Protein AF-A0AAN7PTJ0-F1 (afdb_monomer_lite)

Secondary structure (DSSP, 8-state):
-PPPHHHHHHTT-EEEEETTTSHHHHHHHHHHHHH-TT--EEEEEE--BTTB-HHHHHHHHHTSGGGHHHHTSHHHHTTEEEEE--TTSGGGG--HHHHHHHHHHEEEEEE------TTS-HHHHIIIIIIHHHHHHHHHHH-TT--EEEEE--GGGGTTSSEE-SS----SS-HHHHHHHHHHHGGGGGGTTHHHHTTSSSHHHHHHHHHHHHHHHH-TTS-EEEEEE-EEES-SSSSSTT--SS--HHHHHHHHHHTTS--EESS-TTSB--EEEHHHHHHHHHHHHHHHHHH--SSS---EEEEE-STTTS--BHHHHHHHHHHHHHHS--TT--S----EE--STHHHHHHHHHHHHHHHHHHHHHHHTT----HHHHHHHHHHHHHHHHHHHSS--EE--HHHHHHHHHS-HHHHHHS---GGG--HHHHHHHHHHHIIIIIS---GGGGGGG-------SHHHHHHHHHHH-TT---EEEEE--BTTB-HHHHHHHHHTSGGGHHHHT-HHHHTTEEEEE--TTSGGGG--HHHHHHHHHH--EEEE------TTS-HHHHIIIIIIHHHHHHHHHHH-TT--EEEEE--GGGGTTSSEE-SS----SS-HHHHHHHHHHHGGGGGGTGGGTSTT-SSHHHHHHHHHHHHHHHHSTTS-EEEEEE-EEES-SSSSSTT------HHHHHHHHHHTTS--EESS-TTSB--EEEHHHHHHHHHHHHHHHHHH--TT--S--EEEE-STTTS--BHHHHHHHHHHHHHHS--TT--S----EE--STHHHHHHHHHHHHHHHHHHHHHHHTT----HHHHHHHHHHHHHHHHHHHSS--EE--HHHHHHHHHS-HHHHHHS---GGG--HHHHHHHHHHHIIIIIS---GGGHHHHHHHHHHHHHHHHHHHHHHHHHHHHHHHHHHHH-GGGGGG-------TTSGGGG--HHHHHHHHHH--EEEE------TTS-HHHHIIIIIIHHHHHHHHHTT-TT--EEEEE--GGGGTTSSS--SSPPPPSS-HHHHHHHHHHS-HHHHHHTHHHHSTTSSSHHHHHHHHHHHHHHHH-TTS-EEEEEE-EEES-SSSSSTT--S---THHHHHHHHHTTS-------TT-EE-EEEHHHHHHHHHHHHHHHHHHTTTS----EEEEE-STTTS-EESS---

pLDDT: mean 81.66, std 13.18, range [31.5, 98.44]

InterPro domains:
  IPR013120 Fatty acyl-CoA reductase-like, NAD-binding domain [PF07993] (17-285)
  IPR013120 Fatty acyl-CoA reductase-like, NAD-binding domain [PF07993] (467-727)
  IPR013120 Fatty acyl-CoA reductase-like, NAD-binding domain [PF07993] (925-1146)
  IPR026055 Fatty acyl-CoA reductase [PTHR11011] (6-451)
  IPR033640 Fatty acyl-CoA reductase, C-terminal [PF03015] (358-450)
  IPR033640 Fatty acyl-CoA reductase, C-terminal [PF03015] (800-892)
  IPR033640 Fatty acyl-CoA reductase, C-terminal [cd09071] (358-448)
  IPR033640 Fatty acyl-CoA reductase, C-terminal [cd09071] (800-890)
  IPR036291 NAD(P)-binding domain superfamily [SSF51735] (5-291)
  IPR036291 NAD(P)-binding domain superfamily [SSF51735] (467-733)
  IPR036291 NAD(P)-binding domain superfamily [SSF51735] (937-1152)

Foldseek 3Di:
DPQFLLLVVQAQAEEEEEPLLAWLNLVLLLLCLVNNVRRQAYEYEAEDDDPADQVNSLVVSCVDPQCVVVVVVVVSSVRYHYFYADLLDALRRGDPVVLVCCQEGHAEYEAPWADPPQADQLLVRLSRQVSSLVSVLVSQVSRPRYLEYEHEFALQLVVLDLEDEFAQDADPDASVVLNVVCVVCPVNSSLCRCVQCVSHLGSRSPSSNNSSNCCVPRVLQHLYEYEHEYAEAEALPPPDFQDTPDPDLVLVQVLCLLLVLAAEAQADQFAWDKYAYSLLSSLLSSLRSSCSSVVADNVGRDYGGFYQIQLAQPTDGNNNLVVLLVVLSLVVPDPSRLDDRHHHHHNDPVRVVVCCVRNVLSLVVVQVVCVVVVHDSPSVVVSVVNVVSRSSVSSVRNHYGHYDGPSVVVSLVPGDPVSCVSSPNPSNPDDSSSNSNSNSVSCCCHVVVHDPPPSPVPDDDDDFDLCLQLLLLCLVLVVPQQAAEDEAEDDPPDDRVNVLVVSCVDPQCVVVVVPVVSSVRYHYFYADLLDALRHGDPVVLVCCQEPPAEAEAPWADPALPDFLQVRLSGQPSSLVSVLVSLVSRPHHLEYEYEFAQLLVVLDQEGEFFQDADPDASVVLNVVCVVCPVNSSVCRVVVCPSRLGSRSPSSNNSSNVCLPRVLQDLYAYEHEYAEAEAQPPPAFQADPDPDQPLVLVLCLLLQQAAEAQADQFAWQKYDYSLLSSLLSVLSSVCSSVVDDSPGSGHGGAYQIQCQPPTDGPNNLQVLLVVLSLQQHAPSRQAARHHHHHNDPVRVVVCCVRNVVSLSVVVVVCVVVVHDDPSVVVVVVSVVSSSSCSSNRHHYHHYDGVVVVVSLVPDDPVSCVSRPNPSNPDDSSSNSNSNSNSCRCHVVVHDPVCSVVSSVVNVVNVVVVVVVVCVVVVVVCVVPVVVCPPDVCVVVVDDDFDADLLDALRRGDPVVLVCCQEPPAEAEPPWADPDQPDFLLRRCSGLQSSLVSVLVSLVSRPRHLEYEYEFAQLLVVVDPDRDFDQDDAPDALVVSVVVSVVDDSVVSRSCFCVQQDPRPGSRSPSSSSSSNVCQPRVLQPLYEYEHEYAEAEACPPPHHRDDPDCDDPVVVVVCVVVVVDDDDPDDFFDWDKYDYPVQSVVVRVVSSVCSSPCCVPDDSGYTGHYHICCPPHTDTPDDDD

Organism: NCBI:txid1421715

Structure (mmCIF, N/CA/C/O backbone):
data_AF-A0AAN7PTJ0-F1
#
_entry.id   AF-A0AAN7PTJ0-F1
#
loop_
_atom_site.group_PDB
_atom_site.id
_atom_site.type_symbol
_atom_site.label_atom_id
_atom_site.label_alt_id
_atom_site.label_comp_id
_atom_site.label_asym_id
_atom_site.label_entity_id
_atom_site.label_seq_id
_atom_site.pdbx_PDB_ins_code
_atom_site.Cartn_x
_atom_site.Cartn_y
_atom_site.Cartn_z
_atom_site.occupancy
_atom_site.B_iso_or_equiv
_atom_site.auth_seq_id
_atom_site.auth_comp_id
_atom_site.auth_asym_id
_atom_site.auth_atom_id
_atom_site.pdbx_PDB_model_num
ATOM 1 N N . MET A 1 1 ? -51.467 14.931 -5.070 1.00 49.09 1 MET A N 1
ATOM 2 C CA . MET A 1 1 ? -51.216 13.536 -4.643 1.00 49.09 1 MET A CA 1
ATOM 3 C C . MET A 1 1 ? -51.706 13.402 -3.213 1.00 49.09 1 MET A C 1
ATOM 5 O O . MET A 1 1 ? -51.450 14.309 -2.433 1.00 49.09 1 MET A O 1
ATOM 9 N N . SER A 1 2 ? -52.460 12.353 -2.882 1.00 64.25 2 SER A N 1
ATOM 10 C CA . SER A 1 2 ? -52.873 12.089 -1.498 1.00 64.25 2 SER A CA 1
ATOM 11 C C . SER A 1 2 ? -51.638 11.846 -0.629 1.00 64.25 2 SER A C 1
ATOM 13 O O . SER A 1 2 ? -50.786 11.056 -1.034 1.00 64.25 2 SER A O 1
ATOM 15 N N . SER A 1 3 ? -51.540 12.490 0.538 1.00 76.31 3 SER A N 1
ATOM 16 C CA . SER A 1 3 ? -50.442 12.244 1.484 1.00 76.31 3 SER A CA 1
ATOM 17 C C . SER A 1 3 ? -50.326 10.753 1.818 1.00 76.31 3 SER A C 1
ATOM 19 O O . SER A 1 3 ? -51.345 10.092 2.061 1.00 76.31 3 SER A O 1
ATOM 21 N N . THR A 1 4 ? -49.097 10.242 1.825 1.00 90.25 4 THR A N 1
ATOM 22 C CA . THR A 1 4 ? -48.782 8.847 2.166 1.00 90.25 4 THR A CA 1
ATOM 23 C C . THR A 1 4 ? -49.048 8.546 3.648 1.00 90.25 4 THR A C 1
ATOM 25 O O . THR A 1 4 ? -49.356 9.460 4.422 1.00 90.25 4 THR A O 1
ATOM 28 N N . LYS A 1 5 ? -48.979 7.279 4.083 1.00 91.56 5 LYS A N 1
ATOM 29 C CA . LYS A 1 5 ? -49.276 6.923 5.485 1.00 91.56 5 LYS A CA 1
ATOM 30 C C . LYS A 1 5 ? -48.233 7.501 6.435 1.00 91.56 5 LYS A C 1
ATOM 32 O O . LYS A 1 5 ? -48.606 8.040 7.478 1.00 91.56 5 LYS A O 1
ATOM 37 N N . ILE A 1 6 ? -46.958 7.449 6.048 1.00 94.62 6 ILE A N 1
ATOM 38 C CA . ILE A 1 6 ? -45.869 8.032 6.838 1.00 94.62 6 ILE A CA 1
ATOM 39 C C . ILE A 1 6 ? -46.021 9.557 6.904 1.00 94.62 6 ILE A C 1
ATOM 41 O O . ILE A 1 6 ? -45.943 10.130 7.989 1.00 94.62 6 ILE A O 1
ATOM 45 N N . GLN A 1 7 ? -46.330 10.226 5.785 1.00 95.12 7 GLN A N 1
ATOM 46 C CA . GLN A 1 7 ? -46.582 11.673 5.790 1.00 95.12 7 GLN A CA 1
ATOM 47 C C . GLN A 1 7 ? -47.730 12.045 6.735 1.00 95.12 7 GLN A C 1
ATOM 49 O O . GLN A 1 7 ? -47.570 12.919 7.582 1.00 95.12 7 GLN A O 1
ATOM 54 N N . LYS A 1 8 ? -48.867 11.340 6.644 1.00 93.94 8 LYS A N 1
ATOM 55 C CA . LYS A 1 8 ? -50.031 11.562 7.520 1.00 93.94 8 LYS A CA 1
ATOM 56 C C . LYS A 1 8 ? -49.699 11.395 9.000 1.00 93.94 8 LYS A C 1
ATOM 58 O O . LYS A 1 8 ? -50.251 12.123 9.817 1.00 93.94 8 LYS A O 1
ATOM 63 N N . PHE A 1 9 ? -48.819 10.459 9.346 1.00 95.62 9 PHE A N 1
ATOM 64 C CA . PHE A 1 9 ? -48.388 10.258 10.727 1.00 95.62 9 PHE A CA 1
ATOM 65 C C . PHE A 1 9 ? -47.624 11.462 11.288 1.00 95.62 9 PHE A C 1
ATOM 67 O O . PHE A 1 9 ? -47.875 11.856 12.427 1.00 95.62 9 PHE A O 1
ATOM 74 N N . PHE A 1 10 ? -46.746 12.070 10.486 1.00 96.75 10 PHE A N 1
ATOM 75 C CA . PHE A 1 10 ? -45.965 13.244 10.885 1.00 96.75 10 PHE A CA 1
ATOM 76 C C . PHE A 1 10 ? -46.721 14.577 10.780 1.00 96.75 10 PHE A C 1
ATOM 78 O O . PHE A 1 10 ? -46.230 15.584 11.296 1.00 96.75 10 PHE A O 1
ATOM 85 N N . ASN A 1 11 ? -47.909 14.605 10.167 1.00 95.38 11 ASN A N 1
ATOM 86 C CA . ASN A 1 11 ? -48.740 15.808 10.113 1.00 95.38 11 ASN A CA 1
ATOM 87 C C . ASN A 1 11 ? -49.040 16.335 11.524 1.00 95.38 11 ASN A C 1
ATOM 89 O O . ASN A 1 11 ? -49.473 15.590 12.407 1.00 95.38 11 ASN A O 1
ATOM 93 N N . GLU A 1 12 ? -48.821 17.634 11.717 1.00 95.00 12 GLU A N 1
ATOM 94 C CA . GLU A 1 12 ? -49.031 18.357 12.975 1.00 95.00 12 GLU A CA 1
ATOM 95 C C . GLU A 1 12 ? -48.245 17.802 14.179 1.00 95.00 12 GLU A C 1
ATOM 97 O O . GLU A 1 12 ? -48.527 18.151 15.327 1.00 95.00 12 GLU A O 1
ATOM 102 N N . LYS A 1 13 ? -47.232 16.953 13.947 1.00 96.94 13 LYS A N 1
ATOM 103 C CA . LYS A 1 13 ? -46.341 16.462 15.005 1.00 96.94 13 LYS A CA 1
ATOM 104 C C . LYS A 1 13 ? -45.199 17.430 15.248 1.00 96.94 13 LYS A C 1
ATOM 106 O O . LYS A 1 13 ? -44.606 17.947 14.298 1.00 96.94 13 LYS A O 1
ATOM 111 N N . SER A 1 14 ? -44.852 17.614 16.516 1.00 98.12 14 SER A N 1
ATOM 112 C CA . SER A 1 14 ? -43.584 18.228 16.901 1.00 98.12 14 SER A CA 1
ATOM 113 C C . SER A 1 14 ? -42.540 17.145 17.168 1.00 98.12 14 SER A C 1
ATOM 115 O O . SER A 1 14 ? -42.820 16.122 17.802 1.00 98.12 14 SER A O 1
ATOM 117 N N . ILE A 1 15 ? -41.329 17.360 16.668 1.00 98.44 15 ILE A N 1
ATOM 118 C CA . ILE A 1 15 ? -40.246 16.379 16.665 1.00 98.44 15 ILE A CA 1
ATOM 119 C C . ILE A 1 15 ? -39.076 16.929 17.477 1.00 98.44 15 ILE A C 1
ATOM 121 O O . ILE A 1 15 ? -38.676 18.066 17.259 1.00 98.44 15 ILE A O 1
ATOM 125 N N . PHE A 1 16 ? -38.497 16.131 18.370 1.00 98.25 16 PHE A N 1
ATOM 126 C CA . PHE A 1 16 ? -37.237 16.452 19.039 1.00 98.25 16 PHE A CA 1
ATOM 127 C C . PHE A 1 16 ? -36.105 15.603 18.464 1.00 98.25 16 PHE A C 1
ATOM 129 O O . PHE A 1 16 ? -36.174 14.375 18.472 1.00 98.25 16 PHE A O 1
ATOM 136 N N . VAL A 1 17 ? -35.057 16.253 17.958 1.00 97.81 17 VAL A N 1
ATOM 137 C CA . VAL A 1 17 ? -33.890 15.605 17.355 1.00 97.81 17 VAL A CA 1
ATOM 138 C C . VAL A 1 17 ? -32.651 15.926 18.179 1.00 97.81 17 VAL A C 1
ATOM 140 O O . VAL A 1 17 ? -32.193 17.069 18.250 1.00 97.81 17 VAL A O 1
ATOM 143 N N . THR A 1 18 ? -32.042 14.889 18.744 1.00 95.75 18 THR A N 1
ATOM 144 C CA . THR A 1 18 ? -30.683 14.996 19.288 1.00 95.75 18 THR A CA 1
ATOM 145 C C . THR A 1 18 ? -29.671 14.594 18.220 1.00 95.75 18 THR A C 1
ATOM 147 O O . THR A 1 18 ? -29.932 13.715 17.399 1.00 95.75 18 THR A O 1
ATOM 150 N N . GLY A 1 19 ? -28.502 15.239 18.206 1.00 90.00 19 GLY A N 1
ATOM 151 C CA . GLY A 1 19 ? -27.490 14.971 17.178 1.00 90.00 19 GLY A CA 1
ATOM 152 C C . GLY A 1 19 ? -27.833 15.514 15.786 1.00 90.00 19 GLY A C 1
ATOM 153 O O . GLY A 1 19 ? -27.198 15.108 14.817 1.00 90.00 19 GLY A O 1
ATOM 154 N N . GLY A 1 20 ? -28.775 16.458 15.669 1.00 90.12 20 GLY A N 1
ATOM 155 C CA . GLY A 1 20 ? -29.231 17.010 14.381 1.00 90.12 20 GLY A CA 1
ATOM 156 C C . GLY A 1 20 ? -28.162 17.739 13.553 1.00 90.12 20 GLY A C 1
ATOM 157 O O . GLY A 1 20 ? -28.323 17.912 12.354 1.00 90.12 20 GLY A O 1
ATOM 158 N N . THR A 1 21 ? -27.037 18.123 14.165 1.00 87.69 21 THR A N 1
ATOM 159 C CA . THR A 1 21 ? -25.879 18.715 13.459 1.00 87.69 21 THR A CA 1
ATOM 160 C C . THR A 1 21 ? -24.855 17.685 12.967 1.00 87.69 21 THR A C 1
ATOM 162 O O . THR A 1 21 ? -23.808 18.067 12.449 1.00 87.69 21 THR A O 1
ATOM 165 N N . GLY A 1 22 ? -25.092 16.390 13.197 1.00 86.12 22 GLY A N 1
ATOM 166 C CA . GLY A 1 22 ? -24.266 15.298 12.677 1.00 86.12 22 GLY A CA 1
ATOM 167 C C . GLY A 1 22 ? -24.782 14.771 11.336 1.00 86.12 22 GLY A C 1
ATOM 168 O O . GLY A 1 22 ? -25.922 15.033 10.981 1.00 86.12 22 GLY A O 1
ATOM 169 N N . PHE A 1 23 ? -23.971 13.970 10.641 1.00 87.88 23 PHE A N 1
ATOM 170 C CA . PHE A 1 23 ? -24.231 13.493 9.272 1.00 87.88 23 PHE A CA 1
ATOM 171 C C . PHE A 1 23 ? -25.632 12.890 9.040 1.00 87.88 23 PHE A C 1
ATOM 173 O O . PHE A 1 23 ? -26.362 13.331 8.160 1.00 87.88 23 PHE A O 1
ATOM 180 N N . LEU A 1 24 ? -26.050 11.905 9.846 1.00 90.75 24 LEU A N 1
ATOM 181 C CA . LEU A 1 24 ? -27.400 11.328 9.727 1.00 90.75 24 LEU A CA 1
ATOM 182 C C . LEU A 1 24 ? -28.492 12.278 10.232 1.00 90.75 24 LEU A C 1
ATOM 184 O O . LEU A 1 24 ? -29.602 12.265 9.715 1.00 90.75 24 LEU A O 1
ATOM 188 N N . GLY A 1 25 ? -28.192 13.097 11.244 1.00 92.81 25 GLY A N 1
ATOM 189 C CA . GLY A 1 25 ? -29.146 14.046 11.815 1.00 92.81 25 GLY A CA 1
ATOM 190 C C . GLY A 1 25 ? -29.497 15.178 10.847 1.00 92.81 25 GLY A C 1
ATOM 191 O O . GLY A 1 25 ? -30.666 15.540 10.742 1.00 92.81 25 GLY A O 1
ATOM 192 N N . SER A 1 26 ? -28.511 15.688 10.104 1.00 92.75 26 SER A N 1
ATOM 193 C CA . SER A 1 26 ? -28.701 16.734 9.099 1.00 92.75 26 SER A CA 1
ATOM 194 C C . SER A 1 26 ? -29.525 16.211 7.921 1.00 92.75 26 SER A C 1
ATOM 196 O O . SER A 1 26 ? -30.479 16.869 7.514 1.00 92.75 26 SER A O 1
ATOM 198 N N . LEU A 1 27 ? -29.238 14.993 7.450 1.00 93.75 27 LEU A N 1
ATOM 199 C CA . LEU A 1 27 ? -30.043 14.308 6.435 1.00 93.75 27 LEU A CA 1
ATOM 200 C C . LEU A 1 27 ? -31.462 13.980 6.927 1.00 93.75 27 LEU A C 1
ATOM 202 O O . LEU A 1 27 ? -32.409 14.114 6.162 1.00 93.75 27 LEU A O 1
ATOM 206 N N . LEU A 1 28 ? -31.637 13.592 8.196 1.00 96.44 28 LEU A N 1
ATOM 207 C CA . LEU A 1 28 ? -32.956 13.339 8.784 1.00 96.44 28 LEU A CA 1
ATOM 208 C C . LEU A 1 28 ? -33.815 14.608 8.819 1.00 96.44 28 LEU A C 1
ATOM 210 O O . LEU A 1 28 ? -34.985 14.558 8.446 1.00 96.44 28 LEU A O 1
ATOM 214 N N . ILE A 1 29 ? -33.245 15.741 9.238 1.00 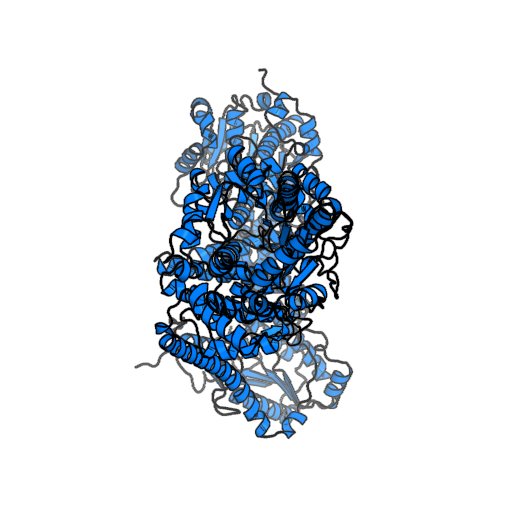95.88 29 ILE A N 1
ATOM 215 C CA . ILE A 1 29 ? -33.953 17.029 9.264 1.00 95.88 29 ILE A CA 1
ATOM 216 C C . ILE A 1 29 ? -34.308 17.470 7.839 1.00 95.88 29 ILE A C 1
ATOM 218 O O . ILE A 1 29 ? -35.462 17.813 7.590 1.00 95.88 29 ILE A O 1
ATOM 222 N N . GLU A 1 30 ? -33.360 17.404 6.896 1.00 94.88 30 GLU A N 1
ATOM 223 C CA . GLU A 1 30 ? -33.609 17.679 5.472 1.00 94.88 30 GLU A CA 1
ATOM 224 C C . GLU A 1 30 ? -34.759 16.819 4.943 1.00 94.88 30 GLU A C 1
ATOM 226 O O . GLU A 1 30 ? -35.732 17.341 4.394 1.00 94.88 30 GLU A O 1
ATOM 231 N N . LYS A 1 31 ? -34.697 15.507 5.189 1.00 95.50 31 LYS A N 1
ATOM 232 C CA . LYS A 1 31 ? -35.691 14.555 4.708 1.00 95.50 31 LYS A CA 1
ATOM 233 C C . LYS A 1 31 ? -37.067 14.809 5.314 1.00 95.50 31 LYS A C 1
ATOM 235 O O . LYS A 1 31 ? -38.052 14.761 4.582 1.00 95.50 31 LYS A O 1
ATOM 240 N N . LEU A 1 32 ? -37.159 15.108 6.611 1.00 95.56 32 LEU A N 1
ATOM 241 C CA . LEU A 1 32 ? -38.425 15.448 7.269 1.00 95.56 32 LEU A CA 1
ATOM 242 C C . LEU A 1 32 ? -39.026 16.741 6.704 1.00 95.56 32 LEU A C 1
ATOM 244 O O . LEU A 1 32 ? -40.219 16.773 6.422 1.00 95.56 32 LEU A O 1
ATOM 248 N N . LEU A 1 33 ? -38.219 17.778 6.473 1.00 93.88 33 LEU A N 1
ATOM 249 C CA . LEU A 1 33 ? -38.694 19.040 5.894 1.00 93.88 33 LEU A CA 1
ATOM 250 C C . LEU A 1 33 ? -39.152 18.883 4.437 1.00 93.88 33 LEU A C 1
ATOM 252 O O . LEU A 1 33 ? -40.184 19.433 4.050 1.00 93.88 33 LEU A O 1
ATOM 256 N N . ARG A 1 34 ? -38.409 18.117 3.630 1.00 92.56 34 ARG A N 1
ATOM 257 C CA . ARG A 1 34 ? -38.719 17.895 2.212 1.00 92.56 34 ARG A CA 1
ATOM 258 C C . ARG A 1 34 ? -39.872 16.914 2.004 1.00 92.56 34 ARG A C 1
ATOM 260 O O . ARG A 1 34 ? -40.731 17.155 1.160 1.00 92.56 34 ARG A O 1
ATOM 267 N N . ALA A 1 35 ? -39.882 15.797 2.730 1.00 92.50 35 ALA A N 1
ATOM 268 C CA . ALA A 1 35 ? -40.834 14.708 2.523 1.00 92.50 35 ALA A CA 1
ATOM 269 C C . ALA A 1 35 ? -42.070 14.796 3.427 1.00 92.50 35 ALA A C 1
ATOM 271 O O . ALA A 1 35 ? -43.114 14.286 3.034 1.00 92.50 35 ALA A O 1
ATOM 272 N N . CYS A 1 36 ? -42.008 15.464 4.584 1.00 93.56 36 CYS A N 1
ATOM 273 C CA . CYS A 1 36 ? -43.133 15.628 5.515 1.00 93.56 36 CYS A CA 1
ATOM 274 C C . CYS A 1 36 ? -43.465 17.122 5.719 1.00 93.56 36 CYS A C 1
ATOM 276 O O . CYS A 1 36 ? -43.298 17.663 6.814 1.00 93.56 36 CYS A O 1
ATOM 278 N N . PRO A 1 37 ? -43.984 17.818 4.689 1.00 88.69 37 PRO A N 1
ATOM 279 C CA . PRO A 1 37 ? -44.112 19.276 4.694 1.00 88.69 37 PRO A CA 1
ATOM 280 C C . PRO A 1 37 ? -45.111 19.828 5.722 1.00 88.69 37 PRO A C 1
ATOM 282 O O . PRO A 1 37 ? -45.128 21.037 5.931 1.00 88.69 37 PRO A O 1
ATOM 285 N N . HIS A 1 38 ? -45.938 18.994 6.358 1.00 92.62 38 HIS A N 1
ATOM 286 C CA . HIS A 1 38 ? -46.898 19.397 7.396 1.00 92.62 38 HIS A CA 1
ATOM 287 C C . HIS A 1 38 ? -46.455 19.004 8.817 1.00 92.62 38 HIS A C 1
ATOM 289 O O . HIS A 1 38 ? -47.273 18.986 9.733 1.00 92.62 38 HIS A O 1
ATOM 295 N N . VAL A 1 39 ? -45.172 18.686 9.025 1.00 95.12 39 VAL A N 1
ATOM 296 C CA . VAL A 1 39 ? -44.590 18.656 10.378 1.00 95.12 39 VAL A CA 1
ATOM 297 C C . VAL A 1 39 ? -44.775 20.029 11.025 1.00 95.12 39 VAL A C 1
ATOM 299 O O . VAL A 1 39 ? -44.559 21.055 10.375 1.00 95.12 39 VAL A O 1
ATOM 302 N N . ARG A 1 40 ? -45.172 20.053 12.303 1.00 95.56 40 ARG A N 1
ATOM 303 C CA . ARG A 1 40 ? -45.466 21.298 13.024 1.00 95.56 40 ARG A CA 1
ATOM 304 C C . ARG A 1 40 ? -44.183 22.040 13.389 1.00 95.56 40 ARG A C 1
ATOM 306 O O . ARG A 1 40 ? -44.013 23.199 13.018 1.00 95.56 40 ARG A O 1
ATOM 313 N N . ARG A 1 41 ? -43.292 21.377 14.137 1.00 96.50 41 ARG A N 1
ATOM 314 C CA . ARG A 1 41 ? -42.013 21.923 14.628 1.00 96.50 41 ARG A CA 1
ATOM 315 C C . ARG A 1 41 ? -40.956 20.822 14.735 1.00 96.50 41 ARG A C 1
ATOM 317 O O . ARG A 1 41 ? -41.282 19.685 15.062 1.00 96.50 41 ARG A O 1
ATOM 324 N N . ILE A 1 42 ? -39.692 21.162 14.503 1.00 97.75 42 ILE A N 1
ATOM 325 C CA . ILE A 1 42 ? -38.528 20.294 14.707 1.00 97.75 42 ILE A CA 1
ATOM 326 C C . ILE A 1 42 ? -37.578 20.996 15.678 1.00 97.75 42 ILE A C 1
ATOM 328 O O . ILE A 1 42 ? -36.881 21.935 15.311 1.00 97.75 42 ILE A O 1
ATOM 332 N N . TYR A 1 43 ? -37.536 20.540 16.920 1.00 97.94 43 TYR A N 1
ATOM 333 C CA . TYR A 1 43 ? -36.619 21.017 17.946 1.00 97.94 43 TYR A CA 1
ATOM 334 C C . TYR A 1 43 ? -35.286 20.280 17.839 1.00 97.94 43 TYR A C 1
ATOM 336 O O . TYR A 1 43 ? -35.249 19.051 17.893 1.00 97.94 43 TYR A O 1
ATOM 344 N N . VAL A 1 44 ? -34.184 21.013 17.698 1.00 96.69 44 VAL A N 1
ATOM 345 C CA . VAL A 1 44 ? -32.848 20.439 17.505 1.00 96.69 44 VAL A CA 1
ATOM 346 C C . VAL A 1 44 ? -31.951 20.819 18.672 1.00 96.69 44 VAL A C 1
ATOM 348 O O . VAL A 1 44 ? -31.659 21.995 18.884 1.00 96.69 44 VAL A O 1
ATOM 351 N N . LEU A 1 45 ? -31.470 19.809 19.400 1.00 95.31 45 LEU A N 1
ATOM 352 C CA . LEU A 1 45 ? -30.508 20.005 20.482 1.00 95.31 45 LEU A CA 1
ATOM 353 C C . LEU A 1 45 ? -29.116 20.301 19.905 1.00 95.31 45 LEU A C 1
ATOM 355 O O . LEU A 1 45 ? -28.509 19.446 19.245 1.00 95.31 45 LEU A O 1
ATOM 359 N N . ILE A 1 46 ? -28.584 21.492 20.181 1.00 92.50 46 ILE A N 1
ATOM 360 C CA . ILE A 1 46 ? -27.243 21.908 19.756 1.00 92.50 46 ILE A CA 1
ATOM 361 C C . ILE A 1 46 ? -26.435 22.373 20.967 1.00 92.50 46 ILE A C 1
ATOM 363 O O . ILE A 1 46 ? -26.843 23.258 21.716 1.00 92.50 46 ILE A O 1
ATOM 367 N N . ARG A 1 47 ? -25.243 21.784 21.106 1.00 88.81 47 ARG A N 1
ATOM 368 C CA . ARG A 1 47 ? -24.239 22.189 22.094 1.00 88.81 47 ARG A CA 1
ATOM 369 C C . ARG A 1 47 ? -23.322 23.291 21.584 1.00 88.81 47 ARG A C 1
ATOM 371 O O . ARG A 1 47 ? -23.012 23.344 20.389 1.00 88.81 47 ARG A O 1
ATOM 378 N N . GLU A 1 48 ? -22.769 24.060 22.502 1.00 85.44 48 GLU A N 1
ATOM 379 C CA . GLU A 1 48 ? -21.668 24.969 22.206 1.00 85.44 48 GLU A CA 1
ATOM 380 C C . GLU A 1 48 ? -20.373 24.180 21.920 1.00 85.44 48 GLU A C 1
ATOM 382 O O . GLU A 1 48 ? -20.180 23.057 22.403 1.00 85.44 48 GLU A O 1
ATOM 387 N N . LYS A 1 49 ? -19.493 24.719 21.070 1.00 79.19 49 LYS A N 1
ATOM 388 C CA . LYS A 1 49 ? -18.146 24.176 20.815 1.00 79.19 49 LYS A CA 1
ATOM 389 C C . LYS A 1 49 ? -17.122 25.296 20.962 1.00 79.19 49 LYS A C 1
ATOM 391 O O . LYS A 1 49 ? -17.468 26.454 20.779 1.00 79.19 49 LYS A O 1
ATOM 396 N N . TRP A 1 50 ? -15.863 24.951 21.246 1.00 62.72 50 TRP A N 1
ATOM 397 C CA . TRP A 1 50 ? -14.778 25.926 21.423 1.00 62.72 50 TRP A CA 1
ATOM 398 C C . TRP A 1 50 ? -14.788 26.982 20.299 1.00 62.72 50 TRP A C 1
ATOM 400 O O . TRP A 1 50 ? -14.535 26.652 19.140 1.00 62.72 50 TRP A O 1
ATOM 410 N N . ASN A 1 51 ? -15.106 28.229 20.666 1.00 72.75 51 ASN A N 1
ATOM 411 C CA . ASN A 1 51 ? -15.210 29.417 19.807 1.00 72.75 51 ASN A CA 1
ATOM 412 C C . ASN A 1 51 ? -16.352 29.436 18.767 1.00 72.75 51 ASN A C 1
ATOM 414 O O . ASN A 1 51 ? -16.291 30.229 17.830 1.00 72.75 51 ASN A O 1
ATOM 418 N N . VAL A 1 52 ? -17.396 28.608 18.903 1.00 84.62 52 VAL A N 1
ATOM 419 C CA . VAL A 1 52 ? -18.587 28.659 18.032 1.00 84.62 52 VAL A CA 1
ATOM 420 C C . VAL A 1 52 ? -19.867 28.483 18.856 1.00 84.62 52 VAL A C 1
ATOM 422 O O . VAL A 1 52 ? -20.092 27.411 19.427 1.00 84.62 52 VAL A O 1
ATOM 425 N N . SER A 1 53 ? -20.717 29.516 18.874 1.00 90.50 53 SER A N 1
ATOM 426 C CA . SER A 1 53 ? -21.978 29.525 19.629 1.00 90.50 53 SER A CA 1
ATOM 427 C C . SER A 1 53 ? -23.024 28.563 19.047 1.00 90.50 53 SER A C 1
ATOM 429 O O . SER A 1 53 ? -22.944 28.152 17.883 1.00 90.50 53 SER A O 1
ATOM 431 N N . CYS A 1 54 ? -24.033 28.199 19.844 1.00 89.50 54 CYS A N 1
ATOM 432 C CA . CYS A 1 54 ? -25.129 27.337 19.393 1.00 89.50 54 CYS A CA 1
ATOM 433 C C . CYS A 1 54 ? -25.893 27.930 18.198 1.00 89.50 54 CYS A C 1
ATOM 435 O O . CYS A 1 54 ? -26.246 27.193 17.282 1.00 89.50 54 CYS A O 1
ATOM 437 N N . GLU A 1 55 ? -26.098 29.248 18.182 1.00 92.50 55 GLU A N 1
ATOM 438 C CA . GLU A 1 55 ? -26.768 29.990 17.107 1.00 92.50 55 GLU A CA 1
ATOM 439 C C . GLU A 1 55 ? -25.973 29.905 15.812 1.00 92.50 55 GLU A C 1
ATOM 441 O O . GLU A 1 55 ? -26.519 29.539 14.776 1.00 92.50 55 GLU A O 1
ATOM 446 N N . LYS A 1 56 ? -24.659 30.145 15.875 1.00 89.25 56 LYS A N 1
ATOM 447 C CA . LYS A 1 56 ? -23.809 30.067 14.688 1.00 89.25 56 LYS A CA 1
ATOM 448 C C . LYS A 1 56 ? -23.800 28.657 14.098 1.00 89.25 56 LYS A C 1
ATOM 450 O O . LYS A 1 56 ? -23.914 28.485 12.889 1.00 89.25 56 LYS A O 1
ATOM 455 N N . ARG A 1 57 ? -23.737 27.630 14.954 1.00 89.94 57 ARG A N 1
ATOM 456 C CA . ARG A 1 57 ? -23.839 26.224 14.524 1.00 89.94 57 ARG A CA 1
ATOM 457 C C . ARG A 1 57 ? -25.211 25.878 13.939 1.00 89.94 57 ARG A C 1
ATOM 459 O O . ARG A 1 57 ? -25.282 25.009 13.074 1.00 89.94 57 ARG A O 1
ATOM 466 N N . PHE A 1 58 ? -26.274 26.507 14.436 1.00 92.50 58 PHE A N 1
ATOM 467 C CA . PHE A 1 58 ? -27.630 26.362 13.913 1.00 92.50 58 PHE A CA 1
ATOM 468 C C . PHE A 1 58 ? -27.765 27.003 12.528 1.00 92.50 58 PHE A C 1
ATOM 470 O O . PHE A 1 58 ? -28.299 26.372 11.625 1.00 92.50 58 PHE A O 1
ATOM 477 N N . GLU A 1 59 ? -27.206 28.197 12.318 1.00 88.94 59 GLU A N 1
ATOM 478 C CA . GLU A 1 59 ? -27.127 28.826 10.992 1.00 88.94 59 GLU A CA 1
ATOM 479 C C . GLU A 1 59 ? -26.310 27.980 10.005 1.00 88.94 59 GLU A C 1
ATOM 481 O O . GLU A 1 59 ? -26.750 27.715 8.887 1.00 88.94 59 GLU A O 1
ATOM 486 N N . ASP A 1 60 ? -25.128 27.518 10.425 1.00 86.88 60 ASP A N 1
ATOM 487 C CA . ASP A 1 60 ? -24.213 26.761 9.569 1.00 86.88 60 ASP A CA 1
ATOM 488 C C . ASP A 1 60 ? -24.795 25.412 9.119 1.00 86.88 60 ASP A C 1
ATOM 490 O O . ASP A 1 60 ? -24.438 24.926 8.045 1.00 86.88 60 ASP A O 1
ATOM 494 N N . LEU A 1 61 ? -25.729 24.832 9.885 1.00 87.69 61 LEU A N 1
ATOM 495 C CA . LEU A 1 61 ? -26.479 23.639 9.481 1.00 87.69 61 LEU A CA 1
ATOM 496 C C . LEU A 1 61 ? -27.186 23.856 8.135 1.00 87.69 61 LEU A C 1
ATOM 498 O O . LEU A 1 61 ? -27.115 22.996 7.256 1.00 87.69 61 LEU A O 1
ATOM 502 N N . PHE A 1 62 ? -27.816 25.019 7.954 1.00 89.19 62 PHE A N 1
ATOM 503 C CA . PHE A 1 62 ? -28.590 25.349 6.756 1.00 89.19 62 PHE A CA 1
ATOM 504 C C . PHE A 1 62 ? -27.744 25.894 5.603 1.00 89.19 62 PHE A C 1
ATOM 506 O O . PHE A 1 62 ? -28.248 25.984 4.484 1.00 89.19 62 PHE A O 1
ATOM 513 N N . ASN A 1 63 ? -26.463 26.202 5.834 1.00 86.62 63 ASN A N 1
ATOM 514 C CA . ASN A 1 63 ? -25.498 26.560 4.783 1.00 86.62 63 ASN A CA 1
ATOM 515 C C . ASN A 1 63 ? -25.015 25.341 3.977 1.00 86.62 63 ASN A C 1
ATOM 517 O O . ASN A 1 63 ? -24.327 25.492 2.969 1.00 86.62 63 ASN A O 1
ATOM 521 N N . SER A 1 64 ? -25.358 24.128 4.414 1.00 87.00 64 SER A N 1
ATOM 522 C CA . SER A 1 64 ? -25.011 22.898 3.707 1.00 87.00 64 SER A CA 1
ATOM 523 C C . SER A 1 64 ? -25.762 22.770 2.366 1.00 87.00 64 SER A C 1
ATOM 525 O O . SER A 1 64 ? -26.957 23.080 2.322 1.00 87.00 64 SER A O 1
ATOM 527 N N . PRO A 1 65 ? -25.122 22.237 1.300 1.00 86.75 65 PRO A N 1
ATOM 528 C CA . PRO A 1 65 ? -25.747 22.066 -0.017 1.00 86.75 65 PRO A CA 1
ATOM 529 C C . PRO A 1 65 ? -27.027 21.221 -0.018 1.00 86.75 65 PRO A C 1
ATOM 531 O O . PRO A 1 65 ? -27.895 21.398 -0.865 1.00 86.75 65 PRO A O 1
ATOM 534 N N . ILE A 1 66 ? -27.189 20.308 0.948 1.00 89.88 66 ILE A N 1
ATOM 535 C CA . ILE A 1 66 ? -28.389 19.454 1.028 1.00 89.88 66 ILE A CA 1
ATOM 536 C C . ILE A 1 66 ? -29.670 20.247 1.288 1.00 89.88 66 ILE A C 1
ATOM 538 O O . ILE A 1 66 ? -30.752 19.776 0.958 1.00 89.88 66 ILE A O 1
ATOM 542 N N . TYR A 1 67 ? -29.547 21.449 1.857 1.00 90.81 67 TYR A N 1
ATOM 543 C CA . TYR A 1 67 ? -30.676 22.334 2.111 1.00 90.81 67 TYR A CA 1
ATOM 544 C C . TYR A 1 67 ? -30.942 23.298 0.959 1.00 90.81 67 TYR A C 1
ATOM 546 O O . TYR A 1 67 ? -31.913 24.036 1.057 1.00 90.81 67 TYR A O 1
ATOM 554 N N . ASP A 1 68 ? -30.147 23.316 -0.119 1.00 86.75 68 ASP A N 1
ATOM 555 C CA . ASP A 1 68 ? -30.297 24.303 -1.201 1.00 86.75 68 ASP A CA 1
ATOM 556 C C . ASP A 1 68 ? -31.728 24.294 -1.775 1.00 86.75 68 ASP A C 1
ATOM 558 O O . ASP A 1 68 ? -32.372 25.337 -1.828 1.00 86.75 68 ASP A O 1
ATOM 562 N N . ASN A 1 69 ? -32.291 23.108 -2.035 1.00 82.06 69 ASN A N 1
ATOM 563 C CA . ASN A 1 69 ? -33.668 22.948 -2.531 1.00 82.06 69 ASN A CA 1
ATOM 564 C C . ASN A 1 69 ? -34.760 23.359 -1.519 1.00 82.06 69 ASN A C 1
ATOM 566 O O . ASN A 1 69 ? -35.903 23.596 -1.904 1.00 82.06 69 ASN A O 1
ATOM 570 N N . ILE A 1 70 ? -34.444 23.387 -0.219 1.00 85.12 70 ILE A N 1
ATOM 571 C CA . ILE A 1 70 ? -35.373 23.771 0.859 1.00 85.12 70 ILE A CA 1
ATOM 572 C C . ILE A 1 70 ? -35.215 25.258 1.197 1.00 85.12 70 ILE A C 1
ATOM 574 O O . ILE A 1 70 ? -36.183 25.901 1.592 1.00 85.12 70 ILE A O 1
ATOM 578 N N . ARG A 1 71 ? -34.013 25.821 1.023 1.00 82.12 71 ARG A N 1
ATOM 579 C CA . ARG A 1 71 ? -33.680 27.220 1.321 1.00 82.12 71 ARG A CA 1
ATOM 580 C C . ARG A 1 71 ? -34.501 28.186 0.470 1.00 82.12 71 ARG A C 1
ATOM 582 O O . ARG A 1 71 ? -34.900 29.234 0.972 1.00 82.12 71 ARG A O 1
ATOM 589 N N . ASP A 1 72 ? -34.838 27.779 -0.751 1.00 70.94 72 ASP A N 1
ATOM 590 C CA . ASP A 1 72 ? -35.751 28.504 -1.640 1.00 70.94 72 ASP A CA 1
ATOM 591 C C . ASP A 1 72 ? -37.194 28.583 -1.087 1.00 70.94 72 ASP A C 1
ATOM 593 O O . ASP A 1 72 ? -37.959 29.469 -1.462 1.00 70.94 72 ASP A O 1
ATOM 597 N N . ASN A 1 73 ? -37.570 27.710 -0.141 1.00 71.69 73 ASN A N 1
ATOM 598 C CA . ASN A 1 73 ? -38.855 27.707 0.560 1.00 71.69 73 ASN A CA 1
ATOM 599 C C . ASN A 1 73 ? -38.675 28.046 2.054 1.00 71.69 73 ASN A C 1
ATOM 601 O O . ASN A 1 73 ? -38.700 27.177 2.932 1.00 71.69 73 ASN A O 1
ATOM 605 N N . SER A 1 74 ? -38.513 29.344 2.344 1.00 70.50 74 SER A N 1
ATOM 606 C CA . SER A 1 74 ? -38.198 29.855 3.691 1.00 70.50 74 SER A CA 1
ATOM 607 C C . SER A 1 74 ? -39.170 29.415 4.800 1.00 70.50 74 SER A C 1
ATOM 609 O O . SER A 1 74 ? -38.777 29.351 5.965 1.00 70.50 74 SER A O 1
ATOM 611 N N . ASP A 1 75 ? -40.416 29.065 4.464 1.00 81.75 75 ASP A N 1
ATOM 612 C CA . ASP A 1 75 ? -41.427 28.646 5.440 1.00 81.75 75 ASP A CA 1
ATOM 613 C C . ASP A 1 75 ? -41.177 27.245 6.010 1.00 81.75 75 ASP A C 1
ATOM 615 O O . ASP A 1 75 ? -41.591 26.963 7.135 1.00 81.75 75 ASP A O 1
ATOM 619 N N . GLN A 1 76 ? -40.464 26.372 5.290 1.00 86.31 76 GLN A N 1
ATOM 620 C CA . GLN A 1 76 ? -40.062 25.071 5.833 1.00 86.31 76 GLN A CA 1
ATOM 621 C C . GLN A 1 76 ? -38.959 25.226 6.888 1.00 86.31 76 GLN A C 1
ATOM 623 O O . GLN A 1 76 ? -39.034 24.607 7.947 1.00 86.31 76 GLN A O 1
ATOM 628 N N . LEU A 1 77 ? -37.975 26.103 6.660 1.00 88.50 77 LEU A N 1
ATOM 629 C CA . LEU A 1 77 ? -36.872 26.322 7.607 1.00 88.50 77 LEU A CA 1
ATOM 630 C C . LEU A 1 77 ? -37.333 26.958 8.927 1.00 88.50 77 LEU A C 1
ATOM 632 O O . LEU A 1 77 ? -36.798 26.619 9.981 1.00 88.50 77 LEU A O 1
ATOM 636 N N . LYS A 1 78 ? -38.381 27.797 8.901 1.00 89.88 78 LYS A N 1
ATOM 637 C CA . LYS A 1 78 ? -39.000 28.391 10.107 1.00 89.88 78 LYS A CA 1
ATOM 638 C C . LYS A 1 78 ? -39.584 27.359 11.080 1.00 89.88 78 LYS A C 1
ATOM 640 O O . LYS A 1 78 ? -39.926 27.711 12.205 1.00 89.88 78 LYS A O 1
ATOM 645 N N . LYS A 1 79 ? -39.722 26.097 10.661 1.00 94.12 79 LYS A N 1
ATOM 646 C CA . LYS A 1 79 ? -40.215 25.002 11.508 1.00 94.12 79 LYS A CA 1
ATOM 647 C C . LYS A 1 79 ? -39.128 24.398 12.382 1.00 94.12 79 LYS A C 1
ATOM 649 O O . LYS A 1 79 ? -39.462 23.624 13.274 1.00 94.12 79 LYS A O 1
ATOM 654 N N . VAL A 1 80 ? -37.855 24.704 12.136 1.00 95.44 80 VAL A N 1
ATOM 655 C CA . VAL A 1 80 ? -36.745 24.176 12.931 1.00 95.44 80 VAL A CA 1
ATOM 656 C C . VAL A 1 80 ? -36.401 25.163 14.045 1.00 95.44 80 VAL A C 1
ATOM 658 O O . VAL A 1 80 ? -36.204 26.347 13.788 1.00 95.44 80 VAL A O 1
ATOM 661 N N . PHE A 1 81 ? -36.314 24.680 15.282 1.00 96.06 81 PHE A N 1
ATOM 662 C CA . PHE A 1 81 ? -36.048 25.483 16.474 1.00 96.06 81 PHE A CA 1
ATOM 663 C C . PHE A 1 81 ? -34.785 24.994 17.178 1.00 96.06 81 PHE A C 1
ATOM 665 O O . PHE A 1 81 ? -34.595 23.795 17.391 1.00 96.06 81 PHE A O 1
ATOM 672 N N . LEU A 1 82 ? -33.924 25.936 17.555 1.00 95.75 82 LEU A N 1
ATOM 673 C CA . LEU A 1 82 ? -32.716 25.674 18.326 1.00 95.75 82 LEU A CA 1
ATOM 674 C C . LEU A 1 82 ? -33.066 25.458 19.803 1.00 95.75 82 LEU A C 1
ATOM 676 O O . LEU A 1 82 ? -33.597 26.365 20.436 1.00 95.75 82 LEU A O 1
ATOM 680 N N . LEU A 1 83 ? -32.682 24.308 20.362 1.00 95.62 83 LEU A N 1
ATOM 681 C CA . LEU A 1 83 ? -32.612 24.096 21.808 1.00 95.62 83 LEU A CA 1
ATOM 682 C C . LEU A 1 83 ? -31.146 24.017 22.241 1.00 95.62 83 LEU A C 1
ATOM 684 O O . LEU A 1 83 ? -30.371 23.208 21.719 1.00 95.62 83 LEU A O 1
ATOM 688 N N . LYS A 1 84 ? -30.752 24.872 23.187 1.00 94.31 84 LYS A N 1
ATOM 689 C CA . LYS A 1 84 ? -29.381 24.918 23.707 1.00 94.31 84 LYS A CA 1
ATOM 690 C C . LYS A 1 84 ? -29.225 23.860 24.790 1.00 94.31 84 LYS A C 1
ATOM 692 O O . LYS A 1 84 ? -29.918 23.917 25.796 1.00 94.31 84 LYS A O 1
ATOM 697 N N . GLY A 1 85 ? -28.306 22.921 24.597 1.00 90.94 85 GLY A N 1
ATOM 698 C CA . GLY A 1 85 ? -28.037 21.906 25.611 1.00 90.94 85 GLY A CA 1
ATOM 699 C C . GLY A 1 85 ? -26.923 20.941 25.229 1.00 90.94 85 GLY A C 1
ATOM 700 O O . GLY A 1 85 ? -26.363 20.997 24.129 1.00 90.94 85 GLY A O 1
ATOM 701 N N . ASN A 1 86 ? -26.575 20.059 26.159 1.00 89.06 86 ASN A N 1
ATOM 702 C CA . ASN A 1 86 ? -25.486 19.102 26.041 1.00 89.06 86 ASN A CA 1
ATOM 703 C C . ASN A 1 86 ? -25.933 17.708 26.501 1.00 89.06 86 ASN A C 1
ATOM 705 O O . ASN A 1 86 ? -26.428 17.535 27.608 1.00 89.06 86 ASN A O 1
ATOM 709 N N . LEU A 1 87 ? -25.683 16.700 25.663 1.00 88.81 87 LEU A N 1
ATOM 710 C CA . LEU A 1 87 ? -25.991 15.295 25.953 1.00 88.81 87 LEU A CA 1
ATOM 711 C C . LEU A 1 87 ? -25.258 14.751 27.188 1.00 88.81 87 LEU A C 1
ATOM 713 O O . LEU A 1 87 ? -25.706 13.786 27.788 1.00 88.81 87 LEU A O 1
ATOM 717 N N . GLU A 1 88 ? -24.125 15.353 27.549 1.00 88.44 88 GLU A N 1
ATOM 718 C CA . GLU A 1 88 ? -23.301 14.941 28.692 1.00 88.44 88 GLU A CA 1
ATOM 719 C C . GLU A 1 88 ? -23.739 15.608 30.014 1.00 88.44 88 GLU A C 1
ATOM 721 O O . GLU A 1 88 ? -23.070 15.450 31.034 1.00 88.44 88 GLU A O 1
ATOM 726 N N . SER A 1 89 ? -24.840 16.366 30.006 1.00 89.88 89 SER A N 1
ATOM 727 C CA . SER A 1 89 ? -25.381 17.083 31.166 1.00 89.88 89 SER A CA 1
ATOM 728 C C . SER A 1 89 ? -26.722 16.496 31.606 1.00 89.88 89 SER A C 1
ATOM 730 O O . SER A 1 89 ? -27.500 16.033 30.773 1.00 89.88 89 SER A O 1
ATOM 732 N N . GLU A 1 90 ? -27.000 16.545 32.910 1.00 90.12 90 GLU A N 1
ATOM 733 C CA . GLU A 1 90 ? -28.323 16.212 33.458 1.00 90.12 90 GLU A CA 1
ATOM 734 C C . GLU A 1 90 ? -29.408 17.060 32.789 1.00 90.12 90 GLU A C 1
ATOM 736 O O . GLU A 1 90 ? -29.158 18.207 32.396 1.00 90.12 90 GLU A O 1
ATOM 741 N N . LYS A 1 91 ? -30.593 16.472 32.597 1.00 91.56 91 LYS A N 1
ATOM 742 C CA . LYS A 1 91 ? -31.686 17.077 31.823 1.00 91.56 91 LYS A CA 1
ATOM 743 C C . LYS A 1 91 ? -31.242 17.572 30.433 1.00 91.56 91 LYS A C 1
ATOM 745 O O . LYS A 1 91 ? -31.754 18.561 29.908 1.00 91.56 91 LYS A O 1
ATOM 750 N N . LEU A 1 92 ? -30.254 16.905 29.825 1.00 92.06 92 LEU A N 1
ATOM 751 C CA . LEU A 1 92 ? -29.654 17.274 28.534 1.00 92.06 92 LEU A CA 1
ATOM 752 C C . LEU A 1 92 ? -29.099 18.714 28.494 1.00 92.06 92 LEU A C 1
ATOM 754 O O . LEU A 1 92 ? -28.921 19.279 27.412 1.00 92.06 92 LEU A O 1
ATOM 758 N N . GLY A 1 93 ? -28.852 19.333 29.656 1.00 91.69 93 GLY A N 1
ATOM 759 C CA . GLY A 1 93 ? -28.440 20.733 29.780 1.00 91.69 93 GLY A CA 1
ATOM 760 C C . GLY A 1 93 ? -29.469 21.751 29.273 1.00 91.69 93 GLY A C 1
ATOM 761 O O . GLY A 1 93 ? -29.082 22.875 28.957 1.00 91.69 93 GLY A O 1
ATOM 762 N N . LEU A 1 94 ? -30.741 21.359 29.141 1.00 93.50 94 LEU A N 1
ATOM 763 C CA . LEU A 1 94 ? -31.830 22.250 28.743 1.00 93.50 94 LEU A CA 1
ATOM 764 C C . LEU A 1 94 ? -32.217 23.190 29.892 1.00 93.50 94 LEU A C 1
ATOM 766 O O . LEU A 1 94 ? -32.139 22.828 31.066 1.00 93.50 94 LEU A O 1
ATOM 770 N N . SER A 1 95 ? -32.679 24.394 29.551 1.00 94.06 95 SER A N 1
ATOM 771 C CA . SER A 1 95 ? -33.326 25.278 30.525 1.00 94.06 95 SER A CA 1
ATOM 772 C C . SER A 1 95 ? -34.666 24.684 30.981 1.00 94.06 95 SER A C 1
ATOM 774 O O . SER A 1 95 ? -35.301 23.953 30.224 1.00 94.06 95 SER A O 1
ATOM 776 N N . GLU A 1 96 ? -35.148 25.022 32.181 1.00 92.12 96 GLU A N 1
ATOM 777 C CA . GLU A 1 96 ? -36.469 24.558 32.657 1.00 92.12 96 GLU A CA 1
ATOM 778 C C . GLU A 1 96 ? -37.607 24.958 31.695 1.00 92.12 96 GLU A C 1
ATOM 780 O O . GLU A 1 96 ? -38.558 24.201 31.493 1.00 92.12 96 GLU A O 1
ATOM 785 N N . SER A 1 97 ? -37.483 26.113 31.027 1.00 93.75 97 SER A N 1
ATOM 786 C CA . SER A 1 97 ? -38.412 26.529 29.971 1.00 93.75 97 SER A CA 1
ATOM 787 C C . SER A 1 97 ? -38.342 25.627 28.738 1.00 93.75 97 SER A C 1
ATOM 789 O O . SER A 1 97 ? -39.385 25.205 28.245 1.00 93.75 97 SER A O 1
ATOM 791 N N . ASP A 1 98 ? -37.143 25.289 28.257 1.00 94.88 98 ASP A N 1
ATOM 792 C CA . ASP A 1 98 ? -36.980 24.417 27.086 1.00 94.88 98 ASP A CA 1
ATOM 793 C C . ASP A 1 98 ? -37.395 22.971 27.395 1.00 94.88 98 ASP A C 1
ATOM 795 O O . ASP A 1 98 ? -38.030 22.320 26.567 1.00 94.88 98 ASP A O 1
ATOM 799 N N . TRP A 1 99 ? -37.086 22.479 28.600 1.00 94.31 99 TRP A N 1
ATOM 800 C CA . TRP A 1 99 ? -37.524 21.171 29.097 1.00 94.31 99 TRP A CA 1
ATOM 801 C C . TRP A 1 99 ? -39.054 21.075 29.099 1.00 94.31 99 TRP A C 1
ATOM 803 O O . TRP A 1 99 ? -39.622 20.123 28.564 1.00 94.31 99 TRP A O 1
ATOM 813 N N . SER A 1 100 ? -39.722 22.119 29.602 1.00 94.06 100 SER A N 1
ATOM 814 C CA . SER A 1 100 ? -41.185 22.219 29.601 1.00 94.06 100 SER A CA 1
ATOM 815 C C . SER A 1 100 ? -41.760 22.243 28.182 1.00 94.06 100 SER A C 1
ATOM 817 O O . SER A 1 100 ? -42.724 21.535 27.901 1.00 94.06 100 SER A O 1
ATOM 819 N N . VAL A 1 101 ? -41.150 22.992 27.253 1.00 95.25 101 VAL A N 1
ATOM 820 C CA . VAL A 1 101 ? -41.567 23.003 25.838 1.00 95.25 101 VAL A CA 1
ATOM 821 C C . VAL A 1 101 ? -41.501 21.600 25.235 1.00 95.25 101 VAL A C 1
ATOM 823 O O . VAL A 1 101 ? -42.433 21.187 24.544 1.00 95.25 101 VAL A O 1
ATOM 826 N N . VAL A 1 102 ? -40.436 20.842 25.513 1.00 95.62 102 VAL A N 1
ATOM 827 C CA . VAL A 1 102 ? -40.313 19.468 25.011 1.00 95.62 102 VAL A CA 1
ATOM 828 C C . VAL A 1 102 ? -41.396 18.563 25.605 1.00 95.62 102 VAL A C 1
ATOM 830 O O . VAL A 1 102 ? -42.046 17.840 24.853 1.00 95.62 102 VAL A O 1
ATOM 833 N N . ILE A 1 103 ? -41.647 18.634 26.913 1.00 97.00 103 ILE A N 1
ATOM 834 C CA . ILE A 1 103 ? -42.673 17.823 27.592 1.00 97.00 103 ILE A CA 1
ATOM 835 C C . ILE A 1 103 ? -44.084 18.070 27.048 1.00 97.00 103 ILE A C 1
ATOM 837 O O . ILE A 1 103 ? -44.855 17.122 26.861 1.00 97.00 103 ILE A O 1
ATOM 841 N N . GLU A 1 104 ? -44.428 19.337 26.818 1.00 96.50 104 GLU A N 1
ATOM 842 C CA . GLU A 1 104 ? -45.773 19.750 26.413 1.00 96.50 104 GLU A CA 1
ATOM 843 C C . GLU A 1 104 ? -46.028 19.524 24.919 1.00 96.50 104 GLU A C 1
ATOM 845 O O . GLU A 1 104 ? -47.117 19.095 24.527 1.00 96.50 104 GLU A O 1
ATOM 850 N N . GLU A 1 105 ? -45.041 19.826 24.070 1.00 96.50 105 GLU A N 1
ATOM 851 C CA . GLU A 1 105 ? -45.265 19.911 22.628 1.00 96.50 105 GLU A CA 1
ATOM 852 C C . GLU A 1 105 ? -44.801 18.687 21.838 1.00 96.50 105 GLU A C 1
ATOM 854 O O . GLU A 1 105 ? -45.397 18.392 20.801 1.00 96.50 105 GLU A O 1
ATOM 859 N N . VAL A 1 106 ? -43.739 17.992 22.260 1.00 97.94 106 VAL A N 1
ATOM 860 C CA . VAL A 1 106 ? -43.090 16.966 21.426 1.00 97.94 106 VAL A CA 1
ATOM 861 C C . VAL A 1 106 ? -43.912 15.682 21.364 1.00 97.94 106 VAL A C 1
ATOM 863 O O . VAL A 1 106 ? -44.490 15.214 22.339 1.00 97.94 106 VAL A O 1
ATOM 866 N N . ASN A 1 107 ? -43.948 15.080 20.175 1.00 98.12 107 ASN A N 1
ATOM 867 C CA . ASN A 1 107 ? -44.611 13.805 19.924 1.00 98.12 107 ASN A CA 1
ATOM 868 C C . ASN A 1 107 ? -43.630 12.708 19.518 1.00 98.12 107 ASN A C 1
ATOM 870 O O . ASN A 1 107 ? -43.850 11.550 19.849 1.00 98.12 107 ASN A O 1
ATOM 874 N N . CYS A 1 108 ? -42.576 13.038 18.774 1.00 98.25 108 CYS A N 1
ATOM 875 C CA . CYS A 1 108 ? -41.607 12.054 18.294 1.00 98.25 108 CYS A CA 1
ATOM 876 C C . CYS A 1 108 ? -40.205 12.469 18.724 1.00 98.25 108 CYS A C 1
ATOM 878 O O . CYS A 1 108 ? -39.797 13.601 18.466 1.00 98.25 108 CYS A O 1
ATOM 880 N N . ILE A 1 109 ? -39.458 11.556 19.338 1.00 98.31 109 ILE A N 1
ATOM 881 C CA . ILE A 1 109 ? -38.061 11.785 19.705 1.00 98.31 109 ILE A CA 1
ATOM 882 C C . ILE A 1 109 ? -37.176 10.932 18.799 1.00 98.31 109 ILE A C 1
ATOM 884 O O . ILE A 1 109 ? -37.290 9.709 18.787 1.00 98.31 109 ILE A O 1
ATOM 888 N N . PHE A 1 110 ? -36.262 11.569 18.070 1.00 98.25 110 PHE A N 1
ATOM 889 C CA . PHE A 1 110 ? -35.191 10.892 17.342 1.00 98.25 110 PHE A CA 1
ATOM 890 C C . PHE A 1 110 ? -33.874 11.087 18.086 1.00 98.25 110 PHE A C 1
ATOM 892 O O . PHE A 1 110 ? -33.267 12.167 18.078 1.00 98.25 110 PHE A O 1
ATOM 899 N N . HIS A 1 111 ? -33.413 10.019 18.732 1.00 97.06 111 HIS A N 1
ATOM 900 C CA . HIS A 1 111 ? -32.120 9.992 19.389 1.00 97.06 111 HIS A CA 1
ATOM 901 C C . HIS A 1 111 ? -31.029 9.508 18.427 1.00 97.06 111 HIS A C 1
ATOM 903 O O . HIS A 1 111 ? -30.695 8.325 18.376 1.00 97.06 111 HIS A O 1
ATOM 909 N N . VAL A 1 112 ? -30.492 10.450 17.639 1.00 91.56 112 VAL A N 1
ATOM 910 C CA . VAL A 1 112 ? -29.391 10.219 16.677 1.00 91.56 112 VAL A CA 1
ATOM 911 C C . VAL A 1 112 ? -28.036 10.657 17.257 1.00 91.56 112 VAL A C 1
ATOM 913 O O . VAL A 1 112 ? -26.975 10.299 16.746 1.00 91.56 112 VAL A O 1
ATOM 916 N N . GLY A 1 113 ? -28.048 11.437 18.342 1.00 79.69 113 GLY A N 1
ATOM 917 C CA . GLY A 1 113 ? -26.846 11.938 19.002 1.00 79.69 113 GLY A CA 1
ATOM 918 C C . GLY A 1 113 ? -26.021 10.832 19.658 1.00 79.69 113 GLY A C 1
ATOM 919 O O . GLY A 1 113 ? -26.482 10.189 20.590 1.00 79.69 113 GLY A O 1
ATOM 920 N N . ALA A 1 114 ? -24.786 10.644 19.193 1.00 75.81 114 ALA A N 1
ATOM 921 C CA . ALA A 1 114 ? -23.805 9.747 19.797 1.00 75.81 114 ALA A CA 1
ATOM 922 C C . ALA A 1 114 ? -22.376 10.228 19.494 1.00 75.81 114 ALA A C 1
ATOM 924 O O . ALA A 1 114 ? -22.116 10.833 18.445 1.00 75.81 114 ALA A O 1
ATOM 925 N N . SER A 1 115 ? -21.422 9.919 20.373 1.00 72.00 115 SER A N 1
ATOM 926 C CA . SER A 1 115 ? -20.004 9.992 20.023 1.00 72.00 115 SER A CA 1
ATOM 927 C C . SER A 1 115 ? -19.634 8.780 19.173 1.00 72.00 115 SER A C 1
ATOM 929 O O . SER A 1 115 ? -19.459 7.677 19.678 1.00 72.00 115 SER A O 1
ATOM 931 N N . VAL A 1 116 ? -19.471 8.993 17.867 1.00 60.16 116 VAL A N 1
ATOM 932 C CA . VAL A 1 116 ? -19.028 7.965 16.900 1.00 60.16 116 VAL A CA 1
ATOM 933 C C . VAL A 1 116 ? -17.502 7.807 16.841 1.00 60.16 116 VAL A C 1
ATOM 935 O O . VAL A 1 116 ? -16.951 7.194 15.924 1.00 60.16 116 VAL A O 1
ATOM 938 N N . LYS A 1 117 ? -16.772 8.411 17.786 1.00 64.25 117 LYS A N 1
ATOM 939 C CA . LYS A 1 117 ? -15.319 8.262 17.877 1.00 64.25 117 LYS A CA 1
ATOM 940 C C . LYS A 1 117 ? -15.004 6.868 18.413 1.00 64.25 117 LYS A C 1
ATOM 942 O O . LYS A 1 117 ? -15.044 6.638 19.612 1.00 64.25 117 LYS A O 1
ATOM 947 N N . GLN A 1 118 ? -14.619 5.969 17.515 1.00 56.31 118 GLN A N 1
ATOM 948 C CA . GLN A 1 118 ? -14.311 4.571 17.839 1.00 56.31 118 GLN A CA 1
ATOM 949 C C . GLN A 1 118 ? -13.077 4.376 18.755 1.00 56.31 118 GLN A C 1
ATOM 951 O O . GLN A 1 118 ? -12.763 3.250 19.099 1.00 56.31 118 GLN A O 1
ATOM 956 N N . ALA A 1 119 ? -12.360 5.438 19.135 1.00 58.81 119 ALA A N 1
ATOM 957 C CA . ALA A 1 119 ? -11.196 5.385 20.034 1.00 58.81 119 ALA A CA 1
ATOM 958 C C . ALA A 1 119 ? -11.264 6.476 21.123 1.00 58.81 119 ALA A C 1
ATOM 960 O O . ALA A 1 119 ? -10.243 7.026 21.529 1.00 58.81 119 ALA A O 1
ATOM 961 N N . SER A 1 120 ? -12.477 6.887 21.504 1.00 69.00 120 SER A N 1
ATOM 962 C CA . SER A 1 120 ? -12.677 7.757 22.666 1.00 69.00 120 SER A CA 1
ATOM 963 C C . SER A 1 120 ? -12.589 6.937 23.955 1.00 69.00 120 SER A C 1
ATOM 965 O O . SER A 1 120 ? -13.090 5.810 23.935 1.00 69.00 120 SER A O 1
ATOM 967 N N . PRO A 1 121 ? -12.050 7.510 25.051 1.00 79.88 121 PRO A N 1
ATOM 968 C CA . PRO A 1 121 ? -12.076 6.865 26.358 1.00 79.88 121 PRO A CA 1
ATOM 969 C C . PRO A 1 121 ? -13.490 6.413 26.723 1.00 79.88 121 PRO A C 1
ATOM 971 O O . PRO A 1 121 ? -14.473 7.110 26.440 1.00 79.88 121 PRO A O 1
ATOM 974 N N . LEU A 1 122 ? -13.604 5.255 27.361 1.00 80.81 122 LEU A N 1
ATOM 975 C CA . LEU A 1 122 ? -14.868 4.624 27.713 1.00 80.81 122 LEU A CA 1
ATOM 976 C C . LEU A 1 122 ? -15.694 5.510 28.636 1.00 80.81 122 LEU A C 1
ATOM 978 O O . LEU A 1 122 ? -16.908 5.534 28.482 1.00 80.81 122 LEU A O 1
ATOM 982 N N . ARG A 1 123 ? -15.075 6.295 29.528 1.00 82.00 123 ARG A N 1
ATOM 983 C CA . ARG A 1 123 ? -15.802 7.281 30.347 1.00 82.00 123 ARG A CA 1
ATOM 984 C C . ARG A 1 123 ? -16.559 8.280 29.475 1.00 82.00 123 ARG A C 1
ATOM 986 O O . ARG A 1 123 ? -17.750 8.500 29.681 1.00 82.00 123 ARG A O 1
ATOM 993 N N . ASP A 1 124 ? -15.888 8.859 28.484 1.00 82.06 124 ASP A N 1
ATOM 994 C CA . ASP A 1 124 ? -16.487 9.852 27.590 1.00 82.06 124 ASP A CA 1
ATOM 995 C C . ASP A 1 124 ? -17.554 9.199 26.691 1.00 82.06 124 ASP A C 1
ATOM 997 O O . ASP A 1 124 ? -18.613 9.777 26.429 1.00 82.06 124 ASP A O 1
ATOM 1001 N N . ALA A 1 125 ? -17.307 7.966 26.234 1.00 84.19 125 ALA A N 1
ATOM 1002 C CA . ALA A 1 125 ? -18.275 7.186 25.467 1.00 84.19 125 ALA A CA 1
ATOM 1003 C C . ALA A 1 125 ? -19.513 6.815 26.310 1.00 84.19 125 ALA A C 1
ATOM 1005 O O . ALA A 1 125 ? -20.634 6.912 25.820 1.00 84.19 125 ALA A O 1
ATOM 1006 N N . LEU A 1 126 ? -19.340 6.458 27.587 1.00 87.12 126 LEU A N 1
ATOM 1007 C CA . LEU A 1 126 ? -20.432 6.205 28.530 1.00 87.12 126 LEU A CA 1
ATOM 1008 C C . LEU A 1 126 ? -21.241 7.478 28.777 1.00 87.12 126 LEU A C 1
ATOM 1010 O O . LEU A 1 126 ? -22.463 7.428 28.713 1.00 87.12 126 LEU A O 1
ATOM 1014 N N . MET A 1 127 ? -20.590 8.624 28.989 1.00 86.81 127 MET A N 1
ATOM 1015 C CA . MET A 1 127 ? -21.291 9.901 29.163 1.00 86.81 127 MET A CA 1
ATOM 1016 C C . MET A 1 127 ? -22.110 10.278 27.920 1.00 86.81 127 MET A C 1
ATOM 1018 O O . MET A 1 127 ? -23.280 10.638 28.015 1.00 86.81 127 MET A O 1
ATOM 1022 N N . SER A 1 128 ? -21.515 10.160 26.734 1.00 84.50 128 SER A N 1
ATOM 1023 C CA . SER A 1 128 ? -22.142 10.616 25.487 1.00 84.50 128 SER A CA 1
ATOM 1024 C C . SER A 1 128 ? -23.149 9.642 24.874 1.00 84.50 128 SER A C 1
ATOM 1026 O O . SER A 1 128 ? -24.050 10.093 24.171 1.00 84.50 128 SER A O 1
ATOM 1028 N N . ASN A 1 129 ? -23.007 8.332 25.105 1.00 90.31 129 ASN A N 1
ATOM 1029 C CA . ASN A 1 129 ? -23.862 7.311 24.492 1.00 90.31 129 ASN A CA 1
ATOM 1030 C C . ASN A 1 129 ? -24.787 6.630 25.508 1.00 90.31 129 ASN A C 1
ATOM 1032 O O . ASN A 1 129 ? -25.952 6.415 25.192 1.00 90.31 129 ASN A O 1
ATOM 1036 N N . PHE A 1 130 ? -24.306 6.289 26.709 1.00 91.94 130 PHE A N 1
ATOM 1037 C CA . PHE A 1 130 ? -25.104 5.581 27.720 1.00 91.94 130 PHE A CA 1
ATOM 1038 C C . PHE A 1 130 ? -25.898 6.552 28.605 1.00 91.94 130 PHE A C 1
ATOM 1040 O O . PHE A 1 130 ? -27.124 6.500 28.626 1.00 91.94 130 PHE A O 1
ATOM 1047 N N . PHE A 1 131 ? -25.218 7.484 29.278 1.00 92.38 131 PHE A N 1
ATOM 1048 C CA . PHE A 1 131 ? -25.848 8.492 30.136 1.00 92.38 131 PHE A CA 1
ATOM 1049 C C . PHE A 1 131 ? -26.791 9.397 29.338 1.00 92.38 131 PHE A C 1
ATOM 1051 O O . PHE A 1 131 ? -27.934 9.579 29.734 1.00 92.38 131 PHE A O 1
ATOM 1058 N N . ALA A 1 132 ? -26.373 9.873 28.163 1.00 92.19 132 ALA A N 1
ATOM 1059 C CA . ALA A 1 132 ? -27.254 10.633 27.278 1.00 92.19 132 ALA A CA 1
ATOM 1060 C C . ALA A 1 132 ? -28.542 9.869 26.915 1.00 92.19 132 ALA A C 1
ATOM 1062 O O . ALA A 1 132 ? -29.625 10.452 26.906 1.00 92.19 132 ALA A O 1
ATOM 1063 N N . THR A 1 133 ? -28.438 8.560 26.650 1.00 94.69 133 THR A N 1
ATOM 1064 C CA . THR A 1 133 ? -29.615 7.718 26.388 1.00 94.69 133 THR A CA 1
ATOM 1065 C C . THR A 1 133 ? -30.507 7.643 27.627 1.00 94.69 133 THR A C 1
ATOM 1067 O O . THR A 1 133 ? -31.721 7.764 27.490 1.00 94.69 133 THR A O 1
ATOM 1070 N N . ASN A 1 134 ? -29.929 7.517 28.827 1.00 94.38 134 ASN A N 1
ATOM 1071 C CA . ASN A 1 134 ? -30.678 7.564 30.085 1.00 94.38 134 ASN A CA 1
ATOM 1072 C C . ASN A 1 134 ? -31.483 8.864 30.225 1.00 94.38 134 ASN A C 1
ATOM 1074 O O . ASN A 1 134 ? -32.688 8.814 30.450 1.00 94.38 134 ASN A O 1
ATOM 1078 N N . GLU A 1 135 ? -30.850 10.018 30.016 1.00 95.06 135 GLU A N 1
ATOM 1079 C CA . GLU A 1 135 ? -31.517 11.323 30.115 1.00 95.06 135 GLU A CA 1
ATOM 1080 C C . GLU A 1 135 ? -32.633 11.487 29.071 1.00 95.06 135 GLU A C 1
ATOM 1082 O O . GLU A 1 135 ? -33.692 12.038 29.370 1.00 95.06 135 GLU A O 1
ATOM 1087 N N . VAL A 1 136 ? -32.447 10.955 27.857 1.00 95.69 136 VAL A N 1
ATOM 1088 C CA . VAL A 1 136 ? -33.502 10.934 26.830 1.00 95.69 136 VAL A CA 1
ATOM 1089 C C . VAL A 1 136 ? -34.664 10.019 27.230 1.00 95.69 136 VAL A C 1
ATOM 1091 O O . VAL A 1 136 ? -35.812 10.372 26.970 1.00 95.69 136 VAL A O 1
ATOM 1094 N N . ILE A 1 137 ? -34.406 8.871 27.866 1.00 95.12 137 ILE A N 1
ATOM 1095 C CA . ILE A 1 137 ? -35.463 7.983 28.381 1.00 95.12 137 ILE A CA 1
ATOM 1096 C C . ILE A 1 137 ? -36.255 8.687 29.485 1.00 95.12 137 ILE A C 1
ATOM 1098 O O . ILE A 1 137 ? -37.483 8.623 29.482 1.00 95.12 137 ILE A O 1
ATOM 1102 N N . LEU A 1 138 ? -35.570 9.363 30.413 1.00 94.56 138 LEU A N 1
ATOM 1103 C CA . LEU A 1 138 ? -36.214 10.125 31.485 1.00 94.56 138 LEU A CA 1
ATOM 1104 C C . LEU A 1 138 ? -37.111 11.226 30.911 1.00 94.56 138 LEU A C 1
ATOM 1106 O O . LEU A 1 138 ? -38.292 11.278 31.243 1.00 94.56 138 LEU A O 1
ATOM 1110 N N . LEU A 1 139 ? -36.599 12.012 29.961 1.00 95.25 139 LEU A N 1
ATOM 1111 C CA . LEU A 1 139 ? -37.389 13.013 29.244 1.00 95.25 139 LEU A CA 1
ATOM 1112 C C . LEU A 1 139 ? -38.598 12.389 28.536 1.00 95.25 139 LEU A C 1
ATOM 1114 O O . LEU A 1 139 ? -39.716 12.877 28.664 1.00 95.25 139 LEU A O 1
ATOM 1118 N N . ALA A 1 140 ? -38.396 11.285 27.812 1.00 95.62 140 ALA A N 1
ATOM 1119 C CA . ALA A 1 140 ? -39.453 10.608 27.067 1.00 95.62 140 ALA A CA 1
ATOM 1120 C C . ALA A 1 140 ? -40.600 10.122 27.970 1.00 95.62 140 ALA A C 1
ATOM 1122 O O . ALA A 1 140 ? -41.752 10.139 27.543 1.00 95.62 140 ALA A O 1
ATOM 1123 N N . LYS A 1 141 ? -40.308 9.726 29.215 1.00 94.44 141 LYS A N 1
ATOM 1124 C CA . LYS A 1 141 ? -41.328 9.337 30.203 1.00 94.44 141 LYS A CA 1
ATOM 1125 C C . LYS A 1 141 ? -42.176 10.508 30.694 1.00 94.44 141 LYS A C 1
ATOM 1127 O O . LYS A 1 141 ? -43.306 10.282 31.116 1.00 94.44 141 LYS A O 1
ATOM 1132 N N . GLU A 1 142 ? -41.646 11.726 30.654 1.00 95.31 142 GLU A N 1
ATOM 1133 C CA . GLU A 1 142 ? -42.363 12.936 31.070 1.00 95.31 142 GLU A CA 1
ATOM 1134 C C . GLU A 1 142 ? -43.175 13.563 29.926 1.00 95.31 142 GLU A C 1
ATOM 1136 O O . GLU A 1 142 ? -44.156 14.260 30.181 1.00 95.31 142 GLU A O 1
ATOM 1141 N N . VAL A 1 143 ? -42.815 13.300 28.664 1.00 96.81 143 VAL A N 1
ATOM 1142 C CA . VAL A 1 143 ? -43.522 13.835 27.489 1.00 96.81 143 VAL A CA 1
ATOM 1143 C C . VAL A 1 143 ? -44.977 13.360 27.453 1.00 96.81 143 VAL A C 1
ATOM 1145 O O . VAL A 1 143 ? -45.267 12.171 27.310 1.00 96.81 143 VAL A O 1
ATOM 1148 N N . LYS A 1 144 ? -45.917 14.313 27.485 1.00 94.38 144 LYS A N 1
ATOM 1149 C CA . LYS A 1 144 ? -47.353 14.029 27.656 1.00 94.38 144 LYS A CA 1
ATOM 1150 C C . LYS A 1 144 ? -47.978 13.245 26.505 1.00 94.38 144 LYS A C 1
ATOM 1152 O O . LYS A 1 144 ? -48.915 12.483 26.713 1.00 94.38 144 LYS A O 1
ATOM 1157 N N . ASN A 1 145 ? -47.496 13.462 25.281 1.00 94.00 145 ASN A N 1
ATOM 1158 C CA . ASN A 1 145 ? -48.098 12.936 24.053 1.00 94.00 145 ASN A CA 1
ATOM 1159 C C . ASN A 1 145 ? -47.084 12.192 23.173 1.00 94.00 145 ASN A C 1
ATOM 1161 O O . ASN A 1 145 ? -47.106 12.331 21.941 1.00 94.00 145 ASN A O 1
ATOM 1165 N N . LEU A 1 146 ? -46.195 11.413 23.796 1.00 96.56 146 LEU A N 1
ATOM 1166 C CA . LEU A 1 146 ? -45.175 10.647 23.087 1.00 96.56 146 LEU A CA 1
ATOM 1167 C C . LEU A 1 146 ? -45.817 9.587 22.172 1.00 96.56 146 LEU A C 1
ATOM 1169 O O . LEU A 1 146 ? -46.655 8.790 22.591 1.00 96.56 146 LEU A O 1
ATOM 1173 N N . LYS A 1 147 ? -45.421 9.590 20.899 1.00 96.50 147 LYS A N 1
ATOM 1174 C CA . LYS A 1 147 ? -45.819 8.624 19.864 1.00 96.50 147 LYS A CA 1
ATOM 1175 C C . LYS A 1 147 ? -44.721 7.622 19.563 1.00 96.50 147 LYS A C 1
ATOM 1177 O O . LYS A 1 147 ? -45.026 6.456 19.356 1.00 96.50 147 LYS A O 1
ATOM 1182 N N . CYS A 1 148 ? -43.468 8.061 19.558 1.00 96.25 148 CYS A N 1
ATOM 1183 C CA . CYS A 1 148 ? -42.327 7.165 19.431 1.00 96.25 148 CYS A CA 1
ATOM 1184 C C . CYS A 1 148 ? -41.037 7.821 19.939 1.00 96.25 148 CYS A C 1
ATOM 1186 O O . CYS A 1 148 ? -40.814 9.021 19.752 1.00 96.25 148 CYS A O 1
ATOM 1188 N N . LEU A 1 149 ? -40.156 6.997 20.494 1.00 97.50 149 LEU A N 1
ATOM 1189 C CA . LEU A 1 149 ? -38.737 7.260 20.683 1.00 97.50 149 LEU A CA 1
ATOM 1190 C C . LEU A 1 149 ? -37.956 6.321 19.757 1.00 97.50 149 LEU A C 1
ATOM 1192 O O . LEU A 1 149 ? -37.972 5.107 19.946 1.00 97.50 149 LEU A O 1
ATOM 1196 N N . ILE A 1 150 ? -37.263 6.874 18.763 1.00 97.81 150 ILE A N 1
ATOM 1197 C CA . ILE A 1 150 ? -36.366 6.111 17.892 1.00 97.81 150 ILE A CA 1
ATOM 1198 C C . ILE A 1 150 ? -34.924 6.334 18.325 1.00 97.81 150 ILE A C 1
ATOM 1200 O O . ILE A 1 150 ? -34.397 7.443 18.216 1.00 97.81 150 ILE A O 1
ATOM 1204 N N . HIS A 1 151 ? -34.282 5.269 18.799 1.00 97.31 151 HIS A N 1
ATOM 1205 C CA . HIS A 1 151 ? -32.862 5.252 19.123 1.00 97.31 151 HIS A CA 1
ATOM 1206 C C . HIS A 1 151 ? -32.052 4.715 17.940 1.00 97.31 151 HIS A C 1
ATOM 1208 O O . HIS A 1 151 ? -32.278 3.598 17.473 1.00 97.31 151 HIS A O 1
ATOM 1214 N N . VAL A 1 152 ? -31.074 5.487 17.466 1.00 96.00 152 VAL A N 1
ATOM 1215 C CA . VAL A 1 152 ? -30.142 5.021 16.432 1.00 96.00 152 VAL A CA 1
ATOM 1216 C C . VAL A 1 152 ? -28.934 4.375 17.102 1.00 96.00 152 VAL A C 1
ATOM 1218 O O . VAL A 1 152 ? -28.132 5.058 17.744 1.00 96.00 152 VAL A O 1
ATOM 1221 N N . SER A 1 153 ? -28.797 3.062 16.940 1.00 94.25 153 SER A N 1
ATOM 1222 C CA . SER A 1 153 ? -27.684 2.256 17.450 1.00 94.25 153 SER A CA 1
ATOM 1223 C C . SER A 1 153 ? -26.729 1.869 16.308 1.00 94.25 153 SER A C 1
ATOM 1225 O O . SER A 1 153 ? -26.440 2.699 15.449 1.00 94.25 153 SER A O 1
ATOM 1227 N N . SER A 1 154 ? -26.183 0.654 16.294 1.00 91.62 154 SER A N 1
ATOM 1228 C CA . SER A 1 154 ? -25.336 0.113 15.228 1.00 91.62 154 SER A CA 1
ATOM 1229 C C . SER A 1 154 ? -25.462 -1.405 15.187 1.00 91.62 154 SER A C 1
ATOM 1231 O O . SER A 1 154 ? -25.592 -2.028 16.237 1.00 91.62 154 SER A O 1
ATOM 1233 N N . THR A 1 155 ? -25.368 -2.023 14.006 1.00 89.12 155 THR A N 1
ATOM 1234 C CA . THR A 1 155 ? -25.356 -3.495 13.913 1.00 89.12 155 THR A CA 1
ATOM 1235 C C . THR A 1 155 ? -24.165 -4.123 14.640 1.00 89.12 155 THR A C 1
ATOM 1237 O O . THR A 1 155 ? -24.242 -5.257 15.106 1.00 89.12 155 THR A O 1
ATOM 1240 N N . TYR A 1 156 ? -23.083 -3.362 14.816 1.00 86.94 156 TYR A N 1
ATOM 1241 C CA . TYR A 1 156 ? -21.896 -3.778 15.556 1.00 86.94 156 TYR A CA 1
ATOM 1242 C C . TYR A 1 156 ? -22.055 -3.700 17.085 1.00 86.94 156 TYR A C 1
ATOM 1244 O O . TYR A 1 156 ? -21.111 -4.032 17.794 1.00 86.94 156 TYR A O 1
ATOM 1252 N N . ALA A 1 157 ? -23.216 -3.295 17.618 1.00 85.94 157 ALA A N 1
ATOM 1253 C CA . ALA A 1 157 ? -23.495 -3.360 19.057 1.00 85.94 157 ALA A CA 1
ATOM 1254 C C . ALA A 1 157 ? -23.590 -4.811 19.584 1.00 85.94 157 ALA A C 1
ATOM 1256 O O . ALA A 1 157 ? -23.621 -5.026 20.787 1.00 85.94 157 ALA A O 1
ATOM 1257 N N . GLN A 1 158 ? -23.600 -5.818 18.707 1.00 81.94 158 GLN A N 1
ATOM 1258 C CA . GLN A 1 158 ? -23.611 -7.250 19.045 1.00 81.94 158 GLN A CA 1
ATOM 1259 C C . GLN A 1 158 ? -22.443 -7.985 18.381 1.00 81.94 158 GLN A C 1
ATOM 1261 O O . GLN A 1 158 ? -22.565 -9.089 17.855 1.00 81.94 158 GLN A O 1
ATOM 1266 N N . CYS A 1 159 ? -21.294 -7.323 18.347 1.00 73.56 159 CYS A N 1
ATOM 1267 C CA . CYS A 1 159 ? -20.064 -7.808 17.732 1.00 73.56 159 CYS A CA 1
ATOM 1268 C C . CYS A 1 159 ? -19.421 -9.013 18.453 1.00 73.56 159 CYS A C 1
ATOM 1270 O O . CYS A 1 159 ? -18.484 -9.625 17.936 1.00 73.56 159 CYS A O 1
ATOM 1272 N N . ASP A 1 160 ? -19.890 -9.362 19.648 1.00 70.62 160 ASP A N 1
ATOM 1273 C CA . ASP A 1 160 ? -19.519 -10.597 20.339 1.00 70.62 160 ASP A CA 1
ATOM 1274 C C . ASP A 1 160 ? -20.109 -11.840 19.643 1.00 70.62 160 ASP A C 1
ATOM 1276 O O . ASP A 1 160 ? -19.634 -12.956 19.860 1.00 70.62 160 ASP A O 1
ATOM 1280 N N . LYS A 1 161 ? -21.096 -11.653 18.754 1.00 73.06 161 LYS A N 1
ATOM 1281 C CA . LYS A 1 161 ? -21.772 -12.714 18.002 1.00 73.06 161 LYS A CA 1
ATOM 1282 C C . LYS A 1 161 ? -21.475 -12.610 16.512 1.00 73.06 161 LYS A C 1
ATOM 1284 O O . LYS A 1 161 ? -21.526 -11.542 15.915 1.00 73.06 161 LYS A O 1
ATOM 1289 N N . GLU A 1 162 ? -21.202 -13.750 15.885 1.00 68.19 162 GLU A N 1
ATOM 1290 C CA . GLU A 1 162 ? -20.967 -13.830 14.434 1.00 68.19 162 GLU A CA 1
ATOM 1291 C C . GLU A 1 162 ? -22.256 -13.607 13.620 1.00 68.19 162 GLU A C 1
ATOM 1293 O O . GLU A 1 162 ? -22.227 -13.074 12.509 1.00 68.19 162 GLU A O 1
ATOM 1298 N N . LYS A 1 163 ? -23.401 -13.975 14.209 1.00 79.62 163 LYS A N 1
ATOM 1299 C CA . LYS A 1 163 ? -24.750 -13.717 13.697 1.00 79.62 163 LYS A CA 1
ATOM 1300 C C . LYS A 1 163 ? -25.525 -12.901 14.725 1.00 79.62 163 LYS A C 1
ATOM 1302 O O . LYS A 1 163 ? -25.600 -13.307 15.884 1.00 79.62 163 LYS A O 1
ATOM 1307 N N . SER A 1 164 ? -26.107 -11.784 14.296 1.00 84.50 164 SER A N 1
ATOM 1308 C CA . SER A 1 164 ? -26.937 -10.925 15.148 1.00 84.50 164 SER A CA 1
ATOM 1309 C C . SER A 1 164 ? -28.349 -10.821 14.575 1.00 84.50 164 SER A C 1
ATOM 1311 O O . SER A 1 164 ? -28.543 -10.540 13.387 1.00 84.50 164 SER A O 1
ATOM 1313 N N . ASP A 1 165 ? -29.324 -11.100 15.438 1.00 88.38 165 ASP A N 1
ATOM 1314 C CA . ASP A 1 165 ? -30.749 -11.029 15.141 1.00 88.38 165 ASP A CA 1
ATOM 1315 C C . ASP A 1 165 ? -31.312 -9.651 15.539 1.00 88.38 165 ASP A C 1
ATOM 1317 O O . ASP A 1 165 ? -30.718 -8.893 16.315 1.00 88.38 165 ASP A O 1
ATOM 1321 N N . GLU A 1 166 ? -32.501 -9.319 15.044 1.00 91.50 166 GLU A N 1
ATOM 1322 C CA . GLU A 1 166 ? -33.232 -8.100 15.414 1.00 91.50 166 GLU A CA 1
ATOM 1323 C C . GLU A 1 166 ? -33.967 -8.260 16.753 1.00 91.50 166 GLU A C 1
ATOM 1325 O O . GLU A 1 166 ? -35.187 -8.124 16.853 1.00 91.50 166 GLU A O 1
ATOM 1330 N N . ILE A 1 167 ? -33.194 -8.570 17.793 1.00 90.75 167 ILE A N 1
ATOM 1331 C CA . ILE A 1 167 ? -33.636 -8.659 19.185 1.00 90.75 167 ILE A CA 1
ATOM 1332 C C . ILE A 1 167 ? -32.697 -7.864 20.096 1.00 90.75 167 ILE A C 1
ATOM 1334 O O . ILE A 1 167 ? -31.571 -7.518 19.721 1.00 90.75 167 ILE A O 1
ATOM 1338 N N . LEU A 1 168 ? -33.165 -7.572 21.307 1.00 89.19 168 LEU A N 1
ATOM 1339 C CA . LEU A 1 168 ? -32.352 -7.006 22.380 1.00 89.19 168 LEU A CA 1
ATOM 1340 C C . LEU A 1 168 ? -31.632 -8.117 23.143 1.00 89.19 168 LEU A C 1
ATOM 1342 O O . LEU A 1 168 ? -32.199 -9.179 23.396 1.00 89.19 168 LEU A O 1
ATOM 1346 N N . TYR A 1 169 ? -30.388 -7.855 23.529 1.00 85.94 169 TYR A N 1
ATOM 1347 C CA . TYR A 1 169 ? -29.552 -8.801 24.259 1.00 85.94 169 TYR A CA 1
ATOM 1348 C C . TYR A 1 169 ? -29.202 -8.242 25.637 1.00 85.94 169 TYR A C 1
ATOM 1350 O O . TYR A 1 169 ? -29.091 -7.031 25.811 1.00 85.94 169 TYR A O 1
ATOM 1358 N N . GLU A 1 170 ? -29.048 -9.134 26.610 1.00 86.69 170 GLU A N 1
ATOM 1359 C CA . GLU A 1 170 ? -28.723 -8.774 27.988 1.00 86.69 170 GLU A CA 1
ATOM 1360 C C . GLU A 1 170 ? -27.213 -8.621 28.189 1.00 86.69 170 GLU A C 1
ATOM 1362 O O . GLU A 1 170 ? -26.424 -9.452 27.731 1.00 86.69 170 GLU A O 1
ATOM 1367 N N . SER A 1 171 ? -26.822 -7.557 28.892 1.00 83.94 171 SER A N 1
ATOM 1368 C CA . SER A 1 171 ? -25.439 -7.335 29.311 1.00 83.94 171 SER A CA 1
ATOM 1369 C C . SER A 1 171 ? -25.139 -8.060 30.621 1.00 83.94 171 SER A C 1
ATOM 1371 O O . SER A 1 171 ? -25.898 -7.962 31.582 1.00 83.94 171 SER A O 1
ATOM 1373 N N . SER A 1 172 ? -23.978 -8.717 30.707 1.00 74.25 172 SER A N 1
ATOM 1374 C CA . SER A 1 172 ? -23.469 -9.278 31.968 1.00 74.25 172 SER A CA 1
ATOM 1375 C C . SER A 1 172 ? -22.961 -8.209 32.943 1.00 74.25 172 SER A C 1
ATOM 1377 O O . SER A 1 172 ? -22.660 -8.522 34.093 1.00 74.25 172 SER A O 1
ATOM 1379 N N . VAL A 1 173 ? -22.818 -6.960 32.487 1.00 74.81 173 VAL A N 1
ATOM 1380 C CA . VAL A 1 173 ? -22.315 -5.836 33.284 1.00 74.81 173 VAL A CA 1
ATOM 1381 C C . VAL A 1 173 ? -23.304 -4.670 33.217 1.00 74.81 173 VAL A C 1
ATOM 1383 O O . VAL A 1 173 ? -23.692 -4.242 32.130 1.00 74.81 173 VAL A O 1
ATOM 1386 N N . SER A 1 174 ? -23.704 -4.130 34.373 1.00 80.19 174 SER A N 1
ATOM 1387 C CA . SER A 1 174 ? -24.591 -2.957 34.436 1.00 80.19 174 SER A CA 1
ATOM 1388 C C . SER A 1 174 ? -23.848 -1.694 33.997 1.00 80.19 174 SER A C 1
ATOM 1390 O O . SER A 1 174 ? -22.820 -1.325 34.574 1.00 80.19 174 SER A O 1
ATOM 1392 N N . GLY A 1 175 ? -24.397 -1.008 32.991 1.00 82.12 175 GLY A N 1
ATOM 1393 C CA . GLY A 1 175 ? -23.862 0.264 32.505 1.00 82.12 175 GLY A CA 1
ATOM 1394 C C . GLY A 1 175 ? -23.925 1.376 33.555 1.00 82.12 175 GLY A C 1
ATOM 1395 O O . GLY A 1 175 ? -23.045 2.229 33.590 1.00 82.12 175 GLY A O 1
ATOM 1396 N N . GLU A 1 176 ? -24.903 1.335 34.462 1.00 83.38 176 GLU A N 1
ATOM 1397 C CA . GLU A 1 176 ? -25.055 2.282 35.568 1.00 83.38 176 GLU A CA 1
ATOM 1398 C C . GLU A 1 176 ? -23.926 2.139 36.593 1.00 83.38 176 GLU A C 1
ATOM 1400 O O . GLU A 1 176 ? -23.328 3.138 36.994 1.00 83.38 176 GLU A O 1
ATOM 1405 N N . HIS A 1 177 ? -23.574 0.903 36.968 1.00 81.00 177 HIS A N 1
ATOM 1406 C CA . HIS A 1 177 ? -22.414 0.641 37.822 1.00 81.00 177 HIS A CA 1
ATOM 1407 C C . HIS A 1 177 ? -21.105 1.047 37.135 1.00 81.00 177 HIS A C 1
ATOM 1409 O O . HIS A 1 177 ? -20.242 1.637 37.785 1.00 81.00 177 HIS A O 1
ATOM 1415 N N . LEU A 1 178 ? -20.969 0.799 35.824 1.00 80.44 178 LEU A N 1
ATOM 1416 C CA . LEU A 1 178 ? -19.807 1.257 35.054 1.00 80.44 178 LEU A CA 1
ATOM 1417 C C . LEU A 1 178 ? -19.698 2.781 35.036 1.00 80.44 178 LEU A C 1
ATOM 1419 O O . LEU A 1 178 ? -18.612 3.322 35.214 1.00 80.44 178 LEU A O 1
ATOM 1423 N N . LEU A 1 179 ? -20.817 3.475 34.831 1.00 80.50 179 LEU A N 1
ATOM 1424 C CA . LEU A 1 179 ? -20.871 4.931 34.810 1.00 80.50 179 LEU A CA 1
ATOM 1425 C C . LEU A 1 179 ? -20.533 5.519 36.186 1.00 80.50 179 LEU A C 1
ATOM 1427 O O . LEU A 1 179 ? -19.780 6.489 36.266 1.00 80.50 179 LEU A O 1
ATOM 1431 N N . LEU A 1 180 ? -21.051 4.929 37.267 1.00 73.50 180 LEU A N 1
ATOM 1432 C CA . LEU A 1 180 ? -20.718 5.326 38.635 1.00 73.50 180 LEU A CA 1
ATOM 1433 C C . LEU A 1 180 ? -19.227 5.118 38.917 1.00 73.50 180 LEU A C 1
ATOM 1435 O O . LEU A 1 180 ? -18.563 6.026 39.410 1.00 73.50 180 LEU A O 1
ATOM 1439 N N . LEU A 1 181 ? -18.683 3.963 38.532 1.00 73.38 181 LEU A N 1
ATOM 1440 C CA . LEU A 1 181 ? -17.255 3.668 38.630 1.00 73.38 181 LEU A CA 1
ATOM 1441 C C . LEU A 1 181 ? -16.422 4.690 37.839 1.00 73.38 181 LEU A C 1
ATOM 1443 O O . LEU A 1 181 ? -15.414 5.189 38.343 1.00 73.38 181 LEU A O 1
ATOM 1447 N N . ALA A 1 182 ? -16.879 5.066 36.642 1.00 74.38 182 ALA A N 1
ATOM 1448 C CA . ALA A 1 182 ? -16.234 6.065 35.798 1.00 74.38 182 ALA A CA 1
ATOM 1449 C C . ALA A 1 182 ? -16.234 7.466 36.416 1.00 74.38 182 ALA A C 1
ATOM 1451 O O . ALA A 1 182 ? -15.227 8.174 36.338 1.00 74.38 182 ALA A O 1
ATOM 1452 N N . LYS A 1 183 ? -17.329 7.850 37.082 1.00 74.38 183 LYS A N 1
ATOM 1453 C CA . LYS A 1 183 ? -17.421 9.101 37.847 1.00 74.38 183 LYS A CA 1
ATOM 1454 C C . LYS A 1 183 ? -16.509 9.079 39.080 1.00 74.38 183 LYS A C 1
ATOM 1456 O O . LYS A 1 183 ? -15.779 10.041 39.298 1.00 74.38 183 LYS A O 1
ATOM 1461 N N . CYS A 1 184 ? -16.496 7.986 39.847 1.00 67.56 184 CYS A N 1
ATOM 1462 C CA . CYS A 1 184 ? -15.698 7.856 41.072 1.00 67.56 184 CYS A CA 1
ATOM 1463 C C . CYS A 1 184 ? -14.185 7.839 40.814 1.00 67.56 184 CYS A C 1
ATOM 1465 O O . CYS A 1 184 ? -13.416 8.417 41.579 1.00 67.56 184 CYS A O 1
ATOM 1467 N N . LEU A 1 185 ? -13.743 7.165 39.749 1.00 64.25 185 LEU A N 1
ATOM 1468 C CA . LEU A 1 185 ? -12.322 7.028 39.424 1.00 64.25 185 LEU A CA 1
ATOM 1469 C C . LEU A 1 185 ? -11.791 8.177 38.551 1.00 64.25 185 LEU A C 1
ATOM 1471 O O . LEU A 1 185 ? -10.575 8.377 38.472 1.00 64.25 185 LEU A O 1
ATOM 1475 N N . GLY A 1 186 ? -12.670 8.948 37.905 1.00 71.81 186 GLY A N 1
ATOM 1476 C CA . GLY A 1 186 ? -12.288 10.068 37.045 1.00 71.81 186 GLY A CA 1
ATOM 1477 C C . GLY A 1 186 ? -11.310 9.632 35.949 1.00 71.81 186 GLY A C 1
ATOM 1478 O O . GLY A 1 186 ? -11.551 8.649 35.251 1.00 71.81 186 GLY A O 1
ATOM 1479 N N . ALA A 1 187 ? -10.180 10.335 35.805 1.00 66.94 187 ALA A N 1
ATOM 1480 C CA . ALA A 1 187 ? -9.120 9.996 34.841 1.00 66.94 187 ALA A CA 1
ATOM 1481 C C . ALA A 1 187 ? -8.501 8.602 35.058 1.00 66.94 187 ALA A C 1
ATOM 1483 O O . ALA A 1 187 ? -7.934 8.025 34.137 1.00 66.94 187 ALA A O 1
ATOM 1484 N N . LYS A 1 188 ? -8.625 8.033 36.265 1.00 63.50 188 LYS A N 1
ATOM 1485 C CA . LYS A 1 188 ? -8.135 6.679 36.558 1.00 63.50 188 LYS A CA 1
ATOM 1486 C C . LYS A 1 188 ? -9.044 5.589 35.982 1.00 63.50 188 LYS A C 1
ATOM 1488 O O . LYS A 1 188 ? -8.600 4.456 35.865 1.00 63.50 188 LYS A O 1
ATOM 1493 N N . PHE A 1 189 ? -10.286 5.909 35.599 1.00 68.38 189 PHE A N 1
ATOM 1494 C CA . PHE A 1 189 ? -11.172 4.956 34.919 1.00 68.38 189 PHE A CA 1
ATOM 1495 C C . PHE A 1 189 ? -10.629 4.548 33.546 1.00 68.38 189 PHE A C 1
ATOM 1497 O O . PHE A 1 189 ? -10.744 3.390 33.155 1.00 68.38 189 PHE A O 1
ATOM 1504 N N . ASP A 1 190 ? -9.962 5.481 32.863 1.00 64.38 190 ASP A N 1
ATOM 1505 C CA . ASP A 1 190 ? -9.367 5.269 31.540 1.00 64.38 190 ASP A CA 1
ATOM 1506 C C . ASP A 1 190 ? -8.243 4.197 31.587 1.00 64.38 190 ASP A C 1
ATOM 1508 O O . ASP A 1 190 ? -7.856 3.654 30.560 1.00 64.38 190 ASP A O 1
ATOM 1512 N N . GLN A 1 191 ? -7.748 3.846 32.787 1.00 61.03 191 GLN A N 1
ATOM 1513 C CA . GLN A 1 191 ? -6.722 2.816 33.029 1.00 61.03 191 GLN A CA 1
ATOM 1514 C C . GLN A 1 191 ? -7.287 1.397 33.218 1.00 61.03 191 GLN A C 1
ATOM 1516 O O . GLN A 1 191 ? -6.525 0.441 33.170 1.00 61.03 191 GLN A O 1
ATOM 1521 N N . ILE A 1 192 ? -8.596 1.249 33.465 1.00 63.62 192 ILE A N 1
ATOM 1522 C CA . ILE A 1 192 ? -9.282 -0.056 33.609 1.00 63.62 192 ILE A CA 1
ATOM 1523 C C . ILE A 1 192 ? -10.285 -0.320 32.480 1.00 63.62 192 ILE A C 1
ATOM 1525 O O . ILE A 1 192 ? -10.988 -1.328 32.495 1.00 63.62 192 ILE A O 1
ATOM 1529 N N . GLU A 1 193 ? -10.369 0.595 31.516 1.00 63.59 193 GLU A N 1
ATOM 1530 C CA . GLU A 1 193 ? -11.326 0.601 30.411 1.00 63.59 193 GLU A CA 1
ATOM 1531 C C . GLU A 1 193 ? -11.333 -0.703 29.598 1.00 63.59 193 GLU A C 1
ATOM 1533 O O . GLU A 1 193 ? -12.410 -1.233 29.314 1.00 63.59 193 GLU A O 1
ATOM 1538 N N . SER A 1 194 ? -10.158 -1.243 29.261 1.00 60.81 194 SER A N 1
ATOM 1539 C CA . SER A 1 194 ? -10.020 -2.440 28.420 1.00 60.81 194 SER A CA 1
ATOM 1540 C C . SER A 1 194 ? -10.642 -3.691 29.056 1.00 60.81 194 SER A C 1
ATOM 1542 O O . SER A 1 194 ? -11.297 -4.462 28.357 1.00 60.81 194 SER A O 1
ATOM 1544 N N . THR A 1 195 ? -10.614 -3.793 30.393 1.00 66.69 195 THR A N 1
ATOM 1545 C CA . THR A 1 195 ? -11.252 -4.865 31.185 1.00 66.69 195 THR A CA 1
ATOM 1546 C C . THR A 1 195 ? -12.736 -5.064 30.858 1.00 66.69 195 THR A C 1
ATOM 1548 O O . THR A 1 195 ? -13.265 -6.168 30.986 1.00 66.69 195 THR A O 1
ATOM 1551 N N . PHE A 1 196 ? -13.436 -3.995 30.463 1.00 70.00 196 PHE A N 1
ATOM 1552 C CA . PHE A 1 196 ? -14.872 -4.030 30.171 1.00 70.00 196 PHE A CA 1
ATOM 1553 C C . PHE A 1 196 ? -15.184 -4.158 28.676 1.00 70.00 196 PHE A C 1
ATOM 1555 O O . PHE A 1 196 ? -16.281 -4.583 28.318 1.00 70.00 196 PHE A O 1
ATOM 1562 N N . VAL A 1 197 ? -14.243 -3.781 27.807 1.00 67.81 197 VAL A N 1
ATOM 1563 C CA . VAL A 1 197 ? -14.446 -3.668 26.352 1.00 67.81 197 VAL A CA 1
ATOM 1564 C C . VAL A 1 197 ? -13.907 -4.898 25.608 1.00 67.81 197 VAL A C 1
ATOM 1566 O O . VAL A 1 197 ? -14.164 -5.029 24.424 1.00 67.81 197 VAL A O 1
ATOM 1569 N N . ASP A 1 198 ? -13.248 -5.842 26.284 1.00 61.94 198 ASP A N 1
ATOM 1570 C CA . ASP A 1 198 ? -12.474 -6.968 25.718 1.00 61.94 198 ASP A CA 1
ATOM 1571 C C . ASP A 1 198 ? -13.220 -7.860 24.684 1.00 61.94 198 ASP A C 1
ATOM 1573 O O . ASP A 1 198 ? -12.625 -8.436 23.776 1.00 61.94 198 ASP A O 1
ATOM 1577 N N . LYS A 1 199 ? -14.560 -7.945 24.751 1.00 66.00 199 LYS A N 1
ATOM 1578 C CA . LYS A 1 199 ? -15.400 -8.668 23.759 1.00 66.00 199 LYS A CA 1
ATOM 1579 C C . LYS A 1 199 ? -15.893 -7.805 22.589 1.00 66.00 199 LYS A C 1
ATOM 1581 O O . LYS A 1 199 ? -16.552 -8.308 21.678 1.00 66.00 199 LYS A O 1
ATOM 1586 N N . PHE A 1 200 ? -15.607 -6.510 22.622 1.00 75.81 200 PHE A N 1
ATOM 1587 C CA . PHE A 1 200 ? -16.095 -5.501 21.695 1.00 75.81 200 PHE A CA 1
ATOM 1588 C C . PHE A 1 200 ? -14.915 -4.854 20.947 1.00 75.81 200 PHE A C 1
ATOM 1590 O O . PHE A 1 200 ? -13.882 -4.551 21.532 1.00 75.81 200 PHE A O 1
ATOM 1597 N N . PRO A 1 201 ? -15.042 -4.582 19.638 1.00 69.69 201 PRO A N 1
ATOM 1598 C CA . PRO A 1 201 ? -13.971 -4.037 18.813 1.00 69.69 201 PRO A CA 1
ATOM 1599 C C . PRO A 1 201 ? -13.602 -2.594 19.181 1.00 69.69 201 PRO A C 1
ATOM 1601 O O . PRO A 1 201 ? -12.560 -2.111 18.739 1.00 69.69 201 PRO A O 1
ATOM 1604 N N . ASN A 1 202 ? -14.473 -1.874 19.900 1.00 78.50 202 ASN A N 1
ATOM 1605 C CA . ASN A 1 202 ? -14.233 -0.520 20.398 1.00 78.50 202 ASN A CA 1
ATOM 1606 C C . ASN A 1 202 ? -15.272 -0.066 21.447 1.00 78.50 202 ASN A C 1
ATOM 1608 O O . ASN A 1 202 ? -16.376 -0.612 21.551 1.00 78.50 202 ASN A O 1
ATOM 1612 N N . THR A 1 203 ? -14.957 1.023 22.157 1.00 83.69 203 THR A N 1
ATOM 1613 C CA . THR A 1 203 ? -15.838 1.654 23.157 1.00 83.69 203 THR A CA 1
ATOM 1614 C C . THR A 1 203 ? -17.179 2.115 22.599 1.00 83.69 203 THR A C 1
ATOM 1616 O O . THR A 1 203 ? -18.187 2.068 23.303 1.00 83.69 203 THR A O 1
ATOM 1619 N N . TYR A 1 204 ? -17.234 2.533 21.332 1.00 83.81 204 TYR A N 1
ATOM 1620 C CA . TYR A 1 204 ? -18.487 2.936 20.694 1.00 83.81 204 TYR A CA 1
ATOM 1621 C C . TYR A 1 204 ? -19.465 1.759 20.592 1.00 83.81 204 TYR A C 1
ATOM 1623 O O . TYR A 1 204 ? -20.602 1.875 21.044 1.00 83.81 204 TYR A O 1
ATOM 1631 N N . THR A 1 205 ? -19.018 0.611 20.075 1.00 86.50 205 THR A N 1
ATOM 1632 C CA . THR A 1 205 ? -19.854 -0.596 19.975 1.00 86.50 205 THR A CA 1
ATOM 1633 C C . THR A 1 205 ? -20.324 -1.087 21.340 1.00 86.50 205 THR A C 1
ATOM 1635 O O . THR A 1 205 ? -21.504 -1.389 21.504 1.00 86.50 205 THR A O 1
ATOM 1638 N N . TYR A 1 206 ? -19.441 -1.065 22.344 1.00 88.56 206 TYR A N 1
ATOM 1639 C CA . TYR A 1 206 ? -19.784 -1.485 23.700 1.00 88.56 206 TYR A CA 1
ATOM 1640 C C . TYR A 1 206 ? -20.776 -0.536 24.383 1.00 88.56 206 TYR A C 1
ATOM 1642 O O . TYR A 1 206 ? -21.755 -0.963 24.984 1.00 88.56 206 TYR A O 1
ATOM 1650 N N . THR A 1 207 ? -20.588 0.777 24.258 1.00 90.00 207 THR A N 1
ATOM 1651 C CA . THR A 1 207 ? -21.513 1.744 24.872 1.00 90.00 207 THR A CA 1
ATOM 1652 C C . THR A 1 207 ? -22.869 1.791 24.173 1.00 90.00 207 THR A C 1
ATOM 1654 O O . THR A 1 207 ? -23.871 2.054 24.834 1.00 90.00 207 THR A O 1
ATOM 1657 N N . LYS A 1 208 ? -22.935 1.473 22.871 1.00 91.81 208 LYS A N 1
ATOM 1658 C CA . LYS A 1 208 ? -24.204 1.234 22.170 1.00 91.81 208 LYS A CA 1
ATOM 1659 C C . LYS A 1 208 ? -24.909 -0.025 22.666 1.00 91.81 208 LYS A C 1
ATOM 1661 O O . LYS A 1 208 ? -26.102 0.040 22.934 1.00 91.81 208 LYS A O 1
ATOM 1666 N N . PHE A 1 209 ? -24.176 -1.115 22.884 1.00 91.50 209 PHE A N 1
ATOM 1667 C CA . PHE A 1 209 ? -24.716 -2.320 23.514 1.00 91.50 209 PHE A CA 1
ATOM 1668 C C . PHE A 1 209 ? -25.315 -2.037 24.900 1.00 91.50 209 PHE A C 1
ATOM 1670 O O . PHE A 1 209 ? -26.462 -2.391 25.166 1.00 91.50 209 PHE A O 1
ATOM 1677 N N . LEU A 1 210 ? -24.579 -1.323 25.758 1.00 91.56 210 LEU A N 1
ATOM 1678 C CA . LEU A 1 210 ? -25.065 -0.942 27.087 1.00 91.56 210 LEU A CA 1
ATOM 1679 C C . LEU A 1 210 ? -26.293 -0.019 27.019 1.00 91.56 210 LEU A C 1
ATOM 1681 O O . LEU A 1 210 ? -27.197 -0.151 27.839 1.00 91.56 210 LEU A O 1
ATOM 1685 N N . ALA A 1 211 ? -26.346 0.906 26.054 1.00 92.75 211 ALA A N 1
ATOM 1686 C CA . ALA A 1 211 ? -27.502 1.782 25.854 1.00 92.75 211 ALA A CA 1
ATOM 1687 C C . ALA A 1 211 ? -28.752 1.001 25.403 1.00 92.75 211 ALA A C 1
ATOM 1689 O O . ALA A 1 211 ? -29.863 1.309 25.831 1.00 92.75 211 ALA A O 1
ATOM 1690 N N . GLU A 1 212 ? -28.583 -0.035 24.580 1.00 93.44 212 GLU A N 1
ATOM 1691 C CA . GLU A 1 212 ? -29.678 -0.928 24.196 1.00 93.44 212 GLU A CA 1
ATOM 1692 C C . GLU A 1 212 ? -30.191 -1.771 25.371 1.00 93.44 212 GLU A C 1
ATOM 1694 O O . GLU A 1 212 ? -31.404 -1.893 25.549 1.00 93.44 212 GLU A O 1
ATOM 1699 N N . ASP A 1 213 ? -29.296 -2.304 26.209 1.00 91.94 213 ASP A N 1
ATOM 1700 C CA . ASP A 1 213 ? -29.695 -3.006 27.436 1.00 91.94 213 ASP A CA 1
ATOM 1701 C C . ASP A 1 213 ? -30.389 -2.061 28.436 1.00 91.94 213 ASP A C 1
ATOM 1703 O O . ASP A 1 213 ? -31.356 -2.450 29.092 1.00 91.94 213 ASP A O 1
ATOM 1707 N N . LEU A 1 214 ? -29.974 -0.792 28.506 1.00 92.50 214 LEU A N 1
ATOM 1708 C CA . LEU A 1 214 ? -30.670 0.220 29.303 1.00 92.50 214 LEU A CA 1
ATOM 1709 C C . LEU A 1 214 ? -32.102 0.450 28.802 1.00 92.50 214 LEU A C 1
ATOM 1711 O O . LEU A 1 214 ? -33.030 0.452 29.613 1.00 92.50 214 LEU A O 1
ATOM 1715 N N . LEU A 1 215 ? -32.301 0.605 27.486 1.00 92.12 215 LEU A N 1
ATOM 1716 C CA . LEU A 1 215 ? -33.633 0.730 26.880 1.00 92.12 215 LEU A CA 1
ATOM 1717 C C . LEU A 1 215 ? -34.496 -0.498 27.196 1.00 92.12 215 LEU A C 1
ATOM 1719 O O . LEU A 1 215 ? -35.631 -0.339 27.645 1.00 92.12 215 LEU A O 1
ATOM 1723 N N . ARG A 1 216 ? -33.934 -1.709 27.056 1.00 90.75 216 ARG A N 1
ATOM 1724 C CA . ARG A 1 216 ? -34.595 -2.977 27.415 1.00 90.75 216 ARG A CA 1
ATOM 1725 C C . ARG A 1 216 ? -35.136 -2.956 28.846 1.00 90.75 216 ARG A C 1
ATOM 1727 O O . ARG A 1 216 ? -36.261 -3.388 29.078 1.00 90.75 216 ARG A O 1
ATOM 1734 N N . ARG A 1 217 ? -34.331 -2.479 29.802 1.00 87.75 217 ARG A N 1
ATOM 1735 C CA . ARG A 1 217 ? -34.656 -2.513 31.236 1.00 87.75 217 ARG A CA 1
ATOM 1736 C C . ARG A 1 217 ? -35.571 -1.379 31.684 1.00 87.75 217 ARG A C 1
ATOM 1738 O O . ARG A 1 217 ? -36.384 -1.579 32.581 1.00 87.75 217 ARG A O 1
ATOM 1745 N N . THR A 1 218 ? -35.423 -0.188 31.108 1.00 88.38 218 THR A N 1
ATOM 1746 C CA . THR A 1 218 ? -36.007 1.037 31.683 1.00 88.38 218 THR A CA 1
ATOM 1747 C C . THR A 1 218 ? -37.098 1.675 30.836 1.00 88.38 218 THR A C 1
ATOM 1749 O O . THR A 1 218 ? -37.880 2.450 31.385 1.00 88.38 218 THR A O 1
ATOM 1752 N N . ALA A 1 219 ? -37.189 1.360 29.543 1.00 85.25 219 ALA A N 1
ATOM 1753 C CA . ALA A 1 219 ? -38.115 2.002 28.611 1.00 85.25 219 ALA A CA 1
ATOM 1754 C C . ALA A 1 219 ? -39.343 1.137 28.264 1.00 85.25 219 ALA A C 1
ATOM 1756 O O . ALA A 1 219 ? -40.039 1.410 27.292 1.00 85.25 219 ALA A O 1
ATOM 1757 N N . CYS A 1 220 ? -39.644 0.114 29.071 1.00 72.88 220 CYS A N 1
ATOM 1758 C CA . CYS A 1 220 ? -40.753 -0.819 28.844 1.00 72.88 220 CYS A CA 1
ATOM 1759 C C . CYS A 1 220 ? -42.156 -0.183 28.908 1.00 72.88 220 CYS A C 1
ATOM 1761 O O . CYS A 1 220 ? -43.127 -0.836 28.567 1.00 72.88 220 CYS A O 1
ATOM 1763 N N . ASN A 1 221 ? -42.301 1.074 29.326 1.00 84.00 221 ASN A N 1
ATOM 1764 C CA . ASN A 1 221 ? -43.593 1.760 29.426 1.00 84.00 221 ASN A CA 1
ATOM 1765 C C . ASN A 1 221 ? -43.795 2.878 28.386 1.00 84.00 221 ASN A C 1
ATOM 1767 O O . ASN A 1 221 ? -44.773 3.615 28.479 1.00 84.00 221 ASN A O 1
ATOM 1771 N N . ILE A 1 222 ? -42.892 3.020 27.412 1.00 92.19 222 ILE A N 1
ATOM 1772 C CA . ILE A 1 222 ? -42.958 4.049 26.364 1.00 92.19 222 ILE A CA 1
ATOM 1773 C C . ILE A 1 222 ? -42.680 3.445 24.976 1.00 92.19 222 ILE A C 1
ATOM 1775 O O . ILE A 1 222 ? -41.904 2.499 24.881 1.00 92.19 222 ILE A O 1
ATOM 1779 N N . PRO A 1 223 ? -43.264 3.982 23.885 1.00 94.38 223 PRO A N 1
ATOM 1780 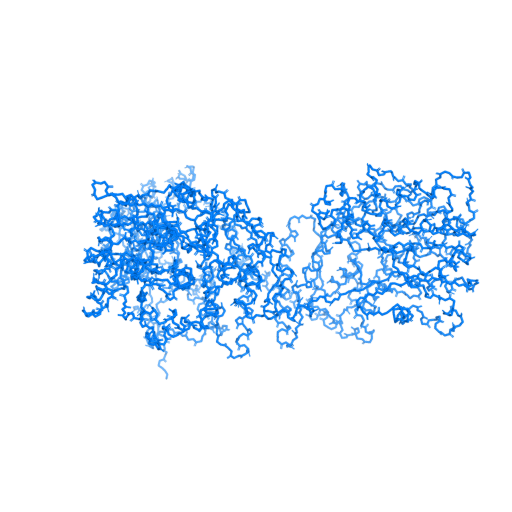C CA . PRO A 1 223 ? -43.105 3.427 22.540 1.00 94.38 223 PRO A CA 1
ATOM 1781 C C . PRO A 1 223 ? -41.687 3.621 21.993 1.00 94.38 223 PRO A C 1
ATOM 1783 O O . PRO A 1 223 ? -41.364 4.687 21.467 1.00 94.38 223 PRO A O 1
ATOM 1786 N N . VAL A 1 224 ? -40.839 2.593 22.094 1.00 95.56 224 VAL A N 1
ATOM 1787 C CA . VAL A 1 224 ? -39.437 2.633 21.642 1.00 95.56 224 VAL A CA 1
ATOM 1788 C C . VAL A 1 224 ? -39.197 1.742 20.424 1.00 95.56 224 VAL A C 1
ATOM 1790 O O . VAL A 1 224 ? -39.609 0.583 20.390 1.00 95.56 224 VAL A O 1
ATOM 1793 N N . GLY A 1 225 ? -38.442 2.266 19.456 1.00 95.44 225 GLY A N 1
ATOM 1794 C CA . GLY A 1 225 ? -37.799 1.478 18.406 1.00 95.44 225 GLY A CA 1
ATOM 1795 C C . GLY A 1 225 ? -36.301 1.739 18.317 1.00 95.44 225 GLY A C 1
ATOM 1796 O O . GLY A 1 225 ? -35.825 2.831 18.631 1.00 95.44 225 GLY A O 1
ATOM 1797 N N . ILE A 1 226 ? -35.555 0.736 17.861 1.00 96.62 226 ILE A N 1
ATOM 1798 C CA . ILE A 1 226 ? -34.105 0.802 17.675 1.00 96.62 226 ILE A CA 1
ATOM 1799 C C . ILE A 1 226 ? -33.781 0.540 16.210 1.00 96.62 226 ILE A C 1
ATOM 1801 O O . ILE A 1 226 ? -34.144 -0.500 15.670 1.00 96.62 226 ILE A O 1
ATOM 1805 N N . VAL A 1 227 ? -33.053 1.461 15.580 1.00 97.25 227 VAL A N 1
ATOM 1806 C CA . VAL A 1 227 ? -32.526 1.285 14.221 1.00 97.25 227 VAL A CA 1
ATOM 1807 C C . VAL A 1 227 ? -31.015 1.089 14.291 1.00 97.25 227 VAL A C 1
ATOM 1809 O O . VAL A 1 227 ? -30.299 1.945 14.813 1.00 97.25 227 VAL A O 1
ATOM 1812 N N . ARG A 1 228 ? -30.521 -0.039 13.775 1.00 94.69 228 ARG A N 1
ATOM 1813 C CA . ARG A 1 228 ? -29.110 -0.447 13.773 1.00 94.69 228 ARG A CA 1
ATOM 1814 C C . ARG A 1 228 ? -28.539 -0.386 12.348 1.00 94.69 228 ARG A C 1
ATOM 1816 O O . ARG A 1 228 ? -28.664 -1.362 11.615 1.00 94.69 228 ARG A O 1
ATOM 1823 N N . PRO A 1 229 ? -27.919 0.723 11.918 1.00 93.62 229 PRO A N 1
ATOM 1824 C CA . PRO A 1 229 ? -27.198 0.770 10.648 1.00 93.62 229 PRO A CA 1
ATOM 1825 C C . PRO A 1 229 ? -25.855 0.018 10.695 1.00 93.62 229 PRO A C 1
ATOM 1827 O O . PRO A 1 229 ? -25.185 0.003 11.738 1.00 93.62 229 PRO A O 1
ATOM 1830 N N . SER A 1 230 ? -25.445 -0.553 9.554 1.00 90.25 230 SER A N 1
ATOM 1831 C CA . SER A 1 230 ? -24.064 -1.004 9.309 1.00 90.25 230 SER A CA 1
ATOM 1832 C C . SER A 1 230 ? -23.148 0.170 8.918 1.00 90.25 230 SER A C 1
ATOM 1834 O O . SER A 1 230 ? -23.413 1.315 9.297 1.00 90.25 230 SER A O 1
ATOM 1836 N N . ALA A 1 231 ? -22.014 -0.066 8.244 1.00 86.94 231 ALA A N 1
ATOM 1837 C CA . ALA A 1 231 ? -21.067 1.009 7.942 1.00 86.94 231 ALA A CA 1
ATOM 1838 C C . ALA A 1 231 ? -21.667 2.012 6.935 1.00 86.94 231 ALA A C 1
ATOM 1840 O O . ALA A 1 231 ? -21.741 1.755 5.735 1.00 86.94 231 ALA A O 1
ATOM 1841 N N . VAL A 1 232 ? -22.095 3.173 7.438 1.00 87.25 232 VAL A N 1
ATOM 1842 C CA . VAL A 1 232 ? -22.807 4.180 6.640 1.00 87.25 232 VAL A CA 1
ATOM 1843 C C . VAL A 1 232 ? -21.870 4.879 5.647 1.00 87.25 232 VAL A C 1
ATOM 1845 O O . VAL A 1 232 ? -20.878 5.496 6.049 1.00 87.25 232 VAL A O 1
ATOM 1848 N N . LEU A 1 233 ? -22.208 4.810 4.359 1.00 87.44 233 LEU A N 1
ATOM 1849 C CA . LEU A 1 233 ? -21.528 5.474 3.245 1.00 87.44 233 LEU A CA 1
ATOM 1850 C C . LEU A 1 233 ? -22.145 6.838 2.902 1.00 87.44 233 LEU A C 1
ATOM 1852 O O . LEU A 1 233 ? -23.072 7.314 3.553 1.00 87.44 233 LEU A O 1
ATOM 1856 N N . GLN A 1 234 ? -21.602 7.476 1.863 1.00 88.12 234 GLN A N 1
ATOM 1857 C CA . GLN A 1 234 ? -22.184 8.659 1.226 1.00 88.12 234 GLN A CA 1
ATOM 1858 C C . GLN A 1 234 ? -23.591 8.335 0.685 1.00 88.12 234 GLN A C 1
ATOM 1860 O O . GLN A 1 234 ? -23.943 7.169 0.487 1.00 88.12 234 GLN A O 1
ATOM 1865 N N . THR A 1 235 ? -24.409 9.360 0.464 1.00 91.31 235 THR A N 1
ATOM 1866 C CA . THR A 1 235 ? -25.755 9.202 -0.112 1.00 91.31 235 THR A CA 1
ATOM 1867 C C . THR A 1 235 ? -25.688 8.566 -1.501 1.00 91.31 235 THR A C 1
ATOM 1869 O O . THR A 1 235 ? -24.854 8.943 -2.330 1.00 91.31 235 THR A O 1
ATOM 1872 N N . TRP A 1 236 ? -26.570 7.607 -1.790 1.00 91.81 236 TRP A N 1
ATOM 1873 C CA . TRP A 1 236 ? -26.633 7.025 -3.131 1.00 91.81 236 TRP A CA 1
ATOM 1874 C C . TRP A 1 236 ? -27.411 7.929 -4.087 1.00 91.81 236 TRP A C 1
ATOM 1876 O O . TRP A 1 236 ? -26.910 8.238 -5.173 1.00 91.81 236 TRP A O 1
ATOM 1886 N N . LYS A 1 237 ? -28.612 8.364 -3.681 1.00 90.38 237 LYS A N 1
ATOM 1887 C CA . LYS A 1 237 ? -29.551 9.099 -4.543 1.00 90.38 237 LYS A CA 1
ATOM 1888 C C . LYS A 1 237 ? -29.926 10.471 -4.005 1.00 90.38 237 LYS A C 1
ATOM 1890 O O . LYS A 1 237 ? -29.889 11.435 -4.762 1.00 90.38 237 LYS A O 1
ATOM 1895 N N . GLU A 1 238 ? -30.319 10.572 -2.739 1.00 90.12 238 GLU A N 1
ATOM 1896 C CA . GLU A 1 238 ? -30.939 11.792 -2.208 1.00 90.12 238 GLU A CA 1
ATOM 1897 C C . GLU A 1 238 ? -30.270 12.309 -0.925 1.00 90.12 238 GLU A C 1
ATOM 1899 O O . GLU A 1 238 ? -29.677 11.531 -0.184 1.00 90.12 238 GLU A O 1
ATOM 1904 N N . PRO A 1 239 ? -30.363 13.618 -0.630 1.00 88.44 239 PRO A N 1
ATOM 1905 C CA . PRO A 1 239 ? -30.854 14.689 -1.509 1.00 88.44 239 PRO A CA 1
ATOM 1906 C C . PRO A 1 239 ? -29.877 15.043 -2.644 1.00 88.44 239 PRO A C 1
ATOM 1908 O O . PRO A 1 239 ? -30.296 15.610 -3.648 1.00 88.44 239 PRO A O 1
ATOM 1911 N N . ILE A 1 240 ? -28.599 14.671 -2.517 1.00 90.69 240 ILE A N 1
ATOM 1912 C CA . ILE A 1 240 ? -27.552 14.848 -3.536 1.00 90.69 240 ILE A CA 1
ATOM 1913 C C . ILE A 1 240 ? -26.761 13.532 -3.631 1.00 90.69 240 ILE A C 1
ATOM 1915 O O . ILE A 1 240 ? -26.311 13.069 -2.586 1.00 90.69 240 ILE A O 1
ATOM 1919 N N . PRO A 1 241 ? -26.563 12.916 -4.810 1.00 90.31 241 PRO A N 1
ATOM 1920 C CA . PRO A 1 241 ? -25.740 11.710 -4.957 1.00 90.31 241 PRO A CA 1
ATOM 1921 C C . PRO A 1 241 ? -24.268 11.932 -4.587 1.00 90.31 241 PRO A C 1
ATOM 1923 O O . PRO A 1 241 ? -23.671 12.927 -4.992 1.00 90.31 241 PRO A O 1
ATOM 1926 N N . GLY A 1 242 ? -23.663 10.990 -3.859 1.00 86.19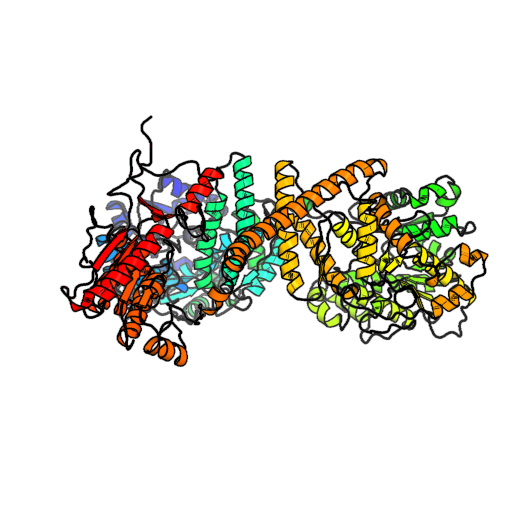 242 GLY A N 1
ATOM 1927 C CA . GLY A 1 242 ? -22.254 11.061 -3.457 1.00 86.19 242 GLY A CA 1
ATOM 1928 C C . GLY A 1 242 ? -21.961 12.167 -2.442 1.00 86.19 242 GLY A C 1
ATOM 1929 O O . GLY A 1 242 ? -20.831 12.636 -2.363 1.00 86.19 242 GLY A O 1
ATOM 1930 N N . TRP A 1 243 ? -22.962 12.627 -1.688 1.00 88.69 243 TRP A N 1
ATOM 1931 C CA . TRP A 1 243 ? -22.787 13.707 -0.726 1.00 88.69 243 TRP A CA 1
ATOM 1932 C C . TRP A 1 243 ? -22.378 13.192 0.659 1.00 88.69 243 TRP A C 1
ATOM 1934 O O . TRP A 1 243 ? -22.863 12.168 1.151 1.00 88.69 243 TRP A O 1
ATOM 1944 N N . THR A 1 244 ? -21.500 13.955 1.313 1.00 82.12 244 THR A N 1
ATOM 1945 C CA . THR A 1 244 ? -21.152 13.809 2.728 1.00 82.12 244 THR A CA 1
ATOM 1946 C C . THR A 1 244 ? -20.754 15.164 3.326 1.00 82.12 244 THR A C 1
ATOM 1948 O O . THR A 1 244 ? -19.952 15.885 2.732 1.00 82.12 244 THR A O 1
ATOM 1951 N N . ASP A 1 245 ? -21.298 15.532 4.498 1.00 70.44 245 ASP A N 1
ATOM 1952 C CA . ASP A 1 245 ? -20.848 16.718 5.263 1.00 70.44 245 ASP A CA 1
ATOM 1953 C C . ASP A 1 245 ? -19.613 16.437 6.115 1.00 70.44 245 ASP A C 1
ATOM 1955 O O . ASP A 1 245 ? -18.958 17.356 6.615 1.00 70.44 245 ASP A O 1
ATOM 1959 N N . ASN A 1 246 ? -19.309 15.157 6.319 1.00 57.16 246 ASN A N 1
ATOM 1960 C CA . ASN A 1 246 ? -18.328 14.742 7.285 1.00 57.16 246 ASN A CA 1
ATOM 1961 C C . ASN A 1 246 ? -17.309 13.793 6.693 1.00 57.16 246 ASN A C 1
ATOM 1963 O O . ASN A 1 246 ? -17.547 12.893 5.898 1.00 57.16 246 ASN A O 1
ATOM 1967 N N . PHE A 1 247 ? -16.124 13.985 7.228 1.00 53.53 247 PHE A N 1
ATOM 1968 C CA . PHE A 1 247 ? -14.975 13.126 7.135 1.00 53.53 247 PHE A CA 1
ATOM 1969 C C . PHE A 1 247 ? -15.195 11.930 8.103 1.00 53.53 247 PHE A C 1
ATOM 1971 O O . PHE A 1 247 ? -14.525 11.820 9.139 1.00 53.53 247 PHE A O 1
ATOM 1978 N N . ASN A 1 248 ? -16.187 11.075 7.837 1.00 53.62 248 ASN A N 1
ATOM 1979 C CA . ASN A 1 248 ? -16.463 9.835 8.584 1.00 53.62 248 ASN A CA 1
ATOM 1980 C C . ASN A 1 248 ? -15.288 8.836 8.453 1.00 53.62 248 ASN A C 1
ATOM 1982 O O . ASN A 1 248 ? -14.460 8.947 7.547 1.00 53.62 248 ASN A O 1
ATOM 1986 N N . SER A 1 249 ? -15.129 7.919 9.420 1.00 56.84 249 SER A N 1
ATOM 1987 C CA . SER A 1 249 ? -13.937 7.051 9.529 1.00 56.84 249 SER A CA 1
ATOM 1988 C C . SER A 1 249 ? -13.721 6.180 8.288 1.00 56.84 249 SER A C 1
ATOM 1990 O O . SER A 1 249 ? -12.593 6.121 7.804 1.00 56.84 249 SER A O 1
ATOM 1992 N N . ALA A 1 250 ? -14.785 5.587 7.740 1.00 59.88 250 ALA A N 1
ATOM 1993 C CA . ALA A 1 250 ? -14.731 4.772 6.526 1.00 59.88 250 ALA A CA 1
ATOM 1994 C C . ALA A 1 250 ? -14.371 5.608 5.283 1.00 59.88 250 ALA A C 1
ATOM 1996 O O . ALA A 1 250 ? -13.357 5.340 4.639 1.00 59.88 250 ALA A O 1
ATOM 1997 N N . SER A 1 251 ? -15.107 6.692 5.011 1.00 63.31 251 SER A N 1
ATOM 1998 C CA . SER A 1 251 ? -14.858 7.587 3.868 1.00 63.31 251 SER A CA 1
ATOM 1999 C C . SER A 1 251 ? -13.450 8.197 3.884 1.00 63.31 251 SER A C 1
ATOM 2001 O O . SER A 1 251 ? -12.830 8.346 2.839 1.00 63.31 251 SER A O 1
ATOM 2003 N N . LYS A 1 252 ? -12.892 8.499 5.068 1.00 67.06 252 LYS A N 1
ATOM 2004 C CA . LYS A 1 252 ? -11.496 8.949 5.228 1.00 67.06 252 LYS A CA 1
ATOM 2005 C C . LYS A 1 252 ? -10.483 7.912 4.775 1.00 67.06 252 LYS A C 1
ATOM 2007 O O . LYS A 1 252 ? -9.514 8.261 4.114 1.00 67.06 252 LYS A O 1
ATOM 2012 N N . ILE A 1 253 ? -10.667 6.670 5.208 1.00 70.12 253 ILE A N 1
ATOM 2013 C CA . ILE A 1 253 ? -9.742 5.576 4.913 1.00 70.12 253 ILE A CA 1
ATOM 2014 C C . ILE A 1 253 ? -9.742 5.314 3.407 1.00 70.12 253 ILE A C 1
ATOM 2016 O O . ILE A 1 253 ? -8.674 5.275 2.800 1.00 70.12 253 ILE A O 1
ATOM 2020 N N . LEU A 1 254 ? -10.930 5.265 2.802 1.00 69.38 254 LEU A N 1
ATOM 2021 C CA . LEU A 1 254 ? -11.106 5.089 1.362 1.00 69.38 254 LEU A CA 1
ATOM 2022 C C . LEU A 1 254 ? -10.560 6.281 0.552 1.00 69.38 254 LEU A C 1
ATOM 2024 O O . LEU A 1 254 ? -9.805 6.079 -0.398 1.00 69.38 254 LEU A O 1
ATOM 2028 N N . ALA A 1 255 ? -10.803 7.525 0.981 1.00 68.56 255 ALA A N 1
ATOM 2029 C CA . ALA A 1 255 ? -10.206 8.710 0.355 1.00 68.56 255 ALA A CA 1
ATOM 2030 C C . ALA A 1 255 ? -8.669 8.716 0.464 1.00 68.56 255 ALA A C 1
ATOM 2032 O O . ALA A 1 255 ? -7.978 9.070 -0.490 1.00 68.56 255 ALA A O 1
ATOM 2033 N N . CYS A 1 256 ? -8.103 8.284 1.600 1.00 68.44 256 CYS A N 1
ATOM 2034 C CA . CYS A 1 256 ? -6.656 8.126 1.768 1.00 68.44 256 CYS A CA 1
ATOM 2035 C C . CYS A 1 256 ? -6.078 7.042 0.846 1.00 68.44 256 CYS A C 1
ATOM 2037 O O . CYS A 1 256 ? -4.965 7.215 0.342 1.00 68.44 256 CYS A O 1
ATOM 2039 N N . CYS A 1 257 ? -6.817 5.958 0.597 1.00 73.06 257 CYS A N 1
ATOM 2040 C CA . CYS A 1 257 ? -6.465 4.981 -0.432 1.00 73.06 257 CYS A CA 1
ATOM 2041 C C . CYS A 1 257 ? -6.485 5.612 -1.830 1.00 73.06 257 CYS A C 1
ATOM 2043 O O . CYS A 1 257 ? -5.566 5.396 -2.620 1.00 73.06 257 CYS A O 1
ATOM 2045 N N . GLU A 1 258 ? -7.475 6.457 -2.118 1.00 64.75 258 GLU A N 1
ATOM 2046 C CA . GLU A 1 258 ? -7.633 7.115 -3.415 1.00 64.75 258 GLU A CA 1
ATOM 2047 C C . GLU A 1 258 ? -6.488 8.078 -3.765 1.00 64.75 258 GLU A C 1
ATOM 2049 O O . GLU A 1 258 ? -5.975 8.058 -4.892 1.00 64.75 258 GLU A O 1
ATOM 2054 N N . VAL A 1 259 ? -6.044 8.892 -2.802 1.00 62.19 259 VAL A N 1
ATOM 2055 C CA . VAL A 1 259 ? -4.932 9.840 -3.000 1.00 62.19 259 VAL A CA 1
ATOM 2056 C C . VAL A 1 259 ? -3.544 9.212 -2.823 1.00 62.19 259 VAL A C 1
ATOM 2058 O O . VAL A 1 259 ? -2.537 9.899 -3.006 1.00 62.19 259 VAL A O 1
ATOM 2061 N N . GLY A 1 260 ? -3.469 7.917 -2.498 1.00 61.75 260 GLY A N 1
ATOM 2062 C CA . GLY A 1 260 ? -2.206 7.200 -2.301 1.00 61.75 260 GLY A CA 1
ATOM 2063 C C . GLY A 1 260 ? -1.471 7.593 -1.016 1.00 61.75 260 GLY A C 1
ATOM 2064 O O . GLY A 1 260 ? -0.252 7.646 -0.987 1.00 61.75 260 GLY A O 1
ATOM 2065 N N . ILE A 1 261 ? -2.202 7.929 0.043 1.00 67.31 261 ILE A N 1
ATOM 2066 C CA . ILE A 1 261 ? -1.639 8.064 1.398 1.00 67.31 261 ILE A CA 1
ATOM 2067 C C . ILE A 1 261 ? -1.727 6.712 2.127 1.00 67.31 261 ILE A C 1
ATOM 2069 O O . ILE A 1 261 ? -0.952 6.438 3.040 1.00 67.31 261 ILE A O 1
ATOM 2073 N N . LEU A 1 262 ? -2.664 5.843 1.724 1.00 67.19 262 LEU A N 1
ATOM 2074 C CA . LEU A 1 262 ? -2.901 4.556 2.366 1.00 67.19 262 LEU A CA 1
ATOM 2075 C C . LEU A 1 262 ? -2.864 3.375 1.388 1.00 67.19 262 LEU A C 1
ATOM 2077 O O . LEU A 1 262 ? -3.726 3.253 0.525 1.00 67.19 262 LEU A O 1
ATOM 2081 N N . HIS A 1 263 ? -1.902 2.468 1.580 1.00 71.62 263 HIS A N 1
ATOM 2082 C CA . HIS A 1 263 ? -1.652 1.337 0.675 1.00 71.62 263 HIS A CA 1
ATOM 2083 C C . HIS A 1 263 ? -1.936 -0.053 1.242 1.00 71.62 263 HIS A C 1
ATOM 2085 O O . HIS A 1 263 ? -1.802 -1.039 0.523 1.00 71.62 263 HIS A O 1
ATOM 2091 N N . VAL A 1 264 ? -2.312 -0.170 2.516 1.00 75.56 264 VAL A N 1
ATOM 2092 C CA . VAL A 1 264 ? -2.546 -1.472 3.152 1.00 75.56 264 VAL A CA 1
ATOM 2093 C C . VAL A 1 264 ? -3.801 -1.391 4.019 1.00 75.56 264 VAL A C 1
ATOM 2095 O O . VAL A 1 264 ? -3.914 -0.475 4.836 1.00 75.56 264 VAL A O 1
ATOM 2098 N N . LEU A 1 265 ? -4.732 -2.332 3.829 1.00 77.94 265 LEU A N 1
ATOM 2099 C CA . LEU A 1 265 ? -5.950 -2.478 4.630 1.00 77.94 265 LEU A CA 1
ATOM 2100 C C . LEU A 1 265 ? -5.988 -3.850 5.325 1.00 77.94 265 LEU A C 1
ATOM 2102 O O . LEU A 1 265 ? -5.678 -4.865 4.692 1.00 77.94 265 LEU A O 1
ATOM 2106 N N . PRO A 1 266 ? -6.396 -3.901 6.605 1.00 75.88 266 PRO A N 1
ATOM 2107 C CA . PRO A 1 266 ? -6.403 -5.122 7.398 1.00 75.88 266 PRO A CA 1
ATOM 2108 C C . PRO A 1 266 ? -7.641 -5.991 7.136 1.00 75.88 266 PRO A C 1
ATOM 2110 O O . PRO A 1 266 ? -8.562 -6.043 7.948 1.00 75.88 266 PRO A O 1
ATOM 2113 N N . THR A 1 267 ? -7.710 -6.641 5.977 1.00 81.00 267 THR A N 1
ATOM 2114 C CA . THR A 1 267 ? -8.853 -7.492 5.609 1.00 81.00 267 THR A CA 1
ATOM 2115 C C . THR A 1 267 ? -8.461 -8.581 4.606 1.00 81.00 267 THR A C 1
ATOM 2117 O O . THR A 1 267 ? -7.349 -8.571 4.075 1.00 81.00 267 THR A O 1
ATOM 2120 N N . LYS A 1 268 ? -9.359 -9.541 4.346 1.00 82.38 268 LYS A N 1
ATOM 2121 C CA . LYS A 1 268 ? -9.199 -10.535 3.274 1.00 82.38 268 LYS A CA 1
ATOM 2122 C C . LYS A 1 268 ? -10.054 -10.146 2.066 1.00 82.38 268 LYS A C 1
ATOM 2124 O O . LYS A 1 268 ? -11.177 -9.692 2.263 1.00 82.38 268 LYS A O 1
ATOM 2129 N N . PRO A 1 269 ? -9.591 -10.421 0.833 1.00 84.88 269 PRO A N 1
ATOM 2130 C CA . PRO A 1 269 ? -10.354 -10.147 -0.387 1.00 84.88 269 PRO A CA 1
ATOM 2131 C C . PRO A 1 269 ? -11.789 -10.708 -0.383 1.00 84.88 269 PRO A C 1
ATOM 2133 O O . PRO A 1 269 ? -12.697 -10.061 -0.889 1.00 84.88 269 PRO A O 1
ATOM 2136 N N . ASN A 1 270 ? -12.002 -11.880 0.224 1.00 88.12 270 ASN A N 1
ATOM 2137 C CA . ASN A 1 270 ? -13.278 -12.603 0.158 1.00 88.12 270 ASN A CA 1
ATOM 2138 C C . ASN A 1 270 ? -14.247 -12.276 1.310 1.00 88.12 270 ASN A C 1
ATOM 2140 O O . ASN A 1 270 ? -15.311 -12.882 1.384 1.00 88.12 270 ASN A O 1
ATOM 2144 N N . PHE A 1 271 ? -13.883 -11.398 2.249 1.00 88.75 271 PHE A N 1
ATOM 2145 C CA . PHE A 1 271 ? -14.800 -11.026 3.329 1.00 88.75 271 PHE A CA 1
ATOM 2146 C C . PHE A 1 271 ? -15.878 -10.070 2.831 1.00 88.75 271 PHE A C 1
ATOM 2148 O O . PHE A 1 271 ? -15.602 -9.216 1.988 1.00 88.75 271 PHE A O 1
ATOM 2155 N N . ILE A 1 272 ? -17.093 -10.211 3.367 1.00 89.94 272 ILE A N 1
ATOM 2156 C CA . ILE A 1 272 ? -18.201 -9.297 3.076 1.00 89.94 272 ILE A CA 1
ATOM 2157 C C . ILE A 1 272 ? -17.907 -7.957 3.748 1.00 89.94 272 ILE A C 1
ATOM 2159 O O . ILE A 1 272 ? -17.606 -7.901 4.942 1.00 89.94 272 ILE A O 1
ATOM 2163 N N . PHE A 1 273 ? -17.983 -6.881 2.973 1.00 89.06 273 PHE A N 1
ATOM 2164 C CA . PHE A 1 273 ? -17.882 -5.523 3.474 1.00 89.06 273 PHE A CA 1
ATOM 2165 C C . PHE A 1 273 ? -19.296 -4.975 3.691 1.00 89.06 273 PHE A C 1
ATOM 2167 O O . PHE A 1 273 ? -19.963 -4.591 2.737 1.00 89.06 273 PHE A O 1
ATOM 2174 N N . ASP A 1 274 ? -19.780 -4.988 4.937 1.00 88.44 274 ASP A N 1
ATOM 2175 C CA . ASP A 1 274 ? -21.157 -4.578 5.245 1.00 88.44 274 ASP A CA 1
ATOM 2176 C C . ASP A 1 274 ? -21.285 -3.052 5.351 1.00 88.44 274 ASP A C 1
ATOM 2178 O O . ASP A 1 274 ? -21.053 -2.443 6.406 1.00 88.44 274 ASP A O 1
ATOM 2182 N N . ILE A 1 275 ? -21.629 -2.453 4.213 1.00 89.69 275 ILE A N 1
ATOM 2183 C CA . ILE A 1 275 ? -21.812 -1.017 3.996 1.00 89.69 275 ILE A CA 1
ATOM 2184 C C . ILE A 1 275 ? -23.269 -0.698 3.639 1.00 89.69 275 ILE A C 1
ATOM 2186 O O . ILE A 1 275 ? -23.959 -1.522 3.041 1.00 89.69 275 ILE A O 1
ATOM 2190 N N . ILE A 1 276 ? -23.748 0.504 3.975 1.00 92.38 276 ILE A N 1
ATOM 2191 C CA . ILE A 1 276 ? -25.119 0.944 3.659 1.00 92.38 276 ILE A CA 1
ATOM 2192 C C . ILE A 1 276 ? -25.166 2.444 3.292 1.00 92.38 276 ILE A C 1
ATOM 2194 O O . ILE A 1 276 ? -24.521 3.247 3.968 1.00 92.38 276 ILE A O 1
ATOM 2198 N N . PRO A 1 277 ? -25.893 2.875 2.242 1.00 93.38 277 PRO A N 1
ATOM 2199 C CA . PRO A 1 277 ? -26.039 4.298 1.911 1.00 93.38 277 PRO A CA 1
ATOM 2200 C C . PRO A 1 277 ? -26.764 5.110 3.000 1.00 93.38 277 PRO A C 1
ATOM 2202 O O . PRO A 1 277 ? -27.710 4.628 3.626 1.00 93.38 277 PRO A O 1
ATOM 2205 N N . ALA A 1 278 ? -26.356 6.363 3.227 1.00 92.44 278 ALA A N 1
ATOM 2206 C CA . ALA A 1 278 ? -26.936 7.203 4.286 1.00 92.44 278 ALA A CA 1
ATOM 2207 C C . ALA A 1 278 ? -28.427 7.526 4.091 1.00 92.44 278 ALA A C 1
ATOM 2209 O O . ALA A 1 278 ? -29.180 7.579 5.064 1.00 92.44 278 ALA A O 1
ATOM 2210 N N . ASP A 1 279 ? -28.862 7.710 2.846 1.00 93.62 279 ASP A N 1
ATOM 2211 C CA . ASP A 1 279 ? -30.259 7.957 2.484 1.00 93.62 279 ASP A CA 1
ATOM 2212 C C . ASP A 1 279 ? -31.173 6.786 2.865 1.00 93.62 279 ASP A C 1
ATOM 2214 O O . ASP A 1 279 ? -32.280 6.998 3.358 1.00 93.62 279 ASP A O 1
ATOM 2218 N N . PHE A 1 280 ? -30.674 5.553 2.763 1.00 95.50 280 PHE A N 1
ATOM 2219 C CA . PHE A 1 280 ? -31.406 4.353 3.173 1.00 95.50 280 PHE A CA 1
ATOM 2220 C C . PHE A 1 280 ? -31.597 4.295 4.688 1.00 95.50 280 PHE A C 1
ATOM 2222 O O . PHE A 1 280 ? -32.688 3.996 5.171 1.00 95.50 280 PHE A O 1
ATOM 2229 N N . VAL A 1 281 ? -30.553 4.631 5.450 1.00 95.38 281 VAL A N 1
ATOM 2230 C CA . VAL A 1 281 ? -30.622 4.667 6.917 1.00 95.38 281 VAL A CA 1
ATOM 2231 C C . VAL A 1 281 ? -31.643 5.703 7.383 1.00 95.38 281 VAL A C 1
ATOM 2233 O O . VAL A 1 281 ? -32.471 5.404 8.239 1.00 95.38 281 VAL A O 1
ATOM 2236 N N . VAL A 1 282 ? -31.630 6.905 6.800 1.00 96.69 282 VAL A N 1
ATOM 2237 C CA . VAL A 1 282 ? -32.584 7.970 7.148 1.00 96.69 282 VAL A CA 1
ATOM 2238 C C . VAL A 1 282 ? -34.018 7.575 6.805 1.00 96.69 282 VAL A C 1
ATOM 2240 O O . VAL A 1 282 ? -34.914 7.745 7.633 1.00 96.69 282 VAL A O 1
ATOM 2243 N N . ASN A 1 283 ? -34.241 6.994 5.626 1.00 97.12 283 ASN A N 1
ATOM 2244 C CA . ASN A 1 283 ? -35.563 6.516 5.232 1.00 97.12 283 ASN A CA 1
ATOM 2245 C C . ASN A 1 283 ? -36.069 5.405 6.171 1.00 97.12 283 ASN A C 1
ATOM 2247 O O . ASN A 1 283 ? -37.230 5.434 6.582 1.00 97.12 283 ASN A O 1
ATOM 2251 N N . ASN A 1 284 ? -35.191 4.489 6.594 1.00 97.12 284 ASN A N 1
ATOM 2252 C CA . ASN A 1 284 ? -35.526 3.451 7.567 1.00 97.12 284 ASN A CA 1
ATOM 2253 C C . ASN A 1 284 ? -35.842 4.026 8.963 1.00 97.12 284 ASN A C 1
ATOM 2255 O O . ASN A 1 284 ? -36.807 3.587 9.580 1.00 97.12 284 ASN A O 1
ATOM 2259 N N . ILE A 1 285 ? -35.117 5.052 9.432 1.00 97.88 285 ILE A N 1
ATOM 2260 C CA . ILE A 1 285 ? -35.403 5.758 10.699 1.00 97.88 285 ILE A CA 1
ATOM 2261 C C . ILE A 1 285 ? -36.815 6.358 10.703 1.00 97.88 285 ILE A C 1
ATOM 2263 O O . ILE A 1 285 ? -37.551 6.213 11.681 1.00 97.88 285 ILE A O 1
ATOM 2267 N N . ILE A 1 286 ? -37.206 7.020 9.612 1.00 97.69 286 ILE A N 1
ATOM 2268 C CA . ILE A 1 286 ? -38.523 7.659 9.489 1.00 97.69 286 ILE A CA 1
ATOM 2269 C C . ILE A 1 286 ? -39.636 6.603 9.415 1.00 97.69 286 ILE A C 1
ATOM 2271 O O . ILE A 1 286 ? -40.661 6.741 10.085 1.00 97.69 286 ILE A O 1
ATOM 2275 N N . ALA A 1 287 ? -39.438 5.531 8.644 1.00 97.25 287 ALA A N 1
ATOM 2276 C CA . ALA A 1 287 ? -40.410 4.444 8.549 1.00 97.25 287 ALA A CA 1
ATOM 2277 C C . ALA A 1 287 ? -40.555 3.667 9.871 1.00 97.25 287 ALA A C 1
ATOM 2279 O O . ALA A 1 287 ? -41.669 3.309 10.253 1.00 97.25 287 ALA A O 1
ATOM 2280 N N . ALA A 1 288 ? -39.457 3.463 10.606 1.00 97.12 288 ALA A N 1
ATOM 2281 C CA . ALA A 1 288 ? -39.471 2.812 11.914 1.00 97.12 288 ALA A CA 1
ATOM 2282 C C . ALA A 1 288 ? -40.277 3.613 12.948 1.00 97.12 288 ALA A C 1
ATOM 2284 O O . ALA A 1 288 ? -41.015 3.020 13.728 1.00 97.12 288 ALA A O 1
ATOM 2285 N N . ALA A 1 289 ? -40.202 4.950 12.930 1.00 97.19 289 ALA A N 1
ATOM 2286 C CA . ALA A 1 289 ? -41.028 5.814 13.783 1.00 97.19 289 ALA A CA 1
ATOM 2287 C C . ALA A 1 289 ? -42.532 5.586 13.576 1.00 97.19 289 ALA A C 1
ATOM 2289 O O . ALA A 1 289 ? -43.281 5.466 14.545 1.00 97.19 289 ALA A O 1
ATOM 2290 N N . TRP A 1 290 ? -42.958 5.492 12.314 1.00 96.38 290 TRP A N 1
ATOM 2291 C CA . TRP A 1 290 ? -44.346 5.203 11.960 1.00 96.38 290 TRP A CA 1
ATOM 2292 C C . TRP A 1 290 ? -44.779 3.810 12.431 1.00 96.38 290 TRP A C 1
ATOM 2294 O O . TRP A 1 290 ? -45.846 3.673 13.024 1.00 96.38 290 TRP A O 1
ATOM 2304 N N . GLU A 1 291 ? -43.956 2.784 12.206 1.00 95.50 291 GLU A N 1
ATOM 2305 C CA . GLU A 1 291 ? -44.266 1.414 12.631 1.00 95.50 291 GLU A CA 1
ATOM 2306 C C . GLU A 1 291 ? -44.380 1.313 14.150 1.00 95.50 291 GLU A C 1
ATOM 2308 O O . GLU A 1 291 ? -45.403 0.850 14.641 1.00 95.50 291 GLU A O 1
ATOM 2313 N N . VAL A 1 292 ? -43.391 1.827 14.889 1.00 95.00 292 VAL A N 1
ATOM 2314 C CA . VAL A 1 292 ? -43.367 1.797 16.361 1.00 95.00 292 VAL A CA 1
ATOM 2315 C C . VAL A 1 292 ? -44.603 2.467 16.945 1.00 95.00 292 VAL A C 1
ATOM 2317 O O . VAL A 1 292 ? -45.207 1.931 17.867 1.00 95.00 292 VAL A O 1
ATOM 2320 N N . ALA A 1 293 ? -45.021 3.608 16.395 1.00 93.75 293 ALA A N 1
ATOM 2321 C CA . ALA A 1 293 ? -46.211 4.300 16.875 1.00 93.75 293 ALA A CA 1
ATOM 2322 C C . ALA A 1 293 ? -47.520 3.528 16.618 1.00 93.75 293 ALA A C 1
ATOM 2324 O O . ALA A 1 293 ? -48.485 3.718 17.356 1.00 93.75 293 ALA A O 1
ATOM 2325 N N . ASN A 1 294 ? -47.569 2.681 15.584 1.00 90.75 294 ASN A N 1
ATOM 2326 C CA . ASN A 1 294 ? -48.762 1.911 15.219 1.00 90.75 294 ASN A CA 1
ATOM 2327 C C . ASN A 1 294 ? -48.792 0.504 15.825 1.00 90.75 294 ASN A C 1
ATOM 2329 O O . ASN A 1 294 ? -49.872 -0.054 15.999 1.00 90.75 294 ASN A O 1
ATOM 2333 N N . SER A 1 295 ? -47.630 -0.087 16.099 1.00 87.19 295 SER A N 1
ATOM 2334 C CA . SER A 1 295 ? -47.501 -1.447 16.623 1.00 87.19 295 SER A CA 1
ATOM 2335 C C . SER A 1 295 ? -47.340 -1.499 18.142 1.00 87.19 295 SER A C 1
ATOM 2337 O O . SER A 1 295 ? -47.239 -2.594 18.692 1.00 87.19 295 SER A O 1
ATOM 2339 N N . TRP A 1 296 ? -47.256 -0.349 18.819 1.00 87.44 296 TRP A N 1
ATOM 2340 C CA . TRP A 1 296 ? -47.065 -0.300 20.265 1.00 87.44 296 TRP A CA 1
ATOM 2341 C C . TRP A 1 296 ? -48.304 -0.786 21.020 1.00 87.44 296 TRP A C 1
ATOM 2343 O O . TRP A 1 296 ? -49.370 -0.172 20.950 1.00 87.44 296 TRP A O 1
ATOM 2353 N N . ASP A 1 297 ? -48.130 -1.861 21.786 1.00 80.94 297 ASP A N 1
ATOM 2354 C CA . ASP A 1 297 ? -49.124 -2.388 22.715 1.00 80.94 297 ASP A CA 1
ATOM 2355 C C . ASP A 1 297 ? -48.676 -2.107 24.154 1.00 80.94 297 ASP A C 1
ATOM 2357 O O . ASP A 1 297 ? -47.621 -2.561 24.594 1.00 80.94 297 ASP A O 1
ATOM 2361 N N . VAL A 1 298 ? -49.495 -1.362 24.899 1.00 76.75 298 VAL A N 1
ATOM 2362 C CA . VAL A 1 298 ? -49.233 -1.028 26.308 1.00 76.75 298 VAL A CA 1
ATOM 2363 C C . VAL A 1 298 ? -49.324 -2.270 27.205 1.00 76.75 298 VAL A C 1
ATOM 2365 O O . VAL A 1 298 ? -48.669 -2.315 28.243 1.00 76.75 298 VAL A O 1
ATOM 2368 N N . LEU A 1 299 ? -50.114 -3.279 26.817 1.00 71.94 299 LEU A N 1
ATOM 2369 C CA . LEU A 1 299 ? -50.281 -4.521 27.579 1.00 71.94 299 LEU A CA 1
ATOM 2370 C C . LEU A 1 299 ? -49.130 -5.508 27.344 1.00 71.94 299 LEU A C 1
ATOM 2372 O O . LEU A 1 299 ? -48.811 -6.285 28.240 1.00 71.94 299 LEU A O 1
ATOM 2376 N N . ASN A 1 300 ? -48.489 -5.453 26.171 1.00 75.06 300 ASN A N 1
ATOM 2377 C CA . ASN A 1 300 ? -47.326 -6.268 25.808 1.00 75.06 300 ASN A CA 1
ATOM 2378 C C . ASN A 1 300 ? -46.216 -5.391 25.213 1.00 75.06 300 ASN A C 1
ATOM 2380 O O . ASN A 1 300 ? -45.948 -5.453 24.007 1.00 75.06 300 ASN A O 1
ATOM 2384 N N . PRO A 1 301 ? -45.562 -4.561 26.041 1.00 77.44 301 PRO A N 1
ATOM 2385 C CA . PRO A 1 301 ? -44.564 -3.629 25.552 1.00 77.44 301 PRO A CA 1
ATOM 2386 C C . PRO A 1 301 ? -43.354 -4.380 24.996 1.00 77.44 301 PRO A C 1
ATOM 2388 O O . PRO A 1 301 ? -42.622 -5.049 25.727 1.00 77.44 301 PRO A O 1
ATOM 2391 N N . ASN A 1 302 ? -43.135 -4.256 23.687 1.00 83.25 302 ASN A N 1
ATOM 2392 C CA . ASN A 1 302 ? -42.007 -4.865 22.997 1.00 83.25 302 ASN A CA 1
ATOM 2393 C C . ASN A 1 302 ? -41.256 -3.821 22.167 1.00 83.25 302 ASN A C 1
ATOM 2395 O O . ASN A 1 302 ? -41.832 -3.157 21.302 1.00 83.25 302 ASN A O 1
ATOM 2399 N N . ILE A 1 303 ? -39.953 -3.693 22.416 1.00 91.00 303 ILE A N 1
ATOM 2400 C CA . ILE A 1 303 ? -39.092 -2.761 21.688 1.00 91.00 303 ILE A CA 1
ATOM 2401 C C . ILE A 1 303 ? -38.749 -3.377 20.334 1.00 91.00 303 ILE A C 1
ATOM 2403 O O . ILE A 1 303 ? -38.102 -4.421 20.255 1.00 91.00 303 ILE A O 1
ATOM 2407 N N . SER A 1 304 ? -39.164 -2.711 19.258 1.00 92.75 304 SER A N 1
ATOM 2408 C CA . SER A 1 304 ? -38.881 -3.174 17.897 1.00 92.75 304 SER A CA 1
ATOM 2409 C C . SER A 1 304 ? -37.457 -2.811 17.484 1.00 92.75 304 SER A C 1
ATOM 2411 O O . SER A 1 304 ? -37.042 -1.660 17.616 1.00 92.75 304 SER A O 1
ATOM 2413 N N . VAL A 1 305 ? -36.715 -3.786 16.962 1.00 95.12 305 VAL A N 1
ATOM 2414 C CA . VAL A 1 305 ? -35.347 -3.609 16.463 1.00 95.12 305 VAL A CA 1
ATOM 2415 C C . VAL A 1 305 ? -35.339 -3.790 14.946 1.00 95.12 305 VAL A C 1
ATOM 2417 O O . VAL A 1 305 ? -35.912 -4.754 14.439 1.00 95.12 305 VAL A O 1
ATOM 2420 N N . PHE A 1 306 ? -34.678 -2.874 14.241 1.00 95.94 306 PHE A N 1
ATOM 2421 C CA . PHE A 1 306 ? -34.549 -2.851 12.785 1.00 95.94 306 PHE A CA 1
ATOM 2422 C C . PHE A 1 306 ? -33.070 -2.756 12.405 1.00 95.94 306 PHE A C 1
ATOM 2424 O O . PHE A 1 306 ? -32.424 -1.732 12.639 1.00 95.94 306 PHE A O 1
ATOM 2431 N N . ASN A 1 307 ? -32.513 -3.815 11.826 1.00 94.88 307 ASN A N 1
ATOM 2432 C CA . ASN A 1 307 ? -31.159 -3.806 11.282 1.00 94.88 307 ASN A CA 1
ATOM 2433 C C . ASN A 1 307 ? -31.203 -3.238 9.855 1.00 94.88 307 ASN A C 1
ATOM 2435 O O . ASN A 1 307 ? -31.947 -3.726 9.006 1.00 94.88 307 ASN A O 1
ATOM 2439 N N . CYS A 1 308 ? -30.395 -2.217 9.577 1.00 93.88 308 CYS A N 1
ATOM 2440 C CA . CYS A 1 308 ? -30.238 -1.604 8.260 1.00 93.88 308 CYS A CA 1
ATOM 2441 C C . CYS A 1 308 ? -28.827 -1.923 7.743 1.00 93.88 308 CYS A C 1
ATOM 2443 O O . CYS A 1 308 ? -27.882 -1.157 7.947 1.00 93.88 308 CYS A O 1
ATOM 2445 N N . ALA A 1 309 ? -28.678 -3.118 7.165 1.00 92.62 309 ALA A N 1
ATOM 2446 C CA . ALA A 1 309 ? -27.398 -3.714 6.785 1.00 92.62 309 ALA A CA 1
ATOM 2447 C C . ALA A 1 309 ? -27.520 -4.535 5.498 1.00 92.62 309 ALA A C 1
ATOM 2449 O O . ALA A 1 309 ? -28.528 -5.210 5.285 1.00 92.62 309 ALA A O 1
ATOM 2450 N N . SER A 1 310 ? -26.491 -4.498 4.651 1.00 92.31 310 SER A N 1
ATOM 2451 C CA . SER A 1 310 ? -26.516 -5.147 3.336 1.00 92.31 310 SER A CA 1
ATOM 2452 C C . SER A 1 310 ? -25.910 -6.547 3.335 1.00 92.31 310 SER A C 1
ATOM 2454 O O . SER A 1 310 ? -26.274 -7.359 2.488 1.00 92.31 310 SER A O 1
ATOM 2456 N N . GLY A 1 311 ? -25.043 -6.875 4.297 1.00 86.69 311 GLY A N 1
ATOM 2457 C CA . GLY A 1 311 ? -24.185 -8.060 4.239 1.00 86.69 311 GLY A CA 1
ATOM 2458 C C . GLY A 1 311 ? -24.913 -9.406 4.219 1.00 86.69 311 GLY A C 1
ATOM 2459 O O . GLY A 1 311 ? -24.352 -10.389 3.745 1.00 86.69 311 GLY A O 1
ATOM 2460 N N . HIS A 1 312 ? -26.160 -9.472 4.693 1.00 85.50 312 HIS A N 1
ATOM 2461 C CA . HIS A 1 312 ? -26.977 -10.686 4.600 1.00 85.50 312 HIS A CA 1
ATOM 2462 C C . HIS A 1 312 ? -27.872 -10.738 3.350 1.00 85.50 312 HIS A C 1
ATOM 2464 O O . HIS A 1 312 ? -28.127 -11.827 2.844 1.00 85.50 312 HIS A O 1
ATOM 2470 N N . GLN A 1 313 ? -28.353 -9.588 2.864 1.00 86.69 313 GLN A N 1
ATOM 2471 C CA . GLN A 1 313 ? -29.353 -9.506 1.788 1.00 86.69 313 GLN A CA 1
ATOM 2472 C C . GLN A 1 313 ? -28.737 -9.238 0.409 1.00 86.69 313 GLN A C 1
ATOM 2474 O O . GLN A 1 313 ? -29.038 -9.950 -0.542 1.00 86.69 313 GLN A O 1
ATOM 2479 N N . ASN A 1 314 ? -27.839 -8.258 0.310 1.00 91.62 314 ASN A N 1
ATOM 2480 C CA . ASN A 1 314 ? -27.190 -7.841 -0.932 1.00 91.62 314 ASN A CA 1
ATOM 2481 C C . ASN A 1 314 ? -25.680 -7.618 -0.689 1.00 91.62 314 ASN A C 1
ATOM 2483 O O . ASN A 1 314 ? -25.220 -6.473 -0.635 1.00 91.62 314 ASN A O 1
ATOM 2487 N N . PRO A 1 315 ? -24.912 -8.698 -0.442 1.00 91.81 315 PRO A N 1
ATOM 2488 C CA . PRO A 1 315 ? -23.522 -8.605 -0.011 1.00 91.81 315 PRO A CA 1
ATOM 2489 C C . PRO A 1 315 ? -22.585 -8.120 -1.120 1.00 91.81 315 PRO A C 1
ATOM 2491 O O . PRO A 1 315 ? -22.728 -8.492 -2.281 1.00 91.81 315 PRO A O 1
ATOM 2494 N N . ILE A 1 316 ? -21.551 -7.376 -0.727 1.00 92.81 316 ILE A N 1
ATOM 2495 C CA . ILE A 1 316 ? -20.394 -7.036 -1.563 1.00 92.81 316 ILE A CA 1
ATOM 2496 C C . ILE A 1 316 ? -19.111 -7.470 -0.854 1.00 92.81 316 ILE A C 1
ATOM 2498 O O . ILE A 1 316 ? -18.941 -7.238 0.345 1.00 92.81 316 ILE A O 1
ATOM 2502 N N . THR A 1 317 ? -18.193 -8.119 -1.565 1.00 92.88 317 THR A N 1
ATOM 2503 C CA . THR A 1 317 ? -16.893 -8.506 -0.998 1.00 92.88 317 THR A CA 1
ATOM 2504 C C . THR A 1 317 ? -15.888 -7.352 -1.021 1.00 92.88 317 THR A C 1
ATOM 2506 O O . THR A 1 317 ? -15.962 -6.440 -1.846 1.00 92.88 317 THR A O 1
ATOM 2509 N N . GLN A 1 318 ? -14.880 -7.404 -0.145 1.00 88.56 318 GLN A N 1
ATOM 2510 C CA . GLN A 1 318 ? -13.781 -6.426 -0.112 1.00 88.56 318 GLN A CA 1
ATOM 2511 C C . GLN A 1 318 ? -13.044 -6.324 -1.457 1.00 88.56 318 GLN A C 1
ATOM 2513 O O . GLN A 1 318 ? -12.610 -5.240 -1.852 1.00 88.56 318 GLN A O 1
ATOM 2518 N N . LYS A 1 319 ? -12.906 -7.448 -2.175 1.00 86.88 319 LYS A N 1
ATOM 2519 C CA . LYS A 1 319 ? -12.307 -7.486 -3.511 1.00 86.88 319 LYS A CA 1
ATOM 2520 C C . LYS A 1 319 ? -13.175 -6.788 -4.552 1.00 86.88 319 LYS A C 1
ATOM 2522 O O . LYS A 1 319 ? -12.659 -5.944 -5.271 1.00 86.88 319 LYS A O 1
ATOM 2527 N N . GLU A 1 320 ? -14.467 -7.106 -4.613 1.00 90.88 320 GLU A N 1
ATOM 2528 C CA . GLU A 1 320 ? -15.392 -6.477 -5.568 1.00 90.88 320 GLU A CA 1
ATOM 2529 C C . GLU A 1 320 ? -15.468 -4.966 -5.351 1.00 90.88 320 GLU A C 1
ATOM 2531 O O . GLU A 1 320 ? -15.385 -4.196 -6.307 1.00 90.88 320 GLU A O 1
ATOM 2536 N N . HIS A 1 321 ? -15.527 -4.535 -4.088 1.00 89.69 321 HIS A N 1
ATOM 2537 C CA . HIS A 1 321 ? -15.450 -3.125 -3.727 1.00 89.69 321 HIS A CA 1
ATOM 2538 C C . HIS A 1 321 ? -14.144 -2.479 -4.225 1.00 89.69 321 HIS A C 1
ATOM 2540 O O . HIS A 1 321 ? -14.176 -1.435 -4.878 1.00 89.69 321 HIS A O 1
ATOM 2546 N N . TYR A 1 322 ? -12.989 -3.106 -3.967 1.00 85.38 322 TYR A N 1
ATOM 2547 C CA . TYR A 1 322 ? -11.690 -2.606 -4.430 1.00 85.38 322 TYR A CA 1
ATOM 2548 C C . TYR A 1 322 ? -11.590 -2.529 -5.960 1.00 85.38 322 TYR A C 1
ATOM 2550 O O . TYR A 1 322 ? -11.106 -1.525 -6.483 1.00 85.38 322 TYR A O 1
ATOM 2558 N N . ASP A 1 323 ? -12.053 -3.554 -6.676 1.00 86.12 323 ASP A N 1
ATOM 2559 C CA . ASP A 1 323 ? -11.992 -3.626 -8.138 1.00 86.12 323 ASP A CA 1
ATOM 2560 C C . ASP A 1 323 ? -12.872 -2.535 -8.783 1.00 86.12 323 ASP A C 1
ATOM 2562 O O . ASP A 1 323 ? -12.449 -1.870 -9.737 1.00 86.12 323 ASP A O 1
ATOM 2566 N N . LEU A 1 324 ? -14.065 -2.285 -8.226 1.00 87.25 324 LEU A N 1
ATOM 2567 C CA . LEU A 1 324 ? -14.952 -1.200 -8.655 1.00 87.25 324 LEU A CA 1
ATOM 2568 C C . LEU A 1 324 ? -14.353 0.183 -8.360 1.00 87.25 324 LEU A C 1
ATOM 2570 O O . LEU A 1 324 ? -14.362 1.055 -9.233 1.00 87.25 324 LEU A O 1
ATOM 2574 N N . GLU A 1 325 ? -13.757 0.396 -7.186 1.00 80.69 325 GLU A N 1
ATOM 2575 C CA . GLU A 1 325 ? -13.078 1.662 -6.905 1.00 80.69 325 GLU A CA 1
ATOM 2576 C C . GLU A 1 325 ? -11.810 1.861 -7.761 1.00 80.69 325 GLU A C 1
ATOM 2578 O O . GLU A 1 325 ? -11.516 2.980 -8.185 1.00 80.69 325 GLU A O 1
ATOM 2583 N N . ASP A 1 326 ? -11.027 0.813 -8.042 1.00 78.88 326 ASP A N 1
ATOM 2584 C CA . ASP A 1 326 ? -9.852 0.906 -8.921 1.00 78.88 326 ASP A CA 1
ATOM 2585 C C . ASP A 1 326 ? -10.267 1.267 -10.356 1.00 78.88 326 ASP A C 1
ATOM 2587 O O . ASP A 1 326 ? -9.648 2.131 -10.985 1.00 78.88 326 ASP A O 1
ATOM 2591 N N . LYS A 1 327 ? -11.372 0.690 -10.849 1.00 84.12 327 LYS A N 1
ATOM 2592 C CA . LYS A 1 327 ? -12.013 1.075 -12.116 1.00 84.12 327 LYS A CA 1
ATOM 2593 C C . LYS A 1 327 ? -12.378 2.565 -12.124 1.00 84.12 327 LYS A C 1
ATOM 2595 O O . LYS A 1 327 ? -11.945 3.288 -13.025 1.00 84.12 327 LYS A O 1
ATOM 2600 N N . TYR A 1 328 ? -13.128 3.048 -11.134 1.00 81.81 328 TYR A N 1
ATOM 2601 C CA . TYR A 1 328 ? -13.628 4.430 -11.127 1.00 81.81 328 TYR A CA 1
ATOM 2602 C C . TYR A 1 328 ? -12.564 5.478 -10.764 1.00 81.81 328 TYR A C 1
ATOM 2604 O O . TYR A 1 328 ? -12.575 6.581 -11.310 1.00 81.81 328 TYR A O 1
ATOM 2612 N N . SER A 1 329 ? -11.555 5.135 -9.963 1.00 67.81 329 SER A N 1
ATOM 2613 C CA . SER A 1 329 ? -10.437 6.037 -9.633 1.00 67.81 329 SER A CA 1
ATOM 2614 C C . SER A 1 329 ? -9.485 6.321 -10.807 1.00 67.81 329 SER A C 1
ATOM 2616 O O . SER A 1 329 ? -8.744 7.312 -10.793 1.00 67.81 329 SER A O 1
ATOM 2618 N N . LYS A 1 330 ? -9.498 5.471 -11.844 1.00 71.00 330 LYS A N 1
ATOM 2619 C CA . LYS A 1 330 ? -8.822 5.728 -13.128 1.00 71.00 330 LYS A CA 1
ATOM 2620 C C . LYS A 1 330 ? -9.598 6.721 -13.992 1.00 71.00 330 LYS A C 1
ATOM 2622 O O . LYS A 1 330 ? -8.972 7.466 -14.743 1.00 71.00 330 LYS A O 1
ATOM 2627 N N . LEU A 1 331 ? -10.927 6.738 -13.869 1.00 72.56 331 LEU A N 1
ATOM 2628 C CA . LEU A 1 331 ? -11.821 7.667 -14.568 1.00 72.56 331 LEU A CA 1
ATOM 2629 C C . LEU A 1 331 ? -11.853 9.046 -13.890 1.00 72.56 331 LEU A C 1
ATOM 2631 O O . LEU A 1 331 ? -11.870 10.062 -14.582 1.00 72.56 331 LEU A O 1
ATOM 2635 N N . PHE A 1 332 ? -11.760 9.089 -12.557 1.00 74.25 332 PHE A N 1
ATOM 2636 C CA . PHE A 1 332 ? -11.787 10.321 -11.758 1.00 74.25 332 PHE A CA 1
ATOM 2637 C C . PHE A 1 332 ? -10.484 10.561 -10.955 1.00 74.25 332 PHE A C 1
ATOM 2639 O O . PHE A 1 332 ? -10.528 10.704 -9.735 1.00 74.25 332 PHE A O 1
ATOM 2646 N N . PRO A 1 333 ? -9.289 10.614 -11.582 1.00 65.69 333 PRO A N 1
ATOM 2647 C CA . PRO A 1 333 ? -8.022 10.669 -10.850 1.00 65.69 333 PRO A CA 1
ATOM 2648 C C . PRO A 1 333 ? -7.800 12.008 -10.125 1.00 65.69 333 PRO A C 1
ATOM 2650 O O . PRO A 1 333 ? -7.921 13.071 -10.732 1.00 65.69 333 PRO A O 1
ATOM 2653 N N . SER A 1 334 ? -7.383 11.958 -8.852 1.00 61.84 334 SER A N 1
ATOM 2654 C CA . SER A 1 334 ? -7.038 13.147 -8.053 1.00 61.84 334 SER A CA 1
ATOM 2655 C C . SER A 1 334 ? -5.724 13.833 -8.456 1.00 61.84 334 SER A C 1
ATOM 2657 O O . SER A 1 334 ? -4.733 13.150 -8.715 1.00 61.84 334 SER A O 1
ATOM 2659 N N . ASN A 1 335 ? -5.676 15.178 -8.446 1.00 60.31 335 ASN A N 1
ATOM 2660 C CA . ASN A 1 335 ? -4.417 15.934 -8.592 1.00 60.31 335 ASN A CA 1
ATOM 2661 C C . ASN A 1 335 ? -3.680 16.090 -7.257 1.00 60.31 335 ASN A C 1
ATOM 2663 O O . ASN A 1 335 ? -2.481 16.351 -7.249 1.00 60.31 335 ASN A O 1
ATOM 2667 N N . ARG A 1 336 ? -4.379 15.902 -6.131 1.00 58.12 336 ARG A N 1
ATOM 2668 C CA . ARG A 1 336 ? -3.801 15.809 -4.779 1.00 58.12 336 ARG A CA 1
ATOM 2669 C C . ARG A 1 336 ? -3.164 14.447 -4.499 1.00 58.12 336 ARG A C 1
ATOM 2671 O O . ARG A 1 336 ? -2.798 14.164 -3.361 1.00 58.12 336 ARG A O 1
ATOM 2678 N N . ARG A 1 337 ? -3.050 13.595 -5.520 1.00 60.69 337 ARG A N 1
ATOM 2679 C CA . ARG A 1 337 ? -2.440 12.275 -5.422 1.00 60.69 337 ARG A CA 1
ATOM 2680 C C . ARG A 1 337 ? -0.973 12.416 -5.012 1.00 60.69 337 ARG A C 1
ATOM 2682 O O . ARG A 1 337 ? -0.147 12.898 -5.782 1.00 60.69 337 ARG A O 1
ATOM 2689 N N . VAL A 1 338 ? -0.675 11.971 -3.798 1.00 50.38 338 VAL A N 1
ATOM 2690 C CA . VAL A 1 338 ? 0.666 12.012 -3.209 1.00 50.38 338 VAL A CA 1
ATOM 2691 C C . VAL A 1 338 ? 1.497 10.826 -3.708 1.00 50.38 338 VAL A C 1
ATOM 2693 O O . VAL A 1 338 ? 2.690 10.964 -3.963 1.00 50.38 338 VAL A O 1
ATOM 2696 N N . TRP A 1 339 ? 0.846 9.679 -3.938 1.00 47.44 339 TRP A N 1
ATOM 2697 C CA . TRP A 1 339 ? 1.475 8.447 -4.422 1.00 47.44 339 TRP A CA 1
ATOM 2698 C C . TRP A 1 339 ? 0.546 7.640 -5.345 1.00 47.44 339 TRP A C 1
ATOM 2700 O O . TRP A 1 339 ? -0.641 7.924 -5.478 1.00 47.44 339 TRP A O 1
ATOM 2710 N N . HIS A 1 340 ? 1.066 6.620 -6.030 1.00 50.66 340 HIS A N 1
ATOM 2711 C CA . HIS A 1 340 ? 0.273 5.786 -6.934 1.00 50.66 340 HIS A CA 1
ATOM 2712 C C . HIS A 1 340 ? -0.715 4.926 -6.135 1.00 50.66 340 HIS A C 1
ATOM 2714 O O . HIS A 1 340 ? -0.279 4.115 -5.330 1.00 50.66 340 HIS A O 1
ATOM 2720 N N . ARG A 1 341 ? -2.024 5.031 -6.407 1.00 58.31 341 ARG A N 1
ATOM 2721 C CA . ARG A 1 341 ? -3.070 4.202 -5.782 1.00 58.31 341 ARG A CA 1
ATOM 2722 C C . ARG A 1 341 ? -2.821 2.709 -6.038 1.00 58.31 341 ARG A C 1
ATOM 2724 O O . ARG A 1 341 ? -2.800 2.264 -7.180 1.00 58.31 341 ARG A O 1
ATOM 2731 N N . PHE A 1 342 ? -2.612 1.953 -4.971 1.00 67.88 342 PHE A N 1
ATOM 2732 C CA . PHE A 1 342 ? -2.724 0.494 -4.908 1.00 67.88 342 PHE A CA 1
ATOM 2733 C C . PHE A 1 342 ? -3.039 0.149 -3.455 1.00 67.88 342 PHE A C 1
ATOM 2735 O O . PHE A 1 342 ? -2.520 0.817 -2.561 1.00 67.88 342 PHE A O 1
ATOM 2742 N N . VAL A 1 343 ? -3.894 -0.839 -3.211 1.00 70.69 343 VAL A N 1
ATOM 2743 C CA . VAL A 1 343 ? -4.229 -1.258 -1.846 1.00 70.69 343 VAL A CA 1
ATOM 2744 C C . VAL A 1 343 ? -3.988 -2.750 -1.719 1.00 70.69 343 VAL A C 1
ATOM 2746 O O . VAL A 1 343 ? -4.476 -3.542 -2.519 1.00 70.69 343 VAL A O 1
ATOM 2749 N N . ILE A 1 344 ? -3.210 -3.130 -0.713 1.00 76.81 344 ILE A N 1
ATOM 2750 C CA . ILE A 1 344 ? -2.966 -4.517 -0.342 1.00 76.81 344 ILE A CA 1
ATOM 2751 C C . ILE A 1 344 ? -3.953 -4.874 0.769 1.00 76.81 344 ILE A C 1
ATOM 2753 O O . ILE A 1 344 ? -3.924 -4.274 1.844 1.00 76.81 344 ILE A O 1
ATOM 2757 N N . LEU A 1 345 ? -4.818 -5.854 0.510 1.00 80.50 345 LEU A N 1
ATOM 2758 C CA . LEU A 1 345 ? -5.720 -6.431 1.508 1.00 80.50 345 LEU A CA 1
ATOM 2759 C C . LEU A 1 345 ? -4.975 -7.569 2.225 1.00 80.50 345 LEU A C 1
ATOM 2761 O O . LEU A 1 345 ? -4.669 -8.583 1.596 1.00 80.50 345 LEU A O 1
ATOM 2765 N N . SER A 1 346 ? -4.623 -7.393 3.503 1.00 72.94 346 SER A N 1
ATOM 2766 C CA . SER A 1 346 ? -3.868 -8.392 4.281 1.00 72.94 346 SER A CA 1
ATOM 2767 C C . SER A 1 346 ? -4.453 -8.616 5.687 1.00 72.94 346 SER A C 1
ATOM 2769 O O . SER A 1 346 ? -4.689 -7.638 6.389 1.00 72.94 346 SER A O 1
ATOM 2771 N N . PRO A 1 347 ? -4.656 -9.867 6.150 1.00 61.41 347 PRO A N 1
ATOM 2772 C CA . PRO A 1 347 ? -5.361 -10.158 7.404 1.00 61.41 347 PRO A CA 1
ATOM 2773 C C . PRO A 1 347 ? -4.530 -10.204 8.704 1.00 61.41 347 PRO A C 1
ATOM 2775 O O . PRO A 1 347 ? -5.147 -10.353 9.751 1.00 61.41 347 PRO A O 1
ATOM 2778 N N . ASN A 1 348 ? -3.186 -10.154 8.703 1.00 61.66 348 ASN A N 1
ATOM 2779 C CA . ASN A 1 348 ? -2.383 -10.272 9.946 1.00 61.66 348 ASN A CA 1
ATOM 2780 C C . ASN A 1 348 ? -0.916 -9.801 9.814 1.00 61.66 348 ASN A C 1
ATOM 2782 O O . ASN A 1 348 ? -0.512 -9.484 8.700 1.00 61.66 348 ASN A O 1
ATOM 2786 N N . SER A 1 349 ? -0.182 -9.747 10.951 1.00 49.31 349 SER A N 1
ATOM 2787 C CA . SER A 1 349 ? 1.237 -9.373 11.276 1.00 49.31 349 SER A CA 1
ATOM 2788 C C . SER A 1 349 ? 2.161 -8.801 10.183 1.00 49.31 349 SER A C 1
ATOM 2790 O O . SER A 1 349 ? 2.836 -7.795 10.408 1.00 49.31 349 SER A O 1
ATOM 2792 N N . LEU A 1 350 ? 2.131 -9.355 8.973 1.00 52.94 350 LEU A N 1
ATOM 2793 C CA . LEU A 1 350 ? 2.573 -8.687 7.747 1.00 52.94 350 LEU A CA 1
ATOM 2794 C C . LEU A 1 350 ? 1.971 -7.284 7.585 1.00 52.94 350 LEU A C 1
ATOM 2796 O O . LEU A 1 350 ? 2.618 -6.442 6.989 1.00 52.94 350 LEU A O 1
ATOM 2800 N N . LEU A 1 351 ? 0.781 -6.994 8.123 1.00 58.81 351 LEU A N 1
ATOM 2801 C CA . LEU A 1 351 ? 0.178 -5.657 8.109 1.00 58.81 351 LEU A CA 1
ATOM 2802 C C . LEU A 1 351 ? 1.098 -4.595 8.723 1.00 58.81 351 LEU A C 1
ATOM 2804 O O . LEU A 1 351 ? 1.266 -3.548 8.114 1.00 58.81 351 LEU A O 1
ATOM 2808 N N . GLN A 1 352 ? 1.700 -4.852 9.891 1.00 54.09 352 GLN A N 1
ATOM 2809 C CA . GLN A 1 352 ? 2.629 -3.905 10.518 1.00 54.09 352 GLN A CA 1
ATOM 2810 C C . GLN A 1 352 ? 3.882 -3.747 9.667 1.00 54.09 352 GLN A C 1
ATOM 2812 O O . GLN A 1 352 ? 4.296 -2.628 9.397 1.00 54.09 352 GLN A O 1
ATOM 2817 N N . ILE A 1 353 ? 4.432 -4.853 9.166 1.00 57.59 353 ILE A N 1
ATOM 2818 C CA . ILE A 1 353 ? 5.622 -4.840 8.310 1.00 57.59 353 ILE A CA 1
ATOM 2819 C C . ILE A 1 353 ? 5.350 -4.068 7.013 1.00 57.59 353 ILE A C 1
ATOM 2821 O O . ILE A 1 353 ? 6.134 -3.204 6.648 1.00 57.59 353 ILE A O 1
ATOM 2825 N N . LEU A 1 354 ? 4.225 -4.323 6.343 1.00 57.25 354 LEU A N 1
ATOM 2826 C CA . LEU A 1 354 ? 3.813 -3.658 5.106 1.00 57.25 354 LEU A CA 1
ATOM 2827 C C . LEU A 1 354 ? 3.433 -2.193 5.362 1.00 57.25 354 LEU A C 1
ATOM 2829 O O . LEU A 1 354 ? 3.786 -1.333 4.564 1.00 57.25 354 LEU A O 1
ATOM 2833 N N . PHE A 1 355 ? 2.762 -1.884 6.474 1.00 61.72 355 PHE A N 1
ATOM 2834 C CA . PHE A 1 355 ? 2.438 -0.511 6.863 1.00 61.72 355 PHE A CA 1
ATOM 2835 C C . PHE A 1 355 ? 3.711 0.282 7.172 1.00 61.72 355 PHE A C 1
ATOM 2837 O O . PHE A 1 355 ? 3.889 1.378 6.659 1.00 61.72 355 PHE A O 1
ATOM 2844 N N . TYR A 1 356 ? 4.655 -0.274 7.931 1.00 60.31 356 TYR A N 1
ATOM 2845 C CA . TYR A 1 356 ? 5.955 0.358 8.147 1.00 60.31 356 TYR A CA 1
ATOM 2846 C C . TYR A 1 356 ? 6.748 0.473 6.843 1.00 60.31 356 TYR A C 1
ATOM 2848 O O . TYR A 1 356 ? 7.325 1.516 6.569 1.00 60.31 356 TYR A O 1
ATOM 2856 N N . TYR A 1 357 ? 6.718 -0.542 5.989 1.00 60.03 357 TYR A N 1
ATOM 2857 C CA . TYR A 1 357 ? 7.456 -0.547 4.731 1.00 60.03 357 TYR A CA 1
ATOM 2858 C C . TYR A 1 357 ? 6.932 0.474 3.707 1.00 60.03 357 TYR A C 1
ATOM 2860 O O . TYR A 1 357 ? 7.730 1.114 3.028 1.00 60.03 357 TYR A O 1
ATOM 2868 N N . PHE A 1 358 ? 5.612 0.655 3.591 1.00 56.69 358 PHE A N 1
ATOM 2869 C CA . PHE A 1 358 ? 5.024 1.612 2.651 1.00 56.69 358 PHE A CA 1
ATOM 2870 C C . PHE A 1 358 ? 4.838 3.006 3.272 1.00 56.69 358 PHE A C 1
ATOM 2872 O O . PHE A 1 358 ? 5.154 4.005 2.634 1.00 56.69 358 PHE A O 1
ATOM 2879 N N . HIS A 1 359 ? 4.362 3.115 4.513 1.00 63.38 359 HIS A N 1
ATOM 2880 C CA . HIS A 1 359 ? 3.855 4.378 5.062 1.00 63.38 359 HIS A CA 1
ATOM 2881 C C . HIS A 1 359 ? 4.887 5.176 5.862 1.00 63.38 359 HIS A C 1
ATOM 2883 O O . HIS A 1 359 ? 4.812 6.401 5.836 1.00 63.38 359 HIS A O 1
ATOM 2889 N N . ILE A 1 360 ? 5.865 4.544 6.530 1.00 61.75 360 ILE A N 1
ATOM 2890 C CA . ILE A 1 360 ? 6.927 5.277 7.252 1.00 61.75 360 ILE A CA 1
ATOM 2891 C C . ILE A 1 360 ? 7.833 6.079 6.299 1.00 61.75 360 ILE A C 1
ATOM 2893 O O . ILE A 1 360 ? 8.069 7.257 6.572 1.00 61.75 360 ILE A O 1
ATOM 2897 N N . PRO A 1 361 ? 8.317 5.516 5.176 1.00 59.34 361 PRO A N 1
ATOM 2898 C CA . PRO A 1 361 ? 9.133 6.273 4.231 1.00 59.34 361 PRO A CA 1
ATOM 2899 C C . PRO A 1 361 ? 8.378 7.456 3.617 1.00 59.34 361 PRO A C 1
ATOM 2901 O O . PRO A 1 361 ? 8.909 8.565 3.568 1.00 59.34 361 PRO A O 1
ATOM 2904 N N . LEU A 1 362 ? 7.111 7.253 3.230 1.00 52.16 362 LEU A N 1
ATOM 2905 C CA . LEU A 1 362 ? 6.257 8.333 2.728 1.00 52.16 362 LEU A CA 1
ATOM 2906 C C . LEU A 1 362 ? 6.002 9.402 3.804 1.00 52.16 362 LEU A C 1
ATOM 2908 O O . LEU A 1 362 ? 5.977 10.594 3.503 1.00 52.16 362 LEU A O 1
ATOM 2912 N N . LEU A 1 363 ? 5.837 8.995 5.061 1.00 58.53 363 LEU A N 1
ATOM 2913 C CA . LEU A 1 363 ? 5.637 9.900 6.184 1.00 58.53 363 LEU A CA 1
ATOM 2914 C C . LEU A 1 363 ? 6.867 10.777 6.454 1.00 58.53 363 LEU A C 1
ATOM 2916 O O . LEU A 1 363 ? 6.723 11.994 6.546 1.00 58.53 363 LEU A O 1
ATOM 2920 N N . TYR A 1 364 ? 8.065 10.192 6.535 1.00 58.19 364 TYR A N 1
ATOM 2921 C CA . TYR A 1 364 ? 9.297 10.966 6.722 1.00 58.19 364 TYR A CA 1
ATOM 2922 C C . TYR A 1 364 ? 9.585 11.884 5.525 1.00 58.19 364 TYR A C 1
ATOM 2924 O O . TYR A 1 364 ? 10.036 13.010 5.721 1.00 58.19 364 TYR A O 1
ATOM 2932 N N . PHE A 1 365 ? 9.246 11.462 4.303 1.00 58.31 365 PHE A N 1
ATOM 2933 C CA . PHE A 1 365 ? 9.328 12.300 3.103 1.00 58.31 365 PHE A CA 1
ATOM 2934 C C . PHE A 1 365 ? 8.390 13.520 3.161 1.00 58.31 365 PHE A C 1
ATOM 2936 O O . PHE A 1 365 ? 8.808 14.641 2.871 1.00 58.31 365 PHE A O 1
ATOM 2943 N N . LEU A 1 366 ? 7.132 13.334 3.576 1.00 51.06 366 LEU A N 1
ATOM 2944 C CA . LEU A 1 366 ? 6.161 14.427 3.707 1.00 51.06 366 LEU A CA 1
ATOM 2945 C C . LEU A 1 366 ? 6.490 15.383 4.863 1.00 51.06 366 LEU A C 1
ATOM 2947 O O . LEU A 1 366 ? 6.335 16.594 4.716 1.00 51.06 366 LEU A O 1
ATOM 2951 N N . GLU A 1 367 ? 6.978 14.859 5.988 1.00 60.62 367 GLU A N 1
ATOM 2952 C CA . GLU A 1 367 ? 7.468 15.650 7.127 1.00 60.62 367 GLU A CA 1
ATOM 2953 C C . GLU A 1 367 ? 8.677 16.513 6.744 1.00 60.62 367 GLU A C 1
ATOM 2955 O O . GLU A 1 367 ? 8.777 17.670 7.146 1.00 60.62 367 GLU A O 1
ATOM 2960 N N . PHE A 1 368 ? 9.564 15.984 5.905 1.00 53.78 368 PHE A N 1
ATOM 2961 C CA . PHE A 1 368 ? 10.732 16.698 5.401 1.00 53.78 368 PHE A CA 1
ATOM 2962 C C . PHE A 1 368 ? 10.371 17.812 4.403 1.00 53.78 368 PHE A C 1
ATOM 2964 O O . PHE A 1 368 ? 10.950 18.898 4.455 1.00 53.78 368 PHE A O 1
ATOM 2971 N N . ILE A 1 369 ? 9.365 17.594 3.546 1.00 52.09 369 ILE A N 1
ATOM 2972 C CA . ILE A 1 369 ? 8.801 18.644 2.681 1.00 52.09 369 ILE A CA 1
ATOM 2973 C C . ILE A 1 369 ? 8.166 19.757 3.519 1.00 52.09 369 ILE A C 1
ATOM 2975 O O . ILE A 1 369 ? 8.401 20.933 3.245 1.00 52.09 369 ILE A O 1
ATOM 2979 N N . ASP A 1 370 ? 7.371 19.414 4.536 1.00 53.91 370 ASP A N 1
ATOM 2980 C CA . ASP A 1 370 ? 6.748 20.413 5.407 1.00 53.91 370 ASP A CA 1
ATOM 2981 C C . ASP A 1 370 ? 7.802 21.199 6.197 1.00 53.91 370 ASP A C 1
ATOM 2983 O O . ASP A 1 370 ? 7.720 22.426 6.248 1.00 53.91 370 ASP A O 1
ATOM 2987 N N . PHE A 1 371 ? 8.843 20.527 6.700 1.00 49.97 371 PHE A N 1
ATOM 2988 C CA . PHE A 1 371 ? 9.993 21.158 7.349 1.00 49.97 371 PHE A CA 1
ATOM 2989 C C . PHE A 1 371 ? 10.693 22.175 6.433 1.00 49.97 371 PHE A C 1
ATOM 2991 O O . PHE A 1 371 ? 10.947 23.304 6.848 1.00 49.97 371 PHE A O 1
ATOM 2998 N N . VAL A 1 372 ? 10.932 21.828 5.164 1.00 45.44 372 VAL A N 1
ATOM 2999 C CA . VAL A 1 372 ? 11.587 22.730 4.197 1.00 45.44 372 VAL A CA 1
ATOM 3000 C C . VAL A 1 372 ? 10.672 23.844 3.685 1.00 45.44 372 VAL A C 1
ATOM 3002 O O . VAL A 1 372 ? 11.149 24.926 3.352 1.00 45.44 372 VAL A O 1
ATOM 3005 N N . LEU A 1 373 ? 9.354 23.642 3.679 1.00 48.31 373 LEU A N 1
ATOM 3006 C CA . LEU A 1 373 ? 8.376 24.678 3.329 1.00 48.31 373 LEU A CA 1
ATOM 3007 C C . LEU A 1 373 ? 7.966 25.563 4.523 1.00 48.31 373 LEU A C 1
ATOM 3009 O O . LEU A 1 373 ? 7.032 26.357 4.385 1.00 48.31 373 LEU A O 1
ATOM 3013 N N . GLY A 1 374 ? 8.611 25.418 5.688 1.00 46.75 374 GLY A N 1
ATOM 3014 C CA . GLY A 1 374 ? 8.277 26.167 6.906 1.00 46.75 374 GLY A CA 1
ATOM 3015 C C . GLY A 1 374 ? 6.878 25.855 7.455 1.00 46.75 374 GLY A C 1
ATOM 3016 O O . GLY A 1 374 ? 6.272 26.672 8.148 1.00 46.75 374 GLY A O 1
ATOM 3017 N N . LYS A 1 375 ? 6.326 24.689 7.111 1.00 49.53 375 LYS A N 1
ATOM 3018 C CA . LYS A 1 375 ? 5.016 24.208 7.557 1.00 49.53 375 LYS A CA 1
ATOM 3019 C C . LYS A 1 375 ? 5.194 23.317 8.786 1.00 49.53 375 LYS A C 1
ATOM 3021 O O . LYS A 1 375 ? 6.177 22.602 8.929 1.00 49.53 375 LYS A O 1
ATOM 3026 N N . SER A 1 376 ? 4.235 23.363 9.707 1.00 46.56 376 SER A N 1
ATOM 3027 C CA . SER A 1 376 ? 4.279 22.527 10.911 1.00 46.56 376 SER A CA 1
ATOM 3028 C C . SER A 1 376 ? 4.063 21.040 10.598 1.00 46.56 376 SER A C 1
ATOM 3030 O O . SER A 1 376 ? 3.312 20.712 9.683 1.00 46.56 376 SER A O 1
ATOM 3032 N N . GLN A 1 377 ? 4.673 20.161 11.407 1.00 54.09 377 GLN A N 1
ATOM 3033 C CA . GLN A 1 377 ? 4.607 18.689 11.340 1.00 54.09 377 GLN A CA 1
ATOM 3034 C C . GLN A 1 377 ? 3.168 18.150 11.471 1.00 54.09 377 GLN A C 1
ATOM 3036 O O . GLN A 1 377 ? 2.678 17.831 12.566 1.00 54.09 377 GLN A O 1
ATOM 3041 N N . LYS A 1 378 ? 2.430 18.124 10.357 1.00 58.31 378 LYS A N 1
ATOM 3042 C CA . LYS A 1 378 ? 1.018 17.712 10.308 1.00 58.31 378 LYS A CA 1
ATOM 3043 C C . LYS A 1 378 ? 0.843 16.259 9.860 1.00 58.31 378 LYS A C 1
ATOM 3045 O O . LYS A 1 378 ? -0.186 15.664 10.195 1.00 58.31 378 LYS A O 1
ATOM 3050 N N . HIS A 1 379 ? 1.818 15.673 9.164 1.00 61.66 379 HIS A N 1
ATOM 3051 C CA . HIS A 1 379 ? 1.693 14.352 8.539 1.00 61.66 379 HIS A CA 1
ATOM 3052 C C . HIS A 1 379 ? 1.932 13.211 9.532 1.00 61.66 379 HIS A C 1
ATOM 3054 O O . HIS A 1 379 ? 1.177 12.247 9.521 1.00 61.66 379 HIS A O 1
ATOM 3060 N N . LEU A 1 380 ? 2.857 13.337 10.485 1.00 60.34 380 LEU A N 1
ATOM 3061 C CA . LEU A 1 380 ? 3.110 12.350 11.547 1.00 60.34 380 LEU A CA 1
ATOM 3062 C C . LEU A 1 380 ? 1.871 12.155 12.413 1.00 60.34 380 LEU A C 1
ATOM 3064 O O . LEU A 1 380 ? 1.422 11.031 12.636 1.00 60.34 380 LEU A O 1
ATOM 3068 N N . LYS A 1 381 ? 1.235 13.264 12.798 1.00 60.75 381 LYS A N 1
ATOM 3069 C CA . LYS A 1 381 ? -0.046 13.246 13.512 1.00 60.75 381 LYS A CA 1
ATOM 3070 C C . LYS A 1 381 ? -1.170 12.648 12.661 1.00 60.75 381 LYS A C 1
ATOM 3072 O O . LYS A 1 381 ? -2.089 12.051 13.219 1.00 60.75 381 LYS A O 1
ATOM 3077 N N . LEU A 1 382 ? -1.134 12.810 11.336 1.00 63.44 382 LEU A N 1
ATOM 3078 C CA . LEU A 1 382 ? -2.099 12.202 10.416 1.00 63.44 382 LEU A CA 1
ATOM 3079 C C . LEU A 1 382 ? -1.901 10.679 10.333 1.00 63.44 382 LEU A C 1
ATOM 3081 O O . LEU A 1 382 ? -2.868 9.948 10.536 1.00 63.44 382 LEU A O 1
ATOM 3085 N N . TYR A 1 383 ? -0.671 10.202 10.127 1.00 66.06 383 TYR A N 1
ATOM 3086 C CA . TYR A 1 383 ? -0.345 8.775 10.027 1.00 66.06 383 TYR A CA 1
ATOM 3087 C C . TYR A 1 383 ? -0.516 8.025 11.352 1.00 66.06 383 TYR A C 1
ATOM 3089 O O . TYR A 1 383 ? -1.066 6.928 11.344 1.00 66.06 383 TYR A O 1
ATOM 3097 N N . GLN A 1 384 ? -0.159 8.620 12.496 1.00 63.47 384 GLN A N 1
ATOM 3098 C CA . GLN A 1 384 ? -0.452 8.052 13.822 1.00 63.47 384 GLN A CA 1
ATOM 3099 C C . GLN A 1 384 ? -1.964 7.876 14.029 1.00 63.47 384 GLN A C 1
ATOM 3101 O O . GLN A 1 384 ? -2.428 6.805 14.418 1.00 63.47 384 GLN A O 1
ATOM 3106 N N . LYS A 1 385 ? -2.763 8.898 13.682 1.00 64.94 385 LYS A N 1
ATOM 3107 C CA . LYS A 1 385 ? -4.233 8.812 13.721 1.00 64.94 385 LYS A CA 1
ATOM 3108 C C . LYS A 1 385 ? -4.786 7.784 12.732 1.00 64.94 385 LYS A C 1
ATOM 3110 O O . LYS A 1 385 ? -5.831 7.202 13.004 1.00 64.94 385 LYS A O 1
ATOM 3115 N N . MET A 1 386 ? -4.142 7.587 11.582 1.00 66.81 386 MET A N 1
ATOM 3116 C CA . MET A 1 386 ? -4.546 6.586 10.590 1.00 66.81 386 MET A CA 1
ATOM 3117 C C . MET A 1 386 ? -4.224 5.164 11.043 1.00 66.81 386 MET A C 1
ATOM 3119 O O . MET A 1 386 ? -5.083 4.302 10.913 1.00 66.81 386 MET A O 1
ATOM 3123 N N . TYR A 1 387 ? -3.045 4.928 11.616 1.00 67.06 387 TYR A N 1
ATOM 3124 C CA . TYR A 1 387 ? -2.655 3.622 12.143 1.00 67.06 387 TYR A CA 1
ATOM 3125 C C . TYR A 1 387 ? -3.609 3.154 13.252 1.00 67.06 387 TYR A C 1
ATOM 3127 O O . TYR A 1 387 ? -4.149 2.056 13.161 1.00 67.06 387 TYR A O 1
ATOM 3135 N N . ILE A 1 388 ? -3.927 4.032 14.214 1.00 64.56 388 ILE A N 1
ATOM 3136 C CA . ILE A 1 388 ? -4.920 3.756 15.273 1.00 64.56 388 ILE A CA 1
ATOM 3137 C C . ILE A 1 388 ? -6.304 3.448 14.674 1.00 64.56 388 ILE A C 1
ATOM 3139 O O . ILE A 1 388 ? -7.030 2.584 15.153 1.00 64.56 388 ILE A O 1
ATOM 3143 N N . ARG A 1 389 ? -6.699 4.135 13.595 1.00 66.12 389 ARG A N 1
ATOM 3144 C CA . ARG A 1 389 ? -7.970 3.843 12.910 1.00 66.12 389 ARG A CA 1
ATOM 3145 C C . ARG A 1 389 ? -7.948 2.513 12.169 1.00 66.12 389 ARG A C 1
ATOM 3147 O O . ARG A 1 389 ? -8.984 1.866 12.095 1.00 66.12 389 ARG A O 1
ATOM 3154 N N . LEU A 1 390 ? -6.806 2.105 11.625 1.00 67.00 390 LEU A N 1
ATOM 3155 C CA . LEU A 1 390 ? -6.668 0.820 10.947 1.00 67.00 390 LEU A CA 1
ATOM 3156 C C . LEU A 1 390 ? -6.684 -0.352 11.920 1.00 67.00 390 LEU A C 1
ATOM 3158 O O . LEU A 1 390 ? -7.293 -1.363 11.597 1.00 67.00 390 LEU A O 1
ATOM 3162 N N . SER A 1 391 ? -6.091 -0.220 13.108 1.00 63.06 391 SER A N 1
ATOM 3163 C CA . SER A 1 391 ? -6.187 -1.256 14.144 1.00 63.06 391 SER A CA 1
ATOM 3164 C C . SER A 1 391 ? -7.615 -1.430 14.673 1.00 63.06 391 SER A C 1
ATOM 3166 O O . SER A 1 391 ? -7.997 -2.531 15.039 1.00 63.06 391 SER A O 1
ATOM 3168 N N . VAL A 1 392 ? -8.433 -0.373 14.666 1.00 63.62 392 VAL A N 1
ATOM 3169 C CA . VAL A 1 392 ? -9.872 -0.477 14.972 1.00 63.62 392 VAL A CA 1
ATOM 3170 C C . VAL A 1 392 ? -10.668 -1.019 13.779 1.00 63.62 392 VAL A C 1
ATOM 3172 O O . VAL A 1 392 ? -11.627 -1.763 13.948 1.00 63.62 392 VAL A O 1
ATOM 3175 N N . LEU A 1 393 ? -10.279 -0.677 12.548 1.00 66.94 393 LEU A N 1
ATOM 3176 C CA . LEU A 1 393 ? -10.923 -1.222 11.355 1.00 66.94 393 LEU A CA 1
ATOM 3177 C C . LEU A 1 393 ? -10.625 -2.719 11.183 1.00 66.94 393 LEU A C 1
ATOM 3179 O O . LEU A 1 393 ? -11.473 -3.433 10.664 1.00 66.94 393 LEU A O 1
ATOM 3183 N N . SER A 1 394 ? -9.462 -3.213 11.619 1.00 66.56 394 SER A N 1
ATOM 3184 C CA . SER A 1 394 ? -9.105 -4.634 11.504 1.00 66.56 394 SER A CA 1
ATOM 3185 C C . SER A 1 394 ? -10.037 -5.542 12.305 1.00 66.56 394 SER A C 1
ATOM 3187 O O . SER A 1 394 ? -10.357 -6.630 11.840 1.00 66.56 394 SER A O 1
ATOM 3189 N N . SER A 1 395 ? -10.525 -5.100 13.467 1.00 65.38 395 SER A N 1
ATOM 3190 C CA . SER A 1 395 ? -11.454 -5.881 14.292 1.00 65.38 395 SER A CA 1
ATOM 3191 C C . SER A 1 395 ? -12.872 -5.926 13.703 1.00 65.38 395 SER A C 1
ATOM 3193 O O . SER A 1 395 ? -13.597 -6.898 13.918 1.00 65.38 395 SER A O 1
ATOM 3195 N N . LEU A 1 396 ? -13.247 -4.922 12.900 1.00 68.38 396 LEU A N 1
ATOM 3196 C CA . LEU A 1 396 ? -14.521 -4.866 12.174 1.00 68.38 396 LEU A CA 1
ATOM 3197 C C . LEU A 1 396 ? -14.448 -5.541 10.794 1.00 68.38 396 LEU A C 1
ATOM 3199 O O . LEU A 1 396 ? -15.348 -6.284 10.436 1.00 68.38 396 LEU A O 1
ATOM 3203 N N . ASN A 1 397 ? -13.371 -5.353 10.031 1.00 70.69 397 ASN A N 1
ATOM 3204 C CA . ASN A 1 397 ? -13.222 -5.877 8.665 1.00 70.69 397 ASN A CA 1
ATOM 3205 C C . ASN A 1 397 ? -12.428 -7.195 8.597 1.00 70.69 397 ASN A C 1
ATOM 3207 O O . ASN A 1 397 ? -12.213 -7.732 7.507 1.00 70.69 397 ASN A O 1
ATOM 3211 N N . GLY A 1 398 ? -11.959 -7.711 9.735 1.00 67.94 398 GLY A N 1
ATOM 3212 C CA . GLY A 1 398 ? -11.167 -8.940 9.848 1.00 67.94 398 GLY A CA 1
ATOM 3213 C C . GLY A 1 398 ? -11.983 -10.234 9.823 1.00 67.94 398 GLY A C 1
ATOM 3214 O O . GLY A 1 398 ? -11.399 -11.314 9.909 1.00 67.94 398 GLY A O 1
ATOM 3215 N N . ARG A 1 399 ? -13.311 -10.143 9.693 1.00 77.19 399 ARG A N 1
ATOM 3216 C CA . ARG A 1 399 ? -14.233 -11.272 9.511 1.00 77.19 399 ARG A CA 1
ATOM 3217 C C . ARG A 1 399 ? -15.486 -10.839 8.750 1.00 77.19 399 ARG A C 1
ATOM 3219 O O . ARG A 1 399 ? -15.710 -9.652 8.544 1.00 77.19 399 ARG A O 1
ATOM 3226 N N . THR A 1 400 ? -16.285 -11.816 8.333 1.00 83.88 400 THR A N 1
ATOM 3227 C CA . THR A 1 400 ? -17.617 -11.584 7.759 1.00 83.88 400 THR A CA 1
ATOM 3228 C C . THR A 1 400 ? -18.651 -11.536 8.878 1.00 83.88 400 THR A C 1
ATOM 3230 O O . THR A 1 400 ? -18.637 -12.400 9.752 1.00 83.88 400 THR A O 1
ATOM 3233 N N . TRP A 1 401 ? -19.535 -10.541 8.843 1.00 83.31 401 TRP A N 1
ATOM 3234 C CA . TRP A 1 401 ? -20.653 -10.401 9.775 1.00 83.31 401 TRP A CA 1
ATOM 3235 C C . TRP A 1 401 ? -21.961 -10.690 9.058 1.00 83.31 401 TRP A C 1
ATOM 3237 O O . TRP A 1 401 ? -22.131 -10.301 7.905 1.00 83.31 401 TRP A O 1
ATOM 3247 N N . LEU A 1 402 ? -22.886 -11.355 9.745 1.00 83.81 402 LEU A N 1
ATOM 3248 C CA . LEU A 1 402 ? -24.210 -11.645 9.208 1.00 83.81 402 LEU A CA 1
ATOM 3249 C C . LEU A 1 402 ? -25.271 -11.029 10.122 1.00 83.81 402 LEU A C 1
ATOM 3251 O O . LEU A 1 402 ? -25.596 -11.573 11.181 1.00 83.81 402 LEU A O 1
ATOM 3255 N N . PHE A 1 403 ? -25.809 -9.887 9.700 1.00 89.50 403 PHE A N 1
ATOM 3256 C CA . PHE A 1 403 ? -26.900 -9.194 10.383 1.00 89.50 403 PHE A CA 1
ATOM 3257 C C . PHE A 1 403 ? -28.227 -9.562 9.720 1.00 89.50 403 PHE A C 1
ATOM 3259 O O . PHE A 1 403 ? -28.436 -9.246 8.550 1.00 89.50 403 PHE A O 1
ATOM 3266 N N . LYS A 1 404 ? -29.131 -10.232 10.444 1.00 90.12 404 LYS A N 1
ATOM 3267 C CA . LYS A 1 404 ? -30.481 -10.487 9.918 1.00 90.12 404 LYS A CA 1
ATOM 3268 C C . LYS A 1 404 ? -31.285 -9.196 9.857 1.00 90.12 404 LYS A C 1
ATOM 3270 O O . LYS A 1 404 ? -31.092 -8.322 10.693 1.00 90.12 404 LYS A O 1
ATOM 3275 N N . THR A 1 405 ? -32.200 -9.103 8.903 1.00 92.06 405 THR A N 1
ATOM 3276 C CA . THR A 1 405 ? -32.987 -7.893 8.610 1.00 92.06 405 THR A CA 1
ATOM 3277 C C . THR A 1 405 ? -34.470 -8.232 8.387 1.00 92.06 405 THR A C 1
ATOM 3279 O O . THR A 1 405 ? -35.146 -7.644 7.541 1.00 92.06 405 THR A O 1
ATOM 3282 N N . ASP A 1 406 ? -34.987 -9.222 9.118 1.00 92.25 406 ASP A N 1
ATOM 3283 C CA . ASP A 1 406 ? -36.342 -9.766 8.985 1.00 92.25 406 ASP A CA 1
ATOM 3284 C C . ASP A 1 406 ? -37.441 -8.733 9.307 1.00 92.25 406 ASP A C 1
ATOM 3286 O O . ASP A 1 406 ? -38.394 -8.582 8.544 1.00 92.25 406 ASP A O 1
ATOM 3290 N N . ASN A 1 407 ? -37.326 -8.004 10.417 1.00 93.94 407 ASN A N 1
ATOM 3291 C CA . ASN A 1 407 ? -38.195 -6.904 10.830 1.00 93.94 407 ASN A CA 1
ATOM 3292 C C . ASN A 1 407 ? -38.074 -5.714 9.879 1.00 93.94 407 ASN A C 1
ATOM 3294 O O . ASN A 1 407 ? -39.103 -5.170 9.483 1.00 93.94 407 ASN A O 1
ATOM 3298 N N . THR A 1 408 ? -36.862 -5.342 9.447 1.00 93.75 408 THR A N 1
ATOM 3299 C CA . THR A 1 408 ? -36.680 -4.310 8.410 1.00 93.75 408 THR A CA 1
ATOM 3300 C C . THR A 1 408 ? -37.369 -4.700 7.099 1.00 93.75 408 THR A C 1
ATOM 3302 O O . THR A 1 408 ? -38.072 -3.883 6.502 1.00 93.75 408 THR A O 1
ATOM 3305 N N . LYS A 1 409 ? -37.259 -5.966 6.675 1.00 93.06 409 LYS A N 1
ATOM 3306 C CA . LYS A 1 409 ? -37.935 -6.485 5.475 1.00 93.06 409 LYS A CA 1
ATOM 3307 C C . LYS A 1 409 ? -39.453 -6.528 5.650 1.00 93.06 409 LYS A C 1
ATOM 3309 O O . LYS A 1 409 ? -40.191 -6.145 4.744 1.00 93.06 409 LYS A O 1
ATOM 3314 N N . LYS A 1 410 ? -39.945 -6.940 6.823 1.00 94.00 410 LYS A N 1
ATOM 3315 C CA . LYS A 1 410 ? -41.377 -6.879 7.165 1.00 94.00 410 LYS A CA 1
ATOM 3316 C C . LYS A 1 410 ? -41.898 -5.443 7.118 1.00 94.00 410 LYS A C 1
ATOM 3318 O O . LYS A 1 410 ? -42.973 -5.228 6.569 1.00 94.00 410 LYS A O 1
ATOM 3323 N N . LEU A 1 411 ? -41.142 -4.476 7.642 1.00 95.06 411 LEU A N 1
ATOM 3324 C CA . LEU A 1 411 ? -41.480 -3.055 7.584 1.00 95.06 411 LEU A CA 1
ATOM 3325 C C . LEU A 1 411 ? -41.560 -2.564 6.133 1.00 95.06 411 LEU A C 1
ATOM 3327 O O . LEU A 1 411 ? -42.574 -1.989 5.752 1.00 95.06 411 LEU A O 1
ATOM 3331 N N . TRP A 1 412 ? -40.555 -2.863 5.305 1.00 95.06 412 TRP A N 1
ATOM 3332 C CA . TRP A 1 412 ? -40.571 -2.534 3.874 1.00 95.06 412 TRP A CA 1
ATOM 3333 C C . TRP A 1 412 ? -41.817 -3.081 3.161 1.00 95.06 412 TRP A C 1
ATOM 3335 O O . TRP A 1 412 ? -42.488 -2.367 2.415 1.00 95.06 412 TRP A O 1
ATOM 3345 N N . ASN A 1 413 ? -42.178 -4.333 3.449 1.00 94.12 413 ASN A N 1
ATOM 3346 C CA . ASN A 1 413 ? -43.331 -4.997 2.844 1.00 94.12 413 ASN A CA 1
ATOM 3347 C C . ASN A 1 413 ? -44.688 -4.432 3.305 1.00 94.12 413 ASN A C 1
ATOM 3349 O O . ASN A 1 413 ? -45.681 -4.619 2.604 1.00 94.12 413 ASN A O 1
ATOM 3353 N N . LYS A 1 414 ? -44.753 -3.748 4.457 1.00 94.19 414 LYS A N 1
ATOM 3354 C CA . LYS A 1 414 ? -45.973 -3.079 4.950 1.00 94.19 414 LYS A CA 1
ATOM 3355 C C . LYS A 1 414 ? -46.247 -1.733 4.268 1.00 94.19 414 LYS A C 1
ATOM 3357 O O . LYS A 1 414 ? -47.385 -1.254 4.321 1.00 94.19 414 LYS A O 1
ATOM 3362 N N . LEU A 1 415 ? -45.230 -1.110 3.670 1.00 93.12 415 LEU A N 1
ATOM 3363 C CA . LEU A 1 415 ? -45.367 0.184 3.002 1.00 93.12 415 LEU A CA 1
ATOM 3364 C C . LEU A 1 415 ? -46.109 0.040 1.670 1.00 93.12 415 LEU A C 1
ATOM 3366 O O . LEU A 1 415 ? -45.953 -0.950 0.955 1.00 93.12 415 LEU A O 1
ATOM 3370 N N . ASP A 1 416 ? -46.918 1.041 1.329 1.00 92.38 416 ASP A N 1
ATOM 3371 C CA . ASP A 1 416 ? -47.503 1.139 -0.007 1.00 92.38 416 ASP A CA 1
ATOM 3372 C C . ASP A 1 416 ? -46.499 1.739 -1.006 1.00 92.38 416 ASP A C 1
ATOM 3374 O O . ASP A 1 416 ? -45.469 2.292 -0.624 1.00 92.38 416 ASP A O 1
ATOM 3378 N N . GLU A 1 417 ? -46.764 1.605 -2.307 1.00 92.56 417 GLU A N 1
ATOM 3379 C CA . GLU A 1 417 ? -45.835 2.065 -3.352 1.00 92.56 417 GLU A CA 1
ATOM 3380 C C . GLU A 1 417 ? -45.471 3.564 -3.267 1.00 92.56 417 GLU A C 1
ATOM 3382 O O . GLU A 1 417 ? -44.298 3.902 -3.461 1.00 92.56 417 GLU A O 1
ATOM 3387 N N . PRO A 1 418 ? -46.400 4.487 -2.933 1.00 92.56 418 PRO A N 1
ATOM 3388 C CA . PRO A 1 418 ? -46.043 5.874 -2.645 1.00 92.56 418 PRO A CA 1
ATOM 3389 C C . PRO A 1 418 ? -45.042 6.025 -1.490 1.00 92.56 418 PRO A C 1
ATOM 3391 O O . PRO A 1 418 ? -44.056 6.749 -1.650 1.00 92.56 418 PRO A O 1
ATOM 3394 N N . ASP A 1 419 ? -45.260 5.342 -0.358 1.00 93.06 419 ASP A N 1
ATOM 3395 C CA . ASP A 1 419 ? -44.336 5.360 0.783 1.00 93.06 419 ASP A CA 1
ATOM 3396 C C . ASP A 1 419 ? -42.987 4.716 0.430 1.00 93.06 419 ASP A C 1
ATOM 3398 O O . ASP A 1 419 ? -41.950 5.297 0.737 1.00 93.06 419 ASP A O 1
ATOM 3402 N N . LYS A 1 420 ? -42.965 3.586 -0.288 1.00 94.06 420 LYS A N 1
ATOM 3403 C CA . LYS A 1 420 ? -41.725 2.933 -0.754 1.00 94.06 420 LYS A CA 1
ATOM 3404 C C . LYS A 1 420 ? -40.888 3.825 -1.663 1.00 94.06 420 LYS A C 1
ATOM 3406 O O . LYS A 1 420 ? -39.662 3.841 -1.570 1.00 94.06 420 LYS A O 1
ATOM 3411 N N . LYS A 1 421 ? -41.535 4.582 -2.553 1.00 91.69 421 LYS A N 1
ATOM 3412 C CA . LYS A 1 421 ? -40.848 5.522 -3.447 1.00 91.69 421 LYS A CA 1
ATOM 3413 C C . LYS A 1 421 ? -40.298 6.726 -2.685 1.00 91.69 421 LYS A C 1
ATOM 3415 O O . LYS A 1 421 ? -39.209 7.196 -3.009 1.00 91.69 421 LYS A O 1
ATOM 3420 N N . LEU A 1 422 ? -41.055 7.241 -1.714 1.00 92.12 422 LEU A N 1
ATOM 3421 C CA . LEU A 1 422 ? -40.684 8.439 -0.966 1.00 92.12 422 LEU A CA 1
ATOM 3422 C C . LEU A 1 422 ? -39.686 8.149 0.159 1.00 92.12 422 LEU A C 1
ATOM 3424 O O . LEU A 1 422 ? -38.814 8.974 0.393 1.00 92.12 422 LEU A O 1
ATOM 3428 N N . PHE A 1 423 ? -39.774 6.998 0.819 1.00 94.81 423 PHE A N 1
ATOM 3429 C CA . PHE A 1 423 ? -38.911 6.557 1.916 1.00 94.81 423 PHE A CA 1
ATOM 3430 C C . PHE A 1 423 ? -38.260 5.221 1.543 1.00 94.81 423 PHE A C 1
ATOM 3432 O O . PHE A 1 423 ? -38.524 4.193 2.157 1.00 94.81 423 PHE A O 1
ATOM 3439 N N . ASN A 1 424 ? -37.421 5.225 0.505 1.00 94.25 424 ASN A N 1
ATOM 3440 C CA . ASN A 1 424 ? -36.801 4.006 -0.010 1.00 94.25 424 ASN A CA 1
ATOM 3441 C C . ASN A 1 424 ? -35.665 3.505 0.901 1.00 94.25 424 ASN A C 1
ATOM 3443 O O . ASN A 1 424 ? -34.699 4.230 1.144 1.00 94.25 424 ASN A O 1
ATOM 3447 N N . PHE A 1 425 ? -35.773 2.261 1.363 1.00 94.56 425 PHE A N 1
ATOM 3448 C CA . PHE A 1 425 ? -34.715 1.528 2.062 1.00 94.56 425 PHE A CA 1
ATOM 3449 C C . PHE A 1 425 ? -34.654 0.055 1.604 1.00 94.56 425 PHE A C 1
ATOM 3451 O O . PHE A 1 425 ? -34.360 -0.837 2.398 1.00 94.56 425 PHE A O 1
ATOM 3458 N N . ASP A 1 426 ? -34.945 -0.202 0.323 1.00 93.81 426 ASP A N 1
ATOM 3459 C CA . ASP A 1 426 ? -34.931 -1.536 -0.291 1.00 93.81 426 ASP A CA 1
ATOM 3460 C C . ASP A 1 426 ? -33.514 -2.060 -0.542 1.00 93.81 426 ASP A C 1
ATOM 3462 O O . ASP A 1 426 ? -32.893 -1.781 -1.572 1.00 93.81 426 ASP A O 1
ATOM 3466 N N . ILE A 1 427 ? -32.995 -2.825 0.412 1.00 91.81 427 ILE A N 1
ATOM 3467 C CA . ILE A 1 427 ? -31.621 -3.337 0.394 1.00 91.81 427 ILE A CA 1
ATOM 3468 C C . ILE A 1 427 ? -31.366 -4.258 -0.816 1.00 91.81 427 ILE A C 1
ATOM 3470 O O . ILE A 1 427 ? -30.278 -4.214 -1.399 1.00 91.81 427 ILE A O 1
ATOM 3474 N N . ASP A 1 428 ? -32.374 -5.025 -1.249 1.00 90.06 428 ASP A N 1
ATOM 3475 C CA . ASP A 1 428 ? -32.284 -5.915 -2.417 1.00 90.06 428 ASP A CA 1
ATOM 3476 C C . ASP A 1 428 ? -32.102 -5.104 -3.726 1.00 90.06 428 ASP A C 1
ATOM 3478 O O . ASP A 1 428 ? -31.508 -5.585 -4.689 1.00 90.06 428 ASP A O 1
ATOM 3482 N N . GLY A 1 429 ? -32.549 -3.842 -3.752 1.00 89.00 429 GLY A N 1
ATOM 3483 C CA . GLY A 1 429 ? -32.472 -2.939 -4.905 1.00 89.00 429 GLY A CA 1
ATOM 3484 C C . GLY A 1 429 ? -31.199 -2.085 -5.011 1.00 89.00 429 GLY A C 1
ATOM 3485 O O . GLY A 1 429 ? -31.148 -1.194 -5.864 1.00 89.00 429 GLY A O 1
ATOM 3486 N N . ILE A 1 430 ? -30.192 -2.288 -4.151 1.00 93.00 430 ILE A N 1
ATOM 3487 C CA . ILE A 1 430 ? -28.930 -1.522 -4.183 1.00 93.00 430 ILE A CA 1
ATOM 3488 C C . ILE A 1 430 ? -28.066 -1.950 -5.384 1.00 93.00 430 ILE A C 1
ATOM 3490 O O . ILE A 1 430 ? -27.683 -3.112 -5.502 1.00 93.00 430 ILE A O 1
ATOM 3494 N N . ASP A 1 431 ? -27.701 -0.990 -6.243 1.00 93.69 431 ASP A N 1
ATOM 3495 C CA . ASP A 1 431 ? -26.737 -1.178 -7.339 1.00 93.69 431 ASP A CA 1
ATOM 3496 C C . ASP A 1 431 ? -25.334 -0.715 -6.915 1.00 93.69 431 ASP A C 1
ATOM 3498 O O . ASP A 1 431 ? -25.023 0.482 -6.912 1.00 93.69 431 ASP A O 1
ATOM 3502 N N . TRP A 1 432 ? -24.474 -1.676 -6.570 1.00 93.69 432 TRP A N 1
ATOM 3503 C CA . TRP A 1 432 ? -23.123 -1.412 -6.076 1.00 93.69 432 TRP A CA 1
ATOM 3504 C C . TRP A 1 432 ? -22.211 -0.687 -7.076 1.00 93.69 432 TRP A C 1
ATOM 3506 O O . TRP A 1 432 ? -21.374 0.110 -6.649 1.00 93.69 432 TRP A O 1
ATOM 3516 N N . ASP A 1 433 ? -22.370 -0.895 -8.389 1.00 92.50 433 ASP A N 1
ATOM 3517 C CA . ASP A 1 433 ? -21.550 -0.205 -9.397 1.00 92.50 433 ASP A CA 1
ATOM 3518 C C . ASP A 1 433 ? -21.897 1.294 -9.437 1.00 92.50 433 ASP A C 1
ATOM 3520 O O . ASP A 1 433 ? -20.997 2.141 -9.402 1.00 92.50 433 ASP A O 1
ATOM 3524 N N . SER A 1 434 ? -23.194 1.633 -9.391 1.00 92.62 434 SER A N 1
ATOM 3525 C CA . SER A 1 434 ? -23.661 3.022 -9.280 1.00 92.62 434 SER A CA 1
ATOM 3526 C C . SER A 1 434 ? -23.263 3.671 -7.952 1.00 92.62 434 SER A C 1
ATOM 3528 O O . SER A 1 434 ? -22.798 4.815 -7.958 1.00 92.62 434 SER A O 1
ATOM 3530 N N . VAL A 1 435 ? -23.415 2.965 -6.826 1.00 89.19 435 VAL A N 1
ATOM 3531 C CA . VAL A 1 435 ? -23.035 3.476 -5.498 1.00 89.19 435 VAL A CA 1
ATOM 3532 C C . VAL A 1 435 ? -21.542 3.811 -5.454 1.00 89.19 435 VAL A C 1
ATOM 3534 O O . VAL A 1 435 ? -21.179 4.914 -5.046 1.00 89.19 435 VAL A O 1
ATOM 3537 N N . ILE A 1 436 ? -20.671 2.909 -5.924 1.00 89.69 436 ILE A N 1
ATOM 3538 C CA . ILE A 1 436 ? -19.212 3.100 -5.873 1.00 89.69 436 ILE A CA 1
ATOM 3539 C C . ILE A 1 436 ? -18.743 4.161 -6.877 1.00 89.69 436 ILE A C 1
ATOM 3541 O O . ILE A 1 436 ? -17.844 4.948 -6.572 1.00 89.69 436 ILE A O 1
ATOM 3545 N N . ARG A 1 437 ? -19.386 4.271 -8.047 1.00 90.06 437 ARG A N 1
ATOM 3546 C CA . ARG A 1 437 ? -19.137 5.381 -8.977 1.00 90.06 437 ARG A CA 1
ATOM 3547 C C . ARG A 1 437 ? -19.424 6.735 -8.322 1.00 90.06 437 ARG A C 1
ATOM 3549 O O . ARG A 1 437 ? -18.548 7.603 -8.328 1.00 90.06 437 ARG A O 1
ATOM 3556 N N . ASN A 1 438 ? -20.622 6.897 -7.750 1.00 87.81 438 ASN A N 1
ATOM 3557 C CA . ASN A 1 438 ? -21.032 8.128 -7.067 1.00 87.81 438 ASN A CA 1
ATOM 3558 C C . ASN A 1 438 ? -20.125 8.410 -5.864 1.00 87.81 438 ASN A C 1
ATOM 3560 O O . ASN A 1 438 ? -19.807 9.562 -5.590 1.00 87.81 438 ASN A O 1
ATOM 3564 N N . PHE A 1 439 ? -19.656 7.365 -5.183 1.00 83.88 439 PHE A N 1
ATOM 3565 C CA . PHE A 1 439 ? -18.690 7.476 -4.099 1.00 83.88 439 PHE A CA 1
ATOM 3566 C C . PHE A 1 439 ? -17.331 8.029 -4.565 1.00 83.88 439 PHE A C 1
ATOM 3568 O O . PHE A 1 439 ? -16.812 8.949 -3.933 1.00 83.88 439 PHE A O 1
ATOM 3575 N N . CYS A 1 440 ? -16.740 7.524 -5.657 1.00 79.81 440 CYS A N 1
ATOM 3576 C CA . CYS A 1 440 ? -15.459 8.036 -6.172 1.00 79.81 440 CYS A CA 1
ATOM 3577 C C . CYS A 1 440 ? -15.579 9.483 -6.677 1.00 79.81 440 CYS A C 1
ATOM 3579 O O . CYS A 1 440 ? -14.736 10.331 -6.383 1.00 79.81 440 CYS A O 1
ATOM 3581 N N . GLU A 1 441 ? -16.652 9.789 -7.406 1.00 84.81 441 GLU A N 1
ATOM 3582 C CA . GLU A 1 441 ? -16.928 11.144 -7.889 1.00 84.81 441 GLU A CA 1
ATOM 3583 C C . GLU A 1 441 ? -17.204 12.116 -6.726 1.00 84.81 441 GLU A C 1
ATOM 3585 O O . GLU A 1 441 ? -16.608 13.195 -6.651 1.00 84.81 441 GLU A O 1
ATOM 3590 N N . GLY A 1 442 ? -18.023 11.694 -5.761 1.00 80.94 442 GLY A N 1
ATOM 3591 C CA . GLY A 1 442 ? -18.339 12.434 -4.542 1.00 80.94 442 GLY A CA 1
ATOM 3592 C C . GLY A 1 442 ? -17.120 12.663 -3.650 1.00 80.94 442 GLY A C 1
ATOM 3593 O O . GLY A 1 442 ? -16.922 13.765 -3.144 1.00 80.94 442 GLY A O 1
ATOM 3594 N N . THR A 1 443 ? -16.214 11.688 -3.543 1.00 76.00 443 THR A N 1
ATOM 3595 C CA . THR A 1 443 ? -14.945 11.845 -2.811 1.00 76.00 443 THR A CA 1
ATOM 3596 C C . THR A 1 443 ? -14.071 12.919 -3.457 1.00 76.00 443 THR A C 1
ATOM 3598 O O . THR A 1 443 ? -13.565 13.815 -2.778 1.00 76.00 443 THR A O 1
ATOM 3601 N N . ARG A 1 444 ? -13.958 12.926 -4.786 1.00 78.25 444 ARG A N 1
ATOM 3602 C CA . ARG A 1 444 ? -13.236 13.974 -5.514 1.00 78.25 444 ARG A CA 1
ATOM 3603 C C . ARG A 1 444 ? -13.830 15.373 -5.286 1.00 78.25 444 ARG A C 1
ATOM 3605 O O . ARG A 1 444 ? -13.080 16.326 -5.052 1.00 78.25 444 ARG A O 1
ATOM 3612 N N . LEU A 1 445 ? -15.154 15.496 -5.346 1.00 79.62 445 LEU A N 1
ATOM 3613 C CA . LEU A 1 445 ? -15.872 16.772 -5.260 1.00 79.62 445 LEU A CA 1
ATOM 3614 C C . LEU A 1 445 ? -16.004 17.291 -3.821 1.00 79.62 445 LEU A C 1
ATOM 3616 O O . LEU A 1 445 ? -15.618 18.424 -3.531 1.00 79.62 445 LEU A O 1
ATOM 3620 N N . HIS A 1 446 ? -16.532 16.469 -2.918 1.00 75.69 446 HIS A N 1
ATOM 3621 C CA . HIS A 1 446 ? -16.923 16.857 -1.562 1.00 75.69 446 HIS A CA 1
ATOM 3622 C C . HIS A 1 446 ? -15.823 16.620 -0.520 1.00 75.69 446 HIS A C 1
ATOM 3624 O O . HIS A 1 446 ? -15.765 17.364 0.456 1.00 75.69 446 HIS A O 1
ATOM 3630 N N . VAL A 1 447 ? -14.919 15.650 -0.730 1.00 68.88 447 VAL A N 1
ATOM 3631 C CA . VAL A 1 447 ? -13.837 15.329 0.227 1.00 68.88 447 VAL A CA 1
ATOM 3632 C C . VAL A 1 447 ? -12.499 15.958 -0.176 1.00 68.88 447 VAL A C 1
ATOM 3634 O O . VAL A 1 447 ? -11.790 16.509 0.666 1.00 68.88 447 VAL A O 1
ATOM 3637 N N . LEU A 1 448 ? -12.130 15.894 -1.459 1.00 69.00 448 LEU A N 1
ATOM 3638 C CA . LEU A 1 448 ? -10.858 16.424 -1.976 1.00 69.00 448 LEU A CA 1
ATOM 3639 C C . LEU A 1 448 ? -10.976 17.846 -2.547 1.00 69.00 448 LEU A C 1
ATOM 3641 O O . LEU A 1 448 ? -9.954 18.500 -2.786 1.00 69.00 448 LEU A O 1
ATOM 3645 N N . HIS A 1 449 ? -12.204 18.339 -2.725 1.00 73.62 449 HIS A N 1
ATOM 3646 C CA . HIS A 1 449 ? -12.514 19.670 -3.247 1.00 73.62 449 HIS A CA 1
ATOM 3647 C C . HIS A 1 449 ? -11.870 19.951 -4.623 1.00 73.62 449 HIS A C 1
ATOM 3649 O O . HIS A 1 449 ? -11.317 21.030 -4.851 1.00 73.62 449 HIS A O 1
ATOM 3655 N N . GLU A 1 450 ? -11.892 18.978 -5.545 1.00 67.19 450 GLU A N 1
ATOM 3656 C CA . GLU A 1 450 ? -11.302 19.087 -6.888 1.00 67.19 450 GLU A CA 1
ATOM 3657 C C . GLU A 1 450 ? -12.353 19.120 -8.005 1.00 67.19 450 GLU A C 1
ATOM 3659 O O . GLU A 1 450 ? -13.286 18.322 -8.035 1.00 67.19 450 GLU A O 1
ATOM 3664 N N . ARG A 1 451 ? -12.165 20.019 -8.983 1.00 69.00 451 ARG A N 1
ATOM 3665 C CA . ARG A 1 451 ? -13.101 20.200 -10.105 1.00 69.00 451 ARG A CA 1
ATOM 3666 C C . ARG A 1 451 ? -12.806 19.241 -11.285 1.00 69.00 451 ARG A C 1
ATOM 3668 O O . ARG A 1 451 ? -11.643 18.862 -11.492 1.00 69.00 451 ARG A O 1
ATOM 3675 N N . PRO A 1 452 ? -13.815 18.871 -12.103 1.00 59.59 452 PRO A N 1
ATOM 3676 C CA . PRO A 1 452 ? -13.664 17.927 -13.227 1.00 59.59 452 PRO A CA 1
ATOM 3677 C C . PRO A 1 452 ? -12.662 18.336 -14.326 1.00 59.59 452 PRO A C 1
ATOM 3679 O O . PRO A 1 452 ? -12.060 17.486 -14.974 1.00 59.59 452 PRO A O 1
ATOM 3682 N N . ASN A 1 453 ? -12.408 19.632 -14.512 1.00 59.06 453 ASN A N 1
ATOM 3683 C CA . ASN A 1 453 ? -11.605 20.201 -15.608 1.00 59.06 453 ASN A CA 1
ATOM 3684 C C . ASN A 1 453 ? -10.082 19.918 -15.572 1.00 59.06 453 ASN A C 1
ATOM 3686 O O . ASN A 1 453 ? -9.340 20.434 -16.405 1.00 59.06 453 ASN A O 1
ATOM 3690 N N . THR A 1 454 ? -9.585 19.120 -14.626 1.00 56.25 454 THR A N 1
ATOM 3691 C CA . THR A 1 454 ? -8.140 18.897 -14.398 1.00 56.25 454 THR A CA 1
ATOM 3692 C C . THR A 1 454 ? -7.608 17.535 -14.876 1.00 56.25 454 THR A C 1
ATOM 3694 O O . THR A 1 454 ? -6.398 17.323 -14.895 1.00 56.25 454 THR A O 1
ATOM 3697 N N . ILE A 1 455 ? -8.482 16.645 -15.354 1.00 50.53 455 ILE A N 1
ATOM 3698 C CA . ILE A 1 455 ? -8.185 15.260 -15.779 1.00 50.53 455 ILE A CA 1
ATOM 3699 C C . ILE A 1 455 ? -7.172 15.131 -16.956 1.00 50.53 455 ILE A C 1
ATOM 3701 O O . ILE A 1 455 ? -6.321 14.237 -16.906 1.00 50.53 455 ILE A O 1
ATOM 3705 N N . PRO A 1 456 ? -7.155 16.006 -17.989 1.00 43.47 456 PRO A N 1
ATOM 3706 C CA . PRO A 1 456 ? -6.314 15.800 -19.182 1.00 43.47 456 PRO A CA 1
ATOM 3707 C C . PRO A 1 456 ? -4.791 15.901 -18.962 1.00 43.47 456 PRO A C 1
ATOM 3709 O O . PRO A 1 456 ? -4.014 15.312 -19.714 1.00 43.47 456 PRO A O 1
ATOM 3712 N N . LYS A 1 457 ? -4.323 16.619 -17.929 1.00 38.94 457 LYS A N 1
ATOM 3713 C CA . LYS A 1 457 ? -2.880 16.866 -17.698 1.00 38.94 457 LYS A CA 1
ATOM 3714 C C . LYS A 1 457 ? -2.082 15.611 -17.299 1.00 38.94 457 LYS A C 1
ATOM 3716 O O . LYS A 1 457 ? -0.854 15.638 -17.342 1.00 38.94 457 LYS A O 1
ATOM 3721 N N . ALA A 1 458 ? -2.740 14.508 -16.939 1.00 36.84 458 ALA A N 1
ATOM 3722 C CA . ALA A 1 458 ? -2.095 13.332 -16.347 1.00 36.84 458 ALA A CA 1
ATOM 3723 C C . ALA A 1 458 ? -1.651 12.228 -17.343 1.00 36.84 458 ALA A C 1
ATOM 3725 O O . ALA A 1 458 ? -0.987 11.277 -16.924 1.00 36.84 458 ALA A O 1
ATOM 3726 N N . GLN A 1 459 ? -1.972 12.318 -18.643 1.00 33.94 459 GLN A N 1
ATOM 3727 C CA . GLN A 1 459 ? -1.970 11.144 -19.545 1.00 33.94 459 GLN A CA 1
ATOM 3728 C C . GLN A 1 459 ? -0.810 11.007 -20.579 1.00 33.94 459 GLN A C 1
ATOM 3730 O O . GLN A 1 459 ? -0.776 10.012 -21.298 1.00 33.94 459 GLN A O 1
ATOM 3735 N N . ILE A 1 460 ? 0.196 11.896 -20.674 1.00 35.28 460 ILE A N 1
ATOM 3736 C CA . ILE A 1 460 ? 1.081 11.965 -21.879 1.00 35.28 460 ILE A CA 1
ATOM 3737 C C . ILE A 1 460 ? 2.570 11.553 -21.640 1.00 35.28 460 ILE A C 1
ATOM 3739 O O . ILE A 1 460 ? 3.278 12.284 -20.949 1.00 35.28 460 ILE A O 1
ATOM 3743 N N . LYS A 1 461 ? 3.078 10.437 -22.247 1.00 31.50 461 LYS A N 1
ATOM 3744 C CA . LYS A 1 461 ? 4.477 10.218 -22.801 1.00 31.50 461 LYS A CA 1
ATOM 3745 C C . LYS A 1 461 ? 4.852 8.746 -23.216 1.00 31.50 461 LYS A C 1
ATOM 3747 O O . LYS A 1 461 ? 5.097 7.941 -22.312 1.00 31.50 461 LYS A O 1
ATOM 3752 N N . ARG A 1 462 ? 5.069 8.428 -24.533 1.00 32.03 462 ARG A N 1
ATOM 3753 C CA . ARG A 1 462 ? 6.132 7.512 -25.138 1.00 32.03 462 ARG A CA 1
ATOM 3754 C C . ARG A 1 462 ? 6.021 7.191 -26.672 1.00 32.03 462 ARG A C 1
ATOM 3756 O O . ARG A 1 462 ? 4.910 6.987 -27.159 1.00 32.03 462 ARG A O 1
ATOM 3763 N N . ARG A 1 463 ? 7.156 7.036 -27.409 1.00 34.44 463 ARG A N 1
ATOM 3764 C CA . ARG A 1 463 ? 7.295 6.569 -28.839 1.00 34.44 463 ARG A CA 1
ATOM 3765 C C . ARG A 1 463 ? 8.566 5.692 -29.113 1.00 34.44 463 ARG A C 1
ATOM 3767 O O . ARG A 1 463 ? 9.440 5.683 -28.254 1.00 34.44 463 ARG A O 1
ATOM 3774 N N . VAL A 1 464 ? 8.587 4.964 -30.258 1.00 35.31 464 VAL A N 1
ATOM 3775 C CA . VAL A 1 464 ? 9.448 3.825 -30.752 1.00 35.31 464 VAL A CA 1
ATOM 3776 C C . VAL A 1 464 ? 9.642 3.927 -32.292 1.00 35.31 464 VAL A C 1
ATOM 3778 O O . VAL A 1 464 ? 8.727 4.495 -32.898 1.00 35.31 464 VAL A O 1
ATOM 3781 N N . LEU A 1 465 ? 10.704 3.345 -32.905 1.00 42.56 465 LEU A N 1
ATOM 3782 C CA . LEU A 1 465 ? 10.771 2.818 -34.305 1.00 42.56 465 LEU A CA 1
ATOM 3783 C C . LEU A 1 465 ? 12.073 2.014 -34.557 1.00 42.56 465 LEU A C 1
ATOM 3785 O O . LEU A 1 465 ? 13.114 2.545 -34.252 1.00 42.56 465 LEU A O 1
ATOM 3789 N N . GLU A 1 466 ? 12.002 0.801 -35.135 1.00 43.84 466 GLU A N 1
ATOM 3790 C CA . GLU A 1 466 ? 13.138 -0.065 -35.573 1.00 43.84 466 GLU A CA 1
ATOM 3791 C C . GLU A 1 466 ? 13.345 -0.039 -37.114 1.00 43.84 466 GLU A C 1
ATOM 3793 O O . GLU A 1 466 ? 14.372 -0.461 -37.638 1.00 43.84 466 GLU A O 1
ATOM 3798 N N . GLY A 1 467 ? 12.378 0.488 -37.877 1.00 60.31 467 GLY A N 1
ATOM 3799 C CA . GLY A 1 467 ? 12.407 0.505 -39.350 1.00 60.31 467 GLY A CA 1
ATOM 3800 C C . GLY A 1 467 ? 13.417 1.480 -39.970 1.00 60.31 467 GLY A C 1
ATOM 3801 O O . GLY A 1 467 ? 13.637 1.452 -41.177 1.00 60.31 467 GLY A O 1
ATOM 3802 N N . SER A 1 468 ? 14.049 2.336 -39.164 1.00 73.62 468 SER A N 1
ATOM 3803 C CA . SER A 1 468 ? 14.969 3.362 -39.658 1.00 73.62 468 SER A CA 1
ATOM 3804 C C . SER A 1 468 ? 16.277 2.779 -40.202 1.00 73.62 468 SER A C 1
ATOM 3806 O O . SER A 1 468 ? 16.823 3.301 -41.170 1.00 73.62 468 SER A O 1
ATOM 3808 N N . LEU A 1 469 ? 16.781 1.696 -39.604 1.00 80.50 469 LEU A N 1
ATOM 3809 C CA . LEU A 1 469 ? 18.037 1.070 -40.027 1.00 80.50 469 LEU A CA 1
ATOM 3810 C C . LEU A 1 469 ? 17.899 0.352 -41.378 1.00 80.50 469 LEU A C 1
ATOM 3812 O O . LEU A 1 469 ? 18.789 0.439 -42.218 1.00 80.50 469 LEU A O 1
ATOM 3816 N N . LEU A 1 470 ? 16.759 -0.307 -41.614 1.00 85.81 470 LEU A N 1
ATOM 3817 C CA . LEU A 1 470 ? 16.463 -0.968 -42.888 1.00 85.81 470 LEU A CA 1
ATOM 3818 C C . LEU A 1 470 ? 16.363 0.042 -44.042 1.00 85.81 470 LEU A C 1
ATOM 3820 O O . LEU A 1 470 ? 16.909 -0.202 -45.116 1.00 85.81 470 LEU A O 1
ATOM 3824 N N . ILE A 1 471 ? 15.708 1.187 -43.815 1.00 87.81 471 ILE A N 1
ATOM 3825 C CA . ILE A 1 471 ? 15.596 2.257 -44.820 1.00 87.81 471 ILE A CA 1
ATOM 3826 C C . ILE A 1 471 ? 16.983 2.810 -45.166 1.00 87.81 471 ILE A C 1
ATOM 3828 O O . ILE A 1 471 ? 17.310 2.924 -46.346 1.00 87.81 471 ILE A O 1
ATOM 3832 N N . GLU A 1 472 ? 17.816 3.107 -44.161 1.00 89.06 472 GLU A N 1
ATOM 3833 C CA . GLU A 1 472 ? 19.204 3.542 -44.378 1.00 89.06 472 GLU A CA 1
ATOM 3834 C C . GLU A 1 472 ? 19.982 2.524 -45.214 1.00 89.06 472 GLU A C 1
ATOM 3836 O O . GLU A 1 472 ? 20.584 2.889 -46.227 1.00 89.06 472 GLU A O 1
ATOM 3841 N N . LYS A 1 473 ? 19.908 1.242 -44.838 1.00 89.94 473 LYS A N 1
ATOM 3842 C CA . LYS A 1 473 ? 20.640 0.176 -45.515 1.00 89.94 473 LYS A CA 1
ATOM 3843 C C . LYS A 1 473 ? 20.217 0.030 -46.974 1.00 89.94 473 LYS A C 1
ATOM 3845 O O . LYS A 1 473 ? 21.083 -0.065 -47.840 1.00 89.94 473 LYS A O 1
ATOM 3850 N N . LEU A 1 474 ? 18.914 0.053 -47.262 1.00 90.00 474 LEU A N 1
ATOM 3851 C CA . LEU A 1 474 ? 18.392 -0.016 -48.630 1.00 90.00 474 LEU A CA 1
ATOM 3852 C C . LEU A 1 474 ? 18.842 1.186 -49.470 1.00 90.00 474 LEU A C 1
ATOM 3854 O O . LEU A 1 474 ? 19.272 1.005 -50.605 1.00 90.00 474 LEU A O 1
ATOM 3858 N N . LEU A 1 475 ? 18.806 2.402 -48.918 1.00 88.44 475 LEU A N 1
ATOM 3859 C CA . LEU A 1 475 ? 19.260 3.601 -49.631 1.00 88.44 475 LEU A CA 1
ATOM 3860 C C . LEU A 1 475 ? 20.762 3.565 -49.945 1.00 88.44 475 LEU A C 1
ATOM 3862 O O . LEU A 1 475 ? 21.164 3.943 -51.047 1.00 88.44 475 LEU A O 1
ATOM 3866 N N . ARG A 1 476 ? 21.582 3.097 -48.997 1.00 88.56 476 ARG A N 1
ATOM 3867 C CA . ARG A 1 476 ? 23.043 3.056 -49.133 1.00 88.56 476 ARG A CA 1
ATOM 3868 C C . ARG A 1 476 ? 23.536 1.896 -49.997 1.00 88.56 476 ARG A C 1
ATOM 3870 O O . ARG A 1 476 ? 24.422 2.099 -50.821 1.00 88.56 476 ARG A O 1
ATOM 3877 N N . ALA A 1 477 ? 23.011 0.691 -49.782 1.00 87.88 477 ALA A N 1
ATOM 3878 C CA . ALA A 1 477 ? 23.499 -0.537 -50.414 1.00 87.88 477 ALA A CA 1
ATOM 3879 C C . ALA A 1 477 ? 22.771 -0.877 -51.724 1.00 87.88 477 ALA A C 1
ATOM 3881 O O . ALA A 1 477 ? 23.337 -1.563 -52.566 1.00 87.88 477 ALA A O 1
ATOM 3882 N N . CYS A 1 478 ? 21.543 -0.382 -51.928 1.00 88.69 478 CYS A N 1
ATOM 3883 C CA . CYS A 1 478 ? 20.737 -0.660 -53.122 1.00 88.69 478 CYS A CA 1
ATOM 3884 C C . CYS A 1 478 ? 20.419 0.644 -53.889 1.00 88.69 478 CYS A C 1
ATOM 3886 O O . CYS A 1 478 ? 19.263 1.078 -53.943 1.00 88.69 478 CYS A O 1
ATOM 3888 N N . PRO A 1 479 ? 21.412 1.293 -54.533 1.00 79.25 479 PRO A N 1
ATOM 3889 C CA . PRO A 1 479 ? 21.243 2.616 -55.143 1.00 79.25 479 PRO A CA 1
ATOM 3890 C C . PRO A 1 479 ? 20.228 2.645 -56.295 1.00 79.25 479 PRO A C 1
ATOM 3892 O O . PRO A 1 479 ? 19.730 3.717 -56.638 1.00 79.25 479 PRO A O 1
ATOM 3895 N N . HIS A 1 480 ? 19.883 1.493 -56.874 1.00 86.00 480 HIS A N 1
ATOM 3896 C CA . HIS A 1 480 ? 18.901 1.368 -57.954 1.00 86.00 480 HIS A CA 1
ATOM 3897 C C . HIS A 1 480 ? 17.451 1.222 -57.473 1.00 86.00 480 HIS A C 1
ATOM 3899 O O . HIS A 1 480 ? 16.542 1.199 -58.302 1.00 86.00 480 HIS A O 1
ATOM 3905 N N . VAL A 1 481 ? 17.197 1.182 -56.158 1.00 88.75 481 VAL A N 1
ATOM 3906 C CA . VAL A 1 481 ? 15.826 1.264 -55.636 1.00 88.75 481 VAL A CA 1
ATOM 3907 C C . VAL A 1 481 ? 15.197 2.572 -56.117 1.00 88.75 481 VAL A C 1
ATOM 3909 O O . VAL A 1 481 ? 15.778 3.651 -55.954 1.00 88.75 481 VAL A O 1
ATOM 3912 N N . ARG A 1 482 ? 14.021 2.467 -56.749 1.00 89.75 482 ARG A N 1
ATOM 3913 C CA . ARG A 1 482 ? 13.303 3.607 -57.334 1.00 89.75 482 ARG A CA 1
ATOM 3914 C C . ARG A 1 482 ? 12.621 4.445 -56.255 1.00 89.75 482 ARG A C 1
ATOM 3916 O O . ARG A 1 482 ? 12.830 5.654 -56.209 1.00 89.75 482 ARG A O 1
ATOM 3923 N N . ARG A 1 483 ? 11.807 3.804 -55.409 1.00 92.25 483 ARG A N 1
ATOM 3924 C CA . ARG A 1 483 ? 11.020 4.418 -54.328 1.00 92.25 483 ARG A CA 1
ATOM 3925 C C . ARG A 1 483 ? 10.920 3.460 -53.135 1.00 92.25 483 ARG A C 1
ATOM 3927 O O . ARG A 1 483 ? 10.883 2.249 -53.329 1.00 92.25 483 ARG A O 1
ATOM 3934 N N . ILE A 1 484 ? 10.871 4.007 -51.923 1.00 92.62 484 ILE A N 1
ATOM 3935 C CA . ILE A 1 484 ? 10.646 3.299 -50.656 1.00 92.62 484 ILE A CA 1
ATOM 3936 C C . ILE A 1 484 ? 9.435 3.944 -49.987 1.00 92.62 484 ILE A C 1
ATOM 3938 O O . ILE A 1 484 ? 9.504 5.090 -49.555 1.00 92.62 484 ILE A O 1
ATOM 3942 N N . TYR A 1 485 ? 8.330 3.218 -49.881 1.00 93.00 485 TYR A N 1
ATOM 3943 C CA . TYR A 1 485 ? 7.125 3.709 -49.218 1.00 93.00 485 TYR A CA 1
ATOM 3944 C C . TYR A 1 485 ? 7.138 3.324 -47.739 1.00 93.00 485 TYR A C 1
ATOM 3946 O O . TYR A 1 485 ? 7.352 2.160 -47.404 1.00 93.00 485 TYR A O 1
ATOM 3954 N N . VAL A 1 486 ? 6.916 4.291 -46.848 1.00 90.19 486 VAL A N 1
ATOM 3955 C CA . VAL A 1 486 ? 6.980 4.088 -45.394 1.00 90.19 486 VAL A CA 1
ATOM 3956 C C . VAL A 1 486 ? 5.657 4.484 -44.756 1.00 90.19 486 VAL A C 1
ATOM 3958 O O . VAL A 1 486 ? 5.276 5.654 -44.775 1.00 90.19 486 VAL A O 1
ATOM 3961 N N . LEU A 1 487 ? 4.974 3.509 -44.154 1.00 88.00 487 LEU A N 1
ATOM 3962 C CA . LEU A 1 487 ? 3.733 3.725 -43.414 1.00 88.00 487 LEU A CA 1
ATOM 3963 C C . LEU A 1 487 ? 4.018 4.379 -42.052 1.00 88.00 487 LEU A C 1
ATOM 3965 O O . LEU A 1 487 ? 4.728 3.811 -41.218 1.00 88.00 487 LEU A O 1
ATOM 3969 N N . ILE A 1 488 ? 3.449 5.559 -41.796 1.00 84.75 488 ILE A N 1
ATOM 3970 C CA . ILE A 1 488 ? 3.588 6.276 -40.521 1.00 84.75 488 ILE A CA 1
ATOM 3971 C C . ILE A 1 488 ? 2.217 6.710 -39.997 1.00 84.75 488 ILE A C 1
ATOM 3973 O O . ILE A 1 488 ? 1.480 7.434 -40.666 1.00 84.75 488 ILE A O 1
ATOM 3977 N N . ARG A 1 489 ? 1.938 6.339 -38.740 1.00 82.69 489 ARG A N 1
ATOM 3978 C CA . ARG A 1 489 ? 0.735 6.753 -37.999 1.00 82.69 489 ARG A CA 1
ATOM 3979 C C . ARG A 1 489 ? 0.875 8.088 -37.278 1.00 82.69 489 ARG A C 1
ATOM 3981 O O . ARG A 1 489 ? 1.961 8.437 -36.797 1.00 82.69 489 ARG A O 1
ATOM 3988 N N . GLU A 1 490 ? -0.240 8.770 -37.067 1.00 77.62 490 GLU A N 1
ATOM 3989 C CA . GLU A 1 490 ? -0.321 9.882 -36.122 1.00 77.62 490 GLU A CA 1
ATOM 3990 C C . GLU A 1 490 ? -0.296 9.352 -34.677 1.00 77.62 490 GLU A C 1
ATOM 3992 O O . GLU A 1 490 ? -0.698 8.221 -34.411 1.00 77.62 490 GLU A O 1
ATOM 3997 N N . LYS A 1 491 ? 0.257 10.111 -33.718 1.00 64.81 491 LYS A N 1
ATOM 3998 C CA . LYS A 1 491 ? 0.323 9.661 -32.310 1.00 64.81 491 LYS A CA 1
ATOM 3999 C C . LYS A 1 491 ? 0.488 10.844 -31.342 1.00 64.81 491 LYS A C 1
ATOM 4001 O O . LYS A 1 491 ? 1.371 11.660 -31.553 1.00 64.81 491 LYS A O 1
ATOM 4006 N N . TRP A 1 492 ? -0.266 10.940 -30.249 1.00 62.16 492 TRP A N 1
ATOM 4007 C CA . TRP A 1 492 ? -0.093 12.021 -29.248 1.00 62.16 492 TRP A CA 1
ATOM 4008 C C . TRP A 1 492 ? -0.080 13.460 -29.830 1.00 62.16 492 TRP A C 1
ATOM 4010 O O . TRP A 1 492 ? 0.737 14.271 -29.399 1.00 62.16 492 TRP A O 1
ATOM 4020 N N . ASN A 1 493 ? -0.923 13.766 -30.823 1.00 56.62 493 ASN A N 1
ATOM 4021 C CA . ASN A 1 493 ? -1.007 15.084 -31.484 1.00 56.62 493 ASN A CA 1
ATOM 4022 C C . ASN A 1 493 ? 0.259 15.536 -32.245 1.00 56.62 493 ASN A C 1
ATOM 4024 O O . ASN A 1 493 ? 0.466 16.731 -32.442 1.00 56.62 493 ASN A O 1
ATOM 4028 N N . VAL A 1 494 ? 1.134 14.611 -32.656 1.00 70.81 494 VAL A N 1
ATOM 4029 C CA . VAL A 1 494 ? 2.223 14.920 -33.600 1.00 70.81 494 VAL A CA 1
ATOM 4030 C C . VAL A 1 494 ? 1.926 14.224 -34.921 1.00 70.81 494 VAL A C 1
ATOM 4032 O O . VAL A 1 494 ? 1.886 12.985 -34.947 1.00 70.81 494 VAL A O 1
ATOM 4035 N N . SER A 1 495 ? 1.772 15.033 -35.972 1.00 80.00 495 SER A N 1
ATOM 4036 C CA . SER A 1 495 ? 1.358 14.626 -37.317 1.00 80.00 495 SER A CA 1
ATOM 4037 C C . SER A 1 495 ? 2.332 13.643 -37.979 1.00 80.00 495 SER A C 1
ATOM 4039 O O . SER A 1 495 ? 3.499 13.524 -37.581 1.00 80.00 495 SER A O 1
ATOM 4041 N N . CYS A 1 496 ? 1.857 12.917 -38.995 1.00 81.25 496 CYS A N 1
ATOM 4042 C CA . CYS A 1 496 ? 2.673 11.952 -39.735 1.00 81.25 496 CYS A CA 1
ATOM 4043 C C . CYS A 1 496 ? 3.868 12.614 -40.436 1.00 81.25 496 CYS A C 1
ATOM 4045 O O . CYS A 1 496 ? 4.951 12.039 -40.452 1.00 81.25 496 CYS A O 1
ATOM 4047 N N . GLU A 1 497 ? 3.702 13.834 -40.948 1.00 84.12 497 GLU A N 1
ATOM 4048 C CA . GLU A 1 497 ? 4.744 14.613 -41.627 1.00 84.12 497 GLU A CA 1
ATOM 4049 C C . GLU A 1 497 ? 5.881 14.953 -40.674 1.00 84.12 497 GLU A C 1
ATOM 4051 O O . GLU A 1 497 ? 7.040 14.684 -40.971 1.00 84.12 497 GLU A O 1
ATOM 4056 N N . LYS A 1 498 ? 5.555 15.458 -39.479 1.00 79.06 498 LYS A N 1
ATOM 4057 C CA . LYS A 1 498 ? 6.578 15.803 -38.491 1.00 79.06 498 LYS A CA 1
ATOM 4058 C C . LYS A 1 498 ? 7.370 14.571 -38.057 1.00 79.06 498 LYS A C 1
ATOM 4060 O O . LYS A 1 498 ? 8.588 14.623 -37.926 1.00 79.06 498 LYS A O 1
ATOM 4065 N N . ARG A 1 499 ? 6.686 13.435 -37.882 1.00 79.69 499 ARG A N 1
ATOM 4066 C CA . ARG A 1 499 ? 7.341 12.148 -37.596 1.00 79.69 499 ARG A CA 1
ATOM 4067 C C . ARG A 1 499 ? 8.247 11.677 -38.727 1.00 79.69 499 ARG A C 1
ATOM 4069 O O . ARG A 1 499 ? 9.270 11.061 -38.446 1.00 79.69 499 ARG A O 1
ATOM 4076 N N . PHE A 1 500 ? 7.828 11.901 -39.966 1.00 83.38 500 PHE A N 1
ATOM 4077 C CA . PHE A 1 500 ? 8.584 11.547 -41.157 1.00 83.38 500 PHE A CA 1
ATOM 4078 C C . PHE A 1 500 ? 9.848 12.402 -41.285 1.00 83.38 500 PHE A C 1
ATOM 4080 O O . PHE A 1 500 ? 10.921 11.857 -41.506 1.00 83.38 500 PHE A O 1
ATOM 4087 N N . GLU A 1 501 ? 9.758 13.711 -41.044 1.00 79.81 501 GLU A N 1
ATOM 4088 C CA . GLU A 1 501 ? 10.931 14.592 -40.957 1.00 79.81 501 GLU A CA 1
ATOM 4089 C C . GLU A 1 501 ? 11.897 14.147 -39.851 1.00 79.81 501 GLU A C 1
ATOM 4091 O O . GLU A 1 501 ? 13.103 14.038 -40.074 1.00 79.81 501 GLU A O 1
ATOM 4096 N N . ASP A 1 502 ? 11.367 13.852 -38.659 1.00 75.69 502 ASP A N 1
ATOM 4097 C CA . ASP A 1 502 ? 12.171 13.463 -37.499 1.00 75.69 502 ASP A CA 1
ATOM 4098 C C . ASP A 1 502 ? 12.928 12.142 -37.713 1.00 75.69 502 ASP A C 1
ATOM 4100 O O . ASP A 1 502 ? 13.987 11.951 -37.113 1.00 75.69 502 ASP A O 1
ATOM 4104 N N . LEU A 1 503 ? 12.434 11.250 -38.585 1.00 76.62 503 LEU A N 1
ATOM 4105 C CA . LEU A 1 503 ? 13.124 10.011 -38.964 1.00 76.62 503 LEU A CA 1
ATOM 4106 C C . LEU A 1 503 ? 14.529 10.310 -39.503 1.00 76.62 503 LEU A C 1
ATOM 4108 O O . LEU A 1 503 ? 15.508 9.688 -39.086 1.00 76.62 503 LEU A O 1
ATOM 4112 N N . PHE A 1 504 ? 14.640 11.306 -40.383 1.00 79.88 504 PHE A N 1
ATOM 4113 C CA . PHE A 1 504 ? 15.900 11.665 -41.029 1.00 79.88 504 PHE A CA 1
ATOM 4114 C C . PHE A 1 504 ? 16.832 12.469 -40.124 1.00 79.88 504 PHE A C 1
ATOM 4116 O O . PHE A 1 504 ? 18.011 12.592 -40.432 1.00 79.88 504 PHE A O 1
ATOM 4123 N N . ASN A 1 505 ? 16.373 12.960 -38.971 1.00 75.75 505 ASN A N 1
ATOM 4124 C CA . ASN A 1 505 ? 17.250 13.614 -37.995 1.00 75.75 505 ASN A CA 1
ATOM 4125 C C . ASN A 1 505 ? 18.201 12.632 -37.287 1.00 75.75 505 ASN A C 1
ATOM 4127 O O . ASN A 1 505 ? 19.129 13.071 -36.611 1.00 75.75 505 ASN A O 1
ATOM 4131 N N . SER A 1 506 ? 18.012 11.320 -37.460 1.00 76.25 506 SER A N 1
ATOM 4132 C CA . SER A 1 506 ? 18.896 10.300 -36.895 1.00 76.25 506 SER A CA 1
ATOM 4133 C C . SER A 1 506 ? 20.319 10.344 -37.493 1.00 76.25 506 SER A C 1
ATOM 4135 O O . SER A 1 506 ? 20.449 10.484 -38.714 1.00 76.25 506 SER A O 1
ATOM 4137 N N . PRO A 1 507 ? 21.382 10.138 -36.682 1.00 76.00 507 PRO A N 1
ATOM 4138 C CA . PRO A 1 507 ? 22.773 10.149 -37.148 1.00 76.00 507 PRO A CA 1
ATOM 4139 C C . PRO A 1 507 ? 23.090 9.136 -38.253 1.00 76.00 507 PRO A C 1
ATOM 4141 O O . PRO A 1 507 ? 23.987 9.356 -39.063 1.00 76.00 507 PRO A O 1
ATOM 4144 N N . ILE A 1 508 ? 22.347 8.026 -38.330 1.00 82.31 508 ILE A N 1
ATOM 4145 C CA . ILE A 1 508 ? 22.584 6.999 -39.358 1.00 82.31 508 ILE A CA 1
ATOM 4146 C C . ILE A 1 508 ? 22.373 7.521 -40.780 1.00 82.31 508 ILE A C 1
ATOM 4148 O O . ILE A 1 508 ? 22.987 7.007 -41.708 1.00 82.31 508 ILE A O 1
ATOM 4152 N N . TYR A 1 509 ? 21.574 8.579 -40.952 1.00 84.75 509 TYR A N 1
ATOM 4153 C CA . TYR A 1 509 ? 21.355 9.201 -42.253 1.00 84.75 509 TYR A CA 1
ATOM 4154 C C . TYR A 1 509 ? 22.377 10.288 -42.588 1.00 84.75 509 TYR A C 1
ATOM 4156 O O . TYR A 1 509 ? 22.338 10.791 -43.705 1.00 84.75 509 TYR A O 1
ATOM 4164 N N . ASP A 1 510 ? 23.299 10.667 -41.698 1.00 81.88 510 ASP A N 1
ATOM 4165 C CA . ASP A 1 510 ? 24.192 11.816 -41.932 1.00 81.88 510 ASP A CA 1
ATOM 4166 C C . ASP A 1 510 ? 25.075 11.642 -43.177 1.00 81.88 510 ASP A C 1
ATOM 4168 O O . ASP A 1 510 ? 25.291 12.594 -43.926 1.00 81.88 510 ASP A O 1
ATOM 4172 N N . LYS A 1 511 ? 25.509 10.409 -43.471 1.00 77.25 511 LYS A N 1
ATOM 4173 C CA . LYS A 1 511 ? 26.247 10.090 -44.707 1.00 77.25 511 LYS A CA 1
ATOM 4174 C C . LYS A 1 511 ? 25.375 10.201 -45.967 1.00 77.25 511 LYS A C 1
ATOM 4176 O O . LYS A 1 511 ? 25.894 10.530 -47.029 1.00 77.25 511 LYS A O 1
ATOM 4181 N N . ILE A 1 512 ? 24.070 9.947 -45.847 1.00 81.94 512 ILE A N 1
ATOM 4182 C CA . ILE A 1 512 ? 23.092 9.960 -46.948 1.00 81.94 512 ILE A CA 1
ATOM 4183 C C . ILE A 1 512 ? 22.508 11.366 -47.164 1.00 81.94 512 ILE A C 1
ATOM 4185 O O . ILE A 1 512 ? 22.226 11.735 -48.299 1.00 81.94 512 ILE A O 1
ATOM 4189 N N . LYS A 1 513 ? 22.386 12.193 -46.112 1.00 75.56 513 LYS A N 1
ATOM 4190 C CA . LYS A 1 513 ? 21.886 13.584 -46.177 1.00 75.56 513 LYS A CA 1
ATOM 4191 C C . LYS A 1 513 ? 22.633 14.448 -47.186 1.00 75.56 513 LYS A C 1
ATOM 4193 O O . LYS A 1 513 ? 22.026 15.311 -47.812 1.00 75.56 513 LYS A O 1
ATOM 4198 N N . ASN A 1 514 ? 23.923 14.185 -47.373 1.00 67.75 514 ASN A N 1
ATOM 4199 C CA . ASN A 1 514 ? 24.751 14.886 -48.352 1.00 67.75 514 ASN A CA 1
ATOM 4200 C C . ASN A 1 514 ? 24.355 14.573 -49.813 1.00 67.75 514 ASN A C 1
ATOM 4202 O O . ASN A 1 514 ? 24.769 15.288 -50.719 1.00 67.75 514 ASN A O 1
ATOM 4206 N N . ASN A 1 515 ? 23.532 13.544 -50.053 1.00 70.31 515 ASN A N 1
ATOM 4207 C CA . ASN A 1 515 ? 22.989 13.164 -51.354 1.00 70.31 515 ASN A CA 1
ATOM 4208 C C . ASN A 1 515 ? 21.450 13.267 -51.345 1.00 70.31 515 ASN A C 1
ATOM 4210 O O . ASN A 1 515 ? 20.732 12.284 -51.141 1.00 70.31 515 ASN A O 1
ATOM 4214 N N . SER A 1 516 ? 20.937 14.485 -51.562 1.00 65.94 516 SER A N 1
ATOM 4215 C CA . SER A 1 516 ? 19.499 14.795 -51.463 1.00 65.94 516 SER A CA 1
ATOM 4216 C C . SER A 1 516 ? 18.598 13.943 -52.373 1.00 65.94 516 SER A C 1
ATOM 4218 O O . SER A 1 516 ? 17.431 13.719 -52.044 1.00 65.94 516 SER A O 1
ATOM 4220 N N . ASP A 1 517 ? 19.137 13.397 -53.467 1.00 74.81 517 ASP A N 1
ATOM 4221 C CA . ASP A 1 517 ? 18.388 12.558 -54.404 1.00 74.81 517 ASP A CA 1
ATOM 4222 C C . ASP A 1 517 ? 18.112 11.149 -53.869 1.00 74.81 517 ASP A C 1
ATOM 4224 O O . ASP A 1 517 ? 17.115 10.539 -54.253 1.00 74.81 517 ASP A O 1
ATOM 4228 N N . GLN A 1 518 ? 18.923 10.632 -52.937 1.00 80.06 518 GLN A N 1
ATOM 4229 C CA . GLN A 1 518 ? 18.627 9.355 -52.279 1.00 80.06 518 GLN A CA 1
ATOM 4230 C C . GLN A 1 518 ? 17.474 9.484 -51.277 1.00 80.06 518 GLN A C 1
ATOM 4232 O O . GLN A 1 518 ? 16.583 8.638 -51.266 1.00 80.06 518 GLN A O 1
ATOM 4237 N N . LEU A 1 519 ? 17.428 10.560 -50.483 1.00 81.38 519 LEU A N 1
ATOM 4238 C CA . LEU A 1 519 ? 16.352 10.771 -49.502 1.00 81.38 519 LEU A CA 1
ATOM 4239 C C . LEU A 1 519 ? 14.986 11.010 -50.160 1.00 81.38 519 LEU A C 1
ATOM 4241 O O . LEU A 1 519 ? 13.972 10.551 -49.640 1.00 81.38 519 LEU A O 1
ATOM 4245 N N . ARG A 1 520 ? 14.955 11.641 -51.344 1.00 84.12 520 ARG A N 1
ATOM 4246 C CA . ARG A 1 520 ? 13.730 11.840 -52.148 1.00 84.12 520 ARG A CA 1
ATOM 4247 C C . ARG A 1 520 ? 13.049 10.540 -52.580 1.00 84.12 520 ARG A C 1
ATOM 4249 O O . ARG A 1 520 ? 11.889 10.569 -52.983 1.00 84.12 520 ARG A O 1
ATOM 4256 N N . LYS A 1 521 ? 13.750 9.406 -52.510 1.00 89.19 521 LYS A N 1
ATOM 4257 C CA . LYS A 1 521 ? 13.183 8.089 -52.819 1.00 89.19 521 LYS A CA 1
ATOM 4258 C C . LYS A 1 521 ? 12.249 7.590 -51.724 1.00 89.19 521 LYS A C 1
ATOM 4260 O O . LYS A 1 521 ? 11.435 6.717 -52.008 1.00 89.19 521 LYS A O 1
ATOM 4265 N N . VAL A 1 522 ? 12.359 8.101 -50.497 1.00 90.12 522 VAL A N 1
ATOM 4266 C CA . VAL A 1 522 ? 11.499 7.689 -49.384 1.00 90.12 522 VAL A CA 1
ATOM 4267 C C . VAL A 1 522 ? 10.210 8.509 -49.410 1.00 90.12 522 VAL A C 1
ATOM 4269 O O . VAL A 1 522 ? 10.250 9.735 -49.383 1.00 90.12 522 VAL A O 1
ATOM 4272 N N . ILE A 1 523 ? 9.063 7.836 -49.459 1.00 90.88 523 ILE A N 1
ATOM 4273 C CA . ILE A 1 523 ? 7.738 8.448 -49.576 1.00 90.88 523 ILE A CA 1
ATOM 4274 C C . ILE A 1 523 ? 6.910 8.084 -48.347 1.00 90.88 523 ILE A C 1
ATOM 4276 O O . ILE A 1 523 ? 6.767 6.912 -47.994 1.00 90.88 523 ILE A O 1
ATOM 4280 N N . LEU A 1 524 ? 6.352 9.104 -47.699 1.00 89.75 524 LEU A N 1
ATOM 4281 C CA . LEU A 1 524 ? 5.433 8.951 -46.578 1.00 89.75 524 LEU A CA 1
ATOM 4282 C C . LEU A 1 524 ? 4.085 8.400 -47.060 1.00 89.75 524 LEU A C 1
ATOM 4284 O O . LEU A 1 524 ? 3.413 9.041 -47.863 1.00 89.75 524 LEU A O 1
ATOM 4288 N N . LEU A 1 525 ? 3.657 7.275 -46.489 1.00 91.12 525 LEU A N 1
ATOM 4289 C CA . LEU A 1 525 ? 2.272 6.818 -46.528 1.00 91.12 525 LEU A CA 1
ATOM 4290 C C . LEU A 1 525 ? 1.622 7.055 -45.164 1.00 91.12 525 LEU A C 1
ATOM 4292 O O . LEU A 1 525 ? 2.135 6.616 -44.131 1.00 91.12 525 LEU A O 1
ATOM 4296 N N . LYS A 1 526 ? 0.491 7.758 -45.143 1.00 90.56 526 LYS A N 1
ATOM 4297 C CA . LYS A 1 526 ? -0.256 8.019 -43.908 1.00 90.56 526 LYS A CA 1
ATOM 4298 C C . LYS A 1 526 ? -1.190 6.849 -43.633 1.00 90.56 526 LYS A C 1
ATOM 4300 O O . LYS A 1 526 ? -2.064 6.573 -44.444 1.00 90.56 526 LYS A O 1
ATOM 4305 N N . GLY A 1 527 ? -1.022 6.196 -42.490 1.00 87.62 527 GLY A N 1
ATOM 4306 C CA . GLY A 1 527 ? -1.897 5.100 -42.083 1.00 87.62 527 GLY A CA 1
ATOM 4307 C C . GLY A 1 527 ? -1.472 4.465 -40.763 1.00 87.62 527 GLY A C 1
ATOM 4308 O O . GLY A 1 527 ? -0.481 4.878 -40.156 1.00 87.62 527 GLY A O 1
ATOM 4309 N N . ASP A 1 528 ? -2.232 3.478 -40.301 1.00 85.12 528 ASP A N 1
ATOM 4310 C CA . ASP A 1 528 ? -2.011 2.770 -39.040 1.00 85.12 528 ASP A CA 1
ATOM 4311 C C . ASP A 1 528 ? -2.189 1.259 -39.237 1.00 85.12 528 ASP A C 1
ATOM 4313 O O . ASP A 1 528 ? -3.159 0.805 -39.837 1.00 85.12 528 ASP A O 1
ATOM 4317 N N . LEU A 1 529 ? -1.259 0.483 -38.680 1.00 85.12 529 LEU A N 1
ATOM 4318 C CA . LEU A 1 529 ? -1.290 -0.981 -38.676 1.00 85.12 529 LEU A CA 1
ATOM 4319 C C . LEU A 1 529 ? -2.513 -1.538 -37.934 1.00 85.12 529 LEU A C 1
ATOM 4321 O O . LEU A 1 529 ? -2.921 -2.666 -38.178 1.00 85.12 529 LEU A O 1
ATOM 4325 N N . GLU A 1 530 ? -3.086 -0.755 -37.022 1.00 86.62 530 GLU A N 1
ATOM 4326 C CA . GLU A 1 530 ? -4.267 -1.135 -36.243 1.00 86.62 530 GLU A CA 1
ATOM 4327 C C . GLU A 1 530 ? -5.594 -0.814 -36.971 1.00 86.62 530 GLU A C 1
ATOM 4329 O O . GLU A 1 530 ? -6.665 -1.034 -36.410 1.00 86.62 530 GLU A O 1
ATOM 4334 N N . SER A 1 531 ? -5.544 -0.290 -38.204 1.00 89.00 531 SER A N 1
ATOM 4335 C CA . SER A 1 531 ? -6.720 0.079 -39.011 1.00 89.00 531 SER A CA 1
ATOM 4336 C C . SER A 1 531 ? -6.939 -0.863 -40.195 1.00 89.00 531 SER A C 1
ATOM 4338 O O . SER A 1 531 ? -5.982 -1.353 -40.792 1.00 89.00 531 SER A O 1
ATOM 4340 N N . GLU A 1 532 ? -8.203 -1.067 -40.574 1.00 89.38 532 GLU A N 1
ATOM 4341 C CA . GLU A 1 532 ? -8.556 -1.768 -41.816 1.00 89.38 532 GLU A CA 1
ATOM 4342 C C . GLU A 1 532 ? -7.913 -1.082 -43.023 1.00 89.38 532 GLU A C 1
ATOM 4344 O O . GLU A 1 532 ? -7.794 0.149 -43.069 1.00 89.38 532 GLU A O 1
ATOM 4349 N N . LYS A 1 533 ? -7.457 -1.884 -43.989 1.00 89.50 533 LYS A N 1
ATOM 4350 C CA . LYS A 1 533 ? -6.675 -1.416 -45.140 1.00 89.50 533 LYS A CA 1
ATOM 4351 C C . LYS A 1 533 ? -5.479 -0.547 -44.733 1.00 89.50 533 LYS A C 1
ATOM 4353 O O . LYS A 1 533 ? -5.104 0.392 -45.439 1.00 89.50 533 LYS A O 1
ATOM 4358 N N . LEU A 1 534 ? -4.890 -0.840 -43.571 1.00 90.56 534 LEU A N 1
ATOM 4359 C CA . LEU A 1 534 ? -3.761 -0.113 -42.983 1.00 90.56 534 LEU A CA 1
ATOM 4360 C C . LEU A 1 534 ? -4.029 1.395 -42.792 1.00 90.56 534 LEU A C 1
ATOM 4362 O O . LEU A 1 534 ? -3.090 2.182 -42.672 1.00 90.56 534 LEU A O 1
ATOM 4366 N N . GLY A 1 535 ? -5.298 1.827 -42.810 1.00 89.56 535 GLY A N 1
ATOM 4367 C CA . GLY A 1 535 ? -5.692 3.239 -42.763 1.00 89.56 535 GLY A CA 1
ATOM 4368 C C . GLY A 1 535 ? -5.253 4.070 -43.976 1.00 89.56 535 GLY A C 1
ATOM 4369 O O . GLY A 1 535 ? -5.251 5.298 -43.895 1.00 89.56 535 GLY A O 1
ATOM 4370 N N . LEU A 1 536 ? -4.855 3.426 -45.078 1.00 91.94 536 LEU A N 1
ATOM 4371 C CA . LEU A 1 536 ? -4.410 4.104 -46.293 1.00 91.94 536 LEU A CA 1
ATOM 4372 C C . LEU A 1 536 ? -5.588 4.735 -47.041 1.00 91.94 536 LEU A C 1
ATOM 4374 O O . LEU A 1 536 ? -6.688 4.182 -47.115 1.00 91.94 536 LEU A O 1
ATOM 4378 N N . SER A 1 537 ? -5.339 5.886 -47.668 1.00 91.62 537 SER A N 1
ATOM 4379 C CA . SER A 1 537 ? -6.295 6.468 -48.608 1.00 91.62 537 SER A CA 1
ATOM 4380 C C . SER A 1 537 ? -6.457 5.564 -49.837 1.00 91.62 537 SER A C 1
ATOM 4382 O O . SER A 1 537 ? -5.545 4.826 -50.208 1.00 91.62 537 SER A O 1
ATOM 4384 N N . LYS A 1 538 ? -7.602 5.642 -50.529 1.00 89.94 538 LYS A N 1
ATOM 4385 C CA . LYS A 1 538 ? -7.831 4.852 -51.754 1.00 89.94 538 LYS A CA 1
ATOM 4386 C C . LYS A 1 538 ? -6.765 5.127 -52.828 1.00 89.94 538 LYS A C 1
ATOM 4388 O O . LYS A 1 538 ? -6.386 4.216 -53.556 1.00 89.94 538 LYS A O 1
ATOM 4393 N N . SER A 1 539 ? -6.270 6.364 -52.912 1.00 90.75 539 SER A N 1
ATOM 4394 C CA . SER A 1 539 ? -5.159 6.726 -53.796 1.00 90.75 539 SER A CA 1
ATOM 4395 C C . SER A 1 539 ? -3.847 6.070 -53.374 1.00 90.75 539 SER A C 1
ATOM 4397 O O . SER A 1 539 ? -3.179 5.492 -54.224 1.00 90.75 539 SER A O 1
ATOM 4399 N N . ASP A 1 540 ? -3.501 6.100 -52.084 1.00 92.25 540 ASP A N 1
ATOM 4400 C CA . ASP A 1 540 ? -2.259 5.497 -51.584 1.00 92.25 540 ASP A CA 1
ATOM 4401 C C . ASP A 1 540 ? -2.283 3.968 -51.707 1.00 92.25 540 ASP A C 1
ATOM 4403 O O . ASP A 1 540 ? -1.290 3.367 -52.106 1.00 92.25 540 ASP A O 1
ATOM 4407 N N . TRP A 1 541 ? -3.433 3.341 -51.439 1.00 92.56 541 TRP A N 1
ATOM 4408 C CA . TRP A 1 541 ? -3.650 1.904 -51.631 1.00 92.56 541 TRP A CA 1
ATOM 4409 C C . TRP A 1 541 ? -3.388 1.487 -53.084 1.00 92.56 541 TRP A C 1
ATOM 4411 O O . TRP A 1 541 ? -2.638 0.546 -53.337 1.00 92.56 541 TRP A O 1
ATOM 4421 N N . ASN A 1 542 ? -3.930 2.239 -54.048 1.00 91.25 542 ASN A N 1
ATOM 4422 C CA . ASN A 1 542 ? -3.691 1.991 -55.470 1.00 91.25 542 ASN A CA 1
ATOM 4423 C C . ASN A 1 542 ? -2.218 2.197 -55.853 1.00 91.25 542 ASN A C 1
ATOM 4425 O O . ASN A 1 542 ? -1.673 1.395 -56.604 1.00 91.25 542 ASN A O 1
ATOM 4429 N N . VAL A 1 543 ? -1.551 3.230 -55.322 1.00 92.38 543 VAL A N 1
ATOM 4430 C CA . VAL A 1 543 ? -0.109 3.440 -55.556 1.00 92.38 543 VAL A CA 1
ATOM 4431 C C . VAL A 1 543 ? 0.696 2.236 -55.072 1.00 92.38 543 VAL A C 1
ATOM 4433 O O . VAL A 1 543 ? 1.586 1.775 -55.782 1.00 92.38 543 VAL A O 1
ATOM 4436 N N . VAL A 1 544 ? 0.366 1.688 -53.900 1.00 91.75 544 VAL A N 1
ATOM 4437 C CA . VAL A 1 544 ? 1.049 0.503 -53.370 1.00 91.75 544 VAL A CA 1
ATOM 4438 C C . VAL A 1 544 ? 0.822 -0.719 -54.264 1.00 91.75 544 VAL A C 1
ATOM 4440 O O . VAL A 1 544 ? 1.786 -1.401 -54.598 1.00 91.75 544 VAL A O 1
ATOM 4443 N N . ILE A 1 545 ? -0.411 -0.968 -54.710 1.00 94.75 545 ILE A N 1
ATOM 4444 C CA . ILE A 1 545 ? -0.744 -2.105 -55.587 1.00 94.75 545 ILE A CA 1
ATOM 4445 C C . ILE A 1 545 ? -0.001 -2.065 -56.928 1.00 94.75 545 ILE A C 1
ATOM 4447 O O . ILE A 1 545 ? 0.406 -3.112 -57.441 1.00 94.75 545 ILE A O 1
ATOM 4451 N N . GLU A 1 546 ? 0.147 -0.873 -57.506 1.00 92.94 546 GLU A N 1
ATOM 4452 C CA . GLU A 1 546 ? 0.754 -0.680 -58.826 1.00 92.94 546 GLU A CA 1
ATOM 4453 C C . GLU A 1 546 ? 2.287 -0.623 -58.767 1.00 92.94 546 GLU A C 1
ATOM 4455 O O . GLU A 1 546 ? 2.958 -1.157 -59.651 1.00 92.94 546 GLU A O 1
ATOM 4460 N N . GLU A 1 547 ? 2.857 0.040 -57.753 1.00 93.69 547 GLU A N 1
ATOM 4461 C CA . GLU A 1 547 ? 4.286 0.378 -57.725 1.00 93.69 547 GLU A CA 1
ATOM 4462 C C . GLU A 1 547 ? 5.140 -0.486 -56.788 1.00 93.69 547 GLU A C 1
ATOM 4464 O O . GLU A 1 547 ? 6.355 -0.557 -56.985 1.00 93.69 547 GLU A O 1
ATOM 4469 N N . VAL A 1 548 ? 4.567 -1.127 -55.761 1.00 94.81 548 VAL A N 1
ATOM 4470 C CA . VAL A 1 548 ? 5.356 -1.913 -54.798 1.00 94.81 548 VAL A CA 1
ATOM 4471 C C . VAL A 1 548 ? 5.590 -3.325 -55.322 1.00 94.81 548 VAL A C 1
ATOM 4473 O O . VAL A 1 548 ? 4.680 -4.008 -55.772 1.00 94.81 548 VAL A O 1
ATOM 4476 N N . ASN A 1 549 ? 6.837 -3.789 -55.230 1.00 94.50 549 ASN A N 1
ATOM 4477 C CA . ASN A 1 549 ? 7.218 -5.154 -55.605 1.00 94.50 549 ASN A CA 1
ATOM 4478 C C . ASN A 1 549 ? 7.731 -5.973 -54.416 1.00 94.50 549 ASN A C 1
ATOM 4480 O O . ASN A 1 549 ? 7.627 -7.194 -54.427 1.00 94.50 549 ASN A O 1
ATOM 4484 N N . CYS A 1 550 ? 8.257 -5.325 -53.380 1.00 95.38 550 CYS A N 1
ATOM 4485 C CA . CYS A 1 550 ? 8.775 -5.988 -52.187 1.00 95.38 550 CYS A CA 1
ATOM 4486 C C . CYS A 1 550 ? 8.140 -5.359 -50.948 1.00 95.38 550 CYS A C 1
ATOM 4488 O O . CYS A 1 550 ? 8.187 -4.139 -50.788 1.00 95.38 550 CYS A O 1
ATOM 4490 N N . ILE A 1 551 ? 7.579 -6.182 -50.063 1.00 95.31 551 ILE A N 1
ATOM 4491 C CA . ILE A 1 551 ? 6.981 -5.732 -48.804 1.00 95.31 551 ILE A CA 1
ATOM 4492 C C . ILE A 1 551 ? 7.835 -6.240 -47.644 1.00 95.31 551 ILE A C 1
ATOM 4494 O O . ILE A 1 551 ? 8.046 -7.441 -47.501 1.00 95.31 551 ILE A O 1
ATOM 4498 N N . PHE A 1 552 ? 8.293 -5.324 -46.791 1.00 93.75 552 PHE A N 1
ATOM 4499 C CA . PHE A 1 552 ? 8.978 -5.645 -45.539 1.00 93.75 552 PHE A CA 1
ATOM 4500 C C . PHE A 1 552 ? 8.049 -5.337 -44.364 1.00 93.75 552 PHE A C 1
ATOM 4502 O O . PHE A 1 552 ? 7.877 -4.178 -43.979 1.00 93.75 552 PHE A O 1
ATOM 4509 N N . HIS A 1 553 ? 7.447 -6.369 -43.779 1.00 92.44 553 HIS A N 1
ATOM 4510 C CA . HIS A 1 553 ? 6.595 -6.233 -42.601 1.00 92.44 553 HIS A CA 1
ATOM 4511 C C . HIS A 1 553 ? 7.429 -6.333 -41.320 1.00 92.44 553 HIS A C 1
ATOM 4513 O O . HIS A 1 553 ? 7.610 -7.402 -40.735 1.00 92.44 553 HIS A O 1
ATOM 4519 N N . VAL A 1 554 ? 7.964 -5.179 -40.911 1.00 84.44 554 VAL A N 1
ATOM 4520 C CA . VAL A 1 554 ? 8.759 -4.984 -39.679 1.00 84.44 554 VAL A CA 1
ATOM 4521 C C . VAL A 1 554 ? 7.919 -4.324 -38.569 1.00 84.44 554 VAL A C 1
ATOM 4523 O O . VAL A 1 554 ? 8.378 -4.107 -37.450 1.00 84.44 554 VAL A O 1
ATOM 4526 N N . GLY A 1 555 ? 6.665 -3.968 -38.865 1.00 72.69 555 GLY A N 1
ATOM 4527 C CA . GLY A 1 555 ? 5.776 -3.285 -37.934 1.00 72.69 555 GLY A CA 1
ATOM 4528 C C . GLY A 1 555 ? 5.262 -4.220 -36.843 1.00 72.69 555 GLY A C 1
ATOM 4529 O O . GLY A 1 555 ? 4.491 -5.130 -37.123 1.00 72.69 555 GLY A O 1
ATOM 4530 N N . ALA A 1 556 ? 5.664 -3.993 -35.592 1.00 72.62 556 ALA A N 1
ATOM 4531 C CA . ALA A 1 556 ? 5.184 -4.763 -34.447 1.00 72.62 556 ALA A CA 1
ATOM 4532 C C . ALA A 1 556 ? 5.190 -3.940 -33.152 1.00 72.62 556 ALA A C 1
ATOM 4534 O O . ALA A 1 556 ? 5.988 -3.014 -32.975 1.00 72.62 556 ALA A O 1
ATOM 4535 N N . SER A 1 557 ? 4.337 -4.317 -32.198 1.00 71.69 557 SER A N 1
ATOM 4536 C CA . SER A 1 557 ? 4.507 -3.889 -30.809 1.00 71.69 557 SER A CA 1
ATOM 4537 C C . SER A 1 557 ? 5.495 -4.818 -30.110 1.00 71.69 557 SER A C 1
ATOM 4539 O O . SER A 1 557 ? 5.160 -5.954 -29.796 1.00 71.69 557 SER A O 1
ATOM 4541 N N . VAL A 1 558 ? 6.698 -4.319 -29.820 1.00 67.12 558 VAL A N 1
ATOM 4542 C CA . VAL A 1 558 ? 7.749 -5.042 -29.068 1.00 67.12 558 VAL A CA 1
ATOM 4543 C C . VAL A 1 558 ? 7.662 -4.826 -27.548 1.00 67.12 558 VAL A C 1
ATOM 4545 O O . VAL A 1 558 ? 8.589 -5.131 -26.795 1.00 67.12 558 VAL A O 1
ATOM 4548 N N . ASN A 1 559 ? 6.565 -4.239 -27.055 1.00 71.44 559 ASN A N 1
ATOM 4549 C CA . ASN A 1 559 ? 6.373 -4.044 -25.621 1.00 71.44 559 ASN A CA 1
ATOM 4550 C C . ASN A 1 559 ? 5.879 -5.340 -24.966 1.00 71.44 559 ASN A C 1
ATOM 4552 O O . ASN A 1 559 ? 4.687 -5.630 -24.983 1.00 71.44 559 ASN A O 1
ATOM 4556 N N . LEU A 1 560 ? 6.794 -6.054 -24.308 1.00 72.25 560 LEU A N 1
ATOM 4557 C CA . LEU A 1 560 ? 6.537 -7.316 -23.596 1.00 72.25 560 LEU A CA 1
ATOM 4558 C C . LEU A 1 560 ? 5.519 -7.214 -22.436 1.00 72.25 560 LEU A C 1
ATOM 4560 O O . LEU A 1 560 ? 5.208 -8.223 -21.817 1.00 72.25 560 LEU A O 1
ATOM 4564 N N . VAL A 1 561 ? 5.035 -6.007 -22.113 1.00 74.69 561 VAL A N 1
ATOM 4565 C CA . VAL A 1 561 ? 4.059 -5.726 -21.038 1.00 74.69 561 VAL A CA 1
ATOM 4566 C C . VAL A 1 561 ? 2.680 -5.320 -21.598 1.00 74.69 561 VAL A C 1
ATOM 4568 O O . VAL A 1 561 ? 1.808 -4.921 -20.834 1.00 74.69 561 VAL A O 1
ATOM 4571 N N . ASN A 1 562 ? 2.482 -5.328 -22.921 1.00 77.88 562 ASN A N 1
ATOM 4572 C CA . ASN A 1 562 ? 1.161 -5.075 -23.509 1.00 77.88 562 ASN A CA 1
ATOM 4573 C C . ASN A 1 562 ? 0.187 -6.220 -23.192 1.00 77.88 562 ASN A C 1
ATOM 4575 O O . ASN A 1 562 ? 0.620 -7.364 -23.054 1.00 77.88 562 ASN A O 1
ATOM 4579 N N . THR A 1 563 ? -1.113 -5.910 -23.144 1.00 83.50 563 THR A N 1
ATOM 4580 C CA . THR A 1 563 ? -2.156 -6.942 -23.069 1.00 83.50 563 THR A CA 1
ATOM 4581 C C . THR A 1 563 ? -2.225 -7.727 -24.375 1.00 83.50 563 THR A C 1
ATOM 4583 O O . THR A 1 563 ? -1.766 -7.266 -25.432 1.00 83.50 563 THR A O 1
ATOM 4586 N N . LEU A 1 564 ? -2.812 -8.920 -24.315 1.00 84.88 564 LEU A N 1
ATOM 4587 C CA . LEU A 1 564 ? -2.992 -9.783 -25.472 1.00 84.88 564 LEU A CA 1
ATOM 4588 C C . LEU A 1 564 ? -3.838 -9.112 -26.552 1.00 84.88 564 LEU A C 1
ATOM 4590 O O . LEU A 1 564 ? -3.475 -9.192 -27.721 1.00 84.88 564 LEU A O 1
ATOM 4594 N N . ARG A 1 565 ? -4.897 -8.378 -26.187 1.00 85.38 565 ARG A N 1
ATOM 4595 C CA . ARG A 1 565 ? -5.709 -7.622 -27.155 1.00 85.38 565 ARG A CA 1
ATOM 4596 C C . ARG A 1 565 ? -4.873 -6.605 -27.935 1.00 85.38 565 ARG A C 1
ATOM 4598 O O . ARG A 1 565 ? -4.928 -6.579 -29.163 1.00 85.38 565 ARG A O 1
ATOM 4605 N N . ASP A 1 566 ? -4.101 -5.775 -27.237 1.00 83.25 566 ASP A N 1
ATOM 4606 C CA . ASP A 1 566 ? -3.313 -4.715 -27.876 1.00 83.25 566 ASP A CA 1
ATOM 4607 C C . ASP A 1 566 ? -2.217 -5.310 -28.778 1.00 83.25 566 ASP A C 1
ATOM 4609 O O . ASP A 1 566 ? -1.918 -4.789 -29.856 1.00 83.25 566 ASP A O 1
ATOM 4613 N N . ALA A 1 567 ? -1.620 -6.427 -28.352 1.00 85.19 567 ALA A N 1
ATOM 4614 C CA . ALA A 1 567 ? -0.649 -7.162 -29.152 1.00 85.19 567 ALA A CA 1
ATOM 4615 C C . ALA A 1 567 ? -1.302 -7.857 -30.364 1.00 85.19 567 ALA A C 1
ATOM 4617 O O . ALA A 1 567 ? -0.707 -7.852 -31.440 1.00 85.19 567 ALA A O 1
ATOM 4618 N N . LEU A 1 568 ? -2.521 -8.399 -30.230 1.00 88.50 568 LEU A N 1
ATOM 4619 C CA . LEU A 1 568 ? -3.281 -9.011 -31.328 1.00 88.50 568 LEU A CA 1
ATOM 4620 C C . LEU A 1 568 ? -3.575 -7.982 -32.423 1.00 88.50 568 LEU A C 1
ATOM 4622 O O . LEU A 1 568 ? -3.339 -8.265 -33.594 1.00 88.50 568 LEU A O 1
ATOM 4626 N N . MET A 1 569 ? -4.002 -6.770 -32.058 1.00 86.50 569 MET A N 1
ATOM 4627 C CA . MET A 1 569 ? -4.237 -5.696 -33.031 1.00 86.50 569 MET A CA 1
ATOM 4628 C C . MET A 1 569 ? -2.958 -5.315 -33.794 1.00 86.50 569 MET A C 1
ATOM 4630 O O . MET A 1 569 ? -2.958 -5.244 -35.021 1.00 86.50 569 MET A O 1
ATOM 4634 N N . CYS A 1 570 ? -1.843 -5.114 -33.084 1.00 82.12 570 CYS A N 1
ATOM 4635 C CA . CYS A 1 570 ? -0.590 -4.670 -33.704 1.00 82.12 570 CYS A CA 1
ATOM 4636 C C . CYS A 1 570 ? 0.155 -5.760 -34.485 1.00 82.12 570 CYS A C 1
ATOM 4638 O O . CYS A 1 570 ? 0.846 -5.438 -35.446 1.00 82.12 570 CYS A O 1
ATOM 4640 N N . ASN A 1 571 ? 0.112 -7.015 -34.030 1.00 88.69 571 ASN A N 1
ATOM 4641 C CA . ASN A 1 571 ? 0.980 -8.076 -34.547 1.00 88.69 571 ASN A CA 1
ATOM 4642 C C . ASN A 1 571 ? 0.212 -9.109 -35.382 1.00 88.69 571 ASN A C 1
ATOM 4644 O O . ASN A 1 571 ? 0.771 -9.615 -36.349 1.00 88.69 571 ASN A O 1
ATOM 4648 N N . PHE A 1 572 ? -1.040 -9.428 -35.037 1.00 91.50 572 PHE A N 1
ATOM 4649 C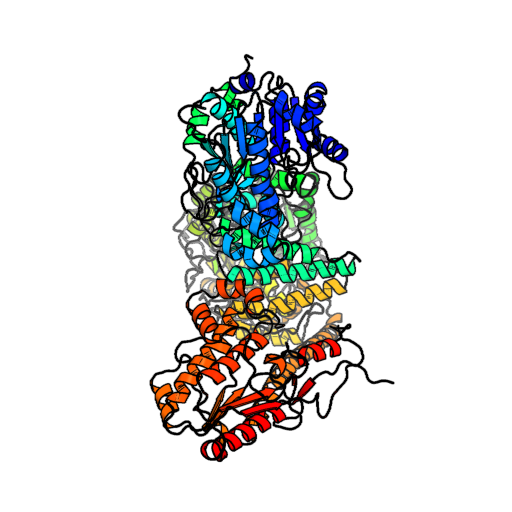 CA . PHE A 1 572 ? -1.849 -10.412 -35.768 1.00 91.50 572 PHE A CA 1
ATOM 4650 C C . PHE A 1 572 ? -2.736 -9.740 -36.823 1.00 91.50 572 PHE A C 1
ATOM 4652 O O . PHE A 1 572 ? -2.568 -9.997 -38.012 1.00 91.50 572 PHE A O 1
ATOM 4659 N N . PHE A 1 573 ? -3.616 -8.822 -36.410 1.00 91.81 573 PHE A N 1
ATOM 4660 C CA . PHE A 1 573 ? -4.521 -8.108 -37.319 1.00 91.81 573 PHE A CA 1
ATOM 4661 C C . PHE A 1 573 ? -3.750 -7.318 -38.383 1.00 91.81 573 PHE A C 1
ATOM 4663 O O . PHE A 1 573 ? -4.014 -7.477 -39.568 1.00 91.81 573 PHE A O 1
ATOM 4670 N N . ALA A 1 574 ? -2.726 -6.560 -37.985 1.00 90.00 574 ALA A N 1
ATOM 4671 C CA . ALA A 1 574 ? -1.861 -5.860 -38.933 1.00 90.00 574 ALA A CA 1
ATOM 4672 C C . ALA A 1 574 ? -1.230 -6.796 -39.978 1.00 90.00 574 ALA A C 1
ATOM 4674 O O . ALA A 1 574 ? -1.126 -6.447 -41.150 1.00 90.00 574 ALA A O 1
ATOM 4675 N N . THR A 1 575 ? -0.814 -7.997 -39.564 1.00 93.69 575 THR A N 1
ATOM 4676 C CA . THR A 1 575 ? -0.248 -8.996 -40.480 1.00 93.69 575 THR A CA 1
ATOM 4677 C C . THR A 1 575 ? -1.305 -9.496 -41.459 1.00 93.69 575 THR A C 1
ATOM 4679 O O . THR A 1 575 ? -1.009 -9.601 -42.645 1.00 93.69 575 THR A O 1
ATOM 4682 N N . ASN A 1 576 ? -2.542 -9.715 -41.004 1.00 94.06 576 ASN A N 1
ATOM 4683 C CA . ASN A 1 576 ? -3.665 -10.038 -41.883 1.00 94.06 576 ASN A CA 1
ATOM 4684 C C . ASN A 1 576 ? -3.888 -8.955 -42.951 1.00 94.06 576 ASN A C 1
ATOM 4686 O O . ASN A 1 576 ? -3.949 -9.264 -44.137 1.00 94.06 576 ASN A O 1
ATOM 4690 N N . GLU A 1 577 ? -3.932 -7.683 -42.553 1.00 94.62 577 GLU A N 1
ATOM 4691 C CA . GLU A 1 577 ? -4.125 -6.566 -43.488 1.00 94.62 577 GLU A CA 1
ATOM 4692 C C . GLU A 1 577 ? -2.976 -6.444 -44.504 1.00 94.62 577 GLU A C 1
ATOM 4694 O O . GLU A 1 577 ? -3.211 -6.158 -45.678 1.00 94.62 577 GLU A O 1
ATOM 4699 N N . VAL A 1 578 ? -1.733 -6.715 -44.087 1.00 94.25 578 VAL A N 1
ATOM 4700 C CA . VAL A 1 578 ? -0.577 -6.753 -44.999 1.00 94.25 578 VAL A CA 1
ATOM 4701 C C . VAL A 1 578 ? -0.665 -7.930 -45.975 1.00 94.25 578 VAL A C 1
ATOM 4703 O O . VAL A 1 578 ? -0.321 -7.760 -47.143 1.00 94.25 578 VAL A O 1
ATOM 4706 N N . ILE A 1 579 ? -1.144 -9.103 -45.543 1.00 94.62 579 ILE A N 1
ATOM 4707 C CA . ILE A 1 579 ? -1.377 -10.254 -46.433 1.00 94.62 579 ILE A CA 1
ATOM 4708 C C . ILE A 1 579 ? -2.444 -9.905 -47.476 1.00 94.62 579 ILE A C 1
ATOM 4710 O O . ILE A 1 579 ? -2.239 -10.159 -48.662 1.00 94.62 579 ILE A O 1
ATOM 4714 N N . LEU A 1 580 ? -3.558 -9.295 -47.056 1.00 94.12 580 LEU A N 1
ATOM 4715 C CA . LEU A 1 580 ? -4.629 -8.871 -47.961 1.00 94.12 580 LEU A CA 1
ATOM 4716 C C . LEU A 1 580 ? -4.125 -7.862 -48.998 1.00 94.12 580 LEU A C 1
ATOM 4718 O O . LEU A 1 580 ? -4.363 -8.042 -50.189 1.00 94.12 580 LEU A O 1
ATOM 4722 N N . LEU A 1 581 ? -3.359 -6.858 -48.567 1.00 94.31 581 LEU A N 1
ATOM 4723 C CA . LEU A 1 581 ? -2.702 -5.915 -49.471 1.00 94.31 581 LEU A CA 1
ATOM 4724 C C . LEU A 1 581 ? -1.768 -6.634 -50.454 1.00 94.31 581 LEU A C 1
ATOM 4726 O O . LEU A 1 581 ? -1.822 -6.390 -51.656 1.00 94.31 581 LEU A O 1
ATOM 4730 N N . ALA A 1 582 ? -0.924 -7.538 -49.956 1.00 94.06 582 ALA A N 1
ATOM 4731 C CA . ALA A 1 582 ? 0.049 -8.257 -50.768 1.00 94.06 582 ALA A CA 1
ATOM 4732 C C . ALA A 1 582 ? -0.612 -9.137 -51.847 1.00 94.06 582 ALA A C 1
ATOM 4734 O O . ALA A 1 582 ? -0.027 -9.308 -52.914 1.00 94.06 582 ALA A O 1
ATOM 4735 N N . LYS A 1 583 ? -1.828 -9.651 -51.608 1.00 93.25 583 LYS A N 1
ATOM 4736 C CA . LYS A 1 583 ? -2.619 -10.392 -52.610 1.00 93.25 583 LYS A CA 1
ATOM 4737 C C . LYS A 1 583 ? -3.105 -9.517 -53.763 1.00 93.25 583 LYS A C 1
ATOM 4739 O O . LYS A 1 583 ? -3.289 -10.019 -54.866 1.00 93.25 583 LYS A O 1
ATOM 4744 N N . GLU A 1 584 ? -3.319 -8.227 -53.516 1.00 94.62 584 GLU A N 1
ATOM 4745 C CA . GLU A 1 584 ? -3.761 -7.278 -54.542 1.00 94.62 584 GLU A CA 1
ATOM 4746 C C . GLU A 1 584 ? -2.589 -6.679 -55.341 1.00 94.62 584 GLU A C 1
ATOM 4748 O O . GLU A 1 584 ? -2.796 -6.192 -56.451 1.00 94.62 584 GLU A O 1
ATOM 4753 N N . VAL A 1 585 ? -1.355 -6.729 -54.820 1.00 95.56 585 VAL A N 1
ATOM 4754 C CA . VAL A 1 585 ? -0.158 -6.188 -55.487 1.00 95.56 585 VAL A CA 1
ATOM 4755 C C . VAL A 1 585 ? 0.145 -6.939 -56.788 1.00 95.56 585 VAL A C 1
ATOM 4757 O O . VAL A 1 585 ? 0.407 -8.141 -56.792 1.00 95.56 585 VAL A O 1
ATOM 4760 N N . LYS A 1 586 ? 0.199 -6.209 -57.910 1.00 91.06 586 LYS A N 1
ATOM 4761 C CA . LYS A 1 586 ? 0.253 -6.808 -59.257 1.00 91.06 586 LYS A CA 1
ATOM 4762 C C . LYS A 1 586 ? 1.542 -7.561 -59.581 1.00 91.06 586 LYS A C 1
ATOM 4764 O O . LYS A 1 586 ? 1.525 -8.489 -60.383 1.00 91.06 586 LYS A O 1
ATOM 4769 N N . ASN A 1 587 ? 2.671 -7.136 -59.022 1.00 91.56 587 ASN A N 1
ATOM 4770 C CA . ASN A 1 587 ? 3.987 -7.716 -59.308 1.00 91.56 587 ASN A CA 1
ATOM 4771 C C . ASN A 1 587 ? 4.776 -7.910 -58.011 1.00 91.56 587 ASN A C 1
ATOM 4773 O O . ASN A 1 587 ? 5.880 -7.378 -57.851 1.00 91.56 587 ASN A O 1
ATOM 4777 N N . LEU A 1 588 ? 4.178 -8.640 -57.066 1.00 94.50 588 LEU A N 1
ATOM 4778 C CA . LEU A 1 588 ? 4.822 -8.993 -55.808 1.00 94.50 588 LEU A CA 1
ATOM 4779 C C . LEU A 1 588 ? 5.976 -9.973 -56.069 1.00 94.50 588 LEU A C 1
ATOM 4781 O O . LEU A 1 588 ? 5.783 -11.068 -56.592 1.00 94.50 588 LEU A O 1
ATOM 4785 N N . LYS A 1 589 ? 7.187 -9.569 -55.692 1.00 94.19 589 LYS A N 1
ATOM 4786 C CA . LYS A 1 589 ? 8.409 -10.380 -55.724 1.00 94.19 589 LYS A CA 1
ATOM 4787 C C . LYS A 1 589 ? 8.672 -11.062 -54.394 1.00 94.19 589 LYS A C 1
ATOM 4789 O O . LYS A 1 589 ? 9.083 -12.214 -54.394 1.00 94.19 589 LYS A O 1
ATOM 4794 N N . CYS A 1 590 ? 8.432 -10.376 -53.279 1.00 94.94 590 CYS A N 1
ATOM 4795 C CA . CYS A 1 590 ? 8.547 -10.974 -51.953 1.00 94.94 590 CYS A CA 1
ATOM 4796 C C . CYS A 1 590 ? 7.750 -10.208 -50.886 1.00 94.94 590 CYS A C 1
ATOM 4798 O O . CYS A 1 590 ? 7.671 -8.976 -50.913 1.00 94.94 590 CYS A O 1
ATOM 4800 N N . LEU A 1 591 ? 7.246 -10.939 -49.894 1.00 96.19 591 LEU A N 1
ATOM 4801 C CA . LEU A 1 591 ? 6.750 -10.432 -48.617 1.00 96.19 591 LEU A CA 1
ATOM 4802 C C . LEU A 1 591 ? 7.618 -11.012 -47.493 1.00 96.19 591 LEU A C 1
ATOM 4804 O O . LEU A 1 591 ? 7.575 -12.211 -47.227 1.00 96.19 591 LEU A O 1
ATOM 4808 N N . ILE A 1 592 ? 8.405 -10.167 -46.829 1.00 96.19 592 ILE A N 1
ATOM 4809 C CA . ILE A 1 592 ? 9.245 -10.577 -45.701 1.00 96.19 592 ILE A CA 1
ATOM 4810 C C . ILE A 1 592 ? 8.589 -10.169 -44.393 1.00 96.19 592 ILE A C 1
ATOM 4812 O O . ILE A 1 592 ? 8.402 -8.982 -44.127 1.00 96.19 592 ILE A O 1
ATOM 4816 N N . TYR A 1 593 ? 8.266 -11.160 -43.566 1.00 95.25 593 TYR A N 1
ATOM 4817 C CA . TYR A 1 593 ? 7.738 -10.958 -42.225 1.00 95.25 593 TYR A CA 1
ATOM 4818 C C . TYR A 1 593 ? 8.838 -11.116 -41.177 1.00 95.25 593 TYR A C 1
ATOM 4820 O O . TYR A 1 593 ? 9.519 -12.142 -41.121 1.00 95.25 593 TYR A O 1
ATOM 4828 N N . VAL A 1 594 ? 8.996 -10.110 -40.315 1.00 91.81 594 VAL A N 1
ATOM 4829 C CA . VAL A 1 594 ? 9.937 -10.177 -39.193 1.00 91.81 594 VAL A CA 1
ATOM 4830 C C . VAL A 1 594 ? 9.205 -10.671 -37.950 1.00 91.81 594 VAL A C 1
ATOM 4832 O O . VAL A 1 594 ? 8.326 -9.998 -37.405 1.00 91.81 594 VAL A O 1
ATOM 4835 N N . SER A 1 595 ? 9.579 -11.858 -37.488 1.00 92.75 595 SER A N 1
ATOM 4836 C CA . SER A 1 595 ? 9.060 -12.497 -36.283 1.00 92.75 595 SER A CA 1
ATOM 4837 C C . SER A 1 595 ? 10.089 -12.419 -35.143 1.00 92.75 595 SER A C 1
ATOM 4839 O O . SER A 1 595 ? 10.757 -11.403 -34.982 1.00 92.75 595 SER A O 1
ATOM 4841 N N . SER A 1 596 ? 10.199 -13.446 -34.305 1.00 90.94 596 SER A N 1
ATOM 4842 C CA . SER A 1 596 ? 11.219 -13.580 -33.266 1.00 90.94 596 SER A CA 1
ATOM 4843 C C . SER A 1 596 ? 11.508 -15.051 -33.015 1.00 90.94 596 SER A C 1
ATOM 4845 O O . SER A 1 596 ? 10.590 -15.871 -33.054 1.00 90.94 596 SER A O 1
ATOM 4847 N N . THR A 1 597 ? 12.756 -15.397 -32.694 1.00 90.12 597 THR A N 1
ATOM 4848 C CA . THR A 1 597 ? 13.089 -16.776 -32.306 1.00 90.12 597 THR A CA 1
ATOM 4849 C C . THR A 1 597 ? 12.306 -17.240 -31.074 1.00 90.12 597 THR A C 1
ATOM 4851 O O . THR A 1 597 ? 12.009 -18.424 -30.933 1.00 90.12 597 THR A O 1
ATOM 4854 N N . PHE A 1 598 ? 11.877 -16.305 -30.221 1.00 89.69 598 PHE A N 1
ATOM 4855 C CA . PHE A 1 598 ? 11.087 -16.586 -29.024 1.00 89.69 598 PHE A CA 1
ATOM 4856 C C . PHE A 1 598 ? 9.585 -16.793 -29.273 1.00 89.69 598 PHE A C 1
ATOM 4858 O O . PHE A 1 598 ? 8.857 -17.053 -28.316 1.00 89.69 598 PHE A O 1
ATOM 4865 N N . ALA A 1 599 ? 9.101 -16.713 -30.520 1.00 89.06 599 ALA A N 1
ATOM 4866 C CA . ALA A 1 599 ? 7.707 -17.042 -30.848 1.00 89.06 599 ALA A CA 1
ATOM 4867 C C . ALA A 1 599 ? 7.332 -18.479 -30.421 1.00 89.06 599 ALA A C 1
ATOM 4869 O O . ALA A 1 599 ? 6.187 -18.734 -30.077 1.00 89.06 599 ALA A O 1
ATOM 4870 N N . HIS A 1 600 ? 8.323 -19.376 -30.347 1.00 88.38 600 HIS A N 1
ATOM 4871 C CA . HIS A 1 600 ? 8.177 -20.792 -29.979 1.00 88.38 600 HIS A CA 1
ATOM 4872 C C . HIS A 1 600 ? 9.008 -21.163 -28.739 1.00 88.38 600 HIS A C 1
ATOM 4874 O O . HIS A 1 600 ? 9.596 -22.241 -28.658 1.00 88.38 600 HIS A O 1
ATOM 4880 N N . CYS A 1 601 ? 9.138 -20.232 -27.785 1.00 86.00 601 CYS A N 1
ATOM 4881 C CA . CYS A 1 601 ? 9.981 -20.405 -26.590 1.00 86.00 601 CYS A CA 1
ATOM 4882 C C . CYS A 1 601 ? 9.403 -21.352 -25.518 1.00 86.00 601 CYS A C 1
ATOM 4884 O O . CYS A 1 601 ? 10.000 -21.511 -24.447 1.00 86.00 601 CYS A O 1
ATOM 4886 N N . ASP A 1 602 ? 8.259 -21.974 -25.795 1.00 84.44 602 ASP A N 1
ATOM 4887 C CA . ASP A 1 602 ? 7.714 -23.129 -25.080 1.00 84.44 602 ASP A CA 1
ATOM 4888 C C . ASP A 1 602 ? 8.520 -24.415 -25.352 1.00 84.44 602 ASP A C 1
ATOM 4890 O O . ASP A 1 602 ? 8.465 -25.362 -24.563 1.00 84.44 602 ASP A O 1
ATOM 4894 N N . ARG A 1 603 ? 9.313 -24.433 -26.432 1.00 87.69 603 ARG A N 1
ATOM 4895 C CA . ARG A 1 603 ? 10.220 -25.527 -26.803 1.00 87.69 603 ARG A CA 1
ATOM 4896 C C . ARG A 1 603 ? 11.662 -25.180 -26.445 1.00 87.69 603 ARG A C 1
ATOM 4898 O O . ARG A 1 603 ? 12.065 -24.027 -26.538 1.00 87.69 603 ARG A O 1
ATOM 4905 N N . ASN A 1 604 ? 12.465 -26.182 -26.079 1.00 85.19 604 ASN A N 1
ATOM 4906 C CA . ASN A 1 604 ? 13.901 -25.991 -25.807 1.00 85.19 604 ASN A CA 1
ATOM 4907 C C . ASN A 1 604 ? 14.738 -25.896 -27.093 1.00 85.19 604 ASN A C 1
ATOM 4909 O O . ASN A 1 604 ? 15.771 -25.228 -27.110 1.00 85.19 604 ASN A O 1
ATOM 4913 N N . ILE A 1 605 ? 14.287 -26.573 -28.152 1.00 90.44 605 ILE A N 1
ATOM 4914 C CA . ILE A 1 605 ? 14.880 -26.546 -29.489 1.00 90.44 605 ILE A CA 1
ATOM 4915 C C . ILE A 1 605 ? 13.842 -25.934 -30.423 1.00 90.44 605 ILE A C 1
ATOM 4917 O O . ILE A 1 605 ? 12.691 -26.372 -30.432 1.00 90.44 605 ILE A O 1
ATOM 4921 N N . VAL A 1 606 ? 14.244 -24.921 -31.185 1.00 91.88 606 VAL A N 1
ATOM 4922 C CA . VAL A 1 606 ? 13.373 -24.231 -32.139 1.00 91.88 606 VAL A CA 1
ATOM 4923 C C . VAL A 1 606 ? 13.994 -24.338 -33.527 1.00 91.88 606 VAL A C 1
ATOM 4925 O O . VAL A 1 606 ? 15.003 -23.699 -33.835 1.00 91.88 606 VAL A O 1
ATOM 4928 N N . ASP A 1 607 ? 13.370 -25.166 -34.360 1.00 92.50 607 ASP A N 1
ATOM 4929 C CA . ASP A 1 607 ? 13.732 -25.359 -35.762 1.00 92.50 607 ASP A CA 1
ATOM 4930 C C . ASP A 1 607 ? 13.238 -24.207 -36.659 1.00 92.50 607 ASP A C 1
ATOM 4932 O O . ASP A 1 607 ? 12.302 -23.469 -36.325 1.00 92.50 607 ASP A O 1
ATOM 4936 N N . GLU A 1 608 ? 13.835 -24.086 -37.843 1.00 93.19 608 GLU A N 1
ATOM 4937 C CA . GLU A 1 608 ? 13.437 -23.159 -38.911 1.00 93.19 608 GLU A CA 1
ATOM 4938 C C . GLU A 1 608 ? 12.243 -23.690 -39.721 1.00 93.19 608 GLU A C 1
ATOM 4940 O O . GLU A 1 608 ? 12.281 -23.823 -40.944 1.00 93.19 608 GLU A O 1
ATOM 4945 N N . VAL A 1 609 ? 11.164 -24.006 -39.006 1.00 91.94 609 VAL A N 1
ATOM 4946 C CA . VAL A 1 609 ? 9.878 -24.445 -39.558 1.00 91.94 609 VAL A CA 1
ATOM 4947 C C . VAL A 1 609 ? 8.735 -23.630 -38.956 1.00 91.94 609 VAL A C 1
ATOM 4949 O O . VAL A 1 609 ? 8.892 -22.981 -37.913 1.00 91.94 609 VAL A O 1
ATOM 4952 N N . LEU A 1 610 ? 7.580 -23.647 -39.621 1.00 90.62 610 LEU A N 1
ATOM 4953 C CA . LEU A 1 610 ? 6.338 -23.108 -39.075 1.00 90.62 610 LEU A CA 1
ATOM 4954 C C . LEU A 1 610 ? 5.639 -24.167 -38.229 1.00 90.62 610 LEU A C 1
ATOM 4956 O O . LEU A 1 610 ? 5.617 -25.341 -38.590 1.00 90.62 610 LEU A O 1
ATOM 4960 N N . TYR A 1 611 ? 5.060 -23.731 -37.117 1.00 87.88 611 TYR A N 1
ATOM 4961 C CA . TYR A 1 611 ? 4.329 -24.597 -36.202 1.00 87.88 611 TYR A CA 1
ATOM 4962 C C . TYR A 1 611 ? 2.854 -24.212 -36.202 1.00 87.88 611 TYR A C 1
ATOM 4964 O O . TYR A 1 611 ? 2.513 -23.053 -36.430 1.00 87.88 611 TYR A O 1
ATOM 4972 N N . GLU A 1 612 ? 1.998 -25.192 -35.942 1.00 87.25 612 GLU A N 1
ATOM 4973 C CA . GLU A 1 612 ? 0.551 -25.016 -35.914 1.00 87.25 612 GLU A CA 1
ATOM 4974 C C . GLU A 1 612 ? 0.065 -24.572 -34.533 1.00 87.25 612 GLU A C 1
ATOM 4976 O O . GLU A 1 612 ? 0.519 -25.088 -33.508 1.00 87.25 612 GLU A O 1
ATOM 4981 N N . SER A 1 613 ? -0.856 -23.607 -34.524 1.00 84.12 613 SER A N 1
ATOM 4982 C CA . SER A 1 613 ? -1.554 -23.158 -33.319 1.00 84.12 613 SER A CA 1
ATOM 4983 C C . SER A 1 613 ? -2.772 -24.030 -33.036 1.00 84.12 613 SER A C 1
ATOM 4985 O O . SER A 1 613 ? -3.529 -24.369 -33.941 1.00 84.12 613 SER A O 1
ATOM 4987 N N . SER A 1 614 ? -2.996 -24.348 -31.760 1.00 75.94 614 SER A N 1
ATOM 4988 C CA . SER A 1 614 ? -4.209 -25.026 -31.287 1.00 75.94 614 SER A CA 1
ATOM 4989 C C . SER A 1 614 ? -5.442 -24.115 -31.282 1.00 75.94 614 SER A C 1
ATOM 4991 O O . SER A 1 614 ? -6.565 -24.607 -31.190 1.00 75.94 614 SER A O 1
ATOM 4993 N N . VAL A 1 615 ? -5.242 -22.795 -31.375 1.00 77.62 615 VAL A N 1
ATOM 4994 C CA . VAL A 1 615 ? -6.297 -21.774 -31.341 1.00 77.62 615 VAL A CA 1
ATOM 4995 C C . VAL A 1 615 ? -6.168 -20.848 -32.552 1.00 77.62 615 VAL A C 1
ATOM 4997 O O . VAL A 1 615 ? -5.073 -20.359 -32.847 1.00 77.62 615 VAL A O 1
ATOM 5000 N N . SER A 1 616 ? -7.286 -20.564 -33.230 1.00 81.50 616 SER A N 1
ATOM 5001 C CA . SER A 1 616 ? -7.320 -19.616 -34.350 1.00 81.50 616 SER A CA 1
ATOM 5002 C C . SER A 1 616 ? -7.116 -18.185 -33.845 1.00 81.50 616 SER A C 1
ATOM 5004 O O . SER A 1 616 ? -7.838 -17.710 -32.965 1.00 81.50 616 SER A O 1
ATOM 5006 N N . GLY A 1 617 ? -6.154 -17.460 -34.419 1.00 84.44 617 GLY A N 1
ATOM 5007 C CA . GLY A 1 617 ? -5.933 -16.051 -34.073 1.00 84.44 617 GLY A CA 1
ATOM 5008 C C . GLY A 1 617 ? -7.113 -15.146 -34.455 1.00 84.44 617 GLY A C 1
ATOM 5009 O O . GLY A 1 617 ? -7.354 -14.136 -33.801 1.00 84.44 617 GLY A O 1
ATOM 5010 N N . GLU A 1 618 ? -7.885 -15.537 -35.466 1.00 87.69 618 GLU A N 1
ATOM 5011 C CA . GLU A 1 618 ? -9.110 -14.884 -35.925 1.00 87.69 618 GLU A CA 1
ATOM 5012 C C . GLU A 1 618 ? -10.226 -14.984 -34.881 1.00 87.69 618 GLU A C 1
ATOM 5014 O O . GLU A 1 618 ? -10.843 -13.969 -34.556 1.00 87.69 618 GLU A O 1
ATOM 5019 N N . ASP A 1 619 ? -10.423 -16.166 -34.290 1.00 86.56 619 ASP A N 1
ATOM 5020 C CA . ASP A 1 619 ? -11.382 -16.375 -33.200 1.00 86.56 619 ASP A CA 1
ATOM 5021 C C . ASP A 1 619 ? -10.979 -15.571 -31.963 1.00 86.56 619 ASP A C 1
ATOM 5023 O O . ASP A 1 619 ? -11.813 -14.911 -31.343 1.00 86.56 619 ASP A O 1
ATOM 5027 N N . LEU A 1 620 ? -9.684 -15.553 -31.629 1.00 86.50 620 LEU A N 1
ATOM 5028 C CA . LEU A 1 620 ? -9.161 -14.734 -30.532 1.00 86.50 620 LEU A CA 1
ATOM 5029 C C . LEU A 1 620 ? -9.358 -13.241 -30.787 1.00 86.50 620 LEU A C 1
ATOM 5031 O O . LEU A 1 620 ? -9.726 -12.507 -29.872 1.00 86.50 620 LEU A O 1
ATOM 5035 N N . LEU A 1 621 ? -9.142 -12.782 -32.019 1.00 85.75 621 LEU A N 1
ATOM 5036 C CA . LEU A 1 621 ? -9.369 -11.394 -32.399 1.00 85.75 621 LEU A CA 1
ATOM 5037 C C . LEU A 1 621 ? -10.862 -11.037 -32.348 1.00 85.75 621 LEU A C 1
ATOM 5039 O O . LEU A 1 621 ? -11.213 -9.959 -31.866 1.00 85.75 621 LEU A O 1
ATOM 5043 N N . PHE A 1 622 ? -11.740 -11.932 -32.804 1.00 84.75 622 PHE A N 1
ATOM 5044 C CA . PHE A 1 622 ? -13.190 -11.774 -32.710 1.00 84.75 622 PHE A CA 1
ATOM 5045 C C . PHE A 1 622 ? -13.636 -11.680 -31.249 1.00 84.75 622 PHE A C 1
ATOM 5047 O O . PHE A 1 622 ? -14.292 -10.712 -30.866 1.00 84.75 622 PHE A O 1
ATOM 5054 N N . LEU A 1 623 ? -13.188 -12.610 -30.402 1.00 82.38 623 LEU A N 1
ATOM 5055 C CA . LEU A 1 623 ? -13.431 -12.589 -28.961 1.00 82.38 623 LEU A CA 1
ATOM 5056 C C . LEU A 1 623 ? -12.914 -11.299 -28.314 1.00 82.38 623 LEU A C 1
ATOM 5058 O O . LEU A 1 623 ? -13.622 -10.688 -27.513 1.00 82.38 623 LEU A O 1
ATOM 5062 N N . ALA A 1 624 ? -11.716 -10.844 -28.687 1.00 84.00 624 ALA A N 1
ATOM 5063 C CA . ALA A 1 624 ? -11.135 -9.608 -28.176 1.00 84.00 624 ALA A CA 1
ATOM 5064 C C . ALA A 1 624 ? -11.953 -8.367 -28.572 1.00 84.00 624 ALA A C 1
ATOM 5066 O O . ALA A 1 624 ? -12.139 -7.468 -27.747 1.00 84.00 624 ALA A O 1
ATOM 5067 N N . LYS A 1 625 ? -12.495 -8.333 -29.799 1.00 81.81 625 LYS A N 1
ATOM 5068 C CA . LYS A 1 625 ? -13.410 -7.278 -30.267 1.00 81.81 625 LYS A CA 1
ATOM 5069 C C . LYS A 1 625 ? -14.767 -7.338 -29.553 1.00 81.81 625 LYS A C 1
ATOM 5071 O O . LYS A 1 625 ? -15.255 -6.299 -29.116 1.00 81.81 625 LYS A O 1
ATOM 5076 N N . CYS A 1 626 ? -15.351 -8.525 -29.376 1.00 78.25 626 CYS A N 1
ATOM 5077 C CA . CYS A 1 626 ? -16.649 -8.707 -28.715 1.00 78.25 626 CYS A CA 1
ATOM 5078 C C . CYS A 1 626 ? -16.613 -8.391 -27.214 1.00 78.25 626 CYS A C 1
ATOM 5080 O O . CYS A 1 626 ? -17.546 -7.794 -26.680 1.00 78.25 626 CYS A O 1
ATOM 5082 N N . LEU A 1 627 ? -15.549 -8.800 -26.520 1.00 77.12 627 LEU A N 1
ATOM 5083 C CA . LEU A 1 627 ? -15.429 -8.663 -25.066 1.00 77.12 627 LEU A CA 1
ATOM 5084 C C . LEU A 1 627 ? -14.780 -7.337 -24.641 1.00 77.12 627 LEU A C 1
ATOM 5086 O O . LEU A 1 627 ? -14.901 -6.937 -23.478 1.00 77.12 627 LEU A O 1
ATOM 5090 N N . GLY A 1 628 ? -14.096 -6.638 -25.551 1.00 81.38 628 GLY A N 1
ATOM 5091 C CA . GLY A 1 628 ? -13.447 -5.361 -25.271 1.00 81.38 628 GLY A CA 1
ATOM 5092 C C . GLY A 1 628 ? -12.475 -5.466 -24.093 1.00 81.38 628 GLY A C 1
ATOM 5093 O O . GLY A 1 628 ? -11.554 -6.278 -24.104 1.00 81.38 628 GLY A O 1
ATOM 5094 N N . ALA A 1 629 ? -12.656 -4.643 -23.056 1.00 78.31 629 ALA A N 1
ATOM 5095 C CA . ALA A 1 629 ? -11.818 -4.672 -21.847 1.00 78.31 629 ALA A CA 1
ATOM 5096 C C . ALA A 1 629 ? -11.977 -5.945 -21.001 1.00 78.31 629 ALA A C 1
ATOM 5098 O O . ALA A 1 629 ? -11.084 -6.270 -20.224 1.00 78.31 629 ALA A O 1
ATOM 5099 N N . LYS A 1 630 ? -13.076 -6.693 -21.160 1.00 78.56 630 LYS A N 1
ATOM 5100 C CA . LYS A 1 630 ? -13.268 -7.966 -20.450 1.00 78.56 630 LYS A CA 1
ATOM 5101 C C . LYS A 1 630 ? -12.349 -9.071 -20.985 1.00 78.56 630 LYS A C 1
ATOM 5103 O O . LYS A 1 630 ? -12.069 -10.011 -20.253 1.00 78.56 630 LYS A O 1
ATOM 5108 N N . PHE A 1 631 ? -11.834 -8.941 -22.213 1.00 79.44 631 PHE A N 1
ATOM 5109 C CA . PHE A 1 631 ? -10.865 -9.887 -22.778 1.00 79.44 631 PHE A CA 1
ATOM 5110 C C . PHE A 1 631 ? -9.552 -9.917 -21.980 1.00 79.44 631 PHE A C 1
ATOM 5112 O O . PHE A 1 631 ? -8.996 -10.986 -21.748 1.00 79.44 631 PHE A O 1
ATOM 5119 N N . ASP A 1 632 ? -9.108 -8.759 -21.477 1.00 79.88 632 ASP A N 1
ATOM 5120 C CA . ASP A 1 632 ? -7.868 -8.635 -20.697 1.00 79.88 632 ASP A CA 1
ATOM 5121 C C . ASP A 1 632 ? -7.940 -9.432 -19.366 1.00 79.88 632 ASP A C 1
ATOM 5123 O O . ASP A 1 632 ? -6.914 -9.777 -18.792 1.00 79.88 632 ASP A O 1
ATOM 5127 N N . GLN A 1 633 ? -9.141 -9.772 -18.869 1.00 78.00 633 GLN A N 1
ATOM 5128 C CA . GLN A 1 633 ? -9.327 -10.573 -17.644 1.00 78.00 633 GLN A CA 1
ATOM 5129 C C . GLN A 1 633 ? -9.153 -12.081 -17.868 1.00 78.00 633 GLN A C 1
ATOM 5131 O O . GLN A 1 633 ? -8.879 -12.811 -16.917 1.00 78.00 633 GLN A O 1
ATOM 5136 N N . ILE A 1 634 ? -9.324 -12.540 -19.109 1.00 75.69 634 ILE A N 1
ATOM 5137 C CA . ILE A 1 634 ? -9.257 -13.955 -19.498 1.00 75.69 634 ILE A CA 1
ATOM 5138 C C . ILE A 1 634 ? -8.034 -14.259 -20.376 1.00 75.69 634 ILE A C 1
ATOM 5140 O O . ILE A 1 634 ? -7.851 -15.393 -20.805 1.00 75.69 634 ILE A O 1
ATOM 5144 N N . GLU A 1 635 ? -7.163 -13.271 -20.627 1.00 77.88 635 GLU A N 1
ATOM 5145 C CA . GLU A 1 635 ? -5.995 -13.423 -21.506 1.00 77.88 635 GLU A CA 1
ATOM 5146 C C . GLU A 1 635 ? -5.020 -14.515 -21.040 1.00 77.88 635 GLU A C 1
ATOM 5148 O O . GLU A 1 635 ? -4.450 -15.228 -21.864 1.00 77.88 635 GLU A O 1
ATOM 5153 N N . SER A 1 636 ? -4.867 -14.698 -19.723 1.00 75.62 636 SER A N 1
ATOM 5154 C CA . SER A 1 636 ? -3.980 -15.714 -19.143 1.00 75.62 636 SER A CA 1
ATOM 5155 C C . SER A 1 636 ? -4.418 -17.139 -19.471 1.00 75.62 636 SER A C 1
ATOM 5157 O O . SER A 1 636 ? -3.576 -18.027 -19.541 1.00 75.62 636 SER A O 1
ATOM 5159 N N . SER A 1 637 ? -5.712 -17.353 -19.727 1.00 77.44 637 SER A N 1
ATOM 5160 C CA . SER A 1 637 ? -6.253 -18.641 -20.164 1.00 77.44 637 SER A CA 1
ATOM 5161 C C . SER A 1 637 ? -5.873 -18.982 -21.607 1.00 77.44 637 SER A C 1
ATOM 5163 O O . SER A 1 637 ? -5.935 -20.148 -21.982 1.00 77.44 637 SER A O 1
ATOM 5165 N N . PHE A 1 638 ? -5.463 -17.988 -22.406 1.00 73.62 638 PHE A N 1
ATOM 5166 C CA . PHE A 1 638 ? -5.090 -18.162 -23.812 1.00 73.62 638 PHE A CA 1
ATOM 5167 C C . PHE A 1 638 ? -3.581 -18.172 -24.059 1.00 73.62 638 PHE A C 1
ATOM 5169 O O . PHE A 1 638 ? -3.161 -18.695 -25.083 1.00 73.62 638 PHE A O 1
ATOM 5176 N N . LEU A 1 639 ? -2.762 -17.606 -23.164 1.00 73.94 639 LEU A N 1
ATOM 5177 C CA . LEU A 1 639 ? -1.301 -17.514 -23.344 1.00 73.94 639 LEU A CA 1
ATOM 5178 C C . LEU A 1 639 ? -0.568 -18.877 -23.310 1.00 73.94 639 LEU A C 1
ATOM 5180 O O . LEU A 1 639 ? 0.630 -18.923 -23.592 1.00 73.94 639 LEU A O 1
ATOM 5184 N N . ASP A 1 640 ? -1.277 -19.974 -23.023 1.00 66.00 640 ASP A N 1
ATOM 5185 C CA . ASP A 1 640 ? -0.765 -21.352 -22.949 1.00 66.00 640 ASP A CA 1
ATOM 5186 C C . ASP A 1 640 ? 0.587 -21.440 -22.199 1.00 66.00 640 ASP A C 1
ATOM 5188 O O . ASP A 1 640 ? 0.705 -20.952 -21.073 1.00 66.00 640 ASP A O 1
ATOM 5192 N N . LYS A 1 641 ? 1.626 -22.039 -22.802 1.00 71.62 641 LYS A N 1
ATOM 5193 C CA . LYS A 1 641 ? 2.984 -22.160 -22.236 1.00 71.62 641 LYS A CA 1
ATOM 5194 C C . LYS A 1 641 ? 3.883 -20.951 -22.511 1.00 71.62 641 LYS A C 1
ATOM 5196 O O . LYS A 1 641 ? 5.045 -20.953 -22.095 1.00 71.62 641 LYS A O 1
ATOM 5201 N N . LEU A 1 642 ? 3.396 -19.945 -23.237 1.00 82.62 642 LEU A N 1
ATOM 5202 C CA . LEU A 1 642 ? 4.206 -18.811 -23.667 1.00 82.62 642 LEU A CA 1
ATOM 5203 C C . LEU A 1 642 ? 4.205 -17.693 -22.609 1.00 82.62 642 LEU A C 1
ATOM 5205 O O . LEU A 1 642 ? 3.196 -17.421 -21.964 1.00 82.62 642 LEU A O 1
ATOM 5209 N N . PRO A 1 643 ? 5.345 -17.010 -22.410 1.00 80.19 643 PRO A N 1
ATOM 5210 C CA . PRO A 1 643 ? 5.557 -16.135 -21.257 1.00 80.19 643 PRO A CA 1
ATOM 5211 C C . PRO A 1 643 ? 4.828 -14.788 -21.337 1.00 80.19 643 PRO A C 1
ATOM 5213 O O . PRO A 1 643 ? 4.700 -14.114 -20.316 1.00 80.19 643 PRO A O 1
ATOM 5216 N N . ASN A 1 644 ? 4.426 -14.335 -22.531 1.00 86.06 644 ASN A N 1
ATOM 5217 C CA . ASN A 1 644 ? 3.743 -13.054 -22.717 1.00 86.06 644 ASN A CA 1
ATOM 5218 C C . ASN A 1 644 ? 2.985 -12.957 -24.055 1.00 86.06 644 ASN A C 1
ATOM 5220 O O . ASN A 1 644 ? 3.171 -13.749 -24.980 1.00 86.06 644 ASN A O 1
ATOM 5224 N N . ALA A 1 645 ? 2.158 -11.915 -24.164 1.00 86.31 645 ALA A N 1
ATOM 5225 C CA . ALA A 1 645 ? 1.363 -11.601 -25.348 1.00 86.31 645 ALA A CA 1
ATOM 5226 C C . ALA A 1 645 ? 2.191 -11.357 -26.621 1.00 86.31 645 ALA A C 1
ATOM 5228 O O . ALA A 1 645 ? 1.730 -11.655 -27.722 1.00 86.31 645 ALA A O 1
ATOM 5229 N N . TYR A 1 646 ? 3.414 -10.827 -26.506 1.00 85.94 646 TYR A N 1
ATOM 5230 C CA . TYR A 1 646 ? 4.261 -10.573 -27.674 1.00 85.94 646 TYR A CA 1
ATOM 5231 C C . TYR A 1 646 ? 4.671 -11.880 -28.360 1.00 85.94 646 TYR A C 1
ATOM 5233 O O . TYR A 1 646 ? 4.451 -12.026 -29.561 1.00 85.94 646 TYR A O 1
ATOM 5241 N N . THR A 1 647 ? 5.207 -12.844 -27.604 1.00 88.12 647 THR A N 1
ATOM 5242 C CA . THR A 1 647 ? 5.607 -14.145 -28.164 1.00 88.12 647 THR A CA 1
ATOM 5243 C C . THR A 1 647 ? 4.410 -14.888 -28.739 1.00 88.12 647 THR A C 1
ATOM 5245 O O . THR A 1 647 ? 4.498 -15.419 -29.843 1.00 88.12 647 THR A O 1
ATOM 5248 N N . TYR A 1 648 ? 3.268 -14.840 -28.046 1.00 90.06 648 TYR A N 1
ATOM 5249 C CA . TYR A 1 648 ? 2.057 -15.520 -28.496 1.00 90.06 648 TYR A CA 1
ATOM 5250 C C . TYR A 1 648 ? 1.476 -14.920 -29.781 1.00 90.06 648 TYR A C 1
ATOM 5252 O O . TYR A 1 648 ? 1.136 -15.636 -30.714 1.00 90.06 648 TYR A O 1
ATOM 5260 N N . THR A 1 649 ? 1.431 -13.594 -29.898 1.00 90.94 649 THR A N 1
ATOM 5261 C CA . THR A 1 649 ? 0.899 -12.944 -31.109 1.00 90.94 649 THR A CA 1
ATOM 5262 C C . THR A 1 649 ? 1.833 -13.054 -32.309 1.00 90.94 649 THR A C 1
ATOM 5264 O O . THR A 1 649 ? 1.351 -13.138 -33.436 1.00 90.94 649 THR A O 1
ATOM 5267 N N . LYS A 1 650 ? 3.156 -13.115 -32.091 1.00 91.56 650 LYS A N 1
ATOM 5268 C CA . LYS A 1 650 ? 4.115 -13.460 -33.150 1.00 91.56 650 LYS A CA 1
ATOM 5269 C C . LYS A 1 650 ? 3.915 -14.891 -33.644 1.00 91.56 650 LYS A C 1
ATOM 5271 O O . LYS A 1 650 ? 3.909 -15.091 -34.854 1.00 91.56 650 LYS A O 1
ATOM 5276 N N . PHE A 1 651 ? 3.670 -15.838 -32.739 1.00 91.81 651 PHE A N 1
ATOM 5277 C CA . PHE A 1 651 ? 3.306 -17.208 -33.095 1.00 91.81 651 PHE A CA 1
ATOM 5278 C C . PHE A 1 651 ? 2.018 -17.279 -33.927 1.00 91.81 651 PHE A C 1
ATOM 5280 O O . PHE A 1 651 ? 2.028 -17.849 -35.015 1.00 91.81 651 PHE A O 1
ATOM 5287 N N . LEU A 1 652 ? 0.935 -16.636 -33.478 1.00 92.00 652 LEU A N 1
ATOM 5288 C CA . LEU A 1 652 ? -0.335 -16.624 -34.214 1.00 92.00 652 LEU A CA 1
ATOM 5289 C C . LEU A 1 652 ? -0.202 -15.988 -35.607 1.00 92.00 652 LEU A C 1
ATOM 5291 O O . LEU A 1 652 ? -0.818 -16.455 -36.560 1.00 92.00 652 LEU A O 1
ATOM 5295 N N . ALA A 1 653 ? 0.607 -14.934 -35.744 1.00 92.94 653 ALA A N 1
ATOM 5296 C CA . ALA A 1 653 ? 0.860 -14.294 -37.035 1.00 92.94 653 ALA A CA 1
ATOM 5297 C C . ALA A 1 653 ? 1.656 -15.194 -37.998 1.00 92.94 653 ALA A C 1
ATOM 5299 O O . ALA A 1 653 ? 1.416 -15.170 -39.204 1.00 92.94 653 ALA A O 1
ATOM 5300 N N . GLU A 1 654 ? 2.581 -16.010 -37.484 1.00 94.00 654 GLU A N 1
ATOM 5301 C CA . GLU A 1 654 ? 3.273 -17.019 -38.291 1.00 94.00 654 GLU A CA 1
ATOM 5302 C C . GLU A 1 654 ? 2.334 -18.137 -38.760 1.00 94.00 654 GLU A C 1
ATOM 5304 O O . GLU A 1 654 ? 2.401 -18.539 -39.922 1.00 94.00 654 GLU A O 1
ATOM 5309 N N . ASP A 1 655 ? 1.440 -18.616 -37.890 1.00 92.44 655 ASP A N 1
ATOM 5310 C CA . ASP A 1 655 ? 0.427 -19.607 -38.271 1.00 92.44 655 ASP A CA 1
ATOM 5311 C C . ASP A 1 655 ? -0.587 -19.036 -39.281 1.00 92.44 655 ASP A C 1
ATOM 5313 O O . ASP A 1 655 ? -0.986 -19.730 -40.214 1.00 92.44 655 ASP A O 1
ATOM 5317 N N . LEU A 1 656 ? -0.941 -17.750 -39.174 1.00 93.06 656 LEU A N 1
ATOM 5318 C CA . LEU A 1 656 ? -1.754 -17.071 -40.185 1.00 93.06 656 LEU A CA 1
ATOM 5319 C C . LEU A 1 656 ? -1.068 -17.088 -41.558 1.00 93.06 656 LEU A C 1
ATOM 5321 O O . LEU A 1 656 ? -1.671 -17.524 -42.536 1.00 93.06 656 LEU A O 1
ATOM 5325 N N . LEU A 1 657 ? 0.209 -16.691 -41.633 1.00 92.75 657 LEU A N 1
ATOM 5326 C CA . LEU A 1 657 ? 0.984 -16.737 -42.881 1.00 92.75 657 LEU A CA 1
ATOM 5327 C C . LEU A 1 657 ? 1.027 -18.155 -43.466 1.00 92.75 657 LEU A C 1
ATOM 5329 O O . LEU A 1 657 ? 0.802 -18.320 -44.666 1.00 92.75 657 LEU A O 1
ATOM 5333 N N . ARG A 1 658 ? 1.241 -19.174 -42.619 1.00 91.25 658 ARG A N 1
ATOM 5334 C CA . ARG A 1 658 ? 1.203 -20.594 -43.008 1.00 91.25 658 ARG A CA 1
ATOM 5335 C C . ARG A 1 658 ? -0.108 -20.958 -43.708 1.00 91.25 658 ARG A C 1
ATOM 5337 O O . ARG A 1 658 ? -0.075 -21.643 -44.727 1.00 91.25 658 ARG A O 1
ATOM 5344 N N . ARG A 1 659 ? -1.245 -20.525 -43.152 1.00 89.00 659 ARG A N 1
ATOM 5345 C CA . ARG A 1 659 ? -2.589 -20.882 -43.631 1.00 89.00 659 ARG A CA 1
ATOM 5346 C C . ARG A 1 659 ? -3.013 -20.090 -44.866 1.00 89.00 659 ARG A C 1
ATOM 5348 O O . ARG A 1 659 ? -3.627 -20.661 -45.760 1.00 89.00 659 ARG A O 1
ATOM 5355 N N . THR A 1 660 ? -2.712 -18.792 -44.925 1.00 89.69 660 THR A N 1
ATOM 5356 C CA . THR A 1 660 ? -3.352 -17.882 -45.893 1.00 89.69 660 THR A CA 1
ATOM 5357 C C . THR A 1 660 ? -2.434 -17.317 -46.969 1.00 89.69 660 THR A C 1
ATOM 5359 O O . THR A 1 660 ? -2.949 -16.654 -47.871 1.00 89.69 660 THR A O 1
ATOM 5362 N N . ALA A 1 661 ? -1.115 -17.507 -46.858 1.00 88.12 661 ALA A N 1
ATOM 5363 C CA . ALA A 1 661 ? -0.120 -16.920 -47.762 1.00 88.12 661 ALA A CA 1
ATOM 5364 C C . ALA A 1 661 ? 0.909 -17.945 -48.284 1.00 88.12 661 ALA A C 1
ATOM 5366 O O . ALA A 1 661 ? 1.997 -17.570 -48.719 1.00 88.12 661 ALA A O 1
ATOM 5367 N N . CYS A 1 662 ? 0.588 -19.243 -48.226 1.00 82.50 662 CYS A N 1
ATOM 5368 C CA . CYS A 1 662 ? 1.455 -20.315 -48.730 1.00 82.50 662 CYS A CA 1
ATOM 5369 C C . CYS A 1 662 ? 1.576 -20.337 -50.264 1.00 82.50 662 CYS A C 1
ATOM 5371 O O . CYS A 1 662 ? 2.520 -20.920 -50.783 1.00 82.50 662 CYS A O 1
ATOM 5373 N N . ASP A 1 663 ? 0.653 -19.683 -50.967 1.00 85.50 663 ASP A N 1
ATOM 5374 C CA . ASP A 1 663 ? 0.589 -19.491 -52.417 1.00 85.50 663 ASP A CA 1
ATOM 5375 C C . ASP A 1 663 ? 1.276 -18.194 -52.887 1.00 85.50 663 ASP A C 1
ATOM 5377 O O . ASP A 1 663 ? 1.173 -17.812 -54.054 1.00 85.50 663 ASP A O 1
ATOM 5381 N N . MET A 1 664 ? 1.995 -17.511 -51.991 1.00 90.00 664 MET A N 1
ATOM 5382 C CA . MET A 1 664 ? 2.658 -16.231 -52.239 1.00 90.00 664 MET A CA 1
ATOM 5383 C C . MET A 1 664 ? 4.162 -16.303 -51.925 1.00 90.00 664 MET A C 1
ATOM 5385 O O . MET A 1 664 ? 4.566 -17.075 -51.053 1.00 90.00 664 MET A O 1
ATOM 5389 N N . PRO A 1 665 ? 5.008 -15.457 -52.551 1.00 93.31 665 PRO A N 1
ATOM 5390 C CA . PRO A 1 665 ? 6.440 -15.395 -52.258 1.00 93.31 665 PRO A CA 1
ATOM 5391 C C . PRO A 1 665 ? 6.704 -14.785 -50.873 1.00 93.31 665 PRO A C 1
ATOM 5393 O O . PRO A 1 665 ? 7.046 -13.610 -50.745 1.00 93.31 665 PRO A O 1
ATOM 5396 N N . VAL A 1 666 ? 6.535 -15.576 -49.817 1.00 95.00 666 VAL A N 1
ATOM 5397 C CA . VAL A 1 666 ? 6.701 -15.154 -48.420 1.00 95.00 666 VAL A CA 1
ATOM 5398 C C . VAL A 1 666 ? 7.987 -15.730 -47.833 1.00 95.00 666 VAL A C 1
ATOM 5400 O O . VAL A 1 666 ? 8.334 -16.876 -48.104 1.00 95.00 666 VAL A O 1
ATOM 5403 N N . GLY A 1 667 ? 8.675 -14.963 -46.987 1.00 94.81 667 GLY A N 1
ATOM 5404 C CA . GLY A 1 667 ? 9.734 -15.469 -46.108 1.00 94.81 667 GLY A CA 1
ATOM 5405 C C . GLY A 1 667 ? 9.620 -14.907 -44.697 1.00 94.81 667 GLY A C 1
ATOM 5406 O O . GLY A 1 667 ? 9.138 -13.789 -44.503 1.00 94.81 667 GLY A O 1
ATOM 5407 N N . ILE A 1 668 ? 10.066 -15.680 -43.706 1.00 96.06 668 ILE A N 1
ATOM 5408 C CA . ILE A 1 668 ? 10.012 -15.291 -42.291 1.00 96.06 668 ILE A CA 1
ATOM 5409 C C . ILE A 1 668 ? 11.426 -15.209 -41.723 1.00 96.06 668 ILE A C 1
ATOM 5411 O O . ILE A 1 668 ? 12.172 -16.183 -41.775 1.00 96.06 668 ILE A O 1
ATOM 5415 N N . VAL A 1 669 ? 11.767 -14.070 -41.121 1.00 95.69 669 VAL A N 1
ATOM 5416 C CA . VAL A 1 669 ? 13.031 -13.879 -40.394 1.00 95.69 669 VAL A CA 1
ATOM 5417 C C . VAL A 1 669 ? 12.751 -13.786 -38.899 1.00 95.69 669 VAL A C 1
ATOM 5419 O O . VAL A 1 669 ? 11.940 -12.970 -38.464 1.00 95.69 669 VAL A O 1
ATOM 5422 N N . ARG A 1 670 ? 13.418 -14.615 -38.095 1.00 93.88 670 ARG A N 1
ATOM 5423 C CA . ARG A 1 670 ? 13.269 -14.700 -36.636 1.00 93.88 670 ARG A CA 1
ATOM 5424 C C . ARG A 1 670 ? 14.568 -14.253 -35.952 1.00 93.88 670 ARG A C 1
ATOM 5426 O O . ARG A 1 670 ? 15.451 -15.081 -35.760 1.00 93.88 670 ARG A O 1
ATOM 5433 N N . PRO A 1 671 ? 14.720 -12.976 -35.571 1.00 91.69 671 PRO A N 1
ATOM 5434 C CA . PRO A 1 671 ? 15.845 -12.533 -34.749 1.00 91.69 671 PRO A CA 1
ATOM 5435 C C . PRO A 1 671 ? 15.714 -12.960 -33.275 1.00 91.69 671 PRO A C 1
ATOM 5437 O O . PRO A 1 671 ? 14.595 -13.048 -32.745 1.00 91.69 671 PRO A O 1
ATOM 5440 N N . SER A 1 672 ? 16.857 -13.182 -32.612 1.00 89.50 672 SER A N 1
ATOM 5441 C CA . SER A 1 672 ? 16.961 -13.260 -31.144 1.00 89.50 672 SER A CA 1
ATOM 5442 C C . SER A 1 672 ? 16.995 -11.859 -30.504 1.00 89.50 672 SER A C 1
ATOM 5444 O O . SER A 1 672 ? 16.422 -10.918 -31.061 1.00 89.50 672 SER A O 1
ATOM 5446 N N . ILE A 1 673 ? 17.565 -11.682 -29.302 1.00 85.56 673 ILE A N 1
ATOM 5447 C CA . ILE A 1 673 ? 17.562 -10.373 -28.628 1.00 85.56 673 ILE A CA 1
ATOM 5448 C C . ILE A 1 673 ? 18.456 -9.401 -29.408 1.00 85.56 673 ILE A C 1
ATOM 5450 O O . ILE A 1 673 ? 19.682 -9.459 -29.335 1.00 85.56 673 ILE A O 1
ATOM 5454 N N . VAL A 1 674 ? 17.833 -8.477 -30.137 1.00 83.75 674 VAL A N 1
ATOM 5455 C CA . VAL A 1 674 ? 18.550 -7.517 -30.982 1.00 83.75 674 VAL A CA 1
ATOM 5456 C C . VAL A 1 674 ? 19.281 -6.472 -30.128 1.00 83.75 674 VAL A C 1
ATOM 5458 O O . VAL A 1 674 ? 18.678 -5.794 -29.291 1.00 83.75 674 VAL A O 1
ATOM 5461 N N . LEU A 1 675 ? 20.590 -6.340 -30.340 1.00 82.50 675 LEU A N 1
ATOM 5462 C CA . LEU A 1 675 ? 21.468 -5.342 -29.730 1.00 82.50 675 LEU A CA 1
ATOM 5463 C C . LEU A 1 675 ? 21.745 -4.164 -30.673 1.00 82.50 675 LEU A C 1
ATOM 5465 O O . LEU A 1 675 ? 21.247 -4.097 -31.792 1.00 82.50 675 LEU A O 1
ATOM 5469 N N . GLN A 1 676 ? 22.550 -3.214 -30.193 1.00 84.75 676 GLN A N 1
ATOM 5470 C CA . GLN A 1 676 ? 23.103 -2.129 -31.007 1.00 84.75 676 GLN A CA 1
ATOM 5471 C C . GLN A 1 676 ? 23.878 -2.684 -32.213 1.00 84.75 676 GLN A C 1
ATOM 5473 O O . GLN A 1 676 ? 24.355 -3.820 -32.189 1.00 84.75 676 GLN A O 1
ATOM 5478 N N . THR A 1 677 ? 24.004 -1.876 -33.262 1.00 87.88 677 THR A N 1
ATOM 5479 C CA . THR A 1 677 ? 24.797 -2.217 -34.452 1.00 87.88 677 THR A CA 1
ATOM 5480 C C . THR A 1 677 ? 26.248 -2.519 -34.081 1.00 87.88 677 THR A C 1
ATOM 5482 O O . THR A 1 677 ? 26.853 -1.820 -33.262 1.00 87.88 677 THR A O 1
ATOM 5485 N N . TRP A 1 678 ? 26.839 -3.544 -34.693 1.00 89.31 678 TRP A N 1
ATOM 5486 C CA . TRP A 1 678 ? 28.248 -3.854 -34.469 1.00 89.31 678 TRP A CA 1
ATOM 5487 C C . TRP A 1 678 ? 29.155 -2.975 -35.331 1.00 89.31 678 TRP A C 1
ATOM 5489 O O . TRP A 1 678 ? 30.057 -2.326 -34.793 1.00 89.31 678 TRP A O 1
ATOM 5499 N N . LYS A 1 679 ? 28.911 -2.927 -36.646 1.00 87.88 679 LYS A N 1
ATOM 5500 C CA . LYS A 1 679 ? 29.789 -2.279 -37.632 1.00 87.88 679 LYS A CA 1
ATOM 5501 C C . LYS A 1 679 ? 29.109 -1.128 -38.365 1.00 87.88 679 LYS A C 1
ATOM 5503 O O . LYS A 1 679 ? 29.708 -0.062 -38.506 1.00 87.88 679 LYS A O 1
ATOM 5508 N N . GLU A 1 680 ? 27.887 -1.318 -38.856 1.00 86.31 680 GLU A N 1
ATOM 5509 C CA . GLU A 1 680 ? 27.287 -0.392 -39.824 1.00 86.31 680 GLU A CA 1
ATOM 5510 C C . GLU A 1 680 ? 25.862 0.059 -39.470 1.00 86.31 680 GLU A C 1
ATOM 5512 O O . GLU A 1 680 ? 25.150 -0.641 -38.758 1.00 86.31 680 GLU A O 1
ATOM 5517 N N . PRO A 1 681 ? 25.421 1.231 -39.967 1.00 81.94 681 PRO A N 1
ATOM 5518 C CA . PRO A 1 681 ? 26.208 2.282 -40.633 1.00 81.94 681 PRO A CA 1
ATOM 5519 C C . PRO A 1 681 ? 27.102 3.075 -39.665 1.00 81.94 681 PRO A C 1
ATOM 5521 O O . PRO A 1 681 ? 28.031 3.767 -40.099 1.00 81.94 681 PRO A O 1
ATOM 5524 N N . ILE A 1 682 ? 26.822 2.956 -38.364 1.00 86.56 682 ILE A N 1
ATOM 5525 C CA . ILE A 1 682 ? 27.567 3.533 -37.245 1.00 86.56 682 ILE A CA 1
ATOM 5526 C C . ILE A 1 682 ? 27.659 2.449 -36.159 1.00 86.56 682 ILE A C 1
ATOM 5528 O O . ILE A 1 682 ? 26.609 1.923 -35.795 1.00 86.56 682 ILE A O 1
ATOM 5532 N N . PRO A 1 683 ? 28.846 2.104 -35.635 1.00 88.06 683 PRO A N 1
ATOM 5533 C CA . PRO A 1 683 ? 28.986 1.176 -34.510 1.00 88.06 683 PRO A CA 1
ATOM 5534 C C . PRO A 1 683 ? 28.286 1.665 -33.233 1.00 88.06 683 PRO A C 1
ATOM 5536 O O . PRO A 1 683 ? 28.352 2.848 -32.906 1.00 88.06 683 PRO A O 1
ATOM 5539 N N . GLY A 1 684 ? 27.650 0.761 -32.484 1.00 82.19 684 GLY A N 1
ATOM 5540 C CA . GLY A 1 684 ? 27.003 1.075 -31.203 1.00 82.19 684 GLY A CA 1
ATOM 5541 C C . GLY A 1 684 ? 25.693 1.865 -31.326 1.00 82.19 684 GLY A C 1
ATOM 5542 O O . GLY A 1 684 ? 25.158 2.368 -30.338 1.00 82.19 684 GLY A O 1
ATOM 5543 N N . TRP A 1 685 ? 25.147 2.014 -32.530 1.00 84.75 685 TRP A N 1
ATOM 5544 C CA . TRP A 1 685 ? 23.937 2.796 -32.740 1.00 84.75 685 TRP A CA 1
ATOM 5545 C C . TRP A 1 685 ? 22.666 1.998 -32.407 1.00 84.75 685 TRP A C 1
ATOM 5547 O O . TRP A 1 685 ? 22.556 0.798 -32.667 1.00 84.75 685 TRP A O 1
ATOM 5557 N N . THR A 1 686 ? 21.682 2.690 -31.828 1.00 74.69 686 THR A N 1
ATOM 5558 C CA . THR A 1 686 ? 20.303 2.217 -31.650 1.00 74.69 686 THR A CA 1
ATOM 5559 C C . THR A 1 686 ? 19.353 3.414 -31.554 1.00 74.69 686 THR A C 1
ATOM 5561 O O . THR A 1 686 ? 19.674 4.422 -30.921 1.00 74.69 686 THR A O 1
ATOM 5564 N N . ASP A 1 687 ? 18.179 3.316 -32.172 1.00 62.25 687 ASP A N 1
ATOM 5565 C CA . ASP A 1 687 ? 17.061 4.263 -32.038 1.00 62.25 687 ASP A CA 1
ATOM 5566 C C . ASP A 1 687 ? 16.082 3.852 -30.930 1.00 62.25 687 ASP A C 1
ATOM 5568 O O . ASP A 1 687 ? 15.431 4.686 -30.285 1.00 62.25 687 ASP A O 1
ATOM 5572 N N . ASN A 1 688 ? 15.993 2.549 -30.676 1.00 56.16 688 ASN A N 1
ATOM 5573 C CA . ASN A 1 688 ? 15.032 1.976 -29.771 1.00 56.16 688 ASN A CA 1
ATOM 5574 C C . ASN A 1 688 ? 15.554 1.958 -28.338 1.00 56.16 688 ASN A C 1
ATOM 5576 O O . ASN A 1 688 ? 16.163 1.021 -27.827 1.00 56.16 688 ASN A O 1
ATOM 5580 N N . PHE A 1 689 ? 15.100 2.967 -27.596 1.00 53.06 689 PHE A N 1
ATOM 5581 C CA . PHE A 1 689 ? 14.831 2.818 -26.176 1.00 53.06 689 PHE A CA 1
ATOM 5582 C C . PHE A 1 689 ? 13.706 1.749 -26.045 1.00 53.06 689 PHE A C 1
ATOM 5584 O O . PHE A 1 689 ? 12.571 2.104 -25.729 1.00 53.06 689 PHE A O 1
ATOM 5591 N N . ASN A 1 690 ? 13.983 0.448 -26.186 1.00 50.31 690 ASN A N 1
ATOM 5592 C CA . ASN A 1 690 ? 13.103 -0.669 -25.792 1.00 50.31 690 ASN A CA 1
ATOM 5593 C C . ASN A 1 690 ? 13.867 -1.718 -24.954 1.00 50.31 690 ASN A C 1
ATOM 5595 O O . ASN A 1 690 ? 15.019 -1.502 -24.596 1.00 50.31 690 ASN A O 1
ATOM 5599 N N . SER A 1 691 ? 13.143 -2.697 -24.409 1.00 53.97 691 SER A N 1
ATOM 5600 C CA . SER A 1 691 ? 13.330 -3.315 -23.079 1.00 53.97 691 SER A CA 1
ATOM 5601 C C . SER A 1 691 ? 14.744 -3.799 -22.706 1.00 53.97 691 SER A C 1
ATOM 5603 O O . SER A 1 691 ? 15.126 -3.566 -21.558 1.00 53.97 691 SER A O 1
ATOM 5605 N N . GLY A 1 692 ? 15.515 -4.396 -23.625 1.00 58.16 692 GLY A N 1
ATOM 5606 C CA . GLY A 1 692 ? 16.848 -4.967 -23.356 1.00 58.16 692 GLY A CA 1
ATOM 5607 C C . GLY A 1 692 ? 17.951 -3.925 -23.137 1.00 58.16 692 GLY A C 1
ATOM 5608 O O . GLY A 1 692 ? 18.525 -3.845 -22.051 1.00 58.16 692 GLY A O 1
ATOM 5609 N N . SER A 1 693 ? 18.200 -3.047 -24.114 1.00 62.38 693 SER A N 1
ATOM 5610 C CA . SER A 1 693 ? 19.279 -2.045 -24.045 1.00 62.38 693 SER A CA 1
ATOM 5611 C C . SER A 1 693 ? 19.088 -1.038 -22.906 1.00 62.38 693 SER A C 1
ATOM 5613 O O . SER A 1 693 ? 20.061 -0.577 -22.318 1.00 62.38 693 SER A O 1
ATOM 5615 N N . LYS A 1 694 ? 17.839 -0.725 -22.522 1.00 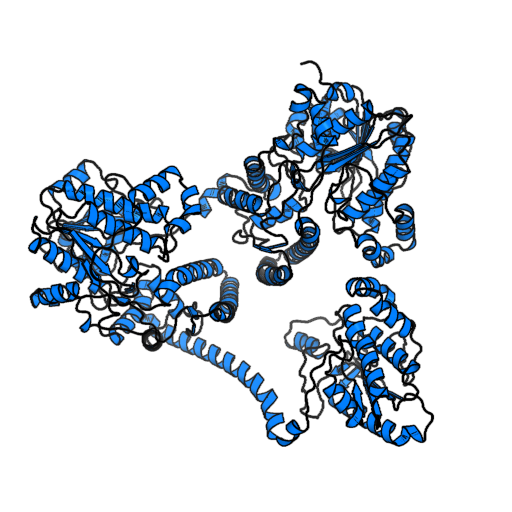66.38 694 LYS A N 1
ATOM 5616 C CA . LYS A 1 694 ? 17.568 0.107 -21.330 1.00 66.38 694 LYS A CA 1
ATOM 5617 C C . LYS A 1 694 ? 17.935 -0.579 -20.031 1.00 66.38 694 LYS A C 1
ATOM 5619 O O . LYS A 1 694 ? 18.374 0.093 -19.107 1.00 66.38 694 LYS A O 1
ATOM 5624 N N . LEU A 1 695 ? 17.643 -1.871 -19.934 1.00 69.44 695 LEU A N 1
ATOM 5625 C CA . LEU A 1 695 ? 17.913 -2.636 -18.729 1.00 69.44 695 LEU A CA 1
ATOM 5626 C C . LEU A 1 695 ? 19.426 -2.721 -18.511 1.00 69.44 695 LEU A C 1
ATOM 5628 O O . LEU A 1 695 ? 19.906 -2.418 -17.424 1.00 69.44 695 LEU A O 1
ATOM 5632 N N . LEU A 1 696 ? 20.164 -2.990 -19.590 1.00 71.69 696 LEU A N 1
ATOM 5633 C CA . LEU A 1 696 ? 21.623 -2.966 -19.603 1.00 71.69 696 LEU A CA 1
ATOM 5634 C C . LEU A 1 696 ? 22.181 -1.560 -19.314 1.00 71.69 696 LEU A C 1
ATOM 5636 O O . LEU A 1 696 ? 23.077 -1.417 -18.487 1.00 71.69 696 LEU A O 1
ATOM 5640 N N . ALA A 1 697 ? 21.593 -0.498 -19.876 1.00 72.88 697 ALA A N 1
ATOM 5641 C CA . ALA A 1 697 ? 21.968 0.878 -19.538 1.00 72.88 697 ALA A CA 1
ATOM 5642 C C . ALA A 1 697 ? 21.718 1.218 -18.053 1.00 72.88 697 ALA A C 1
ATOM 5644 O O . ALA A 1 697 ? 22.500 1.959 -17.463 1.00 72.88 697 ALA A O 1
ATOM 5645 N N . CYS A 1 698 ? 20.674 0.665 -17.419 1.00 73.44 698 CYS A N 1
ATOM 5646 C CA . CYS A 1 698 ? 20.445 0.802 -15.974 1.00 73.44 698 CYS A CA 1
ATOM 5647 C C . CYS A 1 698 ? 21.547 0.124 -15.142 1.00 73.44 698 CYS A C 1
ATOM 5649 O O . CYS A 1 698 ? 21.914 0.654 -14.092 1.00 73.44 698 CYS A O 1
ATOM 5651 N N . CYS A 1 699 ? 22.111 -0.991 -15.614 1.00 76.88 699 CYS A N 1
ATOM 5652 C CA . CYS A 1 699 ? 23.317 -1.575 -15.023 1.00 76.88 699 CYS A CA 1
ATOM 5653 C C . CYS A 1 699 ? 24.543 -0.665 -15.230 1.00 76.88 699 CYS A C 1
ATOM 5655 O O . CYS A 1 699 ? 25.342 -0.492 -14.314 1.00 76.88 699 CYS A O 1
ATOM 5657 N N . GLU A 1 700 ? 24.698 -0.024 -16.397 1.00 72.56 700 GLU A N 1
ATOM 5658 C CA . GLU A 1 700 ? 25.831 0.882 -16.701 1.00 72.56 700 GLU A CA 1
ATOM 5659 C C . GLU A 1 700 ? 25.918 2.097 -15.773 1.00 72.56 700 GLU A C 1
ATOM 5661 O O . GLU A 1 700 ? 27.004 2.481 -15.314 1.00 72.56 700 GLU A O 1
ATOM 5666 N N . VAL A 1 701 ? 24.767 2.694 -15.465 1.00 77.06 701 VAL A N 1
ATOM 5667 C CA . VAL A 1 701 ? 24.692 3.860 -14.576 1.00 77.06 701 VAL A CA 1
ATOM 5668 C C . VAL A 1 701 ? 24.655 3.484 -13.091 1.00 77.06 701 VAL A C 1
ATOM 5670 O O . VAL A 1 701 ? 24.672 4.384 -12.255 1.00 77.06 701 VAL A O 1
ATOM 5673 N N . GLY A 1 702 ? 24.650 2.189 -12.753 1.00 69.75 702 GLY A N 1
ATOM 5674 C CA . GLY A 1 702 ? 24.628 1.709 -11.369 1.00 69.75 702 GLY A CA 1
ATOM 5675 C C . GLY A 1 702 ? 23.276 1.903 -10.679 1.00 69.75 702 GLY A C 1
ATOM 5676 O O . GLY A 1 702 ? 23.255 2.236 -9.508 1.00 69.75 702 GLY A O 1
ATOM 5677 N N . ILE A 1 703 ? 22.166 1.771 -11.418 1.00 76.06 703 ILE A N 1
ATOM 5678 C CA . ILE A 1 703 ? 20.786 1.788 -10.888 1.00 76.06 703 ILE A CA 1
ATOM 5679 C C . ILE A 1 703 ? 20.288 0.359 -10.628 1.00 76.06 703 ILE A C 1
ATOM 5681 O O . ILE A 1 703 ? 19.528 0.134 -9.685 1.00 76.06 703 ILE A O 1
ATOM 5685 N N . LEU A 1 704 ? 20.683 -0.594 -11.482 1.00 76.75 704 LEU A N 1
ATOM 5686 C CA . LEU A 1 704 ? 20.288 -2.003 -11.428 1.00 76.75 704 LEU A CA 1
ATOM 5687 C C . LEU A 1 704 ? 21.498 -2.882 -11.084 1.00 76.75 704 LEU A C 1
ATOM 5689 O O . LEU A 1 704 ? 22.437 -2.971 -11.873 1.00 76.75 704 LEU A O 1
ATOM 5693 N N . HIS A 1 705 ? 21.438 -3.549 -9.934 1.00 80.06 705 HIS A N 1
ATOM 5694 C CA . HIS A 1 705 ? 22.512 -4.347 -9.337 1.00 80.06 705 HIS A CA 1
ATOM 5695 C C . HIS A 1 705 ? 22.216 -5.845 -9.257 1.00 80.06 705 HIS A C 1
ATOM 5697 O O . HIS A 1 705 ? 23.075 -6.608 -8.830 1.00 80.06 705 HIS A O 1
ATOM 5703 N N . VAL A 1 706 ? 21.014 -6.296 -9.621 1.00 80.25 706 VAL A N 1
ATOM 5704 C CA . VAL A 1 706 ? 20.643 -7.714 -9.520 1.00 80.25 706 VAL A CA 1
ATOM 5705 C C . VAL A 1 706 ? 19.838 -8.133 -10.754 1.00 80.25 706 VAL A C 1
ATOM 5707 O O . VAL A 1 706 ? 18.855 -7.474 -11.098 1.00 80.25 706 VAL A O 1
ATOM 5710 N N . LEU A 1 707 ? 20.237 -9.232 -11.407 1.00 82.31 707 LEU A N 1
ATOM 5711 C CA . LEU A 1 707 ? 19.558 -9.813 -12.572 1.00 82.31 707 LEU A CA 1
ATOM 5712 C C . LEU A 1 707 ? 19.070 -11.252 -12.290 1.00 82.31 707 LEU A C 1
ATOM 5714 O O . LEU A 1 707 ? 19.826 -12.043 -11.724 1.00 82.31 707 LEU A O 1
ATOM 5718 N N . PRO A 1 708 ? 17.839 -11.615 -12.714 1.00 83.31 708 PRO A N 1
ATOM 5719 C CA . PRO A 1 708 ? 17.236 -12.936 -12.536 1.00 83.31 708 PRO A CA 1
ATOM 5720 C C . PRO A 1 708 ? 17.794 -13.963 -13.530 1.00 83.31 708 PRO A C 1
ATOM 5722 O O . PRO A 1 708 ? 17.083 -14.436 -14.414 1.00 83.31 708 PRO A O 1
ATOM 5725 N N . THR A 1 709 ? 19.084 -14.272 -13.436 1.00 85.44 709 THR A N 1
ATOM 5726 C CA . THR A 1 709 ? 19.749 -15.222 -14.336 1.00 85.44 709 THR A CA 1
ATOM 5727 C C . THR A 1 709 ? 20.865 -15.998 -13.637 1.00 85.44 709 THR A C 1
ATOM 5729 O O . THR A 1 709 ? 21.241 -15.677 -12.510 1.00 85.44 709 THR A O 1
ATOM 5732 N N . LYS A 1 710 ? 21.376 -17.046 -14.291 1.00 85.31 710 LYS A N 1
ATOM 5733 C CA . LYS A 1 710 ? 22.542 -17.812 -13.845 1.00 85.31 710 LYS A CA 1
ATOM 5734 C C . LYS A 1 710 ? 23.768 -17.439 -14.685 1.00 85.31 710 LYS A C 1
ATOM 5736 O O . LYS A 1 710 ? 23.614 -17.244 -15.889 1.00 85.31 710 LYS A O 1
ATOM 5741 N N . PRO A 1 711 ? 24.977 -17.428 -14.095 1.00 87.00 711 PRO A N 1
ATOM 5742 C CA . PRO A 1 711 ? 26.223 -17.129 -14.809 1.00 87.00 711 PRO A CA 1
ATOM 5743 C C . PRO A 1 711 ? 26.436 -17.947 -16.093 1.00 87.00 711 PRO A C 1
ATOM 5745 O O . PRO A 1 711 ? 26.906 -17.421 -17.095 1.00 87.00 711 PRO A O 1
ATOM 5748 N N . ASN A 1 712 ? 26.051 -19.224 -16.081 1.00 90.56 712 ASN A N 1
ATOM 5749 C CA . ASN A 1 712 ? 26.308 -20.182 -17.156 1.00 90.56 712 ASN A CA 1
ATOM 5750 C C . ASN A 1 712 ? 25.208 -20.269 -18.229 1.00 90.56 712 ASN A C 1
ATOM 5752 O O . ASN A 1 712 ? 25.330 -21.080 -19.143 1.00 90.56 712 ASN A O 1
ATOM 5756 N N . PHE A 1 713 ? 24.125 -19.493 -18.130 1.00 90.69 713 PHE A N 1
ATOM 5757 C CA . PHE A 1 713 ? 23.114 -19.473 -19.189 1.00 90.69 713 PHE A CA 1
ATOM 5758 C C . PHE A 1 713 ? 23.618 -18.717 -20.417 1.00 90.69 713 PHE A C 1
ATOM 5760 O O . PHE A 1 713 ? 24.275 -17.688 -20.291 1.00 90.69 713 PHE A O 1
ATOM 5767 N N . ILE A 1 714 ? 23.283 -19.226 -21.602 1.00 91.50 714 ILE A N 1
ATOM 5768 C CA . ILE A 1 714 ? 23.539 -18.568 -22.884 1.00 91.50 714 ILE A CA 1
ATOM 5769 C C . ILE A 1 714 ? 22.626 -17.347 -22.986 1.00 91.50 714 ILE A C 1
ATOM 5771 O O . ILE A 1 714 ? 21.405 -17.467 -22.856 1.00 91.50 714 ILE A O 1
ATOM 5775 N N . PHE A 1 715 ? 23.217 -16.178 -23.215 1.00 90.00 715 PHE A N 1
ATOM 5776 C CA . PHE A 1 715 ? 22.500 -14.941 -23.477 1.00 90.00 715 PHE A CA 1
ATOM 5777 C C . PHE A 1 715 ? 22.389 -14.745 -24.992 1.00 90.00 715 PHE A C 1
ATOM 5779 O O . PHE A 1 715 ? 23.314 -14.248 -25.622 1.00 90.00 715 PHE A O 1
ATOM 5786 N N . ASP A 1 716 ? 21.276 -15.180 -25.591 1.00 89.44 716 ASP A N 1
ATOM 5787 C CA . ASP A 1 716 ? 21.123 -15.162 -27.053 1.00 89.44 716 ASP A CA 1
ATOM 5788 C C . ASP A 1 716 ? 20.802 -13.758 -27.585 1.00 89.44 716 ASP A C 1
ATOM 5790 O O . ASP A 1 716 ? 19.645 -13.322 -27.631 1.00 89.44 716 ASP A O 1
ATOM 5794 N N . ILE A 1 717 ? 21.869 -13.053 -27.951 1.00 88.94 717 ILE A N 1
ATOM 5795 C CA . ILE A 1 717 ? 21.874 -11.686 -28.466 1.00 88.94 717 ILE A CA 1
ATOM 5796 C C . ILE A 1 717 ? 22.377 -11.654 -29.916 1.00 88.94 717 ILE A C 1
ATOM 5798 O O . ILE A 1 717 ? 23.194 -12.488 -30.308 1.00 88.94 717 ILE A O 1
ATOM 5802 N N . ILE A 1 718 ? 21.926 -10.685 -30.716 1.00 90.50 718 ILE A N 1
ATOM 5803 C CA . ILE A 1 718 ? 22.369 -10.510 -32.110 1.00 90.50 718 ILE A CA 1
ATOM 5804 C C . ILE A 1 718 ? 22.463 -9.017 -32.495 1.00 90.50 718 ILE A C 1
ATOM 5806 O O . ILE A 1 718 ? 21.575 -8.248 -32.127 1.00 90.50 718 ILE A O 1
ATOM 5810 N N . PRO A 1 719 ? 23.506 -8.551 -33.208 1.00 90.38 719 PRO A N 1
ATOM 5811 C CA . PRO A 1 719 ? 23.602 -7.154 -33.652 1.00 90.38 719 PRO A CA 1
ATOM 5812 C C . PRO A 1 719 ? 22.504 -6.742 -34.652 1.00 90.38 719 PRO A C 1
ATOM 5814 O O . PRO A 1 719 ? 22.127 -7.517 -35.531 1.00 90.38 719 PRO A O 1
ATOM 5817 N N . ALA A 1 720 ? 22.001 -5.504 -34.559 1.00 87.25 720 ALA A N 1
ATOM 5818 C CA . ALA A 1 720 ? 20.924 -5.013 -35.433 1.00 87.25 720 ALA A CA 1
ATOM 5819 C C . ALA A 1 720 ? 21.285 -4.975 -36.930 1.00 87.25 720 ALA A C 1
ATOM 5821 O O . ALA A 1 720 ? 20.423 -5.208 -37.778 1.00 87.25 720 ALA A O 1
ATOM 5822 N N . ASP A 1 721 ? 22.546 -4.705 -37.268 1.00 88.62 721 ASP A N 1
ATOM 5823 C CA . ASP A 1 721 ? 23.046 -4.706 -38.645 1.00 88.62 721 ASP A CA 1
ATOM 5824 C C . ASP A 1 721 ? 23.002 -6.102 -39.277 1.00 88.62 721 ASP A C 1
ATOM 5826 O O . ASP A 1 721 ? 22.606 -6.236 -40.434 1.00 88.62 721 ASP A O 1
ATOM 5830 N N . PHE A 1 722 ? 23.279 -7.148 -38.499 1.00 92.31 722 PHE A N 1
ATOM 5831 C CA . PHE A 1 722 ? 23.163 -8.538 -38.952 1.00 92.31 722 PHE A CA 1
ATOM 5832 C C . PHE A 1 722 ? 21.712 -8.913 -39.257 1.00 92.31 722 PHE A C 1
ATOM 5834 O O . PHE A 1 722 ? 21.432 -9.528 -40.284 1.00 92.31 722 PHE A O 1
ATOM 5841 N N . VAL A 1 723 ? 20.775 -8.493 -38.402 1.00 91.25 723 VAL A N 1
ATOM 5842 C CA . VAL A 1 723 ? 19.342 -8.744 -38.613 1.00 91.25 723 VAL A CA 1
ATOM 5843 C C . VAL A 1 723 ? 18.854 -8.057 -39.888 1.00 91.25 723 VAL A C 1
ATOM 5845 O O . VAL A 1 723 ? 18.180 -8.683 -40.702 1.00 91.25 723 VAL A O 1
ATOM 5848 N N . VAL A 1 724 ? 19.221 -6.789 -40.106 1.00 91.25 724 VAL A N 1
ATOM 5849 C CA . VAL A 1 724 ? 18.840 -6.048 -41.320 1.00 91.25 724 VAL A CA 1
ATOM 5850 C C . VAL A 1 724 ? 19.445 -6.677 -42.576 1.00 91.25 724 VAL A C 1
ATOM 5852 O O . VAL A 1 724 ? 18.740 -6.844 -43.572 1.00 91.25 724 VAL A O 1
ATOM 5855 N N . ASN A 1 725 ? 20.717 -7.076 -42.531 1.00 94.38 725 ASN A N 1
ATOM 5856 C CA . ASN A 1 725 ? 21.373 -7.751 -43.649 1.00 94.38 725 ASN A CA 1
ATOM 5857 C C . ASN A 1 725 ? 20.700 -9.098 -43.966 1.00 94.38 725 ASN A C 1
ATOM 5859 O O . ASN A 1 725 ? 20.419 -9.385 -45.131 1.00 94.38 725 ASN A O 1
ATOM 5863 N N . ASN A 1 726 ? 20.341 -9.876 -42.941 1.00 94.38 726 ASN A N 1
ATOM 5864 C CA . ASN A 1 726 ? 19.614 -11.132 -43.105 1.00 94.38 726 ASN A CA 1
ATOM 5865 C C . ASN A 1 726 ? 18.194 -10.927 -43.671 1.00 94.38 726 ASN A C 1
ATOM 5867 O O . ASN A 1 726 ? 17.771 -11.697 -44.533 1.00 94.38 726 ASN A O 1
ATOM 5871 N N . ILE A 1 727 ? 17.481 -9.865 -43.270 1.00 94.69 727 ILE A N 1
ATOM 5872 C CA . ILE A 1 727 ? 16.169 -9.487 -43.834 1.00 94.69 727 ILE A CA 1
ATOM 5873 C C . ILE A 1 727 ? 16.268 -9.212 -45.340 1.00 94.69 727 ILE A C 1
ATOM 5875 O O . ILE A 1 727 ? 15.442 -9.706 -46.110 1.00 94.69 727 ILE A O 1
ATOM 5879 N N . ILE A 1 728 ? 17.276 -8.449 -45.774 1.00 94.50 728 ILE A N 1
ATOM 5880 C CA . ILE A 1 728 ? 17.460 -8.102 -47.191 1.00 94.50 728 ILE A CA 1
ATOM 5881 C C . ILE A 1 728 ? 17.862 -9.336 -48.010 1.00 94.50 728 ILE A C 1
ATOM 5883 O O . ILE A 1 728 ? 17.269 -9.590 -49.058 1.00 94.50 728 ILE A O 1
ATOM 5887 N N . ALA A 1 729 ? 18.807 -10.143 -47.523 1.00 95.38 729 ALA A N 1
ATOM 5888 C CA . ALA A 1 729 ? 19.205 -11.375 -48.204 1.00 95.38 729 ALA A CA 1
ATOM 5889 C C . ALA A 1 729 ? 18.049 -12.385 -48.301 1.00 95.38 729 ALA A C 1
ATOM 5891 O O . ALA A 1 729 ? 17.885 -13.057 -49.320 1.00 95.38 729 ALA A O 1
ATOM 5892 N N . THR A 1 730 ? 17.192 -12.444 -47.278 1.00 95.25 730 THR A N 1
ATOM 5893 C CA . THR A 1 730 ? 15.982 -13.275 -47.301 1.00 95.25 730 THR A CA 1
ATOM 5894 C C . THR A 1 730 ? 15.006 -12.810 -48.382 1.00 95.25 730 THR A C 1
ATOM 5896 O O . THR A 1 730 ? 14.460 -13.642 -49.102 1.00 95.25 730 THR A O 1
ATOM 5899 N N . ALA A 1 731 ? 14.815 -11.495 -48.552 1.00 94.81 731 ALA A N 1
ATOM 5900 C CA . ALA A 1 731 ? 13.996 -10.944 -49.637 1.00 94.81 731 ALA A CA 1
ATOM 5901 C C . ALA A 1 731 ? 14.484 -11.398 -51.019 1.00 94.81 731 ALA A C 1
ATOM 5903 O O . ALA A 1 731 ? 13.679 -11.816 -51.851 1.00 94.81 731 ALA A O 1
ATOM 5904 N N . TRP A 1 732 ? 15.800 -11.369 -51.237 1.00 94.38 732 TRP A N 1
ATOM 5905 C CA . TRP A 1 732 ? 16.426 -11.832 -52.474 1.00 94.38 732 TRP A CA 1
ATOM 5906 C C . TRP A 1 732 ? 16.217 -13.337 -52.713 1.00 94.38 732 TRP A C 1
ATOM 5908 O O . TRP A 1 732 ? 15.778 -13.734 -53.792 1.00 94.38 732 TRP A O 1
ATOM 5918 N N . GLU A 1 733 ? 16.455 -14.184 -51.708 1.00 94.25 733 GLU A N 1
ATOM 5919 C CA . GLU A 1 733 ? 16.269 -15.638 -51.832 1.00 94.25 733 GLU A CA 1
ATOM 5920 C C . GLU A 1 733 ? 14.805 -16.010 -52.070 1.00 94.25 733 GLU A C 1
ATOM 5922 O O . GLU A 1 733 ? 14.518 -16.883 -52.891 1.00 94.25 733 GLU A O 1
ATOM 5927 N N . VAL A 1 734 ? 13.864 -15.350 -51.392 1.00 93.81 734 VAL A N 1
ATOM 5928 C CA . VAL A 1 734 ? 12.429 -15.567 -51.615 1.00 93.81 734 VAL A CA 1
ATOM 5929 C C . VAL A 1 734 ? 12.053 -15.170 -53.038 1.00 93.81 734 VAL A C 1
ATOM 5931 O O . VAL A 1 734 ? 11.429 -15.965 -53.732 1.00 93.81 734 VAL A O 1
ATOM 5934 N N . ALA A 1 735 ? 12.491 -14.001 -53.513 1.00 92.38 735 ALA A N 1
ATOM 5935 C CA . ALA A 1 735 ? 12.178 -13.532 -54.861 1.00 92.38 735 ALA A CA 1
ATOM 5936 C C . ALA A 1 735 ? 12.736 -14.441 -55.973 1.00 92.38 735 ALA A C 1
ATOM 5938 O O . ALA A 1 735 ? 12.084 -14.609 -57.002 1.00 92.38 735 ALA A O 1
ATOM 5939 N N . ASN A 1 736 ? 13.914 -15.042 -55.771 1.00 88.88 736 ASN A N 1
ATOM 5940 C CA . ASN A 1 736 ? 14.582 -15.867 -56.786 1.00 88.88 736 ASN A CA 1
ATOM 5941 C C . ASN A 1 736 ? 14.236 -17.356 -56.714 1.00 88.88 736 ASN A C 1
ATOM 5943 O O . ASN A 1 736 ? 14.299 -18.054 -57.723 1.00 88.88 736 ASN A O 1
ATOM 5947 N N . SER A 1 737 ? 13.906 -17.866 -55.528 1.00 84.38 737 SER A N 1
ATOM 5948 C CA . SER A 1 737 ? 13.615 -19.289 -55.323 1.00 84.38 737 SER A CA 1
ATOM 5949 C C . SER A 1 737 ? 12.118 -19.602 -55.308 1.00 84.38 737 SER A C 1
ATOM 5951 O O . SER A 1 737 ? 11.743 -20.768 -55.133 1.00 84.38 737 SER A O 1
ATOM 5953 N N . TRP A 1 738 ? 11.257 -18.589 -55.430 1.00 81.88 738 TRP A N 1
ATOM 5954 C CA . TRP A 1 738 ? 9.812 -18.767 -55.435 1.00 81.88 738 TRP A CA 1
ATOM 5955 C C . TRP A 1 738 ? 9.342 -19.547 -56.666 1.00 81.88 738 TRP A C 1
ATOM 5957 O O . TRP A 1 738 ? 9.665 -19.219 -57.805 1.00 81.88 738 TRP A O 1
ATOM 5967 N N . ASN A 1 739 ? 8.541 -20.580 -56.418 1.00 74.00 739 ASN A N 1
ATOM 5968 C CA . ASN A 1 739 ? 7.824 -21.336 -57.435 1.00 74.00 739 ASN A CA 1
ATOM 5969 C C . ASN A 1 739 ? 6.452 -21.695 -56.858 1.00 74.00 739 ASN A C 1
ATOM 5971 O O . ASN A 1 739 ? 6.372 -22.118 -55.707 1.00 74.00 739 ASN A O 1
ATOM 5975 N N . VAL A 1 740 ? 5.399 -21.567 -57.666 1.00 68.56 740 VAL A N 1
ATOM 5976 C CA . VAL A 1 740 ? 4.000 -21.853 -57.302 1.00 68.56 740 VAL A CA 1
ATOM 5977 C C . VAL A 1 740 ? 3.815 -23.291 -56.784 1.00 68.56 740 VAL A C 1
ATOM 5979 O O . VAL A 1 740 ? 2.881 -23.564 -56.041 1.00 68.56 740 VAL A O 1
ATOM 5982 N N . SER A 1 741 ? 4.724 -24.218 -57.113 1.00 58.94 741 SER A N 1
ATOM 5983 C CA . SER A 1 741 ? 4.707 -25.599 -56.608 1.00 58.94 741 SER A CA 1
ATOM 5984 C C . SER A 1 741 ? 5.263 -25.787 -55.184 1.00 58.94 741 SER A C 1
ATOM 5986 O O . SER A 1 741 ? 5.230 -26.909 -54.675 1.00 58.94 741 SER A O 1
ATOM 5988 N N . LYS A 1 742 ? 5.834 -24.754 -54.541 1.00 65.50 742 LYS A N 1
ATOM 5989 C CA . LYS A 1 742 ? 6.324 -24.837 -53.151 1.00 65.50 742 LYS A CA 1
ATOM 5990 C C . LYS A 1 742 ? 5.150 -24.744 -52.177 1.00 65.50 742 LYS A C 1
ATOM 5992 O O . LYS A 1 742 ? 4.382 -23.797 -52.221 1.00 65.50 742 LYS A O 1
ATOM 5997 N N . THR A 1 743 ? 5.065 -25.694 -51.247 1.00 65.00 743 THR A N 1
ATOM 5998 C CA . THR A 1 743 ? 3.992 -25.769 -50.239 1.00 65.00 743 THR A CA 1
ATOM 5999 C C . THR A 1 743 ? 4.387 -25.211 -48.865 1.00 65.00 743 THR A C 1
ATOM 6001 O O . THR A 1 743 ? 3.564 -25.199 -47.953 1.00 65.00 743 THR A O 1
ATOM 6004 N N . SER A 1 744 ? 5.632 -24.751 -48.683 1.00 82.25 744 SER A N 1
ATOM 6005 C CA . SER A 1 744 ? 6.157 -24.310 -47.382 1.00 82.25 744 SER A CA 1
ATOM 6006 C C . SER A 1 744 ? 6.879 -22.964 -47.456 1.00 82.25 744 SER A C 1
ATOM 6008 O O . SER A 1 744 ? 7.787 -22.789 -48.273 1.00 82.25 744 SER A O 1
ATOM 6010 N N . ILE A 1 745 ? 6.540 -22.057 -46.538 1.00 92.00 745 ILE A N 1
ATOM 6011 C CA . ILE A 1 745 ? 7.201 -20.757 -46.368 1.00 92.00 745 ILE A CA 1
ATOM 6012 C C . ILE A 1 745 ? 8.571 -20.966 -45.692 1.00 92.00 745 ILE A C 1
ATOM 6014 O O . ILE A 1 745 ? 8.618 -21.553 -44.607 1.00 92.00 745 ILE A O 1
ATOM 6018 N N . PRO A 1 746 ? 9.687 -20.506 -46.290 1.00 93.31 746 PRO A N 1
ATOM 6019 C CA . PRO A 1 746 ? 11.006 -20.609 -45.681 1.00 93.31 746 PRO A CA 1
ATOM 6020 C C . PRO A 1 746 ? 11.133 -19.705 -44.447 1.00 93.31 746 PRO A C 1
ATOM 6022 O O . PRO A 1 746 ? 10.711 -18.544 -44.446 1.00 93.31 746 PRO A O 1
ATOM 6025 N N . VAL A 1 747 ? 11.757 -20.250 -43.402 1.00 95.81 747 VAL A N 1
ATOM 6026 C CA . VAL A 1 747 ? 12.030 -19.563 -42.136 1.00 95.81 747 VAL A CA 1
ATOM 6027 C C . VAL A 1 747 ? 13.539 -19.476 -41.924 1.00 95.81 747 VAL A C 1
ATOM 6029 O O . VAL A 1 747 ? 14.252 -20.447 -42.177 1.00 95.81 747 VAL A O 1
ATOM 6032 N N . PHE A 1 748 ? 14.006 -18.329 -41.440 1.00 95.81 748 PHE A N 1
ATOM 6033 C CA . PHE A 1 748 ? 15.412 -18.031 -41.183 1.00 95.81 748 PHE A CA 1
ATOM 6034 C C . PHE A 1 748 ? 15.567 -17.524 -39.748 1.00 95.81 748 PHE A C 1
ATOM 6036 O O . PHE A 1 748 ? 15.102 -16.433 -39.410 1.00 95.81 748 PHE A O 1
ATOM 6043 N N . ASN A 1 749 ? 16.186 -18.317 -38.877 1.00 95.12 749 ASN A N 1
ATOM 6044 C CA . ASN A 1 749 ? 16.520 -17.890 -37.522 1.00 95.12 749 ASN A CA 1
ATOM 6045 C C . ASN A 1 749 ? 17.837 -17.101 -37.562 1.00 95.12 749 ASN A C 1
ATOM 6047 O O . ASN A 1 749 ? 18.851 -17.584 -38.066 1.00 95.12 749 ASN A O 1
ATOM 6051 N N . CYS A 1 750 ? 17.834 -15.898 -36.995 1.00 92.50 750 CYS A N 1
ATOM 6052 C CA . CYS A 1 750 ? 18.998 -15.031 -36.849 1.00 92.50 750 CYS A CA 1
ATOM 6053 C C . CYS A 1 750 ? 19.348 -14.947 -35.353 1.00 92.50 750 CYS A C 1
ATOM 6055 O O . CYS A 1 750 ? 18.873 -14.065 -34.635 1.00 92.50 750 CYS A O 1
ATOM 6057 N N . ALA A 1 751 ? 20.102 -15.938 -34.868 1.00 91.62 751 ALA A N 1
ATOM 6058 C CA . ALA A 1 751 ? 20.406 -16.135 -33.450 1.00 91.62 751 ALA A CA 1
ATOM 6059 C C . ALA A 1 751 ? 21.820 -16.683 -33.251 1.00 91.62 751 ALA A C 1
ATOM 6061 O O . ALA A 1 751 ? 22.277 -17.528 -34.021 1.00 91.62 751 ALA A O 1
ATOM 6062 N N . SER A 1 752 ? 22.507 -16.225 -32.205 1.00 91.81 752 SER A N 1
ATOM 6063 C CA . SER A 1 752 ? 23.912 -16.569 -31.972 1.00 91.81 752 SER A CA 1
ATOM 6064 C C . SER A 1 752 ? 24.103 -17.798 -31.085 1.00 91.81 752 SER A C 1
ATOM 6066 O O . SER A 1 752 ? 25.138 -18.456 -31.185 1.00 91.81 752 SER A O 1
ATOM 6068 N N . GLY A 1 753 ? 23.112 -18.163 -30.264 1.00 86.31 753 GLY A N 1
ATOM 6069 C CA . GLY A 1 753 ? 23.273 -19.133 -29.176 1.00 86.31 753 GLY A CA 1
ATOM 6070 C C . GLY A 1 753 ? 23.663 -20.553 -29.592 1.00 86.31 753 GLY A C 1
ATOM 6071 O O . GLY A 1 753 ? 24.252 -21.270 -28.791 1.00 86.31 753 GLY A O 1
ATOM 6072 N N . ASN A 1 754 ? 23.389 -20.965 -30.832 1.00 85.56 754 ASN A N 1
ATOM 6073 C CA . ASN A 1 754 ? 23.778 -22.284 -31.350 1.00 85.56 754 ASN A CA 1
ATOM 6074 C C . ASN A 1 754 ? 25.132 -22.286 -32.093 1.00 85.56 754 ASN A C 1
ATOM 6076 O O . ASN A 1 754 ? 25.725 -23.341 -32.289 1.00 85.56 754 ASN A O 1
ATOM 6080 N N . GLN A 1 755 ? 25.622 -21.125 -32.536 1.00 86.94 755 GLN A N 1
ATOM 6081 C CA . GLN A 1 755 ? 26.843 -21.021 -33.353 1.00 86.94 755 GLN A CA 1
ATOM 6082 C C . GLN A 1 755 ? 27.996 -20.370 -32.599 1.00 86.94 755 GLN A C 1
ATOM 6084 O O . GLN A 1 755 ? 29.087 -20.925 -32.508 1.00 86.94 755 GLN A O 1
ATOM 6089 N N . LYS A 1 756 ? 27.732 -19.191 -32.038 1.00 91.44 756 LYS A N 1
ATOM 6090 C CA . LYS A 1 756 ? 28.697 -18.360 -31.330 1.00 91.44 756 LYS A CA 1
ATOM 6091 C C . LYS A 1 756 ? 28.117 -17.943 -29.973 1.00 91.44 756 LYS A C 1
ATOM 6093 O O . LYS A 1 756 ? 27.882 -16.754 -29.759 1.00 91.44 756 LYS A O 1
ATOM 6098 N N . PRO A 1 757 ? 27.827 -18.895 -29.065 1.00 91.69 757 PRO A N 1
ATOM 6099 C CA . PRO A 1 757 ? 27.202 -18.578 -27.788 1.00 91.69 757 PRO A CA 1
ATOM 6100 C C . PRO A 1 757 ? 28.078 -17.644 -26.951 1.00 91.69 757 PRO A C 1
ATOM 6102 O O . PRO A 1 757 ? 29.304 -17.715 -26.991 1.00 91.69 757 PRO A O 1
ATOM 6105 N N . ILE A 1 758 ? 27.419 -16.806 -26.158 1.00 93.44 758 ILE A N 1
ATOM 6106 C CA . ILE A 1 758 ? 28.023 -16.039 -25.071 1.00 93.44 758 ILE A CA 1
ATOM 6107 C C . ILE A 1 758 ? 27.216 -16.305 -23.806 1.00 93.44 758 ILE A C 1
ATOM 6109 O O . ILE A 1 758 ? 25.983 -16.260 -23.814 1.00 93.44 758 ILE A O 1
ATOM 6113 N N . THR A 1 759 ? 27.895 -16.630 -22.715 1.00 94.00 759 THR A N 1
ATOM 6114 C CA . THR A 1 759 ? 27.250 -16.826 -21.415 1.00 94.00 759 THR A CA 1
ATOM 6115 C C . THR A 1 759 ? 26.953 -15.488 -20.734 1.00 94.00 759 THR A C 1
ATOM 6117 O O . THR A 1 759 ? 27.570 -14.460 -21.021 1.00 94.00 759 THR A O 1
ATOM 6120 N N . GLN A 1 760 ? 26.012 -15.480 -19.787 1.00 90.44 760 GLN A N 1
ATOM 6121 C CA . GLN A 1 760 ? 25.696 -14.296 -18.976 1.00 90.44 760 GLN A CA 1
ATOM 6122 C C . GLN A 1 760 ? 26.923 -13.772 -18.213 1.00 90.44 760 GLN A C 1
ATOM 6124 O O . GLN A 1 760 ? 27.082 -12.558 -18.075 1.00 90.44 760 GLN A O 1
ATOM 6129 N N . GLN A 1 761 ? 27.797 -14.672 -17.746 1.00 89.88 761 GLN A N 1
ATOM 6130 C CA . GLN A 1 761 ? 29.047 -14.313 -17.078 1.00 89.88 761 GLN A CA 1
ATOM 6131 C C . GLN A 1 761 ? 30.048 -13.662 -18.038 1.00 89.88 761 GLN A C 1
ATOM 6133 O O . GLN A 1 761 ? 30.530 -12.574 -17.745 1.00 89.88 761 GLN A O 1
ATOM 6138 N N . GLU A 1 762 ? 30.305 -14.265 -19.203 1.00 93.31 762 GLU A N 1
ATOM 6139 C CA . GLU A 1 762 ? 31.223 -13.697 -20.204 1.00 93.31 762 GLU A CA 1
ATOM 6140 C C . GLU A 1 762 ? 30.755 -12.317 -20.679 1.00 93.31 762 GLU A C 1
ATOM 6142 O O . GLU A 1 762 ? 31.547 -11.376 -20.764 1.00 93.31 762 GLU A O 1
ATOM 6147 N N . HIS A 1 763 ? 29.450 -12.164 -20.923 1.00 91.00 763 HIS A N 1
ATOM 6148 C CA . HIS A 1 763 ? 28.854 -10.866 -21.226 1.00 91.00 763 HIS A CA 1
ATOM 6149 C C . HIS A 1 763 ? 29.078 -9.861 -20.084 1.00 91.00 763 HIS A C 1
ATOM 6151 O O . HIS A 1 763 ? 29.451 -8.715 -20.342 1.00 91.00 763 HIS A O 1
ATOM 6157 N N . TYR A 1 764 ? 28.852 -10.261 -18.826 1.00 88.19 764 TYR A N 1
ATOM 6158 C CA . TYR A 1 764 ? 29.073 -9.394 -17.667 1.00 88.19 764 TYR A CA 1
ATOM 6159 C C . TYR A 1 764 ? 30.537 -8.958 -17.545 1.00 88.19 764 TYR A C 1
ATOM 6161 O O . TYR A 1 764 ? 30.783 -7.768 -17.360 1.00 88.19 764 TYR A O 1
ATOM 6169 N N . ASP A 1 765 ? 31.489 -9.877 -17.703 1.00 89.31 765 ASP A N 1
ATOM 6170 C CA . ASP A 1 765 ? 32.922 -9.603 -17.567 1.00 89.31 765 ASP A CA 1
ATOM 6171 C C . ASP A 1 765 ? 33.420 -8.642 -18.658 1.00 89.31 765 ASP A C 1
ATOM 6173 O O . ASP A 1 765 ? 34.108 -7.656 -18.367 1.00 89.31 765 ASP A O 1
ATOM 6177 N N . LEU A 1 766 ? 33.006 -8.863 -19.914 1.00 90.94 766 LEU A N 1
ATOM 6178 C CA . LEU A 1 766 ? 33.292 -7.948 -21.024 1.00 90.94 766 LEU A CA 1
ATOM 6179 C C . LEU A 1 766 ? 32.640 -6.576 -20.807 1.00 90.94 766 LEU A C 1
ATOM 6181 O O . LEU A 1 766 ? 33.285 -5.539 -20.994 1.00 90.94 766 LEU A O 1
ATOM 6185 N N . ALA A 1 767 ? 31.379 -6.541 -20.373 1.00 85.62 767 ALA A N 1
ATOM 6186 C CA . ALA A 1 767 ? 30.681 -5.289 -20.113 1.00 85.62 767 ALA A CA 1
ATOM 6187 C C . ALA A 1 767 ? 31.289 -4.536 -18.917 1.00 85.62 767 ALA A C 1
ATOM 6189 O O . ALA A 1 767 ? 31.393 -3.313 -18.951 1.00 85.62 767 ALA A O 1
ATOM 6190 N N . ASP A 1 768 ? 31.740 -5.225 -17.865 1.00 83.94 768 ASP A N 1
ATOM 6191 C CA . ASP A 1 768 ? 32.448 -4.604 -16.742 1.00 83.94 768 ASP A CA 1
ATOM 6192 C C . ASP A 1 768 ? 33.787 -3.997 -17.193 1.00 83.94 768 ASP A C 1
ATOM 6194 O O . ASP A 1 768 ? 34.046 -2.817 -16.922 1.00 83.94 768 ASP A O 1
ATOM 6198 N N . LYS A 1 769 ? 34.582 -4.742 -17.978 1.00 88.25 769 LYS A N 1
ATOM 6199 C CA . LYS A 1 769 ? 35.825 -4.265 -18.614 1.00 88.25 769 LYS A CA 1
ATOM 6200 C C . LYS A 1 769 ? 35.594 -2.973 -19.404 1.00 88.25 769 LYS A C 1
ATOM 6202 O O . LYS A 1 769 ? 36.285 -1.978 -19.171 1.00 88.25 769 LYS A O 1
ATOM 6207 N N . TYR A 1 770 ? 34.613 -2.950 -20.305 1.00 88.25 770 TYR A N 1
ATOM 6208 C CA . TYR A 1 770 ? 34.369 -1.793 -21.171 1.00 88.25 770 TYR A CA 1
ATOM 6209 C C . TYR A 1 770 ? 33.628 -0.641 -20.479 1.00 88.25 770 TYR A C 1
ATOM 6211 O O . TYR A 1 770 ? 33.921 0.524 -20.761 1.00 88.25 770 TYR A O 1
ATOM 6219 N N . SER A 1 771 ? 32.780 -0.915 -19.482 1.00 80.12 771 SER A N 1
ATOM 6220 C CA . SER A 1 771 ? 32.148 0.129 -18.656 1.00 80.12 771 SER A CA 1
ATOM 6221 C C . SER A 1 771 ? 33.163 0.960 -17.859 1.00 80.12 771 SER A C 1
ATOM 6223 O O . SER A 1 771 ? 32.904 2.116 -17.511 1.00 80.12 771 SER A O 1
ATOM 6225 N N . LYS A 1 772 ? 34.340 0.390 -17.557 1.00 82.75 772 LYS A N 1
ATOM 6226 C CA . LYS A 1 772 ? 35.450 1.098 -16.902 1.00 82.75 772 LYS A CA 1
ATOM 6227 C C . LYS A 1 772 ? 36.145 2.079 -17.844 1.00 82.75 772 LYS A C 1
ATOM 6229 O O . LYS A 1 772 ? 36.608 3.115 -17.358 1.00 82.75 772 LYS A O 1
ATOM 6234 N N . LEU A 1 773 ? 36.200 1.763 -19.141 1.00 85.75 773 LEU A N 1
ATOM 6235 C CA . LEU A 1 773 ? 36.785 2.599 -20.195 1.00 85.75 773 LEU A CA 1
ATOM 6236 C C . LEU A 1 773 ? 35.826 3.715 -20.628 1.00 85.75 773 LEU A C 1
ATOM 6238 O O . LEU A 1 773 ? 36.250 4.869 -20.726 1.00 85.75 773 LEU A O 1
ATOM 6242 N N . PHE A 1 774 ? 34.535 3.396 -20.768 1.00 85.19 774 PHE A N 1
ATOM 6243 C CA . PHE A 1 774 ? 33.476 4.314 -21.205 1.00 85.19 774 PHE A CA 1
ATOM 6244 C C . PHE A 1 774 ? 32.405 4.578 -20.118 1.00 85.19 774 PHE A C 1
ATOM 6246 O O . PHE A 1 774 ? 31.212 4.414 -20.378 1.00 85.19 774 PHE A O 1
ATOM 6253 N N . PRO A 1 775 ? 32.770 4.999 -18.887 1.00 81.88 775 PRO A N 1
ATOM 6254 C CA . PRO A 1 775 ? 31.793 5.216 -17.819 1.00 81.88 775 PRO A CA 1
ATOM 6255 C C . PRO A 1 775 ? 30.875 6.400 -18.145 1.00 81.88 775 PRO A C 1
ATOM 6257 O O . PRO A 1 775 ? 31.278 7.324 -18.844 1.00 81.88 775 PRO A O 1
ATOM 6260 N N . SER A 1 776 ? 29.654 6.424 -17.606 1.00 79.38 776 SER A N 1
ATOM 6261 C CA . SER A 1 776 ? 28.706 7.542 -17.768 1.00 79.38 776 SER A CA 1
ATOM 6262 C C . SER A 1 776 ? 28.872 8.620 -16.687 1.00 79.38 776 SER A C 1
ATOM 6264 O O . SER A 1 776 ? 29.120 8.316 -15.519 1.00 79.38 776 SER A O 1
ATOM 6266 N N . ASN A 1 777 ? 28.644 9.889 -17.046 1.00 74.00 777 ASN A N 1
ATOM 6267 C CA . ASN A 1 777 ? 28.548 10.988 -16.076 1.00 74.00 777 ASN A CA 1
ATOM 6268 C C . ASN A 1 777 ? 27.254 10.946 -15.250 1.00 74.00 777 ASN A C 1
ATOM 6270 O O . ASN A 1 777 ? 27.209 11.501 -14.152 1.00 74.00 777 ASN A O 1
ATOM 6274 N N . ARG A 1 778 ? 26.216 10.264 -15.747 1.00 74.75 778 ARG A N 1
ATOM 6275 C CA . ARG A 1 778 ? 24.947 10.012 -15.047 1.00 74.75 778 ARG A CA 1
ATOM 6276 C C . ARG A 1 778 ? 25.025 8.854 -14.050 1.00 74.75 778 ARG A C 1
ATOM 6278 O O . ARG A 1 778 ? 24.002 8.498 -13.475 1.00 74.75 778 ARG A O 1
ATOM 6285 N N . ARG A 1 779 ? 26.207 8.262 -13.835 1.00 74.94 779 ARG A N 1
ATOM 6286 C CA . ARG A 1 779 ? 26.389 7.175 -12.868 1.00 74.94 779 ARG A CA 1
ATOM 6287 C C . ARG A 1 779 ? 26.004 7.642 -11.457 1.00 74.94 779 ARG A C 1
ATOM 6289 O O . ARG A 1 779 ? 26.487 8.680 -10.980 1.00 74.94 779 ARG A O 1
ATOM 6296 N N . VAL A 1 780 ? 25.121 6.875 -10.825 1.00 70.88 780 VAL A N 1
ATOM 6297 C CA . VAL A 1 780 ? 24.553 7.167 -9.501 1.00 70.88 780 VAL A CA 1
ATOM 6298 C C . VAL A 1 780 ? 25.278 6.426 -8.383 1.00 70.88 780 VAL A C 1
ATOM 6300 O O . VAL A 1 780 ? 25.444 6.980 -7.302 1.00 70.88 780 VAL A O 1
ATOM 6303 N N . TRP A 1 781 ? 25.771 5.220 -8.666 1.00 71.75 781 TRP A N 1
ATOM 6304 C CA . TRP A 1 781 ? 26.497 4.380 -7.718 1.00 71.75 781 TRP A CA 1
ATOM 6305 C C . TRP A 1 781 ? 27.585 3.556 -8.415 1.00 71.75 781 TRP A C 1
ATOM 6307 O O . TRP A 1 781 ? 27.679 3.544 -9.647 1.00 71.75 781 TRP A O 1
ATOM 6317 N N . HIS A 1 782 ? 28.437 2.880 -7.642 1.00 78.38 782 HIS A N 1
ATOM 6318 C CA . HIS A 1 782 ? 29.409 1.939 -8.197 1.00 78.38 782 HIS A CA 1
ATOM 6319 C C . HIS A 1 782 ? 28.692 0.800 -8.939 1.00 78.38 782 HIS A C 1
ATOM 6321 O O . HIS A 1 782 ? 27.724 0.239 -8.431 1.00 78.38 782 HIS A O 1
ATOM 6327 N N . ARG A 1 783 ? 29.150 0.471 -10.154 1.00 77.38 783 ARG A N 1
ATOM 6328 C CA . ARG A 1 783 ? 28.563 -0.604 -10.961 1.00 77.38 783 ARG A CA 1
ATOM 6329 C C . ARG A 1 783 ? 29.055 -1.947 -10.430 1.00 77.38 783 ARG A C 1
ATOM 6331 O O . ARG A 1 783 ? 30.237 -2.234 -10.518 1.00 77.38 783 ARG A O 1
ATOM 6338 N N . PHE A 1 784 ? 28.113 -2.764 -9.990 1.00 78.88 784 PHE A N 1
ATOM 6339 C CA . PHE A 1 784 ? 28.255 -4.203 -9.804 1.00 78.88 784 PHE A CA 1
ATOM 6340 C C . PHE A 1 784 ? 26.902 -4.838 -10.130 1.00 78.88 784 PHE A C 1
ATOM 6342 O O . PHE A 1 784 ? 25.866 -4.196 -9.925 1.00 78.88 784 PHE A O 1
ATOM 6349 N N . VAL A 1 785 ? 26.896 -6.059 -10.664 1.00 78.38 785 VAL A N 1
ATOM 6350 C CA . VAL A 1 785 ? 25.657 -6.800 -10.933 1.00 78.38 785 VAL A CA 1
ATOM 6351 C C . VAL A 1 785 ? 25.790 -8.217 -10.397 1.00 78.38 785 VAL A C 1
ATOM 6353 O O . VAL A 1 785 ? 26.757 -8.910 -10.685 1.00 78.38 785 VAL A O 1
ATOM 6356 N N . ILE A 1 786 ? 24.799 -8.648 -9.623 1.00 80.06 786 ILE A N 1
ATOM 6357 C CA . ILE A 1 786 ? 24.689 -10.001 -9.088 1.00 80.06 786 ILE A CA 1
ATOM 6358 C C . ILE A 1 786 ? 23.716 -10.790 -9.964 1.00 80.06 786 ILE A C 1
ATOM 6360 O O . ILE A 1 786 ? 22.558 -10.398 -10.130 1.00 80.06 786 ILE A O 1
ATOM 6364 N N . LEU A 1 787 ? 24.177 -11.915 -10.507 1.00 83.62 787 LEU A N 1
ATOM 6365 C CA . LEU A 1 787 ? 23.364 -12.851 -11.285 1.00 83.62 787 LEU A CA 1
ATOM 6366 C C . LEU A 1 787 ? 22.780 -13.903 -10.324 1.00 83.62 787 LEU A C 1
ATOM 6368 O O . LEU A 1 787 ? 23.533 -14.689 -9.750 1.00 83.62 787 LEU A O 1
ATOM 6372 N N . SER A 1 788 ? 21.461 -13.896 -10.085 1.00 79.12 788 SER A N 1
ATOM 6373 C CA . SER A 1 788 ? 20.811 -14.824 -9.141 1.00 79.12 788 SER A CA 1
ATOM 6374 C C . SER A 1 788 ? 19.468 -15.370 -9.656 1.00 79.12 788 SER A C 1
ATOM 6376 O O . SER A 1 788 ? 18.609 -14.580 -10.037 1.00 79.12 788 SER A O 1
ATOM 6378 N N . PRO A 1 789 ? 19.223 -16.698 -9.628 1.00 64.88 789 PRO A N 1
ATOM 6379 C CA . PRO A 1 789 ? 18.011 -17.313 -10.189 1.00 64.88 789 PRO A CA 1
ATOM 6380 C C . PRO A 1 789 ? 16.806 -17.463 -9.227 1.00 64.88 789 PRO A C 1
ATOM 6382 O O . PRO A 1 789 ? 15.723 -17.799 -9.697 1.00 64.88 789 PRO A O 1
ATOM 6385 N N . ASN A 1 790 ? 16.961 -17.269 -7.905 1.00 59.19 790 ASN A N 1
ATOM 6386 C CA . ASN A 1 790 ? 16.009 -17.745 -6.870 1.00 59.19 790 ASN A CA 1
ATOM 6387 C C . ASN A 1 790 ? 15.297 -16.626 -6.081 1.00 59.19 790 ASN A C 1
ATOM 6389 O O . ASN A 1 790 ? 15.578 -15.456 -6.275 1.00 59.19 790 ASN A O 1
ATOM 6393 N N . SER A 1 791 ? 14.432 -16.976 -5.115 1.00 48.75 791 SER A N 1
ATOM 6394 C CA . SER A 1 791 ? 13.775 -16.076 -4.135 1.00 48.75 791 SER A CA 1
ATOM 6395 C C . SER A 1 791 ? 14.723 -15.127 -3.381 1.00 48.75 791 SER A C 1
ATOM 6397 O O . SER A 1 791 ? 14.316 -14.030 -2.997 1.00 48.75 791 SER A O 1
ATOM 6399 N N . LEU A 1 792 ? 16.006 -15.492 -3.253 1.00 56.28 792 LEU A N 1
ATOM 6400 C CA . LEU A 1 792 ? 17.080 -14.609 -2.783 1.00 56.28 792 LEU A CA 1
ATOM 6401 C C . LEU A 1 792 ? 17.180 -13.323 -3.626 1.00 56.28 792 LEU A C 1
ATOM 6403 O O . LEU A 1 792 ? 17.556 -12.278 -3.111 1.00 56.28 792 LEU A O 1
ATOM 6407 N N . LEU A 1 793 ? 16.784 -13.374 -4.902 1.00 61.38 793 LEU A N 1
ATOM 6408 C CA . LEU A 1 793 ? 16.666 -12.233 -5.805 1.00 61.38 793 LEU A CA 1
ATOM 6409 C C . LEU A 1 793 ? 15.809 -11.122 -5.206 1.00 61.38 793 LEU A C 1
ATOM 6411 O O . LEU A 1 793 ? 16.197 -9.970 -5.310 1.00 61.38 793 LEU A O 1
ATOM 6415 N N . GLN A 1 794 ? 14.670 -11.435 -4.578 1.00 57.16 794 GLN A N 1
ATOM 6416 C CA . GLN A 1 794 ? 13.824 -10.403 -3.972 1.00 57.16 794 GLN A CA 1
ATOM 6417 C C . GLN A 1 794 ? 14.548 -9.736 -2.802 1.00 57.16 794 GLN A C 1
ATOM 6419 O O . GLN A 1 794 ? 14.578 -8.513 -2.727 1.00 57.16 794 GLN A O 1
ATOM 6424 N N . ILE A 1 795 ? 15.213 -10.526 -1.955 1.00 59.03 795 ILE A N 1
ATOM 6425 C CA . ILE A 1 795 ? 15.993 -10.034 -0.811 1.00 59.03 795 ILE A CA 1
ATOM 6426 C C . ILE A 1 795 ? 17.156 -9.153 -1.283 1.00 59.03 795 ILE A C 1
ATOM 6428 O O . ILE A 1 795 ? 17.306 -8.032 -0.807 1.00 59.03 795 ILE A O 1
ATOM 6432 N N . LEU A 1 796 ? 17.942 -9.614 -2.258 1.00 55.75 796 LEU A N 1
ATOM 6433 C CA . LEU A 1 796 ? 19.059 -8.860 -2.836 1.00 55.75 796 LEU A CA 1
ATOM 6434 C C . LEU A 1 796 ? 18.567 -7.617 -3.587 1.00 55.75 796 LEU A C 1
ATOM 6436 O O . LEU A 1 796 ? 19.187 -6.558 -3.520 1.00 55.75 796 LEU A O 1
ATOM 6440 N N . PHE A 1 797 ? 17.432 -7.714 -4.283 1.00 64.81 797 PHE A N 1
ATOM 6441 C CA . PHE A 1 797 ? 16.824 -6.576 -4.959 1.00 64.81 797 PHE A CA 1
ATOM 6442 C C . PHE A 1 797 ? 16.425 -5.509 -3.936 1.00 64.81 797 PHE A C 1
ATOM 6444 O O . PHE A 1 797 ? 16.791 -4.349 -4.109 1.00 64.81 797 PHE A O 1
ATOM 6451 N N . TYR A 1 798 ? 15.776 -5.895 -2.835 1.00 64.12 798 TYR A N 1
ATOM 6452 C CA . TYR A 1 798 ? 15.450 -4.983 -1.742 1.00 64.12 798 TYR A CA 1
ATOM 6453 C C . TYR A 1 798 ? 16.699 -4.391 -1.089 1.00 64.12 798 TYR A C 1
ATOM 6455 O O . TYR A 1 798 ? 16.781 -3.176 -0.931 1.00 64.12 798 TYR A O 1
ATOM 6463 N N . TYR A 1 799 ? 17.696 -5.220 -0.791 1.00 62.69 799 TYR A N 1
ATOM 6464 C CA . TYR A 1 799 ? 18.919 -4.800 -0.115 1.00 62.69 799 TYR A CA 1
ATOM 6465 C C . TYR A 1 799 ? 19.739 -3.787 -0.927 1.00 62.69 799 TYR A C 1
ATOM 6467 O O . TYR A 1 799 ? 20.216 -2.804 -0.372 1.00 62.69 799 TYR A O 1
ATOM 6475 N N . PHE A 1 800 ? 19.876 -3.977 -2.244 1.00 63.25 800 PHE A N 1
ATOM 6476 C CA . PHE A 1 800 ? 20.730 -3.114 -3.070 1.00 63.25 800 PHE A CA 1
ATOM 6477 C C . PHE A 1 800 ? 20.004 -1.947 -3.748 1.00 63.25 800 PHE A C 1
ATOM 6479 O O . PHE A 1 800 ? 20.637 -0.938 -4.048 1.00 63.25 800 PHE A O 1
ATOM 6486 N N . HIS A 1 801 ? 18.695 -2.047 -4.003 1.00 68.50 801 HIS A N 1
ATOM 6487 C CA . HIS A 1 801 ? 17.979 -1.041 -4.800 1.00 68.50 801 HIS A CA 1
ATOM 6488 C C . HIS A 1 801 ? 17.135 -0.087 -3.956 1.00 68.50 801 HIS A C 1
ATOM 6490 O O . HIS A 1 801 ? 16.959 1.057 -4.364 1.00 68.50 801 HIS A O 1
ATOM 6496 N N . ILE A 1 802 ? 16.631 -0.512 -2.789 1.00 67.44 802 ILE A N 1
ATOM 6497 C CA . ILE A 1 802 ? 15.847 0.371 -1.911 1.00 67.44 802 ILE A CA 1
ATOM 6498 C C . ILE A 1 802 ? 16.727 1.450 -1.267 1.00 67.44 802 ILE A C 1
ATOM 6500 O O . ILE A 1 802 ? 16.363 2.622 -1.372 1.00 67.44 802 ILE A O 1
ATOM 6504 N N . PRO A 1 803 ? 17.880 1.128 -0.641 1.00 65.81 803 PRO A N 1
ATOM 6505 C CA . PRO A 1 803 ? 18.727 2.166 -0.055 1.00 65.81 803 PRO A CA 1
ATOM 6506 C C . PRO A 1 803 ? 19.218 3.158 -1.110 1.00 65.81 803 PRO A C 1
ATOM 6508 O O . PRO A 1 803 ? 19.212 4.364 -0.879 1.00 65.81 803 PRO A O 1
ATOM 6511 N N . LEU A 1 804 ? 19.567 2.656 -2.300 1.00 61.84 804 LEU A N 1
ATOM 6512 C CA . LEU A 1 804 ? 19.969 3.487 -3.430 1.00 61.84 804 LEU A CA 1
ATOM 6513 C C . LEU A 1 804 ? 18.826 4.390 -3.924 1.00 61.84 804 LEU A C 1
ATOM 6515 O O . LEU A 1 804 ? 19.061 5.559 -4.219 1.00 61.84 804 LEU A O 1
ATOM 6519 N N . LEU A 1 805 ? 17.590 3.886 -3.981 1.00 66.25 805 LEU A N 1
ATOM 6520 C CA . LEU A 1 805 ? 16.414 4.685 -4.328 1.00 66.25 805 LEU A CA 1
ATOM 6521 C C . LEU A 1 805 ? 16.201 5.833 -3.329 1.00 66.25 805 LEU A C 1
ATOM 6523 O O . LEU A 1 805 ? 16.060 6.976 -3.758 1.00 66.25 805 LEU A O 1
ATOM 6527 N N . TYR A 1 806 ? 16.244 5.559 -2.022 1.00 63.09 806 TYR A N 1
ATOM 6528 C CA . TYR A 1 806 ? 16.109 6.604 -0.999 1.00 63.09 806 TYR A CA 1
ATOM 6529 C C . TYR A 1 806 ? 17.249 7.620 -1.046 1.00 63.09 806 TYR A C 1
ATOM 6531 O O . TYR A 1 806 ? 17.015 8.820 -0.912 1.00 63.09 806 TYR A O 1
ATOM 6539 N N . PHE A 1 807 ? 18.476 7.163 -1.297 1.00 65.56 807 PHE A N 1
ATOM 6540 C CA . PHE A 1 807 ? 19.625 8.042 -1.487 1.00 65.56 807 PHE A CA 1
ATOM 6541 C C . PHE A 1 807 ? 19.442 8.983 -2.689 1.00 65.56 807 PHE A C 1
ATOM 6543 O O . PHE A 1 807 ? 19.756 10.170 -2.605 1.00 65.56 807 PHE A O 1
ATOM 6550 N N . LEU A 1 808 ? 18.889 8.488 -3.802 1.00 59.19 808 LEU A N 1
ATOM 6551 C CA . LEU A 1 808 ? 18.631 9.306 -4.990 1.00 59.19 808 LEU A CA 1
ATOM 6552 C C . LEU A 1 808 ? 17.482 10.294 -4.797 1.00 59.19 808 LEU A C 1
ATOM 6554 O O . LEU A 1 808 ? 17.582 11.431 -5.259 1.00 59.19 808 LEU A O 1
ATOM 6558 N N . GLU A 1 809 ? 16.426 9.894 -4.091 1.00 65.00 809 GLU A N 1
ATOM 6559 C CA . GLU A 1 809 ? 15.337 10.800 -3.714 1.00 65.00 809 GLU A CA 1
ATOM 6560 C C . GLU A 1 809 ? 15.825 11.902 -2.761 1.00 65.00 809 GLU A C 1
ATOM 6562 O O . GLU A 1 809 ? 15.454 13.064 -2.933 1.00 65.00 809 GLU A O 1
ATOM 6567 N N . PHE A 1 810 ? 16.735 11.582 -1.835 1.00 60.41 810 PHE A N 1
ATOM 6568 C CA . PHE A 1 810 ? 17.392 12.561 -0.967 1.00 60.41 810 PHE A CA 1
ATOM 6569 C C . PHE A 1 810 ? 18.255 13.564 -1.752 1.00 60.41 810 PHE A C 1
ATOM 6571 O O . PHE A 1 810 ? 18.169 14.768 -1.516 1.00 60.41 810 PHE A O 1
ATOM 6578 N N . ILE A 1 811 ? 19.055 13.108 -2.723 1.00 57.62 811 ILE A N 1
ATOM 6579 C CA . ILE A 1 811 ? 19.869 14.011 -3.556 1.00 57.62 811 ILE A CA 1
ATOM 6580 C C . ILE A 1 811 ? 18.989 14.951 -4.383 1.00 57.62 811 ILE A C 1
ATOM 6582 O O . ILE A 1 811 ? 19.264 16.148 -4.448 1.00 57.62 811 ILE A O 1
ATOM 6586 N N . ASP A 1 812 ? 17.943 14.437 -5.029 1.00 58.91 812 ASP A N 1
ATOM 6587 C CA . ASP A 1 812 ? 17.062 15.267 -5.854 1.00 58.91 812 ASP A CA 1
ATOM 6588 C C . ASP A 1 812 ? 16.273 16.273 -5.016 1.00 58.91 812 ASP A C 1
ATOM 6590 O O . ASP A 1 812 ? 16.088 17.411 -5.453 1.00 58.91 812 ASP A O 1
ATOM 6594 N N . PHE A 1 813 ? 15.919 15.904 -3.785 1.00 54.00 813 PHE A N 1
ATOM 6595 C CA . PHE A 1 813 ? 15.400 16.841 -2.801 1.00 54.00 813 PHE A CA 1
ATOM 6596 C C . PHE A 1 813 ? 16.394 17.973 -2.502 1.00 54.00 813 PHE A C 1
ATOM 6598 O O . PHE A 1 813 ? 16.037 19.143 -2.624 1.00 54.00 813 PHE A O 1
ATOM 6605 N N . VAL A 1 814 ? 17.650 17.647 -2.173 1.00 55.97 814 VAL A N 1
ATOM 6606 C CA . VAL A 1 814 ? 18.695 18.645 -1.869 1.00 55.97 814 VAL A CA 1
ATOM 6607 C C . VAL A 1 814 ? 18.973 19.552 -3.076 1.00 55.97 814 VAL A C 1
ATOM 6609 O O . VAL A 1 814 ? 19.264 20.735 -2.916 1.00 55.97 814 VAL A O 1
ATOM 6612 N N . LEU A 1 815 ? 18.855 19.022 -4.297 1.00 55.78 815 LEU A N 1
ATOM 6613 C CA . LEU A 1 815 ? 19.090 19.756 -5.543 1.00 55.78 815 LEU A CA 1
ATOM 6614 C C . LEU A 1 815 ? 17.843 20.464 -6.106 1.00 55.78 815 LEU A C 1
ATOM 6616 O O . LEU A 1 815 ? 17.935 21.049 -7.187 1.00 55.78 815 LEU A O 1
ATOM 6620 N N . GLY A 1 816 ? 16.686 20.397 -5.434 1.00 49.28 816 GLY A N 1
ATOM 6621 C CA . GLY A 1 816 ? 15.434 21.006 -5.904 1.00 49.28 816 GLY A CA 1
ATOM 6622 C C . GLY A 1 816 ? 14.908 20.419 -7.222 1.00 49.28 816 GLY A C 1
ATOM 6623 O O . GLY A 1 816 ? 14.214 21.093 -7.984 1.00 49.28 816 GLY A O 1
ATOM 6624 N N . LYS A 1 817 ? 15.265 19.169 -7.534 1.00 52.34 817 LYS A N 1
ATOM 6625 C CA . LYS A 1 817 ? 14.851 18.463 -8.751 1.00 52.34 817 LYS A CA 1
ATOM 6626 C C . LYS A 1 817 ? 13.659 17.562 -8.448 1.00 52.34 817 LYS A C 1
ATOM 6628 O O . LYS A 1 817 ? 13.656 16.798 -7.497 1.00 52.34 817 LYS A O 1
ATOM 6633 N N . SER A 1 818 ? 12.646 17.602 -9.309 1.00 49.34 818 SER A N 1
ATOM 6634 C CA . SER A 1 818 ? 11.486 16.706 -9.242 1.00 49.34 818 SER A CA 1
ATOM 6635 C C . SER A 1 818 ? 11.654 15.570 -10.262 1.00 49.34 818 SER A C 1
ATOM 6637 O O . SER A 1 818 ? 11.128 15.651 -11.379 1.00 49.34 818 SER A O 1
ATOM 6639 N N . GLN A 1 819 ? 12.379 14.503 -9.912 1.00 55.84 819 GLN A N 1
ATOM 6640 C CA . GLN A 1 819 ? 12.327 13.242 -10.665 1.00 55.84 819 GLN A CA 1
ATOM 6641 C C . GLN A 1 819 ? 11.624 12.151 -9.854 1.00 55.84 819 GLN A C 1
ATOM 6643 O O . GLN A 1 819 ? 11.857 11.973 -8.668 1.00 55.84 819 GLN A O 1
ATOM 6648 N N . ASN A 1 820 ? 10.736 11.400 -10.509 1.00 62.56 820 ASN A N 1
ATOM 6649 C CA . ASN A 1 820 ? 9.973 10.326 -9.872 1.00 62.56 820 ASN A CA 1
ATOM 6650 C C . ASN A 1 820 ? 10.749 8.998 -9.965 1.00 62.56 820 ASN A C 1
ATOM 6652 O O . ASN A 1 820 ? 10.460 8.159 -10.830 1.00 62.56 820 ASN A O 1
ATOM 6656 N N . HIS A 1 821 ? 11.774 8.847 -9.118 1.00 64.62 821 HIS A N 1
ATOM 6657 C CA . HIS A 1 821 ? 12.678 7.689 -9.109 1.00 64.62 821 HIS A CA 1
ATOM 6658 C C . HIS A 1 821 ? 11.950 6.381 -8.813 1.00 64.62 821 HIS A C 1
ATOM 6660 O O . HIS A 1 821 ? 12.165 5.411 -9.538 1.00 64.62 821 HIS A O 1
ATOM 6666 N N . LEU A 1 822 ? 10.993 6.354 -7.880 1.00 63.88 822 LEU A N 1
ATOM 6667 C CA . LEU A 1 822 ? 10.198 5.154 -7.607 1.00 63.88 822 LEU A CA 1
ATOM 6668 C C . LEU A 1 822 ? 9.374 4.691 -8.822 1.00 63.88 822 LEU A C 1
ATOM 6670 O O . LEU A 1 822 ? 9.364 3.503 -9.147 1.00 63.88 822 LEU A O 1
ATOM 6674 N N . LYS A 1 823 ? 8.735 5.601 -9.573 1.00 62.66 823 LYS A N 1
ATOM 6675 C CA . LYS A 1 823 ? 8.043 5.244 -10.830 1.00 62.66 823 LYS A CA 1
ATOM 6676 C C . LYS A 1 823 ? 9.024 4.728 -11.884 1.00 62.66 823 LYS A C 1
ATOM 6678 O O . LYS A 1 823 ? 8.654 3.880 -12.701 1.00 62.66 823 LYS A O 1
ATOM 6683 N N . ASN A 1 824 ? 10.259 5.229 -11.897 1.00 62.28 824 ASN A N 1
ATOM 6684 C CA . ASN A 1 824 ? 11.312 4.738 -12.785 1.00 62.28 824 ASN A CA 1
ATOM 6685 C C . ASN A 1 824 ? 11.779 3.330 -12.374 1.00 62.28 824 ASN A C 1
ATOM 6687 O O . ASN A 1 824 ? 11.859 2.464 -13.246 1.00 62.28 824 ASN A O 1
ATOM 6691 N N . TYR A 1 825 ? 11.955 3.067 -11.075 1.00 70.25 825 TYR A N 1
ATOM 6692 C CA . TYR A 1 825 ? 12.279 1.751 -10.515 1.00 70.25 825 TYR A CA 1
ATOM 6693 C C . TYR A 1 825 ? 11.149 0.729 -10.706 1.00 70.25 825 TYR A C 1
ATOM 6695 O O . TYR A 1 825 ? 11.414 -0.391 -11.126 1.00 70.25 825 TYR A O 1
ATOM 6703 N N . GLN A 1 826 ? 9.877 1.101 -10.529 1.00 69.00 826 GLN A N 1
ATOM 6704 C CA . GLN A 1 826 ? 8.729 0.225 -10.821 1.00 69.00 826 GLN A CA 1
ATOM 6705 C C . GLN A 1 826 ? 8.636 -0.118 -12.313 1.00 69.00 826 GLN A C 1
ATOM 6707 O O . GLN A 1 826 ? 8.398 -1.267 -12.686 1.00 69.00 826 GLN A O 1
ATOM 6712 N N . LYS A 1 827 ? 8.852 0.868 -13.197 1.00 67.44 827 LYS A N 1
ATOM 6713 C CA . LYS A 1 827 ? 8.929 0.632 -14.648 1.00 67.44 827 LYS A CA 1
ATOM 6714 C C . LYS A 1 827 ? 10.110 -0.264 -15.012 1.00 67.44 827 LYS A C 1
ATOM 6716 O O . LYS A 1 827 ? 9.983 -1.055 -15.943 1.00 67.44 827 LYS A O 1
ATOM 6721 N N . MET A 1 828 ? 11.246 -0.114 -14.334 1.00 72.75 828 MET A N 1
ATOM 6722 C CA . MET A 1 828 ? 12.419 -0.968 -14.504 1.00 72.75 828 MET A CA 1
ATOM 6723 C C . MET A 1 828 ? 12.118 -2.396 -14.039 1.00 72.75 828 MET A C 1
ATOM 6725 O O . MET A 1 828 ? 12.335 -3.321 -14.809 1.00 72.75 828 MET A O 1
ATOM 6729 N N . TYR A 1 829 ? 11.526 -2.576 -12.857 1.00 74.69 829 TYR A N 1
ATOM 6730 C CA . TYR A 1 829 ? 11.178 -3.887 -12.311 1.00 74.69 829 TYR A CA 1
ATOM 6731 C C . TYR A 1 829 ? 10.143 -4.628 -13.167 1.00 74.69 829 TYR A C 1
ATOM 6733 O O . TYR A 1 829 ? 10.358 -5.784 -13.507 1.00 74.69 829 TYR A O 1
ATOM 6741 N N . ARG A 1 830 ? 9.065 -3.963 -13.617 1.00 70.94 830 ARG A N 1
ATOM 6742 C CA . ARG A 1 830 ? 8.087 -4.578 -14.543 1.00 70.94 830 ARG A CA 1
ATOM 6743 C C . ARG A 1 830 ? 8.743 -5.067 -15.837 1.00 70.94 830 ARG A C 1
ATOM 6745 O O . ARG A 1 830 ? 8.373 -6.110 -16.356 1.00 70.94 830 ARG A O 1
ATOM 6752 N N . ARG A 1 831 ? 9.738 -4.334 -16.349 1.00 71.75 831 ARG A N 1
ATOM 6753 C CA . ARG A 1 831 ? 10.513 -4.757 -17.527 1.00 71.75 831 ARG A CA 1
ATOM 6754 C C . ARG A 1 831 ? 11.456 -5.906 -17.224 1.00 71.75 831 ARG A C 1
ATOM 6756 O O . ARG A 1 831 ? 11.526 -6.825 -18.026 1.00 71.75 831 ARG A O 1
ATOM 6763 N N . LEU A 1 832 ? 12.153 -5.847 -16.091 1.00 76.19 832 LEU A N 1
ATOM 6764 C CA . LEU A 1 832 ? 13.023 -6.917 -15.619 1.00 76.19 832 LEU A CA 1
ATOM 6765 C C . LEU A 1 832 ? 12.228 -8.219 -15.468 1.00 76.19 832 LEU A C 1
ATOM 6767 O O . LEU A 1 832 ? 12.675 -9.252 -15.943 1.00 76.19 832 LEU A O 1
ATOM 6771 N N . SER A 1 833 ? 11.022 -8.149 -14.901 1.00 75.50 833 SER A N 1
ATOM 6772 C CA . SER A 1 833 ? 10.105 -9.285 -14.769 1.00 75.50 833 SER A CA 1
ATOM 6773 C C . SER A 1 833 ? 9.580 -9.802 -16.111 1.00 75.50 833 SER A C 1
ATOM 6775 O O . SER A 1 833 ? 9.374 -10.999 -16.243 1.00 75.50 833 SER A O 1
ATOM 6777 N N . ALA A 1 834 ? 9.350 -8.936 -17.101 1.00 72.19 834 ALA A N 1
ATOM 6778 C CA . ALA A 1 834 ? 8.912 -9.367 -18.432 1.00 72.19 834 ALA A CA 1
ATOM 6779 C C . ALA A 1 834 ? 10.052 -10.000 -19.255 1.00 72.19 834 ALA A C 1
ATOM 6781 O O . ALA A 1 834 ? 9.801 -10.831 -20.122 1.00 72.19 834 ALA A O 1
ATOM 6782 N N . ILE A 1 835 ? 11.303 -9.602 -18.988 1.00 76.62 835 ILE A N 1
ATOM 6783 C CA . ILE A 1 835 ? 12.506 -10.140 -19.639 1.00 76.62 835 ILE A CA 1
ATOM 6784 C C . ILE A 1 835 ? 13.086 -11.358 -18.912 1.00 76.62 835 ILE A C 1
ATOM 6786 O O . ILE A 1 835 ? 13.777 -12.150 -19.548 1.00 76.62 835 ILE A O 1
ATOM 6790 N N . SER A 1 836 ? 12.811 -11.530 -17.615 1.00 81.12 836 SER A N 1
ATOM 6791 C CA . SER A 1 836 ? 13.428 -12.561 -16.767 1.00 81.12 836 SER A CA 1
ATOM 6792 C C . SER A 1 836 ? 13.292 -13.967 -17.341 1.00 81.12 836 SER A C 1
ATOM 6794 O O . SER A 1 836 ? 14.232 -14.748 -17.245 1.00 81.12 836 SER A O 1
ATOM 6796 N N . TYR A 1 837 ? 12.169 -14.262 -18.002 1.00 81.88 837 TYR A N 1
ATOM 6797 C CA . TYR A 1 837 ? 11.968 -15.526 -18.701 1.00 81.88 837 TYR A CA 1
ATOM 6798 C C . TYR A 1 837 ? 13.046 -15.769 -19.768 1.00 81.88 837 TYR A C 1
ATOM 6800 O O . TYR A 1 837 ? 13.632 -16.845 -19.787 1.00 81.88 837 TYR A O 1
ATOM 6808 N N . PHE A 1 838 ? 13.351 -14.763 -20.597 1.00 83.25 838 PHE A N 1
ATOM 6809 C CA . PHE A 1 838 ? 14.282 -14.848 -21.731 1.00 83.25 838 PHE A CA 1
ATOM 6810 C C . PHE A 1 838 ? 15.758 -14.791 -21.335 1.00 83.25 838 PHE A C 1
ATOM 6812 O O . PHE A 1 838 ? 16.595 -15.341 -22.038 1.00 83.25 838 PHE A O 1
ATOM 6819 N N . ILE A 1 839 ? 16.101 -14.130 -20.227 1.00 82.31 839 ILE A N 1
ATOM 6820 C CA . ILE A 1 839 ? 17.492 -14.099 -19.739 1.00 82.31 839 ILE A CA 1
ATOM 6821 C C . ILE A 1 839 ? 17.786 -15.209 -18.729 1.00 82.31 839 ILE A C 1
ATOM 6823 O O . ILE A 1 839 ? 18.949 -15.518 -18.494 1.00 82.31 839 ILE A O 1
ATOM 6827 N N . GLY A 1 840 ? 16.754 -15.805 -18.126 1.00 83.00 840 GLY A N 1
ATOM 6828 C CA . GLY A 1 840 ? 16.847 -16.842 -17.098 1.00 83.00 840 GLY A CA 1
ATOM 6829 C C . GLY A 1 840 ? 16.743 -18.276 -17.624 1.00 83.00 840 GLY A C 1
ATOM 6830 O O . GLY A 1 840 ? 16.523 -19.187 -16.827 1.00 83.00 840 GLY A O 1
ATOM 6831 N N . LYS A 1 841 ? 1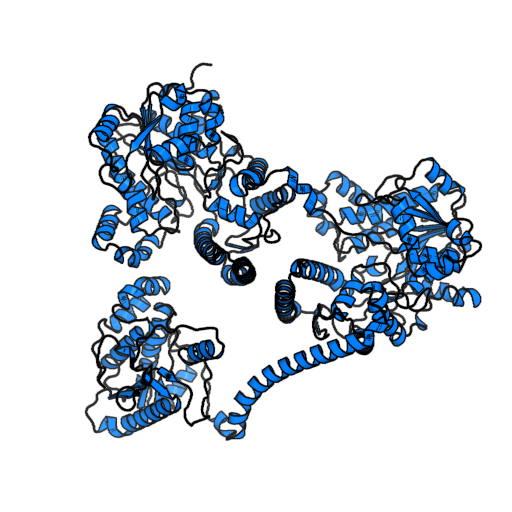6.859 -18.487 -18.939 1.00 85.19 841 LYS A N 1
ATOM 6832 C CA . LYS A 1 841 ? 16.854 -19.798 -19.605 1.00 85.19 841 LYS A CA 1
ATOM 6833 C C . LYS A 1 841 ? 17.756 -19.755 -20.842 1.00 85.19 841 LYS A C 1
ATOM 6835 O O . LYS A 1 841 ? 18.116 -18.679 -21.310 1.00 85.19 841 LYS A O 1
ATOM 6840 N N . SER A 1 842 ? 18.100 -20.924 -21.373 1.00 88.75 842 SER A N 1
ATOM 6841 C CA . SER A 1 842 ? 18.844 -21.066 -22.628 1.00 88.75 842 SER A CA 1
ATOM 6842 C C . SER A 1 842 ? 18.039 -21.898 -23.616 1.00 88.75 842 SER A C 1
ATOM 6844 O O . SER A 1 842 ? 17.392 -22.868 -23.222 1.00 88.75 842 SER A O 1
ATOM 6846 N N . TRP A 1 843 ? 18.098 -21.511 -24.886 1.00 89.88 843 TRP A N 1
ATOM 6847 C CA . TRP A 1 843 ? 17.424 -22.175 -25.999 1.00 89.88 843 TRP A CA 1
ATOM 6848 C C . TRP A 1 843 ? 18.430 -22.553 -27.071 1.00 89.88 843 TRP A C 1
ATOM 6850 O O . TRP A 1 843 ? 19.467 -21.906 -27.214 1.00 89.88 843 TRP A O 1
ATOM 6860 N N . LEU A 1 844 ? 18.085 -23.576 -27.846 1.00 89.62 844 LEU A N 1
ATOM 6861 C CA . LEU A 1 844 ? 18.818 -23.965 -29.039 1.00 89.62 844 LEU A CA 1
ATOM 6862 C C . LEU A 1 844 ? 18.016 -23.560 -30.282 1.00 89.62 844 LEU A C 1
ATOM 6864 O O . LEU A 1 844 ? 17.067 -24.245 -30.669 1.00 89.62 844 LEU A O 1
ATOM 6868 N N . PHE A 1 845 ? 18.389 -22.448 -30.912 1.00 93.00 845 PHE A N 1
ATOM 6869 C CA . PHE A 1 845 ? 17.800 -22.017 -32.182 1.00 93.00 845 PHE A CA 1
ATOM 6870 C C . PHE A 1 845 ? 18.623 -22.580 -33.343 1.00 93.00 845 PHE A C 1
ATOM 6872 O O . PHE A 1 845 ? 19.796 -22.236 -33.494 1.00 93.00 845 PHE A O 1
ATOM 6879 N N . LYS A 1 846 ? 18.036 -23.451 -34.171 1.00 93.12 846 LYS A N 1
ATOM 6880 C CA . LYS A 1 846 ? 18.727 -23.937 -35.378 1.00 93.12 846 LYS A CA 1
ATOM 6881 C C . LYS A 1 846 ? 18.799 -22.837 -36.431 1.00 93.12 846 LYS A C 1
ATOM 6883 O O . LYS A 1 846 ? 17.861 -22.059 -36.533 1.00 93.12 846 LYS A O 1
ATOM 6888 N N . THR A 1 847 ? 19.883 -22.782 -37.202 1.00 93.25 847 THR A N 1
ATOM 6889 C CA . THR A 1 847 ? 20.161 -21.719 -38.191 1.00 93.25 847 THR A CA 1
ATOM 6890 C C . THR A 1 847 ? 20.568 -22.290 -39.559 1.00 93.25 847 THR A C 1
ATOM 6892 O O . THR A 1 847 ? 21.315 -21.670 -40.315 1.00 93.25 847 THR A O 1
ATOM 6895 N N . ASP A 1 848 ? 20.122 -23.505 -39.881 1.00 93.31 848 ASP A N 1
ATOM 6896 C CA . ASP A 1 848 ? 20.531 -24.266 -41.067 1.00 93.31 848 ASP A CA 1
ATOM 6897 C C . ASP A 1 848 ? 20.189 -23.554 -42.392 1.00 93.31 848 ASP A C 1
ATOM 6899 O O . ASP A 1 848 ? 21.021 -23.481 -43.298 1.00 93.31 848 ASP A O 1
ATOM 6903 N N . ASN A 1 849 ? 18.982 -23.005 -42.518 1.00 94.06 849 ASN A N 1
ATOM 6904 C CA . ASN A 1 849 ? 18.520 -22.207 -43.650 1.00 94.06 849 ASN A CA 1
ATOM 6905 C C . ASN A 1 849 ? 19.260 -20.871 -43.723 1.00 94.06 849 ASN A C 1
ATOM 6907 O O . ASN A 1 849 ? 19.673 -20.483 -44.814 1.00 94.06 849 ASN A O 1
ATOM 6911 N N . THR A 1 850 ? 19.488 -20.197 -42.591 1.00 93.19 850 THR A N 1
ATOM 6912 C CA . THR A 1 850 ? 20.296 -18.965 -42.542 1.00 93.19 850 THR A CA 1
ATOM 6913 C C . THR A 1 850 ? 21.728 -19.205 -43.034 1.00 93.19 850 THR A C 1
ATOM 6915 O O . THR A 1 850 ? 22.224 -18.442 -43.864 1.00 93.19 850 THR A O 1
ATOM 6918 N N . LYS A 1 851 ? 22.376 -20.304 -42.622 1.00 92.88 851 LYS A N 1
ATOM 6919 C CA . LYS A 1 851 ? 23.704 -20.698 -43.129 1.00 92.88 851 LYS A CA 1
ATOM 6920 C C . LYS A 1 851 ? 23.678 -21.040 -44.619 1.00 92.88 851 LYS A C 1
ATOM 6922 O O . LYS A 1 851 ? 24.565 -20.634 -45.366 1.00 92.88 851 LYS A O 1
ATOM 6927 N N . LYS A 1 852 ? 22.662 -21.778 -45.078 1.00 93.81 852 LYS A N 1
ATOM 6928 C CA . LYS A 1 852 ? 22.489 -22.082 -46.510 1.00 93.81 852 LYS A CA 1
ATOM 6929 C C . LYS A 1 852 ? 22.321 -20.808 -47.337 1.00 93.81 852 LYS A C 1
ATOM 6931 O O . LYS A 1 852 ? 22.888 -20.734 -48.420 1.00 93.81 852 LYS A O 1
ATOM 6936 N N . LEU A 1 853 ? 21.577 -19.823 -46.832 1.00 94.81 853 LEU A N 1
ATOM 6937 C CA . LEU A 1 853 ? 21.409 -18.519 -47.469 1.00 94.81 853 LEU A CA 1
ATOM 6938 C C . LEU A 1 853 ? 22.742 -17.767 -47.565 1.00 94.81 853 LEU A C 1
ATOM 6940 O O . LEU A 1 853 ? 23.093 -17.312 -48.647 1.00 94.81 853 LEU A O 1
ATOM 6944 N N . TRP A 1 854 ? 23.515 -17.709 -46.477 1.00 94.44 854 TRP A N 1
ATOM 6945 C CA . TRP A 1 854 ? 24.852 -17.101 -46.480 1.00 94.44 854 TRP A CA 1
ATOM 6946 C C . TRP A 1 854 ? 25.772 -17.707 -47.550 1.00 94.44 854 TRP A C 1
ATOM 6948 O O . TRP A 1 854 ? 26.413 -16.988 -48.313 1.00 94.44 854 TRP A O 1
ATOM 6958 N N . ASN A 1 855 ? 25.775 -19.036 -47.666 1.00 94.06 855 ASN A N 1
ATOM 6959 C CA . ASN A 1 855 ? 26.621 -19.753 -48.621 1.00 94.06 855 ASN A CA 1
ATOM 6960 C C . ASN A 1 855 ? 26.215 -19.560 -50.092 1.00 94.06 855 ASN A C 1
ATOM 6962 O O . ASN A 1 855 ? 27.016 -19.858 -50.975 1.00 94.06 855 ASN A O 1
ATOM 6966 N N . LYS A 1 856 ? 24.990 -19.092 -50.365 1.00 94.75 856 LYS A N 1
ATOM 6967 C CA . LYS A 1 856 ? 24.509 -18.800 -51.725 1.00 94.75 856 LYS A CA 1
ATOM 6968 C C . LYS A 1 856 ? 24.908 -17.416 -52.231 1.00 94.75 856 LYS A C 1
ATOM 6970 O O . LYS A 1 856 ? 24.876 -17.208 -53.441 1.00 94.75 856 LYS A O 1
ATOM 6975 N N . LEU A 1 857 ? 25.221 -16.480 -51.335 1.00 93.19 857 LEU A N 1
ATOM 6976 C CA . LEU A 1 857 ? 25.624 -15.130 -51.716 1.00 93.19 857 LEU A CA 1
ATOM 6977 C C . LEU A 1 857 ? 27.016 -15.151 -52.352 1.00 93.19 857 LEU A C 1
ATOM 6979 O O . LEU A 1 857 ? 27.883 -15.930 -51.946 1.00 93.19 857 LEU A O 1
ATOM 6983 N N . ASP A 1 858 ? 27.238 -14.282 -53.335 1.00 93.44 858 ASP A N 1
ATOM 6984 C CA . ASP A 1 858 ? 28.581 -14.063 -53.863 1.00 93.44 858 ASP A CA 1
ATOM 6985 C C . ASP A 1 858 ? 29.437 -13.239 -52.884 1.00 93.44 858 ASP A C 1
ATOM 6987 O O . ASP A 1 858 ? 28.945 -12.672 -51.908 1.00 93.44 858 ASP A O 1
ATOM 6991 N N . GLU A 1 859 ? 30.746 -13.170 -53.122 1.00 92.44 859 GLU A N 1
ATOM 6992 C CA . GLU A 1 859 ? 31.671 -12.473 -52.218 1.00 92.44 859 GLU A CA 1
ATOM 6993 C C . GLU A 1 859 ? 31.402 -10.961 -52.109 1.00 92.44 859 GLU A C 1
ATOM 6995 O O . GLU A 1 859 ? 31.709 -10.342 -51.086 1.00 92.44 859 GLU A O 1
ATOM 7000 N N . SER A 1 860 ? 30.808 -10.349 -53.139 1.00 91.31 860 SER A N 1
ATOM 7001 C CA . SER A 1 860 ? 30.456 -8.929 -53.109 1.00 91.31 860 SER A CA 1
ATOM 7002 C C . SER A 1 860 ? 29.241 -8.677 -52.212 1.00 91.31 860 SER A C 1
ATOM 7004 O O . SER A 1 860 ? 29.284 -7.784 -51.359 1.00 91.31 860 SER A O 1
ATOM 7006 N N . ASP A 1 861 ? 28.223 -9.530 -52.312 1.00 92.50 861 ASP A N 1
ATOM 7007 C CA . ASP A 1 861 ? 27.012 -9.488 -51.501 1.00 92.50 861 ASP A CA 1
ATOM 7008 C C . ASP A 1 861 ? 27.267 -9.938 -50.065 1.00 92.50 861 ASP A C 1
ATOM 7010 O O . ASP A 1 861 ? 26.735 -9.324 -49.145 1.00 92.50 861 ASP A O 1
ATOM 7014 N N . LYS A 1 862 ? 28.138 -10.925 -49.823 1.00 92.94 862 LYS A N 1
ATOM 7015 C CA . LYS A 1 862 ? 28.573 -11.292 -48.463 1.00 92.94 862 LYS A CA 1
ATOM 7016 C C . LYS A 1 862 ? 29.210 -10.114 -47.733 1.00 92.94 862 LYS A C 1
ATOM 7018 O O . LYS A 1 862 ? 28.935 -9.875 -46.558 1.00 92.94 862 LYS A O 1
ATOM 7023 N N . LYS A 1 863 ? 30.037 -9.335 -48.435 1.00 89.44 863 LYS A N 1
ATOM 7024 C CA . LYS A 1 863 ? 30.653 -8.127 -47.875 1.00 89.44 863 LYS A CA 1
ATOM 7025 C C . LYS A 1 863 ? 29.626 -7.021 -47.635 1.00 89.44 863 LYS A C 1
ATOM 7027 O O . LYS A 1 863 ? 29.740 -6.290 -46.650 1.00 89.44 863 LYS A O 1
ATOM 7032 N N . LEU A 1 864 ? 28.653 -6.872 -48.535 1.00 88.81 864 LEU A N 1
ATOM 7033 C CA . LEU A 1 864 ? 27.657 -5.808 -48.467 1.00 88.81 864 LEU A CA 1
ATOM 7034 C C . LEU A 1 864 ? 26.524 -6.122 -47.486 1.00 88.81 864 LEU A C 1
ATOM 7036 O O . LEU A 1 864 ? 26.049 -5.205 -46.833 1.00 88.81 864 LEU A O 1
ATOM 7040 N N . PHE A 1 865 ? 26.120 -7.378 -47.339 1.00 92.69 865 PHE A N 1
ATOM 7041 C CA . PHE A 1 865 ? 25.035 -7.855 -46.484 1.00 92.69 865 PHE A CA 1
ATOM 7042 C C . PHE A 1 865 ? 25.558 -8.935 -45.534 1.00 92.69 865 PHE A C 1
ATOM 7044 O O . PHE A 1 865 ? 25.076 -10.062 -45.532 1.00 92.69 865 PHE A O 1
ATOM 7051 N N . ASN A 1 866 ? 26.551 -8.597 -44.713 1.00 92.56 866 ASN A N 1
ATOM 7052 C CA . ASN A 1 866 ? 27.144 -9.549 -43.778 1.00 92.56 866 ASN A CA 1
ATOM 7053 C C . ASN A 1 866 ? 26.173 -9.899 -42.635 1.00 92.56 866 ASN A C 1
ATOM 7055 O O . ASN A 1 866 ? 25.744 -9.019 -41.882 1.00 92.56 866 ASN A O 1
ATOM 7059 N N . PHE A 1 867 ? 25.843 -11.182 -42.510 1.00 93.25 867 PHE A N 1
ATOM 7060 C CA . PHE A 1 867 ? 25.123 -11.763 -41.373 1.00 93.25 867 PHE A CA 1
ATOM 7061 C C . PHE A 1 867 ? 25.755 -13.096 -40.929 1.00 93.25 867 PHE A C 1
ATOM 7063 O O . PHE A 1 867 ? 25.062 -13.960 -40.389 1.00 93.25 867 PHE A O 1
ATOM 7070 N N . ASP A 1 868 ? 27.062 -13.273 -41.160 1.00 93.19 868 ASP A N 1
ATOM 7071 C CA . ASP A 1 868 ? 27.793 -14.479 -40.766 1.00 93.19 868 ASP A CA 1
ATOM 7072 C C . ASP A 1 868 ? 28.060 -14.503 -39.263 1.00 93.19 868 ASP A C 1
ATOM 7074 O O . ASP A 1 868 ? 28.947 -13.830 -38.736 1.00 93.19 868 ASP A O 1
ATOM 7078 N N . ILE A 1 869 ? 27.276 -15.312 -38.560 1.00 91.06 869 ILE A N 1
ATOM 7079 C CA . ILE A 1 869 ? 27.320 -15.435 -37.104 1.00 91.06 869 ILE A CA 1
ATOM 7080 C C . ILE A 1 869 ? 28.691 -15.934 -36.616 1.00 91.06 869 ILE A C 1
ATOM 7082 O O . ILE A 1 869 ? 29.097 -15.595 -35.503 1.00 91.06 869 ILE A O 1
ATOM 7086 N N . ASP A 1 870 ? 29.435 -16.680 -37.438 1.00 89.81 870 ASP A N 1
ATOM 7087 C CA . ASP A 1 870 ? 30.740 -17.219 -37.048 1.00 89.81 870 ASP A CA 1
ATOM 7088 C C . ASP A 1 870 ? 31.821 -16.113 -36.983 1.00 89.81 870 ASP A C 1
ATOM 7090 O O . ASP A 1 870 ? 32.775 -16.229 -36.201 1.00 89.81 870 ASP A O 1
ATOM 7094 N N . GLU A 1 871 ? 31.626 -14.996 -37.705 1.00 90.94 871 GLU A N 1
ATOM 7095 C CA . GLU A 1 871 ? 32.489 -13.805 -37.662 1.00 90.94 871 GLU A CA 1
ATOM 7096 C C . GLU A 1 871 ? 32.292 -12.934 -36.411 1.00 90.94 871 GLU A C 1
ATOM 7098 O O . GLU A 1 871 ? 33.087 -12.018 -36.184 1.00 90.94 871 GLU A O 1
ATOM 7103 N N . ILE A 1 872 ? 31.250 -13.165 -35.603 1.00 91.62 872 ILE A N 1
ATOM 7104 C CA . ILE A 1 872 ? 30.958 -12.317 -34.440 1.00 91.62 872 ILE A CA 1
ATOM 7105 C C . ILE A 1 872 ? 32.127 -12.355 -33.444 1.00 91.62 872 ILE A C 1
ATOM 7107 O O . ILE A 1 872 ? 32.445 -13.391 -32.853 1.00 91.62 872 ILE A O 1
ATOM 7111 N N . ASP A 1 873 ? 32.722 -11.184 -33.213 1.00 93.31 873 ASP A N 1
ATOM 7112 C CA . ASP A 1 873 ? 33.683 -10.940 -32.139 1.00 93.31 873 ASP A CA 1
ATOM 7113 C C . ASP A 1 873 ? 32.983 -10.260 -30.958 1.00 93.31 873 ASP A C 1
ATOM 7115 O O . ASP A 1 873 ? 32.728 -9.051 -30.965 1.00 93.31 873 ASP A O 1
ATOM 7119 N N . TRP A 1 874 ? 32.678 -11.046 -29.924 1.00 93.81 874 TRP A N 1
ATOM 7120 C CA . TRP A 1 874 ? 31.982 -10.560 -28.737 1.00 93.81 874 TRP A CA 1
ATOM 7121 C C . TRP A 1 874 ? 32.739 -9.458 -27.991 1.00 93.81 874 TRP A C 1
ATOM 7123 O O . TRP A 1 874 ? 32.097 -8.566 -27.440 1.00 93.81 874 TRP A O 1
ATOM 7133 N N . ASP A 1 875 ? 34.074 -9.450 -27.998 1.00 93.75 875 ASP A N 1
ATOM 7134 C CA . ASP A 1 875 ? 34.843 -8.396 -27.329 1.00 93.75 875 ASP A CA 1
ATOM 7135 C C . ASP A 1 875 ? 34.634 -7.043 -28.038 1.00 93.75 875 ASP A C 1
ATOM 7137 O O . ASP A 1 875 ? 34.284 -6.051 -27.388 1.00 93.75 875 ASP A O 1
ATOM 7141 N N . SER A 1 876 ? 34.718 -7.012 -29.376 1.00 93.56 876 SER A N 1
ATOM 7142 C CA . SER A 1 876 ? 34.411 -5.817 -30.173 1.00 93.56 876 SER A CA 1
ATOM 7143 C C . SER A 1 876 ? 32.936 -5.405 -30.096 1.00 93.56 876 SER A C 1
ATOM 7145 O O . SER A 1 876 ? 32.650 -4.210 -29.971 1.00 93.56 876 SER A O 1
ATOM 7147 N N . VAL A 1 877 ? 31.997 -6.355 -30.146 1.00 90.75 877 VAL A N 1
ATOM 7148 C CA . VAL A 1 877 ? 30.554 -6.069 -30.054 1.00 90.75 877 VAL A CA 1
ATOM 7149 C C . VAL A 1 877 ? 30.218 -5.411 -28.717 1.00 90.75 877 VAL A C 1
ATOM 7151 O O . VAL A 1 877 ? 29.565 -4.366 -28.695 1.00 90.75 877 VAL A O 1
ATOM 7154 N N . ILE A 1 878 ? 30.693 -5.970 -27.598 1.00 90.88 878 ILE A N 1
ATOM 7155 C CA . ILE A 1 878 ? 30.401 -5.438 -26.261 1.00 90.88 878 ILE A CA 1
ATOM 7156 C C . ILE A 1 878 ? 31.123 -4.108 -26.013 1.00 90.88 878 ILE A C 1
ATOM 7158 O O . ILE A 1 878 ? 30.546 -3.204 -25.403 1.00 90.88 878 ILE A O 1
ATOM 7162 N N . ARG A 1 879 ? 32.332 -3.917 -26.560 1.00 92.00 879 ARG A N 1
ATOM 7163 C CA . ARG A 1 879 ? 33.000 -2.609 -26.567 1.00 92.00 879 ARG A CA 1
ATOM 7164 C C . ARG A 1 879 ? 32.135 -1.536 -27.231 1.00 92.00 879 ARG A C 1
ATOM 7166 O O . ARG A 1 879 ? 31.864 -0.504 -26.612 1.00 92.00 879 ARG A O 1
ATOM 7173 N N . ASN A 1 880 ? 31.698 -1.795 -28.466 1.00 89.50 880 ASN A N 1
ATOM 7174 C CA . ASN A 1 880 ? 30.883 -0.861 -29.244 1.00 89.50 880 ASN A CA 1
ATOM 7175 C C . ASN A 1 880 ? 29.523 -0.634 -28.575 1.00 89.50 880 ASN A C 1
ATOM 7177 O O . ASN A 1 880 ? 29.017 0.482 -28.591 1.00 89.50 880 ASN A O 1
ATOM 7181 N N . PHE A 1 881 ? 28.965 -1.653 -27.920 1.00 86.25 881 PHE A N 1
ATOM 7182 C CA . PHE A 1 881 ? 27.748 -1.534 -27.123 1.00 86.25 881 PHE A CA 1
ATOM 7183 C C . PHE A 1 881 ? 27.913 -0.599 -25.912 1.00 86.25 881 PHE A C 1
ATOM 7185 O O . PHE A 1 881 ? 27.047 0.242 -25.659 1.00 86.25 881 PHE A O 1
ATOM 7192 N N . CYS A 1 882 ? 28.998 -0.708 -25.139 1.00 84.88 882 CYS A N 1
ATOM 7193 C CA . CYS A 1 882 ? 29.236 0.173 -23.988 1.00 84.88 882 CYS A CA 1
ATOM 7194 C C . CYS A 1 882 ? 29.462 1.629 -24.431 1.00 84.88 882 CYS A C 1
ATOM 7196 O O . CYS A 1 882 ? 28.866 2.553 -23.870 1.00 84.88 882 CYS A O 1
ATOM 7198 N N . GLU A 1 883 ? 30.280 1.836 -25.466 1.00 87.25 883 GLU A N 1
ATOM 7199 C CA . GLU A 1 883 ? 30.534 3.158 -26.046 1.00 87.25 883 GLU A CA 1
ATOM 7200 C C . GLU A 1 883 ? 29.262 3.754 -26.678 1.00 87.25 883 GLU A C 1
ATOM 7202 O O . GLU A 1 883 ? 28.885 4.894 -26.394 1.00 87.25 883 GLU A O 1
ATOM 7207 N N . GLY A 1 884 ? 28.531 2.950 -27.448 1.00 82.88 884 GLY A N 1
ATOM 7208 C CA . GLY A 1 884 ? 27.271 3.313 -28.090 1.00 82.88 884 GLY A CA 1
ATOM 7209 C C . GLY A 1 884 ? 26.149 3.618 -27.101 1.00 82.88 884 GLY A C 1
ATOM 7210 O O . GLY A 1 884 ? 25.410 4.590 -27.266 1.00 82.88 884 GLY A O 1
ATOM 7211 N N . THR A 1 885 ? 26.078 2.892 -25.983 1.00 79.44 885 THR A N 1
ATOM 7212 C CA . THR A 1 885 ? 25.158 3.208 -24.879 1.00 79.44 885 THR A CA 1
ATOM 7213 C C . THR A 1 885 ? 25.430 4.606 -24.323 1.00 79.44 885 THR A C 1
ATOM 7215 O O . THR A 1 885 ? 24.505 5.372 -24.049 1.00 79.44 885 THR A O 1
ATOM 7218 N N . ARG A 1 886 ? 26.694 5.003 -24.191 1.00 83.06 886 ARG A N 1
ATOM 7219 C CA . ARG A 1 886 ? 27.048 6.351 -23.739 1.00 83.06 886 ARG A CA 1
ATOM 7220 C C . ARG A 1 886 ? 26.682 7.419 -24.779 1.00 83.06 886 ARG A C 1
ATOM 7222 O O . ARG A 1 886 ? 26.052 8.416 -24.420 1.00 83.06 886 ARG A O 1
ATOM 7229 N N . LEU A 1 887 ? 27.033 7.201 -26.046 1.00 80.12 887 LEU A N 1
ATOM 7230 C CA . LEU A 1 887 ? 26.863 8.181 -27.126 1.00 80.12 887 LEU A CA 1
ATOM 7231 C C . LEU A 1 887 ? 25.412 8.323 -27.592 1.00 80.12 887 LEU A C 1
ATOM 7233 O O . LEU A 1 887 ? 24.900 9.435 -27.696 1.00 80.12 887 LEU A O 1
ATOM 7237 N N . HIS A 1 888 ? 24.738 7.208 -27.857 1.00 74.62 888 HIS A N 1
ATOM 7238 C CA . HIS A 1 888 ? 23.443 7.178 -28.536 1.00 74.62 888 HIS A CA 1
ATOM 7239 C C . HIS A 1 888 ? 22.271 6.989 -27.564 1.00 74.62 888 HIS A C 1
ATOM 7241 O O . HIS A 1 888 ? 21.226 7.616 -27.734 1.00 74.62 888 HIS A O 1
ATOM 7247 N N . VAL A 1 889 ? 22.446 6.194 -26.498 1.00 72.25 889 VAL A N 1
ATOM 7248 C CA . VAL A 1 889 ? 21.379 5.926 -25.510 1.00 72.25 889 VAL A CA 1
ATOM 7249 C C . VAL A 1 889 ? 21.340 7.005 -24.420 1.00 72.25 889 VAL A C 1
ATOM 7251 O O . VAL A 1 889 ? 20.277 7.550 -24.122 1.00 72.25 889 VAL A O 1
ATOM 7254 N N . LEU A 1 890 ? 22.486 7.342 -23.822 1.00 72.88 890 LEU A N 1
ATOM 7255 C CA . LEU A 1 890 ? 22.596 8.366 -22.773 1.00 72.88 890 LEU A CA 1
ATOM 7256 C C . LEU A 1 890 ? 22.841 9.779 -23.322 1.00 72.88 890 LEU A C 1
ATOM 7258 O O . LEU A 1 890 ? 22.688 10.743 -22.566 1.00 72.88 890 LEU A O 1
ATOM 7262 N N . GLN A 1 891 ? 23.151 9.902 -24.618 1.00 76.38 891 GLN A N 1
ATOM 7263 C CA . GLN A 1 891 ? 23.392 11.172 -25.313 1.00 76.38 891 GLN A CA 1
ATOM 7264 C C . GLN A 1 891 ? 24.517 11.995 -24.659 1.00 76.38 891 GLN A C 1
ATOM 7266 O O . GLN A 1 891 ? 24.378 13.196 -24.424 1.00 76.38 891 GLN A O 1
ATOM 7271 N N . GLU A 1 892 ? 25.627 11.340 -24.300 1.00 77.06 892 GLU A N 1
ATOM 7272 C CA . GLU A 1 892 ? 26.802 11.973 -23.690 1.00 77.06 892 GLU A CA 1
ATOM 7273 C C . GLU A 1 892 ? 27.958 12.080 -24.686 1.00 77.06 892 GLU A C 1
ATOM 7275 O O . GLU A 1 892 ? 28.305 11.112 -25.350 1.00 77.06 892 GLU A O 1
ATOM 7280 N N . ARG A 1 893 ? 28.614 13.243 -24.745 1.00 78.12 893 ARG A N 1
ATOM 7281 C CA . ARG A 1 893 ? 29.750 13.484 -25.646 1.00 78.12 893 ARG A CA 1
ATOM 7282 C C . ARG A 1 893 ? 31.034 12.774 -25.178 1.00 78.12 893 ARG A C 1
ATOM 7284 O O . ARG A 1 893 ? 31.278 12.650 -23.968 1.00 78.12 893 ARG A O 1
ATOM 7291 N N . SER A 1 894 ? 31.882 12.360 -26.123 1.00 77.88 894 SER A N 1
ATOM 7292 C CA . SER A 1 894 ? 33.152 11.657 -25.857 1.00 77.88 894 SER A CA 1
ATOM 7293 C C . SER A 1 894 ? 34.164 12.490 -25.062 1.00 77.88 894 SER A C 1
ATOM 7295 O O . SER A 1 894 ? 34.887 11.944 -24.234 1.00 77.88 894 SER A O 1
ATOM 7297 N N . ASP A 1 895 ? 34.164 13.817 -25.218 1.00 81.81 895 ASP A N 1
ATOM 7298 C CA . ASP A 1 895 ? 35.036 14.746 -24.476 1.00 81.81 895 ASP A CA 1
ATOM 7299 C C . ASP A 1 895 ? 34.820 14.696 -22.952 1.00 81.81 895 ASP A C 1
ATOM 7301 O O . ASP A 1 895 ? 35.698 15.067 -22.177 1.00 81.81 895 ASP A O 1
ATOM 7305 N N . THR A 1 896 ? 33.671 14.189 -22.492 1.00 84.50 896 THR A N 1
ATOM 7306 C CA . THR A 1 896 ? 33.352 14.100 -21.060 1.00 84.50 896 THR A CA 1
ATOM 7307 C C . THR A 1 896 ? 33.774 12.778 -20.395 1.00 84.50 896 THR A C 1
ATOM 7309 O O . THR A 1 896 ? 33.478 12.581 -19.211 1.00 84.50 896 THR A O 1
ATOM 7312 N N . ILE A 1 897 ? 34.487 11.891 -21.109 1.00 83.56 897 ILE A N 1
ATOM 7313 C CA . ILE A 1 897 ? 35.009 10.610 -20.584 1.00 83.56 897 ILE A CA 1
ATOM 7314 C C . ILE A 1 897 ? 35.977 10.802 -19.400 1.00 83.56 897 ILE A C 1
ATOM 7316 O O . ILE A 1 897 ? 35.761 10.147 -18.377 1.00 83.56 897 ILE A O 1
ATOM 7320 N N . PRO A 1 898 ? 36.984 11.706 -19.438 1.00 85.38 898 PRO A N 1
ATOM 7321 C CA . PRO A 1 898 ? 37.908 11.876 -18.310 1.00 85.38 898 PRO A CA 1
ATOM 7322 C C . PRO A 1 898 ? 37.189 12.251 -17.006 1.00 85.38 898 PRO A C 1
ATOM 7324 O O . PRO A 1 898 ? 37.467 11.695 -15.942 1.00 85.38 898 PRO A O 1
ATOM 7327 N N . LYS A 1 899 ? 36.181 13.131 -17.094 1.00 82.06 899 LYS A N 1
ATOM 7328 C CA . LYS A 1 899 ? 35.327 13.515 -15.960 1.00 82.06 899 LYS A CA 1
ATOM 7329 C C . LYS A 1 899 ? 34.534 12.324 -15.413 1.00 82.06 899 LYS A C 1
ATOM 7331 O O . LYS A 1 899 ? 34.473 12.131 -14.197 1.00 82.06 899 LYS A O 1
ATOM 7336 N N . ALA A 1 900 ? 33.971 11.502 -16.298 1.00 78.19 900 ALA A N 1
ATOM 7337 C CA . ALA A 1 900 ? 33.230 10.308 -15.908 1.00 78.19 900 ALA A CA 1
ATOM 7338 C C . ALA A 1 900 ? 34.137 9.263 -15.231 1.00 78.19 900 ALA A C 1
ATOM 7340 O O . ALA A 1 900 ? 33.725 8.636 -14.256 1.00 78.19 900 ALA A O 1
ATOM 7341 N N . GLN A 1 901 ? 35.390 9.117 -15.677 1.00 82.38 901 GLN A N 1
ATOM 7342 C CA . GLN A 1 901 ? 36.380 8.226 -15.058 1.00 82.38 901 GLN A CA 1
ATOM 7343 C C . GLN A 1 901 ? 36.793 8.674 -13.649 1.00 82.38 901 GLN A C 1
ATOM 7345 O O . GLN A 1 901 ? 37.026 7.828 -12.784 1.00 82.38 901 GLN A O 1
ATOM 7350 N N . ILE A 1 902 ? 36.866 9.983 -13.388 1.00 79.44 902 ILE A N 1
ATOM 7351 C CA . ILE A 1 902 ? 37.094 10.510 -12.032 1.00 79.44 902 ILE A CA 1
ATOM 7352 C C . ILE A 1 902 ? 35.893 10.179 -11.142 1.00 79.44 902 ILE A C 1
ATOM 7354 O O . ILE A 1 902 ? 36.058 9.568 -10.087 1.00 79.44 902 ILE A O 1
ATOM 7358 N N . ARG A 1 903 ? 34.672 10.499 -11.595 1.00 77.06 903 ARG A N 1
ATOM 7359 C CA . ARG A 1 903 ? 33.435 10.185 -10.860 1.00 77.06 903 ARG A CA 1
ATOM 7360 C C . ARG A 1 903 ? 33.317 8.688 -10.557 1.00 77.06 903 ARG A C 1
ATOM 7362 O O . ARG A 1 903 ? 32.940 8.322 -9.448 1.00 77.06 903 ARG A O 1
ATOM 7369 N N . ARG A 1 904 ? 33.683 7.827 -11.514 1.00 82.94 904 ARG A N 1
ATOM 7370 C CA . ARG A 1 904 ? 33.741 6.368 -11.348 1.00 82.94 904 ARG A CA 1
ATOM 7371 C C . ARG A 1 904 ? 34.638 5.965 -10.181 1.00 82.94 904 ARG A C 1
ATOM 7373 O O . ARG A 1 904 ? 34.176 5.235 -9.314 1.00 82.94 904 ARG A O 1
ATOM 7380 N N . ARG A 1 905 ? 35.886 6.452 -10.166 1.00 78.00 905 ARG A N 1
ATOM 7381 C CA . ARG A 1 905 ? 36.884 6.141 -9.130 1.00 78.00 905 ARG A CA 1
ATOM 7382 C C . ARG A 1 905 ? 36.444 6.615 -7.745 1.00 78.00 905 ARG A C 1
ATOM 7384 O O . ARG A 1 905 ? 36.643 5.893 -6.779 1.00 78.00 905 ARG A O 1
ATOM 7391 N N . VAL A 1 906 ? 35.790 7.775 -7.655 1.00 73.69 906 VAL A N 1
ATOM 7392 C CA . VAL A 1 906 ? 35.219 8.274 -6.391 1.00 73.69 906 VAL A CA 1
ATOM 7393 C C . VAL A 1 906 ? 34.116 7.345 -5.877 1.00 73.69 906 VAL A C 1
ATOM 7395 O O . VAL A 1 906 ? 34.169 6.917 -4.730 1.00 73.69 906 VAL A O 1
ATOM 7398 N N . LEU A 1 907 ? 33.138 6.993 -6.720 1.00 72.69 907 LEU A N 1
ATOM 7399 C CA . LEU A 1 907 ? 32.037 6.100 -6.328 1.00 72.69 907 LEU A CA 1
ATOM 7400 C C . LEU A 1 907 ? 32.530 4.684 -5.983 1.00 72.69 907 LEU A C 1
ATOM 7402 O O . LEU A 1 907 ? 32.006 4.054 -5.073 1.00 72.69 907 LEU A O 1
ATOM 7406 N N . GLU A 1 908 ? 33.547 4.200 -6.695 1.00 75.62 908 GLU A N 1
ATOM 7407 C CA . GLU A 1 908 ? 34.243 2.938 -6.423 1.00 75.62 908 GLU A CA 1
ATOM 7408 C C . GLU A 1 908 ? 34.972 2.967 -5.070 1.00 75.62 908 GLU A C 1
ATOM 7410 O O . GLU A 1 908 ? 34.788 2.063 -4.261 1.00 75.62 908 GLU A O 1
ATOM 7415 N N . GLY A 1 909 ? 35.710 4.040 -4.767 1.00 70.00 909 GLY A N 1
ATOM 7416 C CA . GLY A 1 909 ? 36.336 4.234 -3.457 1.00 70.00 909 GLY A CA 1
ATOM 7417 C C . GLY A 1 909 ? 35.317 4.274 -2.316 1.00 70.00 909 GLY A C 1
ATOM 7418 O O . GLY A 1 909 ? 35.479 3.569 -1.326 1.00 70.00 909 GLY A O 1
ATOM 7419 N N . LEU A 1 910 ? 34.223 5.029 -2.477 1.00 67.88 910 LEU A N 1
ATOM 7420 C CA . LEU A 1 910 ? 33.136 5.098 -1.490 1.00 67.88 910 LEU A CA 1
ATOM 7421 C C . LEU A 1 910 ? 32.495 3.727 -1.234 1.00 67.88 910 LEU A C 1
ATOM 7423 O O . LEU A 1 910 ? 32.188 3.388 -0.090 1.00 67.88 910 LEU A O 1
ATOM 7427 N N . HIS A 1 911 ? 32.324 2.924 -2.284 1.00 71.56 911 HIS A N 1
ATOM 7428 C CA . HIS A 1 911 ? 31.788 1.574 -2.174 1.00 71.56 911 HIS A CA 1
ATOM 7429 C C . HIS A 1 911 ? 32.703 0.660 -1.347 1.00 71.56 911 HIS A C 1
ATOM 7431 O O . HIS A 1 911 ? 32.242 0.049 -0.383 1.00 71.56 911 HIS A O 1
ATOM 7437 N N . TYR A 1 912 ? 34.001 0.618 -1.661 1.00 71.25 912 TYR A N 1
ATOM 7438 C CA . TYR A 1 912 ? 34.948 -0.220 -0.921 1.00 71.25 912 TYR A CA 1
ATOM 7439 C C . TYR A 1 912 ? 35.201 0.267 0.508 1.00 71.25 912 TYR A C 1
ATOM 7441 O O . TYR A 1 912 ? 35.335 -0.568 1.396 1.00 71.25 912 TYR A O 1
ATOM 7449 N N . ILE A 1 913 ? 35.184 1.582 0.764 1.00 71.00 913 ILE A N 1
ATOM 7450 C CA . ILE A 1 913 ? 35.226 2.130 2.131 1.00 71.00 913 ILE A CA 1
ATOM 7451 C C . ILE A 1 913 ? 34.027 1.620 2.929 1.00 71.00 913 ILE A C 1
ATOM 7453 O O . ILE A 1 913 ? 34.199 1.131 4.036 1.00 71.00 913 ILE A O 1
ATOM 7457 N N . THR A 1 914 ? 32.829 1.652 2.343 1.00 59.03 914 THR A N 1
ATOM 7458 C CA . THR A 1 914 ? 31.611 1.177 3.011 1.00 59.03 914 THR A CA 1
ATOM 7459 C C . THR A 1 914 ? 31.696 -0.321 3.337 1.00 59.03 914 THR A C 1
ATOM 7461 O O . THR A 1 914 ? 31.382 -0.723 4.456 1.00 59.03 914 THR A O 1
ATOM 7464 N N . ILE A 1 915 ? 32.168 -1.151 2.397 1.00 59.59 915 ILE A N 1
ATOM 7465 C CA . ILE A 1 915 ? 32.357 -2.598 2.615 1.00 59.59 915 ILE A CA 1
ATOM 7466 C C . ILE A 1 915 ? 33.418 -2.856 3.692 1.00 59.59 915 ILE A C 1
ATOM 7468 O O . ILE A 1 915 ? 33.191 -3.655 4.600 1.00 59.59 915 ILE A O 1
ATOM 7472 N N . PHE A 1 916 ? 34.559 -2.169 3.615 1.00 61.75 916 PHE A N 1
ATOM 7473 C CA . PHE A 1 916 ? 35.654 -2.324 4.566 1.00 61.75 916 PHE A CA 1
ATOM 7474 C C . PHE A 1 916 ? 35.247 -1.883 5.973 1.00 61.75 916 PHE A C 1
ATOM 7476 O O . PHE A 1 916 ? 35.518 -2.605 6.923 1.00 61.75 916 PHE A O 1
ATOM 7483 N N . SER A 1 917 ? 34.534 -0.763 6.126 1.00 53.06 917 SER A N 1
ATOM 7484 C CA . SER A 1 917 ? 34.026 -0.307 7.424 1.00 53.06 917 SER A CA 1
ATOM 7485 C C . SER A 1 917 ? 33.106 -1.338 8.075 1.00 53.06 917 SER A C 1
ATOM 7487 O O . SER A 1 917 ? 33.237 -1.589 9.269 1.00 53.06 917 SER A O 1
ATOM 7489 N N . VAL A 1 918 ? 32.227 -1.982 7.300 1.00 53.12 918 VAL A N 1
ATOM 7490 C CA . VAL A 1 918 ? 31.344 -3.044 7.806 1.00 53.12 918 VAL A CA 1
ATOM 7491 C C . VAL A 1 918 ? 32.144 -4.300 8.171 1.00 53.12 918 VAL A C 1
ATOM 7493 O O . VAL A 1 918 ? 31.968 -4.835 9.262 1.00 53.12 918 VAL A O 1
ATOM 7496 N N . ALA A 1 919 ? 33.062 -4.753 7.315 1.00 50.00 919 ALA A N 1
ATOM 7497 C CA . ALA A 1 919 ? 33.874 -5.947 7.569 1.00 50.00 919 ALA A CA 1
ATOM 7498 C C . ALA A 1 919 ? 34.857 -5.771 8.745 1.00 50.00 919 ALA A C 1
ATOM 7500 O O . ALA A 1 919 ? 35.027 -6.684 9.549 1.00 50.00 919 ALA A O 1
ATOM 7501 N N . TYR A 1 920 ? 35.463 -4.591 8.881 1.00 54.66 920 TYR A N 1
ATOM 7502 C CA . TYR A 1 920 ? 36.382 -4.236 9.964 1.00 54.66 920 TYR A CA 1
ATOM 7503 C C . TYR A 1 920 ? 35.667 -4.179 11.321 1.00 54.66 920 TYR A C 1
ATOM 7505 O O . TYR A 1 920 ? 36.192 -4.679 12.314 1.00 54.66 920 TYR A O 1
ATOM 7513 N N . LEU A 1 921 ? 34.424 -3.680 11.345 1.00 50.16 921 LEU A N 1
ATOM 7514 C CA . LEU A 1 921 ? 33.539 -3.743 12.514 1.00 50.16 921 LEU A CA 1
ATOM 7515 C C . LEU A 1 921 ? 33.277 -5.187 12.963 1.00 50.16 921 LEU A C 1
ATOM 7517 O O . LEU A 1 921 ? 33.313 -5.465 14.157 1.00 50.16 921 LEU A O 1
ATOM 7521 N N . PHE A 1 922 ? 33.068 -6.118 12.028 1.00 47.34 922 PHE A N 1
ATOM 7522 C CA . PHE A 1 922 ? 32.885 -7.538 12.354 1.00 47.34 922 PHE A CA 1
ATOM 7523 C C . PHE A 1 922 ? 34.190 -8.240 12.772 1.00 47.34 922 PHE A C 1
ATOM 7525 O O . PHE A 1 922 ? 34.166 -9.082 13.669 1.00 47.34 922 PHE A O 1
ATOM 7532 N N . PHE A 1 923 ? 35.325 -7.891 12.160 1.00 50.91 923 PHE A N 1
ATOM 7533 C CA . PHE A 1 923 ? 36.630 -8.507 12.425 1.00 50.91 923 PHE A CA 1
ATOM 7534 C C . PHE A 1 923 ? 37.201 -8.136 13.806 1.00 50.91 923 PHE A C 1
ATOM 7536 O O . PHE A 1 923 ? 37.620 -9.022 14.549 1.00 50.91 923 PHE A O 1
ATOM 7543 N N . ILE A 1 924 ? 37.143 -6.855 14.198 1.00 57.66 924 ILE A N 1
ATOM 7544 C CA . ILE A 1 924 ? 37.653 -6.381 15.503 1.00 57.66 924 ILE A CA 1
ATOM 7545 C C . ILE A 1 924 ? 36.961 -7.077 16.683 1.00 57.66 924 ILE A C 1
ATOM 7547 O O . ILE A 1 924 ? 37.577 -7.313 17.723 1.00 57.66 924 ILE A O 1
ATOM 7551 N N . ILE A 1 925 ? 35.678 -7.406 16.531 1.00 55.38 925 ILE A N 1
ATOM 7552 C CA . ILE A 1 925 ? 34.859 -7.949 17.618 1.00 55.38 925 ILE A CA 1
ATOM 7553 C C . ILE A 1 925 ? 35.216 -9.411 17.926 1.00 55.38 925 ILE A C 1
ATOM 7555 O O . ILE A 1 925 ? 35.175 -9.810 19.088 1.00 55.38 925 ILE A O 1
ATOM 7559 N N . TYR A 1 926 ? 35.590 -10.207 16.921 1.00 53.84 926 TYR A N 1
ATOM 7560 C CA . TYR A 1 926 ? 35.779 -11.655 17.085 1.00 53.84 926 TYR A CA 1
ATOM 7561 C C . TYR A 1 926 ? 37.244 -12.099 17.197 1.00 53.84 926 TYR A C 1
ATOM 7563 O O . TYR A 1 926 ? 37.520 -13.107 17.849 1.00 53.84 926 TYR A O 1
ATOM 7571 N N . ASP A 1 927 ? 38.194 -11.366 16.610 1.00 56.94 927 ASP A N 1
ATOM 7572 C CA . ASP A 1 927 ? 39.587 -11.831 16.522 1.00 56.94 927 ASP A CA 1
ATOM 7573 C C . ASP A 1 927 ? 40.375 -11.650 17.839 1.00 56.94 927 ASP A C 1
ATOM 7575 O O . ASP A 1 927 ? 41.205 -12.488 18.195 1.00 56.94 927 ASP A O 1
ATOM 7579 N N . ASN A 1 928 ? 40.040 -10.634 18.647 1.00 57.19 928 ASN A N 1
ATOM 7580 C CA . ASN A 1 928 ? 40.701 -10.379 19.938 1.00 57.19 928 ASN A CA 1
ATOM 7581 C C . ASN A 1 928 ? 40.411 -11.453 21.006 1.00 57.19 928 ASN A C 1
ATOM 7583 O O . ASN A 1 928 ? 41.268 -11.742 21.837 1.00 57.19 928 ASN A O 1
ATOM 7587 N N . ILE A 1 929 ? 39.227 -12.076 20.979 1.00 55.50 929 ILE A N 1
ATOM 7588 C CA . ILE A 1 929 ? 38.843 -13.130 21.937 1.00 55.50 929 ILE A CA 1
ATOM 7589 C C . ILE A 1 929 ? 39.400 -14.489 21.494 1.00 55.50 929 ILE A C 1
ATOM 7591 O O . ILE A 1 929 ? 39.852 -15.280 22.322 1.00 55.50 929 ILE A O 1
ATOM 7595 N N . ARG A 1 930 ? 39.413 -14.755 20.180 1.00 54.81 930 ARG A N 1
ATOM 7596 C CA . ARG A 1 930 ? 39.854 -16.039 19.620 1.00 54.81 930 ARG A CA 1
ATOM 7597 C C . ARG A 1 930 ? 41.360 -16.271 19.770 1.00 54.81 930 ARG A C 1
ATOM 7599 O O . ARG A 1 930 ? 41.771 -17.403 20.010 1.00 54.81 930 ARG A O 1
ATOM 7606 N N . ASN A 1 931 ? 42.172 -15.220 19.644 1.00 59.75 931 ASN A N 1
ATOM 7607 C CA . ASN A 1 931 ? 43.633 -15.345 19.633 1.00 59.75 931 ASN A CA 1
ATOM 7608 C C . ASN A 1 931 ? 44.262 -15.394 21.040 1.00 59.75 931 ASN A C 1
ATOM 7610 O O . ASN A 1 931 ? 45.377 -15.888 21.179 1.00 59.75 931 ASN A O 1
ATOM 7614 N N . ALA A 1 932 ? 43.566 -14.925 22.084 1.00 62.69 932 ALA A N 1
ATOM 7615 C CA . ALA A 1 932 ? 44.125 -14.841 23.436 1.00 62.69 932 ALA A CA 1
ATOM 7616 C C . ALA A 1 932 ? 44.109 -16.174 24.209 1.00 62.69 932 ALA A C 1
ATOM 7618 O O . ALA A 1 932 ? 44.993 -16.395 25.029 1.00 62.69 932 ALA A O 1
ATOM 7619 N N . ASN A 1 933 ? 43.132 -17.060 23.970 1.00 62.34 933 ASN A N 1
ATOM 7620 C CA . ASN A 1 933 ? 43.083 -18.409 24.554 1.00 62.34 933 ASN A CA 1
ATOM 7621 C C . ASN A 1 933 ? 42.115 -19.323 23.766 1.00 62.34 933 ASN A C 1
ATOM 7623 O O . ASN A 1 933 ? 40.932 -19.409 24.103 1.00 62.34 933 ASN A O 1
ATOM 7627 N N . PRO A 1 934 ? 42.577 -20.037 22.727 1.00 63.84 934 PRO A N 1
ATOM 7628 C CA . PRO A 1 934 ? 41.703 -20.845 21.872 1.00 63.84 934 PRO A CA 1
ATOM 7629 C C . PRO A 1 934 ? 41.035 -22.027 22.601 1.00 63.84 934 PRO A C 1
ATOM 7631 O O . PRO A 1 934 ? 39.920 -22.407 22.252 1.00 63.84 934 PRO A O 1
ATOM 7634 N N . GLU A 1 935 ? 41.653 -22.571 23.656 1.00 67.06 935 GLU A N 1
ATOM 7635 C CA . GLU A 1 935 ? 41.084 -23.682 24.439 1.00 67.06 935 GLU A CA 1
ATOM 7636 C C . GLU A 1 935 ? 39.952 -23.262 25.394 1.00 67.06 935 GLU A C 1
ATOM 7638 O O . GLU A 1 935 ? 39.203 -24.108 25.883 1.00 67.06 935 GLU A O 1
ATOM 7643 N N . LEU A 1 936 ? 39.787 -21.959 25.659 1.00 64.44 936 LEU A N 1
ATOM 7644 C CA . LEU A 1 936 ? 38.753 -21.443 26.566 1.00 64.44 936 LEU A CA 1
ATOM 7645 C C . LEU A 1 936 ? 37.340 -21.644 26.001 1.00 64.44 936 LEU A C 1
ATOM 7647 O O . LEU A 1 936 ? 36.410 -21.885 26.767 1.00 64.44 936 LEU A O 1
ATOM 7651 N N . LEU A 1 937 ? 37.186 -21.633 24.672 1.00 64.38 937 LEU A N 1
ATOM 7652 C CA . LEU A 1 937 ? 35.903 -21.903 24.015 1.00 64.38 937 LEU A CA 1
ATOM 7653 C C . LEU A 1 937 ? 35.420 -23.341 24.253 1.00 64.38 937 LEU A C 1
ATOM 7655 O O . LEU A 1 937 ? 34.217 -23.556 24.359 1.00 64.38 937 LEU A O 1
ATOM 7659 N N . ASN A 1 938 ? 36.332 -24.305 24.441 1.00 76.25 938 ASN A N 1
ATOM 7660 C CA . ASN A 1 938 ? 35.973 -25.696 24.750 1.00 76.25 938 ASN A CA 1
ATOM 7661 C C . ASN A 1 938 ? 35.353 -25.854 26.150 1.00 76.25 938 ASN A C 1
ATOM 7663 O O . ASN A 1 938 ? 34.716 -26.867 26.427 1.00 76.25 938 ASN A O 1
ATOM 7667 N N . LYS A 1 939 ? 35.526 -24.862 27.036 1.00 77.75 939 LYS A N 1
ATOM 7668 C CA . LYS A 1 939 ? 34.892 -24.828 28.365 1.00 77.75 939 LYS A CA 1
ATOM 7669 C C . LYS A 1 939 ? 33.464 -24.275 28.323 1.00 77.75 939 LYS A C 1
ATOM 7671 O O . LYS A 1 939 ? 32.753 -24.369 29.320 1.00 77.75 939 LYS A O 1
ATOM 7676 N N . ILE A 1 940 ? 33.040 -23.694 27.196 1.00 80.75 940 ILE A N 1
ATOM 7677 C CA . ILE A 1 940 ? 31.699 -23.134 27.015 1.00 80.75 940 ILE A CA 1
ATOM 7678 C C . ILE A 1 940 ? 30.810 -24.210 26.393 1.00 80.75 940 ILE A C 1
ATOM 7680 O O . ILE A 1 940 ? 30.918 -24.513 25.208 1.00 80.75 940 ILE A O 1
ATOM 7684 N N . ILE A 1 941 ? 29.909 -24.771 27.195 1.00 84.94 941 ILE A N 1
ATOM 7685 C CA . ILE A 1 941 ? 28.915 -25.742 26.733 1.00 84.94 941 ILE A CA 1
ATOM 7686 C C . ILE A 1 941 ? 27.584 -24.998 26.554 1.00 84.94 941 ILE A C 1
ATOM 7688 O O . ILE A 1 941 ? 26.954 -24.648 27.554 1.00 84.94 941 ILE A O 1
ATOM 7692 N N . PRO A 1 942 ? 27.150 -24.705 25.313 1.00 87.19 942 PRO A N 1
ATOM 7693 C CA . PRO A 1 942 ? 25.877 -24.039 25.089 1.00 87.19 942 PRO A CA 1
ATOM 7694 C C . PRO A 1 942 ? 24.725 -25.011 25.350 1.00 87.19 942 PRO A C 1
ATOM 7696 O O . PRO A 1 942 ? 24.698 -26.115 24.805 1.00 87.19 942 PRO A O 1
ATOM 7699 N N . LEU A 1 943 ? 23.751 -24.577 26.146 1.00 87.38 943 LEU A N 1
ATOM 7700 C CA . LEU A 1 943 ? 22.494 -25.290 26.358 1.00 87.38 943 LEU A CA 1
ATOM 7701 C C . LEU A 1 943 ? 21.362 -24.494 25.708 1.00 87.38 943 LEU A C 1
ATOM 7703 O O . LEU A 1 943 ? 21.290 -23.272 25.854 1.00 87.38 943 LEU A O 1
ATOM 7707 N N . GLN A 1 944 ? 20.487 -25.173 24.969 1.00 87.44 944 GLN A N 1
ATOM 7708 C CA . GLN A 1 944 ? 19.339 -24.529 24.339 1.00 87.44 944 GLN A CA 1
ATOM 7709 C C . GLN A 1 944 ? 18.224 -24.343 25.372 1.00 87.44 944 GLN A C 1
ATOM 7711 O O . GLN A 1 944 ? 17.709 -25.319 25.909 1.00 87.44 944 GLN A O 1
ATOM 7716 N N . GLY A 1 945 ? 17.829 -23.094 25.619 1.00 86.25 945 GLY A N 1
ATOM 7717 C CA . GLY A 1 945 ? 16.779 -22.755 26.575 1.00 86.25 945 GLY A CA 1
ATOM 7718 C C . GLY A 1 945 ? 16.135 -21.400 26.291 1.00 86.25 945 GLY A C 1
ATOM 7719 O O . GLY A 1 945 ? 16.619 -20.621 25.471 1.00 86.25 945 GLY A O 1
ATOM 7720 N N . ASP A 1 946 ? 15.019 -21.147 26.963 1.00 87.69 946 ASP A N 1
ATOM 7721 C CA . ASP A 1 946 ? 14.202 -19.942 26.882 1.00 87.69 946 ASP A CA 1
ATOM 7722 C C . ASP A 1 946 ? 13.547 -19.694 28.250 1.00 87.69 946 ASP A C 1
ATOM 7724 O O . ASP A 1 946 ? 12.799 -20.540 28.748 1.00 87.69 946 ASP A O 1
ATOM 7728 N N . LEU A 1 947 ? 13.827 -18.535 28.854 1.00 86.19 947 LEU A N 1
ATOM 7729 C CA . LEU A 1 947 ? 13.286 -18.147 30.163 1.00 86.19 947 LEU A CA 1
ATOM 7730 C C . LEU A 1 947 ? 11.758 -18.056 30.165 1.00 86.19 947 LEU A C 1
ATOM 7732 O O . LEU A 1 947 ? 11.149 -18.161 31.226 1.00 86.19 947 LEU A O 1
ATOM 7736 N N . GLU A 1 948 ? 11.139 -17.868 28.997 1.00 85.50 948 GLU A N 1
ATOM 7737 C CA . GLU A 1 948 ? 9.689 -17.772 28.880 1.00 85.50 948 GLU A CA 1
ATOM 7738 C C . GLU A 1 948 ? 8.998 -19.141 28.822 1.00 85.50 948 GLU A C 1
ATOM 7740 O O . GLU A 1 948 ? 7.767 -19.213 28.859 1.00 85.50 948 GLU A O 1
ATOM 7745 N N . LYS A 1 949 ? 9.754 -20.244 28.759 1.00 85.06 949 LYS A N 1
ATOM 7746 C CA . LYS A 1 949 ? 9.202 -21.600 28.665 1.00 85.06 949 LYS A CA 1
ATOM 7747 C C . LYS A 1 949 ? 9.258 -22.348 30.000 1.00 85.06 949 LYS A C 1
ATOM 7749 O O . LYS A 1 949 ? 10.199 -22.165 30.772 1.00 85.06 949 LYS A O 1
ATOM 7754 N N . PRO A 1 950 ? 8.306 -23.269 30.256 1.00 82.44 950 PRO A N 1
ATOM 7755 C CA . PRO A 1 950 ? 8.383 -24.179 31.399 1.00 82.44 950 PRO A CA 1
ATOM 7756 C C . PRO A 1 950 ? 9.714 -24.941 31.420 1.00 82.44 950 PRO A C 1
ATOM 7758 O O . PRO A 1 950 ? 10.197 -25.356 30.361 1.00 82.44 950 PRO A O 1
ATOM 7761 N N . ARG A 1 951 ? 10.301 -25.145 32.608 1.00 83.81 951 ARG A N 1
ATOM 7762 C CA . ARG A 1 951 ? 11.638 -25.745 32.785 1.00 83.81 951 ARG A CA 1
ATOM 7763 C C . ARG A 1 951 ? 12.738 -25.040 31.982 1.00 83.81 951 ARG A C 1
ATOM 7765 O O . ARG A 1 951 ? 13.680 -25.684 31.524 1.00 83.81 951 ARG A O 1
ATOM 7772 N N . LEU A 1 952 ? 12.596 -23.729 31.767 1.00 89.38 952 LEU A N 1
ATOM 7773 C CA . LEU A 1 952 ? 13.523 -22.903 30.985 1.00 89.38 952 LEU A CA 1
ATOM 7774 C C . LEU A 1 952 ? 13.693 -23.391 29.533 1.00 89.38 952 LEU A C 1
ATOM 7776 O O . LEU A 1 952 ? 14.705 -23.106 28.899 1.00 89.38 952 LEU A O 1
ATOM 7780 N N . GLY A 1 953 ? 12.753 -24.191 29.011 1.00 89.56 953 GLY A N 1
ATOM 7781 C CA . GLY A 1 953 ? 12.858 -24.807 27.685 1.00 89.56 953 GLY A CA 1
ATOM 7782 C C . GLY A 1 953 ? 13.987 -25.835 27.527 1.00 89.56 953 GLY A C 1
ATOM 7783 O O . GLY A 1 953 ? 14.266 -26.222 26.393 1.00 89.56 953 GLY A O 1
ATOM 7784 N N . LEU A 1 954 ? 14.619 -26.269 28.625 1.00 92.81 954 LEU A N 1
ATOM 7785 C CA . LEU A 1 954 ? 15.729 -27.224 28.617 1.00 92.81 954 LEU A CA 1
ATOM 7786 C C . LEU A 1 954 ? 15.251 -28.655 28.328 1.00 92.81 954 LEU A C 1
ATOM 7788 O O . LEU A 1 954 ? 14.143 -29.056 28.705 1.00 92.81 954 LEU A O 1
ATOM 7792 N N . SER A 1 955 ? 16.116 -29.443 27.684 1.00 92.06 955 SER A N 1
ATOM 7793 C CA . SER A 1 955 ? 15.906 -30.883 27.521 1.00 92.06 955 SER A CA 1
ATOM 7794 C C . SER A 1 955 ? 16.055 -31.615 28.863 1.00 92.06 955 SER A C 1
ATOM 7796 O O . SER A 1 955 ? 16.695 -31.116 29.788 1.00 92.06 955 SER A O 1
ATOM 7798 N N . VAL A 1 956 ? 15.468 -32.811 28.979 1.00 90.25 956 VAL A N 1
ATOM 7799 C CA . VAL A 1 956 ? 15.595 -33.634 30.199 1.00 90.25 956 VAL A CA 1
ATOM 7800 C C . VAL A 1 956 ? 17.066 -33.964 30.474 1.00 90.25 956 VAL A C 1
ATOM 7802 O O . VAL A 1 956 ? 17.522 -33.808 31.604 1.00 90.25 956 VAL A O 1
ATOM 7805 N N . ASP A 1 957 ? 17.823 -34.302 29.429 1.00 91.06 957 ASP A N 1
ATOM 7806 C CA . ASP A 1 957 ? 19.252 -34.606 29.525 1.00 91.06 957 ASP A CA 1
ATOM 7807 C C . ASP A 1 957 ? 20.066 -33.406 30.027 1.00 91.06 957 ASP A C 1
ATOM 7809 O O . ASP A 1 957 ? 20.981 -33.563 30.834 1.00 91.06 957 ASP A O 1
ATOM 7813 N N . ASP A 1 958 ? 19.749 -32.191 29.572 1.00 93.25 958 ASP A N 1
ATOM 7814 C CA . ASP A 1 958 ? 20.464 -30.987 30.006 1.00 93.25 958 ASP A CA 1
ATOM 7815 C C . ASP A 1 958 ? 20.114 -30.599 31.445 1.00 93.25 958 ASP A C 1
ATOM 7817 O O . ASP A 1 958 ? 20.995 -30.167 32.189 1.00 93.25 958 ASP A O 1
ATOM 7821 N N . VAL A 1 959 ? 18.867 -30.822 31.876 1.00 91.75 959 VAL A N 1
ATOM 7822 C CA . VAL A 1 959 ? 18.467 -30.668 33.284 1.00 91.75 959 VAL A CA 1
ATOM 7823 C C . VAL A 1 959 ? 19.247 -31.636 34.176 1.00 91.75 959 VAL A C 1
ATOM 7825 O O . VAL A 1 959 ? 19.800 -31.208 35.189 1.00 91.75 959 VAL A O 1
ATOM 7828 N N . GLU A 1 960 ? 19.367 -32.910 33.793 1.00 92.00 960 GLU A N 1
ATOM 7829 C CA . GLU A 1 960 ? 20.166 -33.885 34.548 1.00 92.00 960 GLU A CA 1
ATOM 7830 C C . GLU A 1 960 ? 21.652 -33.515 34.599 1.00 92.00 960 GLU A C 1
ATOM 7832 O O . GLU A 1 960 ? 22.289 -33.633 35.650 1.00 92.00 960 GLU A O 1
ATOM 7837 N N . LYS A 1 961 ? 22.216 -33.034 33.482 1.00 91.00 961 LYS A N 1
ATOM 7838 C CA . LYS A 1 961 ? 23.601 -32.546 33.449 1.00 91.00 961 LYS A CA 1
ATOM 7839 C C . LYS A 1 961 ? 23.801 -31.378 34.408 1.00 91.00 961 LYS A C 1
ATOM 7841 O O . LYS A 1 961 ? 24.823 -31.356 35.090 1.00 91.00 961 LYS A O 1
ATOM 7846 N N . ILE A 1 962 ? 22.858 -30.434 34.466 1.00 93.88 962 ILE A N 1
ATOM 7847 C CA . ILE A 1 962 ? 22.921 -29.294 35.387 1.00 93.88 962 ILE A CA 1
ATOM 7848 C C . ILE A 1 962 ? 22.858 -29.779 36.837 1.00 93.88 962 ILE A C 1
ATOM 7850 O O . ILE A 1 962 ? 23.723 -29.415 37.629 1.00 93.88 962 ILE A O 1
ATOM 7854 N N . ILE A 1 963 ? 21.888 -30.637 37.168 1.00 94.69 963 ILE A N 1
ATOM 7855 C CA . ILE A 1 963 ? 21.682 -31.167 38.525 1.00 94.69 963 ILE A CA 1
ATOM 7856 C C . ILE A 1 963 ? 22.950 -31.834 39.079 1.00 94.69 963 ILE A C 1
ATOM 7858 O O . ILE A 1 963 ? 23.301 -31.607 40.237 1.00 94.69 963 ILE A O 1
ATOM 7862 N N . LYS A 1 964 ? 23.651 -32.613 38.243 1.00 93.50 964 LYS A N 1
ATOM 7863 C CA . LYS A 1 964 ? 24.847 -33.373 38.640 1.00 93.50 964 LYS A CA 1
ATOM 7864 C C . LYS A 1 964 ? 26.141 -32.556 38.627 1.00 93.50 964 LYS A C 1
ATOM 7866 O O . LYS A 1 964 ? 27.005 -32.781 39.468 1.00 93.50 964 LYS A O 1
ATOM 7871 N N . ASN A 1 965 ? 26.311 -31.651 37.657 1.00 92.94 965 ASN A N 1
ATOM 7872 C CA . ASN A 1 965 ? 27.628 -31.073 37.343 1.00 92.94 965 ASN A CA 1
ATOM 7873 C C . ASN A 1 965 ? 27.767 -29.571 37.638 1.00 92.94 965 ASN A C 1
ATOM 7875 O O . ASN A 1 965 ? 28.857 -29.030 37.460 1.00 92.94 965 ASN A O 1
ATOM 7879 N N . VAL A 1 966 ? 26.702 -28.872 38.044 1.00 95.06 966 VAL A N 1
ATOM 7880 C CA . VAL A 1 966 ? 26.769 -27.434 38.354 1.00 95.06 966 VAL A CA 1
ATOM 7881 C C . VAL A 1 966 ? 26.906 -27.219 39.858 1.00 95.06 966 VAL A C 1
ATOM 7883 O O . VAL A 1 966 ? 26.160 -27.786 40.644 1.00 95.06 966 VAL A O 1
ATOM 7886 N N . ASN A 1 967 ? 27.841 -26.358 40.263 1.00 94.75 967 ASN A N 1
ATOM 7887 C CA . ASN A 1 967 ? 28.044 -25.985 41.669 1.00 94.75 967 ASN A CA 1
ATOM 7888 C C . ASN A 1 967 ? 27.726 -24.510 41.947 1.00 94.75 967 ASN A C 1
ATOM 7890 O O . ASN A 1 967 ? 27.281 -24.170 43.039 1.00 94.75 967 ASN A O 1
ATOM 7894 N N . CYS A 1 968 ? 27.926 -23.630 40.966 1.00 95.62 968 CYS A N 1
ATOM 7895 C CA . CYS A 1 968 ? 27.691 -22.194 41.098 1.00 95.62 968 CYS A CA 1
ATOM 7896 C C . CYS A 1 968 ? 26.736 -21.729 40.000 1.00 95.62 968 CYS A C 1
ATOM 7898 O O . CYS A 1 968 ? 26.975 -21.986 38.820 1.00 95.62 968 CYS A O 1
ATOM 7900 N N . VAL A 1 969 ? 25.670 -21.030 40.383 1.00 95.75 969 VAL A N 1
ATOM 7901 C CA . VAL A 1 969 ? 24.644 -20.526 39.465 1.00 95.75 969 VAL A CA 1
ATOM 7902 C C . VAL A 1 969 ? 24.684 -19.002 39.459 1.00 95.75 969 VAL A C 1
ATOM 7904 O O . VAL A 1 969 ? 24.509 -18.375 40.498 1.00 95.75 969 VAL A O 1
ATOM 7907 N N . PHE A 1 970 ? 24.857 -18.399 38.283 1.00 96.44 970 PHE A N 1
ATOM 7908 C CA . PHE A 1 970 ? 24.709 -16.957 38.074 1.00 96.44 970 PHE A CA 1
ATOM 7909 C C . PHE A 1 970 ? 23.476 -16.706 37.206 1.00 96.44 970 PHE A C 1
ATOM 7911 O O . PHE A 1 970 ? 23.497 -16.958 36.001 1.00 96.44 970 PHE A O 1
ATOM 7918 N N . HIS A 1 971 ? 22.391 -16.208 37.798 1.00 95.00 971 HIS A N 1
ATOM 7919 C CA . HIS A 1 971 ? 21.184 -15.845 37.056 1.00 95.00 971 HIS A CA 1
ATOM 7920 C C . HIS A 1 971 ? 21.229 -14.375 36.643 1.00 95.00 971 HIS A C 1
ATOM 7922 O O . HIS A 1 971 ? 20.875 -13.474 37.407 1.00 95.00 971 HIS A O 1
ATOM 7928 N N . VAL A 1 972 ? 21.696 -14.158 35.411 1.00 91.69 972 VAL A N 1
ATOM 7929 C CA . VAL A 1 972 ? 21.811 -12.841 34.753 1.00 91.69 972 VAL A CA 1
ATOM 7930 C C . VAL A 1 972 ? 20.692 -12.627 33.718 1.00 91.69 972 VAL A C 1
ATOM 7932 O O . VAL A 1 972 ? 20.541 -11.542 33.161 1.00 91.69 972 VAL A O 1
ATOM 7935 N N . GLY A 1 973 ? 19.887 -13.657 33.445 1.00 83.75 973 GLY A N 1
ATOM 7936 C CA . GLY A 1 973 ? 18.873 -13.637 32.397 1.00 83.75 973 GLY A CA 1
ATOM 7937 C C . GLY A 1 973 ? 17.641 -12.809 32.775 1.00 83.75 973 GLY A C 1
ATOM 7938 O O . GLY A 1 973 ? 16.936 -13.140 33.725 1.00 83.75 973 GLY A O 1
ATOM 7939 N N . ALA A 1 974 ? 17.370 -11.738 32.026 1.00 84.12 974 ALA A N 1
ATOM 7940 C CA . ALA A 1 974 ? 16.175 -10.906 32.166 1.00 84.12 974 ALA A CA 1
ATOM 7941 C C . ALA A 1 974 ? 15.908 -10.092 30.887 1.00 84.12 974 ALA A C 1
ATOM 7943 O O . ALA A 1 974 ? 16.842 -9.727 30.172 1.00 84.12 974 ALA A O 1
ATOM 7944 N N . SER A 1 975 ? 14.647 -9.736 30.632 1.00 82.00 975 SER A N 1
ATOM 7945 C CA . SER A 1 975 ? 14.316 -8.650 29.707 1.00 82.00 975 SER A CA 1
ATOM 7946 C C . SER A 1 975 ? 14.654 -7.314 30.366 1.00 82.00 975 SER A C 1
ATOM 7948 O O . SER A 1 975 ? 14.157 -7.010 31.451 1.00 82.00 975 SER A O 1
ATOM 7950 N N . VAL A 1 976 ? 15.509 -6.523 29.712 1.00 76.19 976 VAL A N 1
ATOM 7951 C CA . VAL A 1 976 ? 15.995 -5.209 30.185 1.00 76.19 976 VAL A CA 1
ATOM 7952 C C . VAL A 1 976 ? 15.354 -4.032 29.441 1.00 76.19 976 VAL A C 1
ATOM 7954 O O . VAL A 1 976 ? 15.798 -2.889 29.554 1.00 76.19 976 VAL A O 1
ATOM 7957 N N . LYS A 1 977 ? 14.318 -4.286 28.635 1.00 78.81 977 LYS A N 1
ATOM 7958 C CA . LYS A 1 977 ? 13.656 -3.240 27.852 1.00 78.81 977 LYS A CA 1
ATOM 7959 C C . LYS A 1 977 ? 12.605 -2.534 28.701 1.00 78.81 977 LYS A C 1
ATOM 7961 O O . LYS A 1 977 ? 11.572 -3.101 29.036 1.00 78.81 977 LYS A O 1
ATOM 7966 N N . PHE A 1 978 ? 12.828 -1.257 29.000 1.00 75.12 978 PHE A N 1
ATOM 7967 C CA . PHE A 1 978 ? 11.917 -0.476 29.847 1.00 75.12 978 PHE A CA 1
ATOM 7968 C C . PHE A 1 978 ? 10.510 -0.267 29.265 1.00 75.12 978 PHE A C 1
ATOM 7970 O O . PHE A 1 978 ? 9.603 0.081 30.014 1.00 75.12 978 PHE A O 1
ATOM 7977 N N . VAL A 1 979 ? 10.340 -0.464 27.953 1.00 75.56 979 VAL A N 1
ATOM 7978 C CA . VAL A 1 979 ? 9.067 -0.294 27.232 1.00 75.56 979 VAL A CA 1
ATOM 7979 C C . VAL A 1 979 ? 8.353 -1.614 26.943 1.00 75.56 979 VAL A C 1
ATOM 7981 O O . VAL A 1 979 ? 7.249 -1.581 26.402 1.00 75.56 979 VAL A O 1
ATOM 7984 N N . ASP A 1 980 ? 8.974 -2.757 27.260 1.00 82.06 980 ASP A N 1
ATOM 7985 C CA . ASP A 1 980 ? 8.345 -4.049 26.998 1.00 82.06 980 ASP A CA 1
ATOM 7986 C C . ASP A 1 980 ? 7.151 -4.253 27.951 1.00 82.06 980 ASP A C 1
ATOM 7988 O O . ASP A 1 980 ? 7.231 -3.840 29.118 1.00 82.06 980 ASP A O 1
ATOM 7992 N N . PRO A 1 981 ? 6.060 -4.882 27.477 1.00 85.38 981 PRO A N 1
ATOM 7993 C CA . PRO A 1 981 ? 4.841 -5.065 28.259 1.00 85.38 981 PRO A CA 1
ATOM 7994 C C . PRO A 1 981 ? 5.062 -5.882 29.550 1.00 85.38 981 PRO A C 1
ATOM 7996 O O . PRO A 1 981 ? 5.948 -6.740 29.608 1.00 85.38 981 PRO A O 1
ATOM 7999 N N . LEU A 1 982 ? 4.265 -5.621 30.596 1.00 84.12 982 LEU A N 1
ATOM 8000 C CA . LEU A 1 982 ? 4.394 -6.263 31.913 1.00 84.12 982 LEU A CA 1
ATOM 8001 C C . LEU A 1 982 ? 4.341 -7.795 31.838 1.00 84.12 982 LEU A C 1
ATOM 8003 O O . LEU A 1 982 ? 5.077 -8.448 32.562 1.00 84.12 982 LEU A O 1
ATOM 8007 N N . SER A 1 983 ? 3.506 -8.370 30.983 1.00 85.44 983 SER A N 1
ATOM 8008 C CA . SER A 1 983 ? 3.324 -9.802 30.774 1.00 85.44 983 SER A CA 1
ATOM 8009 C C . SER A 1 983 ? 4.611 -10.472 30.310 1.00 85.44 983 SER A C 1
ATOM 8011 O O . SER A 1 983 ? 5.047 -11.440 30.926 1.00 85.44 983 SER A O 1
ATOM 8013 N N . SER A 1 984 ? 5.275 -9.901 29.302 1.00 85.50 984 SER A N 1
ATOM 8014 C CA . SER A 1 984 ? 6.577 -10.367 28.824 1.00 85.50 984 SER A CA 1
ATOM 8015 C C . SER A 1 984 ? 7.618 -10.261 29.937 1.00 85.50 984 SER A C 1
ATOM 8017 O O . SER A 1 984 ? 8.363 -11.208 30.174 1.00 85.50 984 SER A O 1
ATOM 8019 N N . GLN A 1 985 ? 7.610 -9.167 30.706 1.00 87.31 985 GLN A N 1
ATOM 8020 C CA . GLN A 1 985 ? 8.546 -9.003 31.820 1.00 87.31 985 GLN A CA 1
ATOM 8021 C C . GLN A 1 985 ? 8.252 -9.929 33.006 1.00 87.31 985 GLN A C 1
ATOM 8023 O O . GLN A 1 985 ? 9.182 -10.402 33.651 1.00 87.31 985 GLN A O 1
ATOM 8028 N N . LEU A 1 986 ? 6.989 -10.227 33.309 1.00 88.62 986 LEU A N 1
ATOM 8029 C CA . LEU A 1 986 ? 6.609 -11.218 34.318 1.00 88.62 986 LEU A CA 1
ATOM 8030 C C . LEU A 1 986 ? 7.018 -12.616 33.862 1.00 88.62 986 LEU A C 1
ATOM 8032 O O . LEU A 1 986 ? 7.542 -13.383 34.667 1.00 88.62 986 LEU A O 1
ATOM 8036 N N . GLN A 1 987 ? 6.845 -12.923 32.578 1.00 88.00 987 GLN A N 1
ATOM 8037 C CA . GLN A 1 987 ? 7.233 -14.199 31.997 1.00 88.00 987 GLN A CA 1
ATOM 8038 C C . GLN A 1 987 ? 8.754 -14.402 32.074 1.00 88.00 987 GLN A C 1
ATOM 8040 O O . GLN A 1 987 ? 9.213 -15.391 32.643 1.00 88.00 987 GLN A O 1
ATOM 8045 N N . SER A 1 988 ? 9.548 -13.440 31.598 1.00 87.38 988 SER A N 1
ATOM 8046 C CA . SER A 1 988 ? 11.008 -13.562 31.586 1.00 87.38 988 SER A CA 1
ATOM 8047 C C . SER A 1 988 ? 11.644 -13.355 32.964 1.00 87.38 988 SER A C 1
ATOM 8049 O O . SER A 1 988 ? 12.524 -14.118 33.361 1.00 87.38 988 SER A O 1
ATOM 8051 N N . ASN A 1 989 ? 11.230 -12.319 33.703 1.00 92.44 989 ASN A N 1
ATOM 8052 C CA . ASN A 1 989 ? 11.947 -11.863 34.898 1.00 92.44 989 ASN A CA 1
ATOM 8053 C C . ASN A 1 989 ? 11.417 -12.502 36.181 1.00 92.44 989 ASN A C 1
ATOM 8055 O O . ASN A 1 989 ? 12.219 -12.715 37.082 1.00 92.44 989 ASN A O 1
ATOM 8059 N N . LEU A 1 990 ? 10.120 -12.825 36.284 1.00 91.62 990 LEU A N 1
ATOM 8060 C CA . LEU A 1 990 ? 9.538 -13.439 37.487 1.00 91.62 990 LEU A CA 1
ATOM 8061 C C . LEU A 1 990 ? 9.358 -14.956 37.335 1.00 91.62 990 LEU A C 1
ATOM 8063 O O . LEU A 1 990 ? 9.869 -15.709 38.162 1.00 91.62 990 LEU A O 1
ATOM 8067 N N . ILE A 1 991 ? 8.666 -15.418 36.288 1.00 90.69 991 ILE A N 1
ATOM 8068 C CA . ILE A 1 991 ? 8.420 -16.850 36.047 1.00 90.69 991 ILE A CA 1
ATOM 8069 C C . ILE A 1 991 ? 9.726 -17.559 35.679 1.00 90.69 991 ILE A C 1
ATOM 8071 O O . ILE A 1 991 ? 10.046 -18.569 36.299 1.00 90.69 991 ILE A O 1
ATOM 8075 N N . GLY A 1 992 ? 10.538 -16.998 34.779 1.00 91.81 992 GLY A N 1
ATOM 8076 C CA . GLY A 1 992 ? 11.879 -17.528 34.501 1.00 91.81 992 GLY A CA 1
ATOM 8077 C C . GLY A 1 992 ? 12.748 -17.640 35.765 1.00 91.81 992 GLY A C 1
ATOM 8078 O O . GLY A 1 992 ? 13.435 -18.640 35.972 1.00 91.81 992 GLY A O 1
ATOM 8079 N N . THR A 1 993 ? 12.650 -16.663 36.674 1.00 93.81 993 THR A N 1
ATOM 8080 C CA . THR A 1 993 ? 13.339 -16.709 37.976 1.00 93.81 993 THR A CA 1
ATOM 8081 C C . THR A 1 993 ? 12.751 -17.772 38.914 1.00 93.81 993 THR A C 1
ATOM 8083 O O . THR A 1 993 ? 13.486 -18.440 39.637 1.00 93.81 993 THR A O 1
ATOM 8086 N N . TYR A 1 994 ? 11.438 -17.993 38.894 1.00 93.19 994 TYR A N 1
ATOM 8087 C CA . TYR A 1 994 ? 10.819 -19.097 39.628 1.00 93.19 994 TYR A CA 1
ATOM 8088 C C . TYR A 1 994 ? 11.343 -20.457 39.147 1.00 93.19 994 TYR A C 1
ATOM 8090 O O . TYR A 1 994 ? 11.747 -21.279 39.968 1.00 93.19 994 TYR A O 1
ATOM 8098 N N . GLU A 1 995 ? 11.388 -20.680 37.833 1.00 93.69 995 GLU A N 1
ATOM 8099 C CA . GLU A 1 995 ? 11.850 -21.938 37.233 1.00 93.69 995 GLU A CA 1
ATOM 8100 C C . GLU A 1 995 ? 13.327 -22.221 37.558 1.00 93.69 995 GLU A C 1
ATOM 8102 O O . GLU A 1 995 ? 13.661 -23.348 37.933 1.00 93.69 995 GLU A O 1
ATOM 8107 N N . ILE A 1 996 ? 14.212 -21.210 37.512 1.00 93.56 996 ILE A N 1
ATOM 8108 C CA . ILE A 1 996 ? 15.623 -21.411 37.885 1.00 93.56 996 ILE A CA 1
ATOM 8109 C C . ILE A 1 996 ? 15.776 -21.717 39.382 1.00 93.56 996 ILE A C 1
ATOM 8111 O O . ILE A 1 996 ? 16.581 -22.576 39.736 1.00 93.56 996 ILE A O 1
ATOM 8115 N N . ILE A 1 997 ? 14.977 -21.100 40.267 1.00 93.44 997 ILE A N 1
ATOM 8116 C CA . ILE A 1 997 ? 14.966 -21.436 41.704 1.00 93.44 997 ILE A CA 1
ATOM 8117 C C . ILE A 1 997 ? 14.569 -22.905 41.907 1.00 93.44 997 ILE A C 1
ATOM 8119 O O . ILE A 1 997 ? 15.217 -23.607 42.685 1.00 93.44 997 ILE A O 1
ATOM 8123 N N . GLN A 1 998 ? 13.540 -23.396 41.203 1.00 92.69 998 GLN A N 1
ATOM 8124 C CA . GLN A 1 998 ? 13.134 -24.806 41.295 1.00 92.69 998 GLN A CA 1
ATOM 8125 C C . GLN A 1 998 ? 14.213 -25.765 40.785 1.00 92.69 998 GLN A C 1
ATOM 8127 O O . GLN A 1 998 ? 14.410 -26.826 41.377 1.00 92.69 998 GLN A O 1
ATOM 8132 N N . LEU A 1 999 ? 14.929 -25.402 39.718 1.00 92.62 999 LEU A N 1
ATOM 8133 C CA . LEU A 1 999 ? 16.063 -26.187 39.225 1.00 92.62 999 LEU A CA 1
ATOM 8134 C C . LEU A 1 999 ? 17.214 -26.194 40.239 1.00 92.62 999 LEU A C 1
ATOM 8136 O O . LEU A 1 999 ? 17.789 -27.236 40.529 1.00 92.62 999 LEU A O 1
ATOM 8140 N N . THR A 1 1000 ? 17.498 -25.039 40.837 1.00 92.81 1000 THR A N 1
ATOM 8141 C CA . THR A 1 1000 ? 18.607 -24.840 41.779 1.00 92.81 1000 THR A CA 1
ATOM 8142 C C . THR A 1 1000 ? 18.418 -25.656 43.058 1.00 92.81 1000 THR A C 1
ATOM 8144 O O . THR A 1 1000 ? 19.382 -26.188 43.596 1.00 92.81 1000 THR A O 1
ATOM 8147 N N . LYS A 1 1001 ? 17.169 -25.847 43.503 1.00 92.75 1001 LYS A N 1
ATOM 8148 C CA . LYS A 1 1001 ? 16.824 -26.738 44.627 1.00 92.75 1001 LYS A CA 1
ATOM 8149 C C . LYS A 1 1001 ? 17.163 -28.209 44.386 1.00 92.75 1001 LYS A C 1
ATOM 8151 O O . LYS A 1 1001 ? 17.244 -28.959 45.353 1.00 92.75 1001 LYS A O 1
ATOM 8156 N N . GLN A 1 1002 ? 17.298 -28.622 43.128 1.00 93.62 1002 GLN A N 1
ATOM 8157 C CA . GLN A 1 1002 ? 17.573 -30.009 42.753 1.00 93.62 1002 GLN A CA 1
ATOM 8158 C C . GLN A 1 1002 ? 19.064 -30.274 42.534 1.00 93.62 1002 GLN A C 1
ATOM 8160 O O . GLN A 1 1002 ? 19.448 -31.432 42.446 1.00 93.62 1002 GLN A O 1
ATOM 8165 N N . ILE A 1 1003 ? 19.897 -29.232 42.447 1.00 95.62 1003 ILE A N 1
ATOM 8166 C CA . ILE A 1 1003 ? 21.339 -29.368 42.230 1.00 95.62 1003 ILE A CA 1
ATOM 8167 C C . ILE A 1 1003 ? 21.984 -30.052 43.440 1.00 95.62 1003 ILE A C 1
ATOM 8169 O O . ILE A 1 1003 ? 21.861 -29.575 44.568 1.00 95.62 1003 ILE A O 1
ATOM 8173 N N . GLU A 1 1004 ? 22.705 -31.147 43.193 1.00 92.06 1004 GLU A N 1
ATOM 8174 C CA . GLU A 1 1004 ? 23.238 -32.022 44.248 1.00 92.06 1004 GLU A CA 1
ATOM 8175 C C . GLU A 1 1004 ? 24.303 -31.327 45.110 1.00 92.06 1004 GLU A C 1
ATOM 8177 O O . GLU A 1 1004 ? 24.348 -31.517 46.323 1.00 92.06 1004 GLU A O 1
ATOM 8182 N N . ASN A 1 1005 ? 25.146 -30.495 44.490 1.00 92.75 1005 ASN A N 1
ATOM 8183 C CA . ASN A 1 1005 ? 26.310 -29.870 45.125 1.00 92.75 1005 ASN A CA 1
ATOM 8184 C C . ASN A 1 1005 ? 26.315 -28.344 44.949 1.00 92.75 1005 ASN A C 1
ATOM 8186 O O . ASN A 1 1005 ? 27.329 -27.755 44.558 1.00 92.75 1005 ASN A O 1
ATOM 8190 N N . LEU A 1 1006 ? 25.174 -27.699 45.204 1.00 94.50 1006 LEU A N 1
ATOM 8191 C CA . LEU A 1 1006 ? 25.049 -26.248 45.087 1.00 94.50 1006 LEU A CA 1
ATOM 8192 C C . LEU A 1 1006 ? 25.895 -25.530 46.151 1.00 94.50 1006 LEU A C 1
ATOM 8194 O O . LEU A 1 1006 ? 25.626 -25.620 47.346 1.00 94.50 1006 LEU A O 1
ATOM 8198 N N . GLN A 1 1007 ? 26.880 -24.764 45.693 1.00 94.19 1007 GLN A N 1
ATOM 8199 C CA . GLN A 1 1007 ? 27.742 -23.917 46.514 1.00 94.19 1007 GLN A CA 1
ATOM 8200 C C . GLN A 1 1007 ? 27.239 -22.476 46.561 1.00 94.19 1007 GLN A C 1
ATOM 8202 O O . GLN A 1 1007 ? 27.236 -21.868 47.624 1.00 94.19 1007 GLN A O 1
ATOM 8207 N N . SER A 1 1008 ? 26.804 -21.911 45.433 1.00 94.75 1008 SER A N 1
ATOM 8208 C CA . SER A 1 1008 ? 26.333 -20.523 45.389 1.00 94.75 1008 SER A CA 1
ATOM 8209 C C . SER A 1 1008 ? 25.280 -20.293 44.310 1.00 94.75 1008 SER A C 1
ATOM 8211 O O . SER A 1 1008 ? 25.335 -20.878 43.227 1.00 94.75 1008 SER A O 1
ATOM 8213 N N . PHE A 1 1009 ? 24.327 -19.410 44.604 1.00 95.94 1009 PHE A N 1
ATOM 8214 C CA . PHE A 1 1009 ? 23.331 -18.914 43.667 1.00 95.94 1009 PHE A CA 1
ATOM 8215 C C . PHE A 1 1009 ? 23.289 -17.381 43.700 1.00 95.94 1009 PHE A C 1
ATOM 8217 O O . PHE A 1 1009 ? 22.799 -16.767 44.646 1.00 95.94 1009 PHE A O 1
ATOM 8224 N N . ILE A 1 1010 ? 23.815 -16.755 42.650 1.00 96.94 1010 ILE A N 1
ATOM 8225 C CA . ILE A 1 1010 ? 23.865 -15.303 42.498 1.00 96.94 1010 ILE A CA 1
ATOM 8226 C C . ILE A 1 1010 ? 22.739 -14.842 41.588 1.00 96.94 1010 ILE A C 1
ATOM 8228 O O . ILE A 1 1010 ? 22.712 -15.163 40.399 1.00 96.94 1010 ILE A O 1
ATOM 8232 N N . TYR A 1 1011 ? 21.825 -14.052 42.144 1.00 96.75 1011 TYR A N 1
ATOM 8233 C CA . TYR A 1 1011 ? 20.773 -13.385 41.392 1.00 96.75 1011 TYR A CA 1
ATOM 8234 C C . TYR A 1 1011 ? 21.161 -11.939 41.087 1.00 96.75 1011 TYR A C 1
ATOM 8236 O O . TYR A 1 1011 ? 21.449 -11.157 41.995 1.00 96.75 1011 TYR A O 1
ATOM 8244 N N . VAL A 1 1012 ? 21.122 -11.559 39.809 1.00 95.25 1012 VAL A N 1
ATOM 8245 C CA . VAL A 1 1012 ? 21.367 -10.173 39.399 1.00 95.25 1012 VAL A CA 1
ATOM 8246 C C . VAL A 1 1012 ? 20.045 -9.410 39.335 1.00 95.25 1012 VAL A C 1
ATOM 8248 O O . VAL A 1 1012 ? 19.193 -9.631 38.465 1.00 95.25 1012 VAL A O 1
ATOM 8251 N N . SER A 1 1013 ? 19.880 -8.481 40.271 1.00 94.62 1013 SER A N 1
ATOM 8252 C CA . SER A 1 1013 ? 18.766 -7.538 40.334 1.00 94.62 1013 SER A CA 1
ATOM 8253 C C . SER A 1 1013 ? 19.187 -6.182 39.749 1.00 94.62 1013 SER A C 1
ATOM 8255 O O . SER A 1 1013 ? 19.971 -6.107 38.808 1.00 94.62 1013 SER A O 1
ATOM 8257 N N . THR A 1 1014 ? 18.643 -5.087 40.263 1.00 92.81 1014 THR A N 1
ATOM 8258 C CA . THR A 1 1014 ? 19.069 -3.720 39.962 1.00 92.81 1014 THR A CA 1
ATOM 8259 C C . THR A 1 1014 ? 18.890 -2.857 41.203 1.00 92.81 1014 THR A C 1
ATOM 8261 O O . THR A 1 1014 ? 17.946 -3.070 41.965 1.00 92.81 1014 THR A O 1
ATOM 8264 N N . ALA A 1 1015 ? 19.755 -1.862 41.409 1.00 90.69 1015 ALA A N 1
ATOM 8265 C CA . ALA A 1 1015 ? 19.617 -0.899 42.507 1.00 90.69 1015 ALA A CA 1
ATOM 8266 C C . ALA A 1 1015 ? 18.277 -0.139 42.448 1.00 90.69 1015 ALA A C 1
ATOM 8268 O O . ALA A 1 1015 ? 17.728 0.268 43.469 1.00 90.69 1015 ALA A O 1
ATOM 8269 N N . TYR A 1 1016 ? 17.684 -0.033 41.254 1.00 90.25 1016 TYR A N 1
ATOM 8270 C CA . TYR A 1 1016 ? 16.378 0.589 41.036 1.00 90.25 1016 TYR A CA 1
ATOM 8271 C C . TYR A 1 1016 ? 15.184 -0.328 41.347 1.00 90.25 1016 TYR A C 1
ATOM 8273 O O . TYR A 1 1016 ? 14.042 0.109 41.234 1.00 90.25 1016 TYR A O 1
ATOM 8281 N N . SER A 1 1017 ? 15.408 -1.576 41.772 1.00 89.75 1017 SER A N 1
ATOM 8282 C CA . SER A 1 1017 ? 14.347 -2.514 42.176 1.00 89.75 1017 SER A CA 1
ATOM 8283 C C . SER A 1 1017 ? 13.593 -2.045 43.420 1.00 89.75 1017 SER A C 1
ATOM 8285 O O . SER A 1 1017 ? 12.545 -2.592 43.740 1.00 89.75 1017 SER A O 1
ATOM 8287 N N . GLN A 1 1018 ? 14.107 -1.029 44.118 1.00 88.56 1018 GLN A N 1
ATOM 8288 C CA . GLN A 1 1018 ? 13.485 -0.398 45.280 1.00 88.56 1018 GLN A CA 1
ATOM 8289 C C . GLN A 1 1018 ? 13.436 1.128 45.138 1.00 88.56 1018 GLN A C 1
ATOM 8291 O O . GLN A 1 1018 ? 13.460 1.862 46.122 1.00 88.56 1018 GLN A O 1
ATOM 8296 N N . CYS A 1 1019 ? 13.308 1.625 43.902 1.00 85.31 1019 CYS A N 1
ATOM 8297 C CA . CYS A 1 1019 ? 13.275 3.056 43.571 1.00 85.31 1019 CYS A CA 1
ATOM 8298 C C . CYS A 1 1019 ? 12.099 3.844 44.183 1.00 85.31 1019 CYS A C 1
ATOM 8300 O O . CYS A 1 1019 ? 12.012 5.056 44.014 1.00 85.31 1019 CYS A O 1
ATOM 8302 N N . THR A 1 1020 ? 11.168 3.178 44.873 1.00 83.31 1020 THR A N 1
ATOM 8303 C CA . THR A 1 1020 ? 10.123 3.834 45.676 1.00 83.31 1020 THR A CA 1
ATOM 8304 C C . THR A 1 1020 ? 10.657 4.370 47.008 1.00 83.31 1020 THR A C 1
ATOM 8306 O O . THR A 1 1020 ? 9.970 5.134 47.691 1.00 83.31 1020 THR A O 1
ATOM 8309 N N . LYS A 1 1021 ? 11.875 3.975 47.392 1.00 84.69 1021 LYS A N 1
ATOM 8310 C CA . LYS A 1 1021 ? 12.604 4.461 48.561 1.00 84.69 1021 LYS A CA 1
ATOM 8311 C C . LYS A 1 1021 ? 13.621 5.514 48.130 1.00 84.69 1021 LYS A C 1
ATOM 8313 O O . LYS A 1 1021 ? 14.229 5.410 47.071 1.00 84.69 1021 LYS A O 1
ATOM 8318 N N . LYS A 1 1022 ? 13.820 6.520 48.984 1.00 81.69 1022 LYS A N 1
ATOM 8319 C CA . LYS A 1 1022 ? 14.835 7.561 48.770 1.00 81.69 1022 LYS A CA 1
ATOM 8320 C C . LYS A 1 1022 ? 16.258 7.031 48.988 1.00 81.69 1022 LYS A C 1
ATOM 8322 O O . LYS A 1 1022 ? 17.168 7.450 48.287 1.00 81.69 1022 LYS A O 1
ATOM 8327 N N . THR A 1 1023 ? 16.414 6.105 49.932 1.00 85.81 1023 THR A N 1
ATOM 8328 C CA . THR A 1 1023 ? 17.669 5.406 50.229 1.00 85.81 1023 THR A CA 1
ATOM 8329 C C . THR A 1 1023 ? 17.416 3.907 50.119 1.00 85.81 1023 THR A C 1
ATOM 8331 O O . THR A 1 1023 ? 16.451 3.406 50.705 1.00 85.81 1023 THR A O 1
ATOM 8334 N N . VAL A 1 1024 ? 18.249 3.214 49.340 1.00 89.75 1024 VAL A N 1
ATOM 8335 C CA . VAL A 1 1024 ? 18.201 1.759 49.153 1.00 89.75 1024 VAL A CA 1
ATOM 8336 C C . VAL A 1 1024 ? 19.401 1.158 49.876 1.00 89.75 1024 VAL A C 1
ATOM 8338 O O . VAL A 1 1024 ? 20.531 1.271 49.418 1.00 89.75 1024 VAL A O 1
ATOM 8341 N N . GLU A 1 1025 ? 19.136 0.542 51.017 1.00 91.25 1025 GLU A N 1
ATOM 8342 C CA . GLU A 1 1025 ? 20.092 -0.181 51.850 1.00 91.25 1025 GLU A CA 1
ATOM 8343 C C . GLU A 1 1025 ? 20.322 -1.597 51.297 1.00 91.25 1025 GLU A C 1
ATOM 8345 O O . GLU A 1 1025 ? 19.526 -2.129 50.509 1.00 91.25 1025 GLU A O 1
ATOM 8350 N N . GLU A 1 1026 ? 21.397 -2.238 51.746 1.00 91.81 1026 GLU A N 1
ATOM 8351 C CA . GLU A 1 1026 ? 21.750 -3.634 51.447 1.00 91.81 1026 GLU A CA 1
ATOM 8352 C C . GLU A 1 1026 ? 20.889 -4.632 52.241 1.00 91.81 1026 GLU A C 1
ATOM 8354 O O . GLU A 1 1026 ? 21.366 -5.529 52.927 1.00 91.81 1026 GLU A O 1
ATOM 8359 N N . VAL A 1 1027 ? 19.570 -4.461 52.152 1.00 90.62 1027 VAL A N 1
ATOM 8360 C CA . VAL A 1 1027 ? 18.574 -5.312 52.807 1.00 90.62 1027 VAL A CA 1
ATOM 8361 C C . VAL A 1 1027 ? 17.507 -5.770 51.816 1.00 90.62 1027 VAL A C 1
ATOM 8363 O O . VAL A 1 1027 ? 17.275 -5.164 50.758 1.00 90.62 1027 VAL A O 1
ATOM 8366 N N . LEU A 1 1028 ? 16.827 -6.857 52.174 1.00 87.75 1028 LEU A N 1
ATOM 8367 C CA . LEU A 1 1028 ? 15.612 -7.291 51.500 1.00 87.75 1028 LEU A CA 1
ATOM 8368 C C . LEU A 1 1028 ? 14.428 -6.459 51.988 1.00 87.75 1028 LEU A C 1
ATOM 8370 O O . LEU A 1 1028 ? 14.141 -6.395 53.181 1.00 87.75 1028 LEU A O 1
ATOM 8374 N N . TYR A 1 1029 ? 13.720 -5.848 51.046 1.00 83.88 1029 TYR A N 1
ATOM 8375 C CA . TYR A 1 1029 ? 12.515 -5.084 51.335 1.00 83.88 1029 TYR A CA 1
ATOM 8376 C C . TYR A 1 1029 ? 11.276 -5.949 51.136 1.00 83.88 1029 TYR A C 1
ATOM 8378 O O . TYR A 1 1029 ? 11.239 -6.818 50.264 1.00 83.88 1029 TYR A O 1
ATOM 8386 N N . GLU A 1 1030 ? 10.233 -5.680 51.917 1.00 75.00 1030 GLU A N 1
ATOM 8387 C CA . GLU A 1 1030 ? 8.924 -6.259 51.637 1.00 75.00 1030 GLU A CA 1
ATOM 8388 C C . GLU A 1 1030 ? 8.319 -5.601 50.399 1.00 75.00 1030 GLU A C 1
ATOM 8390 O O . GLU A 1 1030 ? 8.186 -4.375 50.323 1.00 75.00 1030 GLU A O 1
ATOM 8395 N N . SER A 1 1031 ? 7.959 -6.430 49.420 1.00 71.56 1031 SER A N 1
ATOM 8396 C CA . SER A 1 1031 ? 7.274 -5.958 48.223 1.00 71.56 1031 SER A CA 1
ATOM 8397 C C . SER A 1 1031 ? 5.853 -5.510 48.563 1.00 71.56 1031 SER A C 1
ATOM 8399 O O . SER A 1 1031 ? 5.147 -6.144 49.346 1.00 71.56 1031 SER A O 1
ATOM 8401 N N . THR A 1 1032 ? 5.407 -4.438 47.907 1.00 66.19 1032 THR A N 1
ATOM 8402 C CA . THR A 1 1032 ? 4.027 -3.927 48.003 1.00 66.19 1032 THR A CA 1
ATOM 8403 C C . THR A 1 1032 ? 2.963 -4.922 47.526 1.00 66.19 1032 THR A C 1
ATOM 8405 O O . THR A 1 1032 ? 1.809 -4.823 47.935 1.00 66.19 1032 THR A O 1
ATOM 8408 N N . VAL A 1 1033 ? 3.351 -5.884 46.682 1.00 70.19 1033 VAL A N 1
ATOM 8409 C CA . VAL A 1 1033 ? 2.499 -6.960 46.161 1.00 70.19 1033 VAL A CA 1
ATOM 8410 C C . VAL A 1 1033 ? 3.251 -8.284 46.313 1.00 70.19 1033 VAL A C 1
ATOM 8412 O O . VAL A 1 1033 ? 4.446 -8.353 46.022 1.00 70.19 1033 VAL A O 1
ATOM 8415 N N . SER A 1 1034 ? 2.570 -9.339 46.770 1.00 78.25 1034 SER A N 1
ATOM 8416 C CA . SER A 1 1034 ? 3.176 -10.669 46.923 1.00 78.25 1034 SER A CA 1
ATOM 8417 C C . SER A 1 1034 ? 3.600 -11.248 45.570 1.00 78.25 1034 SER A C 1
ATOM 8419 O O . SER A 1 1034 ? 2.804 -11.298 44.628 1.00 78.25 1034 SER A O 1
ATOM 8421 N N . SER A 1 1035 ? 4.834 -11.752 45.503 1.00 83.62 1035 SER A N 1
ATOM 8422 C CA . SER A 1 1035 ? 5.351 -12.491 44.346 1.00 83.62 1035 SER A CA 1
ATOM 8423 C C . SER A 1 1035 ? 4.507 -13.721 43.980 1.00 83.62 1035 SER A C 1
ATOM 8425 O O . SER A 1 1035 ? 4.322 -13.989 42.797 1.00 83.62 1035 SER A O 1
ATOM 8427 N N . GLU A 1 1036 ? 3.920 -14.426 44.953 1.00 78.88 1036 GLU A N 1
ATOM 8428 C CA . GLU A 1 1036 ? 3.054 -15.596 44.719 1.00 78.88 1036 GLU A CA 1
ATOM 8429 C C . GLU A 1 1036 ? 1.712 -15.203 44.104 1.00 78.88 1036 GLU A C 1
ATOM 8431 O O . GLU A 1 1036 ? 1.254 -15.836 43.152 1.00 78.88 1036 GLU A O 1
ATOM 8436 N N . SER A 1 1037 ? 1.102 -14.126 44.606 1.00 76.00 1037 SER A N 1
ATOM 8437 C CA . SER A 1 1037 ? -0.117 -13.565 44.021 1.00 76.00 1037 SER A CA 1
ATOM 8438 C C . SER A 1 1037 ? 0.130 -13.121 42.583 1.00 76.00 1037 SER A C 1
ATOM 8440 O O . SER A 1 1037 ? -0.689 -13.395 41.713 1.00 76.00 1037 SER A O 1
ATOM 8442 N N . MET A 1 1038 ? 1.288 -12.516 42.309 1.00 81.31 1038 MET A N 1
ATOM 8443 C CA . MET A 1 1038 ? 1.676 -12.142 40.949 1.00 81.31 1038 MET A CA 1
ATOM 8444 C C . MET A 1 1038 ? 1.960 -13.342 40.049 1.00 81.31 1038 MET A C 1
ATOM 8446 O O . MET A 1 1038 ? 1.612 -13.297 38.874 1.00 81.31 1038 MET A O 1
ATOM 8450 N N . LEU A 1 1039 ? 2.523 -14.428 40.580 1.00 76.12 1039 LEU A N 1
ATOM 8451 C CA . LEU A 1 1039 ? 2.737 -15.664 39.827 1.00 76.12 1039 LEU A CA 1
ATOM 8452 C C . LEU A 1 1039 ? 1.408 -16.351 39.471 1.00 76.12 1039 LEU A C 1
ATOM 8454 O O . LEU A 1 1039 ? 1.252 -16.868 38.368 1.00 76.12 1039 LEU A O 1
ATOM 8458 N N . LEU A 1 1040 ? 0.441 -16.342 40.396 1.00 71.50 1040 LEU A N 1
ATOM 8459 C CA . LEU A 1 1040 ? -0.918 -16.842 40.172 1.00 71.50 1040 LEU A CA 1
ATOM 8460 C C . LEU A 1 1040 ? -1.665 -15.983 39.156 1.00 71.50 1040 LEU A C 1
ATOM 8462 O O . LEU A 1 1040 ? -2.260 -16.532 38.236 1.00 71.50 1040 LEU A O 1
ATOM 8466 N N . LEU A 1 1041 ? -1.587 -14.656 39.281 1.00 69.88 1041 LEU A N 1
ATOM 8467 C CA . LEU A 1 1041 ? -2.146 -13.730 38.298 1.00 69.88 1041 LEU A CA 1
ATOM 8468 C C . LEU A 1 1041 ? -1.533 -13.977 36.918 1.00 69.88 1041 LEU A C 1
ATOM 8470 O O . LEU A 1 1041 ? -2.273 -14.142 35.954 1.00 69.88 1041 LEU A O 1
ATOM 8474 N N . ALA A 1 1042 ? -0.206 -14.102 36.833 1.00 71.75 1042 ALA A N 1
ATOM 8475 C CA . ALA A 1 1042 ? 0.491 -14.352 35.576 1.00 71.75 1042 ALA A CA 1
ATOM 8476 C C . ALA A 1 1042 ? 0.112 -15.691 34.914 1.00 71.75 1042 ALA A C 1
ATOM 8478 O O . ALA A 1 1042 ? 0.176 -15.813 33.697 1.00 71.75 1042 ALA A O 1
ATOM 8479 N N . LYS A 1 1043 ? -0.298 -16.693 35.703 1.00 69.75 1043 LYS A N 1
ATOM 8480 C CA . LYS A 1 1043 ? -0.794 -17.987 35.202 1.00 69.75 1043 LYS A CA 1
ATOM 8481 C C . LYS A 1 1043 ? -2.295 -17.990 34.896 1.00 69.75 1043 LYS A C 1
ATOM 8483 O O . LYS A 1 1043 ? -2.736 -18.771 34.059 1.00 69.75 1043 LYS A O 1
ATOM 8488 N N . ALA A 1 1044 ? -3.081 -17.184 35.607 1.00 62.81 1044 ALA A N 1
ATOM 8489 C CA . ALA A 1 1044 ? -4.539 -17.147 35.498 1.00 62.81 1044 ALA A CA 1
ATOM 8490 C C . ALA A 1 1044 ? -5.033 -16.237 34.365 1.00 62.81 1044 ALA A C 1
ATOM 8492 O O . ALA A 1 1044 ? -6.113 -16.465 33.820 1.00 62.81 1044 ALA A O 1
ATOM 8493 N N . PHE A 1 1045 ? -4.255 -15.213 34.024 1.00 62.12 1045 PHE A N 1
ATOM 8494 C CA . PHE A 1 1045 ? -4.578 -14.241 32.990 1.00 62.12 1045 PHE A CA 1
ATOM 8495 C C . PHE A 1 1045 ? -3.668 -14.430 31.776 1.00 62.12 1045 PHE A C 1
ATOM 8497 O O . PHE A 1 1045 ? -2.491 -14.756 31.908 1.00 62.12 1045 PHE A O 1
ATOM 8504 N N . ASP A 1 1046 ? -4.224 -14.234 30.582 1.00 73.31 1046 ASP A N 1
ATOM 8505 C CA . ASP A 1 1046 ? -3.429 -14.186 29.356 1.00 73.31 1046 ASP A CA 1
ATOM 8506 C C . ASP A 1 1046 ? -2.524 -12.938 29.328 1.00 73.31 1046 ASP A C 1
ATOM 8508 O O . ASP A 1 1046 ? -2.689 -11.991 30.105 1.00 73.31 1046 ASP A O 1
ATOM 8512 N N . SER A 1 1047 ? -1.532 -12.950 28.435 1.00 75.12 1047 SER A N 1
ATOM 8513 C CA . SER A 1 1047 ? -0.525 -11.889 28.350 1.00 75.12 1047 SER A CA 1
ATOM 8514 C C . SER A 1 1047 ? -1.137 -10.508 28.105 1.00 75.12 1047 SER A C 1
ATOM 8516 O O . SER A 1 1047 ? -0.706 -9.537 28.722 1.00 75.12 1047 SER A O 1
ATOM 8518 N N . ALA A 1 1048 ? -2.193 -10.425 27.292 1.00 70.69 1048 ALA A N 1
ATOM 8519 C CA . ALA A 1 1048 ? -2.882 -9.173 27.003 1.00 70.69 1048 ALA A CA 1
ATOM 8520 C C . ALA A 1 1048 ? -3.515 -8.562 28.265 1.00 70.69 1048 ALA A C 1
ATOM 8522 O O . ALA A 1 1048 ? -3.289 -7.389 28.556 1.00 70.69 1048 ALA A O 1
ATOM 8523 N N . LYS A 1 1049 ? -4.214 -9.359 29.080 1.00 66.56 1049 LYS A N 1
ATOM 8524 C CA . LYS A 1 1049 ? -4.823 -8.875 30.332 1.00 66.56 1049 LYS A CA 1
ATOM 8525 C C . LYS A 1 1049 ? -3.794 -8.454 31.378 1.00 66.56 1049 LYS A C 1
ATOM 8527 O O . LYS A 1 1049 ? -4.001 -7.470 32.085 1.00 66.56 1049 LYS A O 1
ATOM 8532 N N . LEU A 1 1050 ? -2.668 -9.163 31.476 1.00 68.88 1050 LEU A N 1
ATOM 8533 C CA . LEU A 1 1050 ? -1.574 -8.781 32.379 1.00 68.88 1050 LEU A CA 1
ATOM 8534 C C . LEU A 1 1050 ? -0.941 -7.441 31.982 1.00 68.88 1050 LEU A C 1
ATOM 8536 O O . LEU A 1 1050 ? -0.578 -6.649 32.853 1.00 68.88 1050 LEU A O 1
ATOM 8540 N N . ASP A 1 1051 ? -0.841 -7.173 30.681 1.00 78.00 1051 ASP A N 1
ATOM 8541 C CA . ASP A 1 1051 ? -0.334 -5.908 30.146 1.00 78.00 1051 ASP A CA 1
ATOM 8542 C C . ASP A 1 1051 ? -1.291 -4.744 30.362 1.00 78.00 1051 ASP A C 1
ATOM 8544 O O . ASP A 1 1051 ? -0.861 -3.638 30.697 1.00 78.00 1051 ASP A O 1
ATOM 8548 N N . GLU A 1 1052 ? -2.589 -4.993 30.240 1.00 70.25 1052 GLU A N 1
ATOM 8549 C CA . GLU A 1 1052 ? -3.630 -4.006 30.522 1.00 70.25 1052 GLU A CA 1
ATOM 8550 C C . GLU A 1 1052 ? -3.656 -3.598 31.999 1.00 70.25 1052 GLU A C 1
ATOM 8552 O O . GLU A 1 1052 ? -3.813 -2.424 32.325 1.00 70.25 1052 GLU A O 1
ATOM 8557 N N . MET A 1 1053 ? -3.398 -4.540 32.908 1.00 67.19 1053 MET A N 1
ATOM 8558 C CA . MET A 1 1053 ? -3.302 -4.270 34.345 1.00 67.19 1053 MET A CA 1
ATOM 8559 C C . MET A 1 1053 ? -1.975 -3.608 34.756 1.00 67.19 1053 MET A C 1
ATOM 8561 O O . MET A 1 1053 ? -1.789 -3.283 35.935 1.00 67.19 1053 MET A O 1
ATOM 8565 N N . SER A 1 1054 ? -1.045 -3.388 33.818 1.00 69.44 1054 SER A N 1
ATOM 8566 C CA . SER A 1 1054 ? 0.332 -2.995 34.122 1.00 69.44 1054 SER A CA 1
ATOM 8567 C C . SER A 1 1054 ? 0.443 -1.725 34.957 1.00 69.44 1054 SER A C 1
ATOM 8569 O O . SER A 1 1054 ? 1.105 -1.745 35.989 1.00 69.44 1054 SER A O 1
ATOM 8571 N N . SER A 1 1055 ? -0.255 -0.643 34.610 1.00 60.75 1055 SER A N 1
ATOM 8572 C CA . SER A 1 1055 ? -0.175 0.622 35.357 1.00 60.75 1055 SER A CA 1
ATOM 8573 C C . SER A 1 1055 ? -0.720 0.536 36.786 1.00 60.75 1055 SER A C 1
ATOM 8575 O O . SER A 1 1055 ? -0.338 1.332 37.641 1.00 60.75 1055 SER A O 1
ATOM 8577 N N . ILE A 1 1056 ? -1.602 -0.427 37.059 1.00 66.00 1056 ILE A N 1
ATOM 8578 C CA . ILE A 1 1056 ? -2.211 -0.643 38.378 1.00 66.00 1056 ILE A CA 1
ATOM 8579 C C . ILE A 1 1056 ? -1.301 -1.526 39.226 1.00 66.00 1056 ILE A C 1
ATOM 8581 O O . ILE A 1 1056 ? -1.023 -1.213 40.382 1.00 66.00 1056 ILE A O 1
ATOM 8585 N N . VAL A 1 1057 ? -0.815 -2.611 38.627 1.00 70.75 1057 VAL A N 1
ATOM 8586 C CA . VAL A 1 1057 ? 0.020 -3.621 39.277 1.00 70.75 1057 VAL A CA 1
ATOM 8587 C C . VAL A 1 1057 ? 1.430 -3.087 39.554 1.00 70.75 1057 VAL A C 1
ATOM 8589 O O . VAL A 1 1057 ? 1.960 -3.312 40.638 1.00 70.75 1057 VAL A O 1
ATOM 8592 N N . ILE A 1 1058 ? 2.011 -2.329 38.617 1.00 78.62 1058 ILE A N 1
ATOM 8593 C CA . ILE A 1 1058 ? 3.331 -1.689 38.759 1.00 78.62 1058 ILE A CA 1
ATOM 8594 C C . ILE A 1 1058 ? 3.291 -0.584 39.827 1.00 78.62 1058 ILE A C 1
ATOM 8596 O O . ILE A 1 1058 ? 4.293 -0.325 40.489 1.00 78.62 1058 ILE A O 1
ATOM 8600 N N . GLY A 1 1059 ? 2.147 0.069 40.047 1.00 79.38 1059 GLY A N 1
ATOM 8601 C CA . GLY A 1 1059 ? 1.957 1.022 41.141 1.00 79.38 1059 GLY A CA 1
ATOM 8602 C C . GLY A 1 1059 ? 2.943 2.199 41.123 1.00 79.38 1059 GLY A C 1
ATOM 8603 O O . GLY A 1 1059 ? 2.930 3.024 40.216 1.00 79.38 1059 GLY A O 1
ATOM 8604 N N . LYS A 1 1060 ? 3.774 2.323 42.170 1.00 81.75 1060 LYS A N 1
ATOM 8605 C CA . LYS A 1 1060 ? 4.738 3.436 42.340 1.00 81.75 1060 LYS A CA 1
ATOM 8606 C C . LYS A 1 1060 ? 6.047 3.252 41.565 1.00 81.75 1060 LYS A C 1
ATOM 8608 O O . LYS A 1 1060 ? 6.908 4.131 41.617 1.00 81.75 1060 LYS A O 1
ATOM 8613 N N . TYR A 1 1061 ? 6.237 2.110 40.916 1.00 85.38 1061 TYR A N 1
ATOM 8614 C CA . TYR A 1 1061 ? 7.457 1.832 40.173 1.00 85.38 1061 TYR A CA 1
ATOM 8615 C C . TYR A 1 1061 ? 7.415 2.541 38.805 1.00 85.38 1061 TYR A C 1
ATOM 8617 O O . TYR A 1 1061 ? 6.353 2.653 38.198 1.00 85.38 1061 TYR A O 1
ATOM 8625 N N . PRO A 1 1062 ? 8.553 3.042 38.295 1.00 83.12 1062 PRO A N 1
ATOM 8626 C CA . PRO A 1 1062 ? 8.606 3.825 37.062 1.00 83.12 1062 PRO A CA 1
ATOM 8627 C C . PRO A 1 1062 ? 8.384 2.991 35.794 1.00 83.12 1062 PRO A C 1
ATOM 8629 O O . PRO A 1 1062 ? 8.086 3.556 34.746 1.00 83.12 1062 PRO A O 1
ATOM 8632 N N . ASN A 1 1063 ? 8.581 1.671 35.854 1.00 87.56 1063 ASN A N 1
ATOM 8633 C CA . ASN A 1 1063 ? 8.390 0.758 34.730 1.00 87.56 1063 ASN A CA 1
ATOM 8634 C C . ASN A 1 1063 ? 8.246 -0.697 35.212 1.00 87.56 1063 ASN A C 1
ATOM 8636 O O . ASN A 1 1063 ? 8.518 -1.018 36.371 1.00 87.56 1063 ASN A O 1
ATOM 8640 N N . ALA A 1 1064 ? 7.837 -1.588 34.302 1.00 86.94 1064 ALA A N 1
ATOM 8641 C CA . ALA A 1 1064 ? 7.670 -3.014 34.584 1.00 86.94 1064 ALA A CA 1
ATOM 8642 C C . ALA A 1 1064 ? 8.991 -3.705 34.971 1.00 86.94 1064 ALA A C 1
ATOM 8644 O O . ALA A 1 1064 ? 8.979 -4.668 35.735 1.00 86.94 1064 ALA A O 1
ATOM 8645 N N . TYR A 1 1065 ? 10.134 -3.192 34.514 1.00 89.12 1065 TYR A N 1
ATOM 8646 C CA . TYR A 1 1065 ? 11.439 -3.792 34.793 1.00 89.12 1065 TYR A CA 1
ATOM 8647 C C . TYR A 1 1065 ? 11.830 -3.660 36.259 1.00 89.12 1065 TYR A C 1
ATOM 8649 O O . TYR A 1 1065 ? 12.110 -4.661 36.920 1.00 89.12 1065 TYR A O 1
ATOM 8657 N N . THR A 1 1066 ? 11.796 -2.445 36.805 1.00 89.94 1066 THR A N 1
ATOM 8658 C CA . THR A 1 1066 ? 12.118 -2.227 38.221 1.00 89.94 1066 THR A CA 1
ATOM 8659 C C . THR A 1 1066 ? 11.124 -2.940 39.133 1.00 89.94 1066 THR A C 1
ATOM 8661 O O . THR A 1 1066 ? 11.527 -3.527 40.138 1.00 89.94 1066 THR A O 1
ATOM 8664 N N . PHE A 1 1067 ? 9.848 -2.973 38.743 1.00 90.56 1067 PHE A N 1
ATOM 8665 C CA . PHE A 1 1067 ? 8.802 -3.700 39.455 1.00 90.56 1067 PHE A CA 1
ATOM 8666 C C . PHE A 1 1067 ? 9.029 -5.220 39.470 1.00 90.56 1067 PHE A C 1
ATOM 8668 O O . PHE A 1 1067 ? 9.054 -5.829 40.538 1.00 90.56 1067 PHE A O 1
ATOM 8675 N N . THR A 1 1068 ? 9.252 -5.849 38.312 1.00 91.69 1068 THR A N 1
ATOM 8676 C CA . THR A 1 1068 ? 9.469 -7.306 38.230 1.00 91.69 1068 THR A CA 1
ATOM 8677 C C . THR A 1 1068 ? 10.767 -7.747 38.902 1.00 91.69 1068 THR A C 1
ATOM 8679 O O . THR A 1 1068 ? 10.801 -8.819 39.513 1.00 91.69 1068 THR A O 1
ATOM 8682 N N . LYS A 1 1069 ? 11.815 -6.911 38.888 1.00 93.12 1069 LYS A N 1
ATOM 8683 C CA . LYS A 1 1069 ? 13.024 -7.146 39.690 1.00 93.12 1069 LYS A CA 1
ATOM 8684 C C . LYS A 1 1069 ? 12.723 -7.111 41.191 1.00 93.12 1069 LYS A C 1
ATOM 8686 O O . LYS A 1 1069 ? 13.157 -8.022 41.888 1.00 93.12 1069 LYS A O 1
ATOM 8691 N N . SER A 1 1070 ? 11.908 -6.163 41.663 1.00 91.81 1070 SER A N 1
ATOM 8692 C CA . SER A 1 1070 ? 11.431 -6.119 43.058 1.00 91.81 1070 SER A CA 1
ATOM 8693 C C . SER A 1 1070 ? 10.644 -7.378 43.453 1.00 91.81 1070 SER A C 1
ATOM 8695 O O . SER A 1 1070 ? 10.907 -7.981 44.493 1.00 91.81 1070 SER A O 1
ATOM 8697 N N . LEU A 1 1071 ? 9.726 -7.838 42.590 1.00 91.44 1071 LEU A N 1
ATOM 8698 C CA . LEU A 1 1071 ? 8.964 -9.075 42.814 1.00 91.44 1071 LEU A CA 1
ATOM 8699 C C . LEU A 1 1071 ? 9.861 -10.315 42.869 1.00 91.44 1071 LEU A C 1
ATOM 8701 O O . LEU A 1 1071 ? 9.611 -11.221 43.657 1.00 91.44 1071 LEU A O 1
ATOM 8705 N N . SER A 1 1072 ? 10.906 -10.359 42.045 1.00 93.19 1072 SER A N 1
ATOM 8706 C CA . SER A 1 1072 ? 11.852 -11.478 42.019 1.00 93.19 1072 SER A CA 1
ATOM 8707 C C . SER A 1 1072 ? 12.700 -11.542 43.292 1.00 93.19 1072 SER A C 1
ATOM 8709 O O . SER A 1 1072 ? 13.003 -12.631 43.773 1.00 93.19 1072 SER A O 1
ATOM 8711 N N . GLU A 1 1073 ? 13.033 -10.393 43.888 1.00 93.06 1073 GLU A N 1
ATOM 8712 C CA . GLU A 1 1073 ? 13.676 -10.353 45.206 1.00 93.06 1073 GLU A CA 1
ATOM 8713 C C . GLU A 1 1073 ? 12.740 -10.842 46.322 1.00 93.06 1073 GLU A C 1
ATOM 8715 O O . GLU A 1 1073 ? 13.166 -11.626 47.171 1.00 93.06 1073 GLU A O 1
ATOM 8720 N N . ASP A 1 1074 ? 11.455 -10.456 46.305 1.00 90.94 1074 ASP A N 1
ATOM 8721 C CA . ASP A 1 1074 ? 10.460 -11.004 47.243 1.00 90.94 1074 ASP A CA 1
ATOM 8722 C C . ASP A 1 1074 ? 10.267 -12.516 47.043 1.00 90.94 1074 ASP A C 1
ATOM 8724 O O . ASP A 1 1074 ? 10.149 -13.256 48.022 1.00 90.94 1074 ASP A O 1
ATOM 8728 N N . LEU A 1 1075 ? 10.306 -12.996 45.796 1.00 91.44 1075 LEU A N 1
ATOM 8729 C CA . LEU A 1 1075 ? 10.230 -14.421 45.486 1.00 91.44 1075 LEU A CA 1
ATOM 8730 C C . LEU A 1 1075 ? 11.416 -15.190 46.084 1.00 91.44 1075 LEU A C 1
ATOM 8732 O O . LEU A 1 1075 ? 11.216 -16.240 46.700 1.00 91.44 1075 LEU A O 1
ATOM 8736 N N . LEU A 1 1076 ? 12.638 -14.665 45.950 1.00 91.38 1076 LEU A N 1
ATOM 8737 C CA . LEU A 1 1076 ? 13.840 -15.244 46.558 1.00 91.38 1076 LEU A CA 1
ATOM 8738 C C . LEU A 1 1076 ? 13.746 -15.249 48.085 1.00 91.38 1076 LEU A C 1
ATOM 8740 O O . LEU A 1 1076 ? 13.968 -16.293 48.699 1.00 91.38 1076 LEU A O 1
ATOM 8744 N N . ARG A 1 1077 ? 13.328 -14.129 48.693 1.00 89.31 1077 ARG A N 1
ATOM 8745 C CA . ARG A 1 1077 ? 13.112 -14.016 50.146 1.00 89.31 1077 ARG A CA 1
ATOM 8746 C C . ARG A 1 1077 ? 12.204 -15.126 50.676 1.00 89.31 1077 ARG A C 1
ATOM 8748 O O . ARG A 1 1077 ? 12.488 -15.697 51.725 1.00 89.31 1077 ARG A O 1
ATOM 8755 N N . ARG A 1 1078 ? 11.120 -15.433 49.956 1.00 85.56 1078 ARG A N 1
ATOM 8756 C CA . ARG A 1 1078 ? 10.120 -16.434 50.366 1.00 85.56 1078 ARG A CA 1
ATOM 8757 C C . ARG A 1 1078 ? 10.540 -17.870 50.077 1.00 85.56 1078 ARG A C 1
ATOM 8759 O O . ARG A 1 1078 ? 10.265 -18.759 50.874 1.00 85.56 1078 ARG A O 1
ATOM 8766 N N . THR A 1 1079 ? 11.147 -18.116 48.917 1.00 87.19 1079 THR A N 1
ATOM 8767 C CA . THR A 1 1079 ? 11.278 -19.481 48.376 1.00 87.19 1079 THR A CA 1
ATOM 8768 C C . THR A 1 1079 ? 12.698 -20.035 48.394 1.00 87.19 1079 THR A C 1
ATOM 8770 O O . THR A 1 1079 ? 12.857 -21.248 48.218 1.00 87.19 1079 THR A O 1
ATOM 8773 N N . ALA A 1 1080 ? 13.707 -19.186 48.613 1.00 84.75 1080 ALA A N 1
ATOM 8774 C CA . ALA A 1 1080 ? 15.126 -19.524 48.514 1.00 84.75 1080 ALA A CA 1
ATOM 8775 C C . ALA A 1 1080 ? 15.934 -19.203 49.789 1.00 84.75 1080 ALA A C 1
ATOM 8777 O O . ALA A 1 1080 ? 17.156 -19.280 49.760 1.00 84.75 1080 ALA A O 1
ATOM 8778 N N . SER A 1 1081 ? 15.284 -18.907 50.921 1.00 76.38 1081 SER A N 1
ATOM 8779 C CA . SER A 1 1081 ? 15.948 -18.572 52.197 1.00 76.38 1081 SER A CA 1
ATOM 8780 C C . SER A 1 1081 ? 16.884 -19.662 52.741 1.00 76.38 1081 SER A C 1
ATOM 8782 O O . SER A 1 1081 ? 17.831 -19.357 53.456 1.00 76.38 1081 SER A O 1
ATOM 8784 N N . ASN A 1 1082 ? 16.655 -20.927 52.376 1.00 82.50 1082 ASN A N 1
ATOM 8785 C CA . ASN A 1 1082 ? 17.493 -22.065 52.775 1.00 82.50 1082 ASN A CA 1
ATOM 8786 C C . ASN A 1 1082 ? 18.612 -22.401 51.769 1.00 82.50 1082 ASN A C 1
ATOM 8788 O O . ASN A 1 1082 ? 19.375 -23.337 52.009 1.00 82.50 1082 ASN A O 1
ATOM 8792 N N . LEU A 1 1083 ? 18.702 -21.680 50.647 1.00 89.25 1083 LEU A N 1
ATOM 8793 C CA . LEU A 1 1083 ? 19.721 -21.877 49.613 1.00 89.25 1083 LEU A CA 1
ATOM 8794 C C . LEU A 1 1083 ? 20.857 -20.858 49.783 1.00 89.25 1083 LEU A C 1
ATOM 8796 O O . LEU A 1 1083 ? 20.579 -19.745 50.220 1.00 89.25 1083 LEU A O 1
ATOM 8800 N N . PRO A 1 1084 ? 22.103 -21.186 49.395 1.00 92.69 1084 PRO A N 1
ATOM 8801 C CA . PRO A 1 1084 ? 23.226 -20.254 49.428 1.00 92.69 1084 PRO A CA 1
ATOM 8802 C C . PRO A 1 1084 ? 23.054 -19.147 48.378 1.00 92.69 1084 PRO A C 1
ATOM 8804 O O . PRO A 1 1084 ? 23.611 -19.230 47.285 1.00 92.69 1084 PRO A O 1
ATOM 8807 N N . VAL A 1 1085 ? 22.255 -18.121 48.693 1.00 93.81 1085 VAL A N 1
ATOM 8808 C CA . VAL A 1 1085 ? 21.870 -17.050 47.759 1.00 93.81 1085 VAL A CA 1
ATOM 8809 C C . VAL A 1 1085 ? 22.496 -15.708 48.123 1.00 93.81 1085 VAL A C 1
ATOM 8811 O O . VAL A 1 1085 ? 22.455 -15.287 49.281 1.00 93.81 1085 VAL A O 1
ATOM 8814 N N . ALA A 1 1086 ? 22.962 -14.982 47.104 1.00 94.50 1086 ALA A N 1
ATOM 8815 C CA . ALA A 1 1086 ? 23.151 -13.534 47.180 1.00 94.50 1086 ALA A CA 1
ATOM 8816 C C . ALA A 1 1086 ? 22.479 -12.798 46.017 1.00 94.50 1086 ALA A C 1
ATOM 8818 O O . ALA A 1 1086 ? 22.335 -13.319 44.910 1.00 94.50 1086 ALA A O 1
ATOM 8819 N N . ILE A 1 1087 ? 22.079 -11.557 46.288 1.00 95.94 1087 ILE A N 1
ATOM 8820 C CA . ILE A 1 1087 ? 21.479 -10.635 45.329 1.00 95.94 1087 ILE A CA 1
ATOM 8821 C C . ILE A 1 1087 ? 22.473 -9.512 45.058 1.00 95.94 1087 ILE A C 1
ATOM 8823 O O . ILE A 1 1087 ? 22.853 -8.789 45.974 1.00 95.94 1087 ILE A O 1
ATOM 8827 N N . VAL A 1 1088 ? 22.852 -9.325 43.797 1.00 96.94 1088 VAL A N 1
ATOM 8828 C CA . VAL A 1 1088 ? 23.695 -8.203 43.365 1.00 96.94 1088 VAL A CA 1
ATOM 8829 C C . VAL A 1 1088 ? 22.825 -7.183 42.633 1.00 96.94 1088 VAL A C 1
ATOM 8831 O O . VAL A 1 1088 ? 22.123 -7.525 41.681 1.00 96.94 1088 VAL A O 1
ATOM 8834 N N . ARG A 1 1089 ? 22.847 -5.925 43.079 1.00 95.25 1089 ARG A N 1
ATOM 8835 C CA . ARG A 1 1089 ? 22.032 -4.809 42.575 1.00 95.25 1089 ARG A CA 1
ATOM 8836 C C . ARG A 1 1089 ? 22.918 -3.752 41.897 1.00 95.25 1089 ARG A C 1
ATOM 8838 O O . ARG A 1 1089 ? 23.288 -2.771 42.541 1.00 95.25 1089 ARG A O 1
ATOM 8845 N N . PRO A 1 1090 ? 23.253 -3.903 40.606 1.00 94.38 1090 PRO A N 1
ATOM 8846 C CA . PRO A 1 1090 ? 23.957 -2.866 39.861 1.00 94.38 1090 PRO A CA 1
ATOM 8847 C C . PRO A 1 1090 ? 23.071 -1.646 39.564 1.00 94.38 1090 PRO A C 1
ATOM 8849 O O . PRO A 1 1090 ? 21.845 -1.770 39.406 1.00 94.38 1090 PRO A O 1
ATOM 8852 N N . THR A 1 1091 ? 23.700 -0.475 39.454 1.00 91.50 1091 THR A N 1
ATOM 8853 C CA . THR A 1 1091 ? 23.099 0.766 38.929 1.00 91.50 1091 THR A CA 1
ATOM 8854 C C . THR A 1 1091 ? 23.171 0.784 37.395 1.00 91.50 1091 THR A C 1
ATOM 8856 O O . THR A 1 1091 ? 23.092 -0.280 36.775 1.00 91.50 1091 THR A O 1
ATOM 8859 N N . ILE A 1 1092 ? 23.224 1.947 36.728 1.00 88.62 1092 ILE A N 1
ATOM 8860 C CA . ILE A 1 1092 ? 23.250 1.986 35.256 1.00 88.62 1092 ILE A CA 1
ATOM 8861 C C . ILE A 1 1092 ? 24.594 1.437 34.765 1.00 88.62 1092 ILE A C 1
ATOM 8863 O O . ILE A 1 1092 ? 25.621 2.108 34.845 1.00 88.62 1092 ILE A O 1
ATOM 8867 N N . VAL A 1 1093 ? 24.578 0.215 34.231 1.00 87.56 1093 VAL A N 1
ATOM 8868 C CA . VAL A 1 1093 ? 25.791 -0.431 33.723 1.00 87.56 1093 VAL A CA 1
ATOM 8869 C C . VAL A 1 1093 ? 26.248 0.248 32.433 1.00 87.56 1093 VAL A C 1
ATOM 8871 O O . VAL A 1 1093 ? 25.487 0.330 31.467 1.00 87.56 1093 VAL A O 1
ATOM 8874 N N . CYS A 1 1094 ? 27.483 0.741 32.417 1.00 85.69 1094 CYS A N 1
ATOM 8875 C CA . CYS A 1 1094 ? 28.115 1.342 31.248 1.00 85.69 1094 CYS A CA 1
ATOM 8876 C C . CYS A 1 1094 ? 29.199 0.422 30.664 1.00 85.69 1094 CYS A C 1
ATOM 8878 O O . CYS A 1 1094 ? 29.424 -0.693 31.145 1.00 85.69 1094 CYS A O 1
ATOM 8880 N N . SER A 1 1095 ? 29.849 0.881 29.592 1.00 86.06 1095 SER A N 1
ATOM 8881 C CA . SER A 1 1095 ? 30.965 0.164 28.978 1.00 86.06 1095 SER A CA 1
ATOM 8882 C C . SER A 1 1095 ? 32.045 -0.200 30.003 1.00 86.06 1095 SER A C 1
ATOM 8884 O O . SER A 1 1095 ? 32.258 0.523 30.978 1.00 86.06 1095 SER A O 1
ATOM 8886 N N . SER A 1 1096 ? 32.744 -1.308 29.770 1.00 88.19 1096 SER A N 1
ATOM 8887 C CA . SER A 1 1096 ? 33.846 -1.754 30.630 1.00 88.19 1096 SER A CA 1
ATOM 8888 C C . SER A 1 1096 ? 34.913 -0.675 30.811 1.00 88.19 1096 SER A C 1
ATOM 8890 O O . SER A 1 1096 ? 35.268 0.040 29.871 1.00 88.19 1096 SER A O 1
ATOM 8892 N N . TRP A 1 1097 ? 35.452 -0.576 32.023 1.00 86.31 1097 TRP A N 1
ATOM 8893 C CA . TRP A 1 1097 ? 36.518 0.367 32.341 1.00 86.31 1097 TRP A CA 1
ATOM 8894 C C . TRP A 1 1097 ? 37.889 -0.163 31.910 1.00 86.31 1097 TRP A C 1
ATOM 8896 O O . TRP A 1 1097 ? 38.648 0.559 31.263 1.00 86.31 1097 TRP A O 1
ATOM 8906 N N . LYS A 1 1098 ? 38.201 -1.425 32.234 1.00 85.00 1098 LYS A N 1
ATOM 8907 C CA . LYS A 1 1098 ? 39.495 -2.065 31.946 1.00 85.00 1098 LYS A CA 1
ATOM 8908 C C . LYS A 1 1098 ? 39.367 -3.366 31.163 1.00 85.00 1098 LYS A C 1
ATOM 8910 O O . LYS A 1 1098 ? 40.023 -3.506 30.136 1.00 85.00 1098 LYS A O 1
ATOM 8915 N N . GLU A 1 1099 ? 38.550 -4.305 31.628 1.00 76.88 1099 GLU A N 1
ATOM 8916 C CA . GLU A 1 1099 ? 38.511 -5.676 31.092 1.00 76.88 1099 GLU A CA 1
ATOM 8917 C C . GLU A 1 1099 ? 37.143 -6.011 30.471 1.00 76.88 1099 GLU A C 1
ATOM 8919 O O . GLU A 1 1099 ? 36.131 -5.469 30.903 1.00 76.88 1099 GLU A O 1
ATOM 8924 N N . PRO A 1 1100 ? 37.052 -6.883 29.448 1.00 67.69 1100 PRO A N 1
ATOM 8925 C CA . PRO A 1 1100 ? 38.153 -7.448 28.662 1.00 67.69 1100 PRO A CA 1
ATOM 8926 C C . PRO A 1 1100 ? 38.797 -6.426 27.705 1.00 67.69 1100 PRO A C 1
ATOM 8928 O O . PRO A 1 1100 ? 39.904 -6.646 27.227 1.00 67.69 1100 PRO A O 1
ATOM 8931 N N . LEU A 1 1101 ? 38.115 -5.310 27.428 1.00 74.25 1101 LEU A N 1
ATOM 8932 C CA . LEU A 1 1101 ? 38.602 -4.187 26.623 1.00 74.25 1101 LEU A CA 1
ATOM 8933 C C . LEU A 1 1101 ? 38.023 -2.880 27.188 1.00 74.25 1101 LEU A C 1
ATOM 8935 O O . LEU A 1 1101 ? 36.811 -2.829 27.401 1.00 74.25 1101 LEU A O 1
ATOM 8939 N N . PRO A 1 1102 ? 38.808 -1.809 27.391 1.00 81.94 1102 PRO A N 1
ATOM 8940 C CA . PRO A 1 1102 ? 38.266 -0.512 27.796 1.00 81.94 1102 PRO A CA 1
ATOM 8941 C C . PRO A 1 1102 ? 37.247 0.025 26.778 1.00 81.94 1102 PRO A C 1
ATOM 8943 O O . PRO A 1 1102 ? 37.494 0.009 25.572 1.00 81.94 1102 PRO A O 1
ATOM 8946 N N . GLY A 1 1103 ? 36.099 0.510 27.251 1.00 78.00 1103 GLY A N 1
ATOM 8947 C CA . GLY A 1 1103 ? 35.040 1.089 26.419 1.00 78.00 1103 GLY A CA 1
ATOM 8948 C C . GLY A 1 1103 ? 34.137 0.078 25.702 1.00 78.00 1103 GLY A C 1
ATOM 8949 O O . GLY A 1 1103 ? 33.230 0.493 24.976 1.00 78.00 1103 GLY A O 1
ATOM 8950 N N . TRP A 1 1104 ? 34.319 -1.228 25.916 1.00 80.06 1104 TRP A N 1
ATOM 8951 C CA . TRP A 1 1104 ? 33.525 -2.254 25.242 1.00 80.06 1104 TRP A CA 1
ATOM 8952 C C . TRP A 1 1104 ? 32.062 -2.272 25.705 1.00 80.06 1104 TRP A C 1
ATOM 8954 O O . TRP A 1 1104 ? 31.751 -2.249 26.895 1.00 80.06 1104 TRP A O 1
ATOM 8964 N N . THR A 1 1105 ? 31.162 -2.339 24.724 1.00 75.12 1105 THR A N 1
ATOM 8965 C CA . THR A 1 1105 ? 29.737 -2.639 24.883 1.00 75.12 1105 THR A CA 1
ATOM 8966 C C . THR A 1 1105 ? 29.243 -3.345 23.621 1.00 75.12 1105 THR A C 1
ATOM 8968 O O . THR A 1 1105 ? 29.643 -3.003 22.508 1.00 75.12 1105 THR A O 1
ATOM 8971 N N . ASN A 1 1106 ? 28.372 -4.337 23.775 1.00 67.31 1106 ASN A N 1
ATOM 8972 C CA . ASN A 1 1106 ? 27.745 -5.074 22.676 1.00 67.31 1106 ASN A CA 1
ATOM 8973 C C . ASN A 1 1106 ? 26.281 -4.670 22.441 1.00 67.31 1106 ASN A C 1
ATOM 8975 O O . ASN A 1 1106 ? 25.619 -5.234 21.570 1.00 67.31 1106 ASN A O 1
ATOM 8979 N N . THR A 1 1107 ? 25.759 -3.714 23.216 1.00 62.41 1107 THR A N 1
ATOM 8980 C CA . THR A 1 1107 ? 24.360 -3.291 23.137 1.00 62.41 1107 THR A CA 1
ATOM 8981 C C . THR A 1 1107 ? 24.222 -1.769 23.106 1.00 62.41 1107 THR A C 1
ATOM 8983 O O . THR A 1 1107 ? 24.915 -1.033 23.806 1.00 62.41 1107 THR A O 1
ATOM 8986 N N . LEU A 1 1108 ? 23.279 -1.288 22.291 1.00 58.28 1108 LEU A N 1
ATOM 8987 C CA . LEU A 1 1108 ? 22.856 0.118 22.209 1.00 58.28 1108 LEU A CA 1
ATOM 8988 C C . LEU A 1 1108 ? 21.708 0.407 23.195 1.00 58.28 1108 LEU A C 1
ATOM 8990 O O . LEU A 1 1108 ? 20.729 1.072 22.856 1.00 58.28 1108 LEU A O 1
ATOM 8994 N N . HIS A 1 1109 ? 21.773 -0.141 24.408 1.00 60.47 1109 HIS A N 1
ATOM 8995 C CA . HIS A 1 1109 ? 20.727 0.046 25.413 1.00 60.47 1109 HIS A CA 1
ATOM 8996 C C . HIS A 1 1109 ? 21.075 1.179 26.398 1.00 60.47 1109 HIS A C 1
ATOM 8998 O O . HIS A 1 1109 ? 22.239 1.458 26.670 1.00 60.47 1109 HIS A O 1
ATOM 9004 N N . SER A 1 1110 ? 20.023 1.867 26.861 1.00 64.38 1110 SER A N 1
ATOM 9005 C CA . SER A 1 1110 ? 20.017 2.995 27.808 1.00 64.38 1110 SER A CA 1
ATOM 9006 C C . SER A 1 1110 ? 21.033 4.118 27.518 1.00 64.38 1110 SER A C 1
ATOM 9008 O O . SER A 1 1110 ? 20.824 4.888 26.582 1.00 64.38 1110 SER A O 1
ATOM 9010 N N . LEU A 1 1111 ? 22.093 4.266 28.317 1.00 71.94 1111 LEU A N 1
ATOM 9011 C CA . LEU A 1 1111 ? 22.931 5.469 28.367 1.00 71.94 1111 LEU A CA 1
ATOM 9012 C C . LEU A 1 1111 ? 23.844 5.632 27.144 1.00 71.94 1111 LEU A C 1
ATOM 9014 O O . LEU A 1 1111 ? 23.966 6.740 26.627 1.00 71.94 1111 LEU A O 1
ATOM 9018 N N . SER A 1 1112 ? 24.429 4.549 26.627 1.00 71.75 1112 SER A N 1
ATOM 9019 C CA . SER A 1 1112 ? 25.325 4.615 25.460 1.00 71.75 1112 SER A CA 1
ATOM 9020 C C . SER A 1 1112 ? 24.606 5.126 24.207 1.00 71.75 1112 SER A C 1
ATOM 9022 O O . SER A 1 1112 ? 25.198 5.841 23.403 1.00 71.75 1112 SER A O 1
ATOM 9024 N N . ASN A 1 1113 ? 23.308 4.828 24.068 1.00 72.12 1113 ASN A N 1
ATOM 9025 C CA . ASN A 1 1113 ? 22.479 5.319 22.965 1.00 72.12 1113 ASN A CA 1
ATOM 9026 C C . ASN A 1 1113 ? 22.167 6.818 23.101 1.00 72.12 1113 ASN A C 1
ATOM 9028 O O . ASN A 1 1113 ? 22.232 7.554 22.119 1.00 72.12 1113 ASN A O 1
ATOM 9032 N N . PHE A 1 1114 ? 21.895 7.292 24.323 1.00 72.81 1114 PHE A N 1
ATOM 9033 C CA . PHE A 1 1114 ? 21.749 8.727 24.590 1.00 72.81 1114 PHE A CA 1
ATOM 9034 C C . PHE A 1 1114 ? 23.051 9.478 24.299 1.00 72.81 1114 PHE A C 1
ATOM 9036 O O . PHE A 1 1114 ? 23.026 10.475 23.581 1.00 72.81 1114 PHE A O 1
ATOM 9043 N N . MET A 1 1115 ? 24.191 8.974 24.779 1.00 74.00 1115 MET A N 1
ATOM 9044 C CA . MET A 1 1115 ? 25.501 9.589 24.533 1.00 74.00 1115 MET A CA 1
ATOM 9045 C C . MET A 1 1115 ? 25.857 9.609 23.041 1.00 74.00 1115 MET A C 1
ATOM 9047 O O . MET A 1 1115 ? 26.350 10.620 22.546 1.00 74.00 1115 MET A O 1
ATOM 9051 N N . ALA A 1 1116 ? 25.540 8.544 22.298 1.00 70.75 1116 ALA A N 1
ATOM 9052 C CA . ALA A 1 1116 ? 25.695 8.518 20.845 1.00 70.75 1116 ALA A CA 1
ATOM 9053 C C . ALA A 1 1116 ? 24.778 9.539 20.147 1.00 70.75 1116 ALA A C 1
ATOM 9055 O O . ALA A 1 1116 ? 25.230 10.253 19.256 1.00 70.75 1116 ALA A O 1
ATOM 9056 N N . ALA A 1 1117 ? 23.516 9.666 20.570 1.00 71.31 1117 ALA A N 1
ATOM 9057 C CA . ALA A 1 1117 ? 22.587 10.653 20.020 1.00 71.31 1117 ALA A CA 1
ATOM 9058 C C . ALA A 1 1117 ? 23.054 12.102 20.258 1.00 71.31 1117 ALA A C 1
ATOM 9060 O O . ALA A 1 1117 ? 22.902 12.930 19.359 1.00 71.31 1117 ALA A O 1
ATOM 9061 N N . TYR A 1 1118 ? 23.662 12.406 21.412 1.00 73.69 1118 TYR A N 1
ATOM 9062 C CA . TYR A 1 1118 ? 24.311 13.703 21.653 1.00 73.69 1118 TYR A CA 1
ATOM 9063 C C . TYR A 1 1118 ? 25.556 13.892 20.788 1.00 73.69 1118 TYR A C 1
ATOM 9065 O O . TYR A 1 1118 ? 25.681 14.913 20.118 1.00 73.69 1118 TYR A O 1
ATOM 9073 N N . GLY A 1 1119 ? 26.454 12.901 20.750 1.00 69.19 1119 GLY A N 1
ATOM 9074 C CA . GLY A 1 1119 ? 27.687 12.972 19.959 1.00 69.19 1119 GLY A CA 1
ATOM 9075 C C . GLY A 1 1119 ? 27.440 13.132 18.455 1.00 69.19 1119 GLY A C 1
ATOM 9076 O O . GLY A 1 1119 ? 28.224 13.775 17.764 1.00 69.19 1119 GLY A O 1
ATOM 9077 N N . LEU A 1 1120 ? 26.326 12.593 17.953 1.00 68.19 1120 LEU A N 1
ATOM 9078 C CA . LEU A 1 1120 ? 25.888 12.723 16.561 1.00 68.19 1120 LEU A CA 1
ATOM 9079 C C . LEU A 1 1120 ? 25.046 13.984 16.290 1.00 68.19 1120 LEU A C 1
ATOM 9081 O O . LEU A 1 1120 ? 24.650 14.205 15.147 1.00 68.19 1120 LEU A O 1
ATOM 9085 N N . GLY A 1 1121 ? 24.727 14.787 17.311 1.00 69.31 1121 GLY A N 1
ATOM 9086 C CA . GLY A 1 1121 ? 23.860 15.963 17.175 1.00 69.31 1121 GLY A CA 1
ATOM 9087 C C . GLY A 1 1121 ? 22.392 15.631 16.868 1.00 69.31 1121 GLY A C 1
ATOM 9088 O O . GLY A 1 1121 ? 21.663 16.463 16.339 1.00 69.31 1121 GLY A O 1
ATOM 9089 N N . LEU A 1 1122 ? 21.932 14.413 17.165 1.00 64.25 1122 LEU A N 1
ATOM 9090 C CA . LEU A 1 1122 ? 20.521 14.019 17.035 1.00 64.25 1122 LEU A CA 1
ATOM 9091 C C . LEU A 1 1122 ? 19.691 14.469 18.246 1.00 64.25 1122 LEU A C 1
ATOM 9093 O O . LEU A 1 1122 ? 18.495 14.732 18.117 1.00 64.25 1122 LEU A O 1
ATOM 9097 N N . ALA A 1 1123 ? 20.324 14.581 19.415 1.00 64.31 1123 ALA A N 1
ATOM 9098 C CA . ALA A 1 1123 ? 19.734 15.104 20.639 1.00 64.31 1123 ALA A CA 1
ATOM 9099 C C . ALA A 1 1123 ? 20.494 16.359 21.092 1.00 64.31 1123 ALA A C 1
ATOM 9101 O O . ALA A 1 1123 ? 21.717 16.357 21.162 1.00 64.31 1123 ALA A O 1
ATOM 9102 N N . HIS A 1 1124 ? 19.756 17.426 21.413 1.00 69.31 1124 HIS A N 1
ATOM 9103 C CA . HIS A 1 1124 ? 20.321 18.718 21.841 1.00 69.31 1124 HIS A CA 1
ATOM 9104 C C . HIS A 1 1124 ? 19.838 19.165 23.226 1.00 69.31 1124 HIS A C 1
ATOM 9106 O O . HIS A 1 1124 ? 20.352 20.129 23.780 1.00 69.31 1124 HIS A O 1
ATOM 9112 N N . VAL A 1 1125 ? 18.833 18.487 23.786 1.00 69.19 1125 VAL A N 1
ATOM 9113 C CA . VAL A 1 1125 ? 18.196 18.858 25.055 1.00 69.19 1125 VAL A CA 1
ATOM 9114 C C . VAL A 1 1125 ? 18.086 17.608 25.915 1.00 69.19 1125 VAL A C 1
ATOM 9116 O O . VAL A 1 1125 ? 17.573 16.596 25.440 1.00 69.19 1125 VAL A O 1
ATOM 9119 N N . LEU A 1 1126 ? 18.592 17.656 27.150 1.00 65.75 1126 LEU A N 1
ATOM 9120 C CA . LEU A 1 1126 ? 18.426 16.598 28.153 1.00 65.75 1126 LEU A CA 1
ATOM 9121 C C . LEU A 1 1126 ? 17.449 17.075 29.223 1.00 65.75 1126 LEU A C 1
ATOM 9123 O O . LEU A 1 1126 ? 17.622 18.158 29.779 1.00 65.75 1126 LEU A O 1
ATOM 9127 N N . ILE A 1 1127 ? 16.440 16.265 29.541 1.00 72.56 1127 ILE A N 1
ATOM 9128 C CA . ILE A 1 1127 ? 15.543 16.544 30.666 1.00 72.56 1127 ILE A CA 1
ATOM 9129 C C . ILE A 1 1127 ? 16.235 16.051 31.940 1.00 72.56 1127 ILE A C 1
ATOM 9131 O O . ILE A 1 1127 ? 16.102 14.893 32.322 1.00 72.56 1127 ILE A O 1
ATOM 9135 N N . THR A 1 1128 ? 17.003 16.930 32.577 1.00 73.00 1128 THR A N 1
ATOM 9136 C CA . THR A 1 1128 ? 17.646 16.683 33.873 1.00 73.00 1128 THR A CA 1
ATOM 9137 C C . THR A 1 1128 ? 17.657 17.963 34.698 1.00 73.00 1128 THR A C 1
ATOM 9139 O O . THR A 1 1128 ? 17.617 19.061 34.143 1.00 73.00 1128 THR A O 1
ATOM 9142 N N . GLN A 1 1129 ? 17.730 17.842 36.023 1.00 78.62 1129 GLN A N 1
ATOM 9143 C CA . GLN A 1 1129 ? 18.058 18.993 36.860 1.00 78.62 1129 GLN A CA 1
ATOM 9144 C C . GLN A 1 1129 ? 19.581 19.215 36.833 1.00 78.62 1129 GLN A C 1
ATOM 9146 O O . GLN A 1 1129 ? 20.332 18.227 36.786 1.00 78.62 1129 GLN A O 1
ATOM 9151 N N . PRO A 1 1130 ? 20.051 20.476 36.846 1.00 69.88 1130 PRO A N 1
ATOM 9152 C CA . PRO A 1 1130 ? 21.445 20.785 37.147 1.00 69.88 1130 PRO A CA 1
ATOM 9153 C C . PRO A 1 1130 ? 21.831 20.139 38.483 1.00 69.88 1130 PRO A C 1
ATOM 9155 O O . PRO A 1 1130 ? 21.014 20.105 39.400 1.00 69.88 1130 PRO A O 1
ATOM 9158 N N . GLN A 1 1131 ? 23.045 19.596 38.580 1.00 79.31 1131 GLN A N 1
ATOM 9159 C CA . GLN A 1 1131 ? 23.584 18.947 39.787 1.00 79.31 1131 GLN A CA 1
ATOM 9160 C C . GLN A 1 1131 ? 22.926 17.614 40.220 1.00 79.31 1131 GLN A C 1
ATOM 9162 O O . GLN A 1 1131 ? 23.223 17.108 41.300 1.00 79.31 1131 GLN A O 1
ATOM 9167 N N . SER A 1 1132 ? 22.080 16.986 39.395 1.00 82.56 1132 SER A N 1
ATOM 9168 C CA . SER A 1 1132 ? 21.589 15.625 39.686 1.00 82.56 1132 SER A CA 1
ATOM 9169 C C . SER A 1 1132 ? 22.710 14.593 39.569 1.00 82.56 1132 SER A C 1
ATOM 9171 O O . SER A 1 1132 ? 23.496 14.650 38.625 1.00 82.56 1132 SER A O 1
ATOM 9173 N N . VAL A 1 1133 ? 22.768 13.631 40.496 1.00 85.00 1133 VAL A N 1
ATOM 9174 C CA . VAL A 1 1133 ? 23.737 12.526 40.440 1.00 85.00 1133 VAL A CA 1
ATOM 9175 C C . VAL A 1 1133 ? 23.288 11.489 39.407 1.00 85.00 1133 VAL A C 1
ATOM 9177 O O . VAL A 1 1133 ? 22.186 10.947 39.509 1.00 85.00 1133 VAL A O 1
ATOM 9180 N N . ILE A 1 1134 ? 24.143 11.199 38.426 1.00 84.94 1134 ILE A N 1
ATOM 9181 C CA . ILE A 1 1134 ? 23.992 10.074 37.499 1.00 84.94 1134 ILE A CA 1
ATOM 9182 C C . ILE A 1 1134 ? 24.790 8.901 38.065 1.00 84.94 1134 ILE A C 1
ATOM 9184 O O . ILE A 1 1134 ? 26.019 8.925 38.070 1.00 84.94 1134 ILE A O 1
ATOM 9188 N N . ASP A 1 1135 ? 24.090 7.864 38.522 1.00 88.00 1135 ASP A N 1
ATOM 9189 C CA . ASP A 1 1135 ? 24.728 6.660 39.053 1.00 88.00 1135 ASP A CA 1
ATOM 9190 C C . ASP A 1 1135 ? 24.989 5.634 37.944 1.00 88.00 1135 ASP A C 1
ATOM 9192 O O . ASP A 1 1135 ? 24.079 4.937 37.481 1.00 88.00 1135 ASP A O 1
ATOM 9196 N N . VAL A 1 1136 ? 26.249 5.573 37.515 1.00 88.50 1136 VAL A N 1
ATOM 9197 C CA . VAL A 1 1136 ? 26.756 4.628 36.516 1.00 88.50 1136 VAL A CA 1
ATOM 9198 C C . VAL A 1 1136 ? 27.836 3.738 37.108 1.00 88.50 1136 VAL A C 1
ATOM 9200 O O . VAL A 1 1136 ? 28.619 4.180 37.952 1.00 88.50 1136 VAL A O 1
ATOM 9203 N N . ILE A 1 1137 ? 27.909 2.496 36.635 1.00 91.25 1137 ILE A N 1
ATOM 9204 C CA . ILE A 1 1137 ? 28.916 1.527 37.066 1.00 91.25 1137 ILE A CA 1
ATOM 9205 C C . ILE A 1 1137 ? 29.469 0.737 35.863 1.00 91.25 1137 ILE A C 1
ATOM 9207 O O . ILE A 1 1137 ? 28.688 0.293 35.020 1.00 91.25 1137 ILE A O 1
ATOM 9211 N N . PRO A 1 1138 ? 30.793 0.548 35.728 1.00 91.06 1138 PRO A N 1
ATOM 9212 C CA . PRO A 1 1138 ? 31.361 -0.228 34.624 1.00 91.06 1138 PRO A CA 1
ATOM 9213 C C . PRO A 1 1138 ? 30.979 -1.714 34.665 1.00 91.06 1138 PRO A C 1
ATOM 9215 O O . PRO A 1 1138 ? 30.924 -2.321 35.738 1.00 91.06 1138 PRO A O 1
ATOM 9218 N N . ALA A 1 1139 ? 30.758 -2.323 33.495 1.00 89.44 1139 ALA A N 1
ATOM 9219 C CA . ALA A 1 1139 ? 30.369 -3.734 33.386 1.00 89.44 1139 ALA A CA 1
ATOM 9220 C C . ALA A 1 1139 ? 31.355 -4.708 34.063 1.00 89.44 1139 ALA A C 1
ATOM 9222 O O . ALA A 1 1139 ? 30.931 -5.662 34.715 1.00 89.44 1139 ALA A O 1
ATOM 9223 N N . ASP A 1 1140 ? 32.659 -4.453 33.966 1.00 90.31 1140 ASP A N 1
ATOM 9224 C CA . ASP A 1 1140 ? 33.712 -5.255 34.597 1.00 90.31 1140 ASP A CA 1
ATOM 9225 C C . ASP A 1 1140 ? 33.678 -5.199 36.128 1.00 90.31 1140 ASP A C 1
ATOM 9227 O O . ASP A 1 1140 ? 33.903 -6.212 36.789 1.00 90.31 1140 ASP A O 1
ATOM 9231 N N . TYR A 1 1141 ? 33.307 -4.058 36.711 1.00 91.81 1141 TYR A N 1
ATOM 9232 C CA . TYR A 1 1141 ? 33.110 -3.942 38.160 1.00 91.81 1141 TYR A CA 1
ATOM 9233 C C . TYR A 1 1141 ? 31.930 -4.780 38.653 1.00 91.81 1141 TYR A C 1
ATOM 9235 O O . TYR A 1 1141 ? 32.042 -5.455 39.677 1.00 91.81 1141 TYR A O 1
ATOM 9243 N N . VAL A 1 1142 ? 30.816 -4.774 37.914 1.00 92.81 1142 VAL A N 1
ATOM 9244 C CA . VAL A 1 1142 ? 29.633 -5.574 38.263 1.00 92.81 1142 VAL A CA 1
ATOM 9245 C C . VAL A 1 1142 ? 29.956 -7.066 38.201 1.00 92.81 1142 VAL A C 1
ATOM 9247 O O . VAL A 1 1142 ? 29.625 -7.799 39.131 1.00 92.81 1142 VAL A O 1
ATOM 9250 N N . VAL A 1 1143 ? 30.656 -7.517 37.155 1.00 93.38 1143 VAL A N 1
ATOM 9251 C CA . VAL A 1 1143 ? 31.077 -8.922 37.015 1.00 93.38 1143 VAL A CA 1
ATOM 9252 C C . VAL A 1 1143 ? 32.011 -9.337 38.154 1.00 93.38 1143 VAL A C 1
ATOM 9254 O O . VAL A 1 1143 ? 31.792 -10.380 38.772 1.00 93.38 1143 VAL A O 1
ATOM 9257 N N . ASN A 1 1144 ? 33.000 -8.509 38.497 1.00 94.50 1144 ASN A N 1
ATOM 9258 C CA . ASN A 1 1144 ? 33.897 -8.784 39.621 1.00 94.50 1144 ASN A CA 1
ATOM 9259 C C . ASN A 1 1144 ? 33.142 -8.861 40.955 1.00 94.50 1144 ASN A C 1
ATOM 9261 O O . ASN A 1 1144 ? 33.406 -9.756 41.759 1.00 94.50 1144 ASN A O 1
ATOM 9265 N N . ASN A 1 1145 ? 32.164 -7.976 41.177 1.00 94.31 1145 ASN A N 1
ATOM 9266 C CA . ASN A 1 1145 ? 31.313 -8.014 42.364 1.00 94.31 1145 ASN A CA 1
ATOM 9267 C C . ASN A 1 1145 ? 30.472 -9.301 42.426 1.00 94.31 1145 ASN A C 1
ATOM 9269 O O . ASN A 1 1145 ? 30.411 -9.932 43.476 1.00 94.31 1145 ASN A O 1
ATOM 9273 N N . MET A 1 1146 ? 29.899 -9.743 41.301 1.00 96.44 1146 MET A N 1
ATOM 9274 C CA . MET A 1 1146 ? 29.155 -11.005 41.227 1.00 96.44 1146 MET A CA 1
ATOM 9275 C C . MET A 1 1146 ? 30.029 -12.211 41.584 1.00 96.44 1146 MET A C 1
ATOM 9277 O O . MET A 1 1146 ? 29.602 -13.068 42.356 1.00 96.44 1146 MET A O 1
ATOM 9281 N N . ILE A 1 1147 ? 31.247 -12.281 41.042 1.00 95.75 1147 ILE A N 1
ATOM 9282 C CA . ILE A 1 1147 ? 32.187 -13.375 41.322 1.00 95.75 1147 ILE A CA 1
ATOM 9283 C C . ILE A 1 1147 ? 32.595 -13.370 42.802 1.00 95.75 1147 ILE A C 1
ATOM 9285 O O . ILE A 1 1147 ? 32.599 -14.423 43.441 1.00 95.75 1147 ILE A O 1
ATOM 9289 N N . ALA A 1 1148 ? 32.880 -12.194 43.369 1.00 95.69 1148 ALA A N 1
ATOM 9290 C CA . ALA A 1 1148 ? 33.203 -12.054 44.788 1.00 95.69 1148 ALA A CA 1
ATOM 9291 C C . ALA A 1 1148 ? 32.029 -12.473 45.692 1.00 95.69 1148 ALA A C 1
ATOM 9293 O O . ALA A 1 1148 ? 32.233 -13.219 46.650 1.00 95.69 1148 ALA A O 1
ATOM 9294 N N . ALA A 1 1149 ? 30.798 -12.077 45.349 1.00 94.69 1149 ALA A N 1
ATOM 9295 C CA . ALA A 1 1149 ? 29.591 -12.483 46.069 1.00 94.69 1149 ALA A CA 1
ATOM 9296 C C . ALA A 1 1149 ? 29.381 -14.008 46.023 1.00 94.69 1149 ALA A C 1
ATOM 9298 O O . ALA A 1 1149 ? 29.046 -14.613 47.041 1.00 94.69 1149 ALA A O 1
ATOM 9299 N N . ALA A 1 1150 ? 29.628 -14.651 44.873 1.00 95.06 1150 ALA A N 1
ATOM 9300 C CA . ALA A 1 1150 ? 29.558 -16.112 44.740 1.00 95.06 1150 ALA A CA 1
ATOM 9301 C C . ALA A 1 1150 ? 30.545 -16.821 45.668 1.00 95.06 1150 ALA A C 1
ATOM 9303 O O . ALA A 1 1150 ? 30.175 -17.777 46.351 1.00 95.06 1150 ALA A O 1
ATOM 9304 N N . TRP A 1 1151 ? 31.786 -16.332 45.722 1.00 94.25 1151 TRP A N 1
ATOM 9305 C CA . TRP A 1 1151 ? 32.813 -16.870 46.607 1.00 94.25 1151 TRP A CA 1
ATOM 9306 C C . TRP A 1 1151 ? 32.446 -16.708 48.087 1.00 94.25 1151 TRP A C 1
ATOM 9308 O O . TRP A 1 1151 ? 32.551 -17.665 48.856 1.00 94.25 1151 TRP A O 1
ATOM 9318 N N . GLU A 1 1152 ? 31.977 -15.528 48.492 1.00 92.06 1152 GLU A N 1
ATOM 9319 C CA . GLU A 1 1152 ? 31.632 -15.247 49.887 1.00 92.06 1152 GLU A CA 1
ATOM 9320 C C . GLU A 1 1152 ? 30.439 -16.089 50.365 1.00 92.06 1152 GLU A C 1
ATOM 9322 O O . GLU A 1 1152 ? 30.434 -16.627 51.477 1.00 92.06 1152 GLU A O 1
ATOM 9327 N N . VAL A 1 1153 ? 29.421 -16.236 49.518 1.00 90.94 1153 VAL A N 1
ATOM 9328 C CA . VAL A 1 1153 ? 28.274 -17.096 49.807 1.00 90.94 1153 VAL A CA 1
ATOM 9329 C C . VAL A 1 1153 ? 28.710 -18.558 49.864 1.00 90.94 1153 VAL A C 1
ATOM 9331 O O . VAL A 1 1153 ? 28.465 -19.217 50.871 1.00 90.94 1153 VAL A O 1
ATOM 9334 N N . GLY A 1 1154 ? 29.434 -19.050 48.857 1.00 89.94 1154 GLY A N 1
ATOM 9335 C CA . GLY A 1 1154 ? 29.882 -20.444 48.819 1.00 89.94 1154 GLY A CA 1
ATOM 9336 C C . GLY A 1 1154 ? 30.819 -20.840 49.960 1.00 89.94 1154 GLY A C 1
ATOM 9337 O O . GLY A 1 1154 ? 30.806 -21.992 50.385 1.00 89.94 1154 GLY A O 1
ATOM 9338 N N . THR A 1 1155 ? 31.590 -19.892 50.498 1.00 89.62 1155 THR A N 1
ATOM 9339 C CA . THR A 1 1155 ? 32.552 -20.153 51.581 1.00 89.62 1155 THR A CA 1
ATOM 9340 C C . THR A 1 1155 ? 31.923 -20.037 52.972 1.00 89.62 1155 THR A C 1
ATOM 9342 O O . THR A 1 1155 ? 32.252 -20.817 53.863 1.00 89.62 1155 THR A O 1
ATOM 9345 N N . PHE A 1 1156 ? 31.023 -19.069 53.184 1.00 85.69 1156 PHE A N 1
ATOM 9346 C CA . PHE A 1 1156 ? 30.575 -18.687 54.531 1.00 85.69 1156 PHE A CA 1
ATOM 9347 C C . PHE A 1 1156 ? 29.090 -18.959 54.813 1.00 85.69 1156 PHE A C 1
ATOM 9349 O O . PHE A 1 1156 ? 28.613 -18.645 55.905 1.00 85.69 1156 PHE A O 1
ATOM 9356 N N . TRP A 1 1157 ? 28.329 -19.535 53.876 1.00 82.94 1157 TRP A N 1
ATOM 9357 C CA . TRP A 1 1157 ? 26.898 -19.816 54.076 1.00 82.94 1157 TRP A CA 1
ATOM 9358 C C . TRP A 1 1157 ? 26.607 -20.744 55.268 1.00 82.94 1157 TRP A C 1
ATOM 9360 O O . TRP A 1 1157 ? 25.617 -20.563 55.972 1.00 82.94 1157 TRP A O 1
ATOM 9370 N N . SER A 1 1158 ? 27.467 -21.734 55.528 1.00 73.81 1158 SER A N 1
ATOM 9371 C CA . SER A 1 1158 ? 27.271 -22.707 56.613 1.00 73.81 1158 SER A CA 1
ATOM 9372 C C . SER A 1 1158 ? 27.674 -22.198 58.001 1.00 73.81 1158 SER A C 1
ATOM 9374 O O . SER A 1 1158 ? 27.294 -22.815 58.994 1.00 73.81 1158 SER A O 1
ATOM 9376 N N . THR A 1 1159 ? 28.450 -21.113 58.084 1.00 67.94 1159 THR A N 1
ATOM 9377 C CA . THR A 1 1159 ? 29.051 -20.591 59.329 1.00 67.94 1159 THR A CA 1
ATOM 9378 C C . THR A 1 1159 ? 28.474 -19.247 59.781 1.00 67.94 1159 THR A C 1
ATOM 9380 O O . THR A 1 1159 ? 28.835 -18.759 60.849 1.00 67.94 1159 THR A O 1
ATOM 9383 N N . THR A 1 1160 ? 27.568 -18.656 59.001 1.00 64.81 1160 THR A N 1
ATOM 9384 C CA . THR A 1 1160 ? 26.902 -17.375 59.289 1.00 64.81 1160 THR A CA 1
ATOM 9385 C C . THR A 1 1160 ? 25.384 -17.556 59.389 1.00 64.81 1160 THR A C 1
ATOM 9387 O O . THR A 1 1160 ? 24.857 -18.637 59.116 1.00 64.81 1160 THR A O 1
ATOM 9390 N N . GLU A 1 1161 ? 24.660 -16.519 59.818 1.00 67.25 1161 GLU A N 1
ATOM 9391 C CA . GLU A 1 1161 ? 23.194 -16.536 59.845 1.00 67.25 1161 GLU A CA 1
ATOM 9392 C C . GLU A 1 1161 ? 22.646 -16.762 58.424 1.00 67.25 1161 GLU A C 1
ATOM 9394 O O . GLU A 1 1161 ? 22.939 -15.981 57.516 1.00 67.25 1161 GLU A O 1
ATOM 9399 N N . LYS A 1 1162 ? 21.885 -17.854 58.230 1.00 73.19 1162 LYS A N 1
ATOM 9400 C CA . LYS A 1 1162 ? 21.337 -18.305 56.934 1.00 73.19 1162 LYS A CA 1
ATOM 9401 C C . LYS A 1 1162 ? 20.299 -17.318 56.398 1.00 73.19 1162 LYS A C 1
ATOM 9403 O O . LYS A 1 1162 ? 19.092 -17.526 56.500 1.00 73.19 1162 LYS A O 1
ATOM 9408 N N . SER A 1 1163 ? 20.800 -16.222 55.856 1.00 80.75 1163 SER A N 1
ATOM 9409 C CA . SER A 1 1163 ? 20.048 -15.086 55.349 1.00 80.75 1163 SER A CA 1
ATOM 9410 C C . SER A 1 1163 ? 20.626 -14.665 54.003 1.00 80.75 1163 SER A C 1
ATOM 9412 O O . SER A 1 1163 ? 21.834 -14.724 53.777 1.00 80.75 1163 SER A O 1
ATOM 9414 N N . ILE A 1 1164 ? 19.749 -14.267 53.083 1.00 89.19 1164 ILE A N 1
ATOM 9415 C CA . ILE A 1 1164 ? 20.149 -13.844 51.740 1.00 89.19 1164 ILE A CA 1
ATOM 9416 C C . ILE A 1 1164 ? 20.916 -12.525 51.847 1.00 89.19 1164 ILE A C 1
ATOM 9418 O O . ILE A 1 1164 ? 20.373 -11.534 52.339 1.00 89.19 1164 ILE A O 1
ATOM 9422 N N . ARG A 1 1165 ? 22.153 -12.505 51.345 1.00 89.62 1165 ARG A N 1
ATOM 9423 C CA . ARG A 1 1165 ? 22.985 -11.293 51.315 1.00 89.62 1165 ARG A CA 1
ATOM 9424 C C . ARG A 1 1165 ? 22.628 -10.431 50.111 1.00 89.62 1165 ARG A C 1
ATOM 9426 O O . ARG A 1 1165 ? 22.325 -10.952 49.037 1.00 89.62 1165 ARG A O 1
ATOM 9433 N N . VAL A 1 1166 ? 22.660 -9.115 50.285 1.00 93.88 1166 VAL A N 1
ATOM 9434 C CA . VAL A 1 1166 ? 22.344 -8.140 49.238 1.00 93.88 1166 VAL A CA 1
ATOM 9435 C C . VAL A 1 1166 ? 23.538 -7.209 49.075 1.00 93.88 1166 VAL A C 1
ATOM 9437 O O . VAL A 1 1166 ? 23.998 -6.661 50.062 1.00 93.88 1166 VAL A O 1
ATOM 9440 N N . TYR A 1 1167 ? 24.010 -7.015 47.846 1.00 94.62 1167 TYR A N 1
ATOM 9441 C CA . TYR A 1 1167 ? 25.134 -6.134 47.527 1.00 94.62 1167 TYR A CA 1
ATOM 9442 C C . TYR A 1 1167 ? 24.678 -5.062 46.538 1.00 94.62 1167 TYR A C 1
ATOM 9444 O O . TYR A 1 1167 ? 24.258 -5.382 45.421 1.00 94.62 1167 TYR A O 1
ATOM 9452 N N . ASN A 1 1168 ? 24.752 -3.790 46.921 1.00 93.81 1168 ASN A N 1
ATOM 9453 C CA . ASN A 1 1168 ? 24.466 -2.664 46.037 1.00 93.81 1168 ASN A CA 1
ATOM 9454 C C . ASN A 1 1168 ? 25.752 -2.265 45.300 1.00 93.81 1168 ASN A C 1
ATOM 9456 O O . ASN A 1 1168 ? 26.734 -1.848 45.906 1.00 93.81 1168 ASN A O 1
ATOM 9460 N N . CYS A 1 1169 ? 25.751 -2.360 43.970 1.00 92.81 1169 CYS A N 1
ATOM 9461 C CA . CYS A 1 1169 ? 26.903 -2.024 43.135 1.00 92.81 1169 CYS A CA 1
ATOM 9462 C C . CYS A 1 1169 ? 26.628 -0.709 42.388 1.00 92.81 1169 CYS A C 1
ATOM 9464 O O . CYS A 1 1169 ? 26.083 -0.712 41.283 1.00 92.81 1169 CYS A O 1
ATOM 9466 N N . GLY A 1 1170 ? 26.954 0.417 43.026 1.00 90.69 1170 GLY A N 1
ATOM 9467 C CA . GLY A 1 1170 ? 26.690 1.765 42.516 1.00 90.69 1170 GLY A CA 1
ATOM 9468 C C . GLY A 1 1170 ? 27.775 2.767 42.892 1.00 90.69 1170 GLY A C 1
ATOM 9469 O O . GLY A 1 1170 ? 28.506 2.568 43.862 1.00 90.69 1170 GLY A O 1
ATOM 9470 N N . SER A 1 1171 ? 27.886 3.850 42.125 1.00 90.31 1171 SER A N 1
ATOM 9471 C CA . SER A 1 1171 ? 28.871 4.909 42.358 1.00 90.31 1171 SER A CA 1
ATOM 9472 C C . SER A 1 1171 ? 28.321 6.075 43.181 1.00 90.31 1171 SER A C 1
ATOM 9474 O O . SER A 1 1171 ? 29.113 6.790 43.791 1.00 90.31 1171 SER A O 1
ATOM 9476 N N . SER A 1 1172 ? 26.997 6.261 43.296 1.00 87.25 1172 SER A N 1
ATOM 9477 C CA . SER A 1 1172 ? 26.422 7.488 43.879 1.00 87.25 1172 SER A CA 1
ATOM 9478 C C . SER A 1 1172 ? 26.805 7.758 45.334 1.00 87.25 1172 SER A C 1
ATOM 9480 O O . SER A 1 1172 ? 26.776 8.908 45.763 1.00 87.25 1172 SER A O 1
ATOM 9482 N N . HIS A 1 1173 ? 27.102 6.718 46.117 1.00 84.62 1173 HIS A N 1
ATOM 9483 C CA . HIS A 1 1173 ? 27.444 6.866 47.533 1.00 84.62 1173 HIS A CA 1
ATOM 9484 C C . HIS A 1 1173 ? 28.923 7.213 47.755 1.00 84.62 1173 HIS A C 1
ATOM 9486 O O . HIS A 1 1173 ? 29.235 8.021 48.624 1.00 84.62 1173 HIS A O 1
ATOM 9492 N N . GLN A 1 1174 ? 29.829 6.611 46.977 1.00 85.94 1174 GLN A N 1
ATOM 9493 C CA . GLN A 1 1174 ? 31.279 6.713 47.198 1.00 85.94 1174 GLN A CA 1
ATOM 9494 C C . GLN A 1 1174 ? 31.990 7.630 46.195 1.00 85.94 1174 GLN A C 1
ATOM 9496 O O . GLN A 1 1174 ? 33.015 8.215 46.529 1.00 85.94 1174 GLN A O 1
ATOM 9501 N N . ASN A 1 1175 ? 31.472 7.752 44.971 1.00 87.44 1175 ASN A N 1
ATOM 9502 C CA . ASN A 1 1175 ? 32.077 8.529 43.890 1.00 87.44 1175 ASN A CA 1
ATOM 9503 C C . ASN A 1 1175 ? 31.004 9.085 42.921 1.00 87.44 1175 ASN A C 1
ATOM 9505 O O . ASN A 1 1175 ? 30.912 8.629 41.777 1.00 87.44 1175 ASN A O 1
ATOM 9509 N N . PRO A 1 1176 ? 30.139 10.015 43.374 1.00 84.94 1176 PRO A N 1
ATOM 9510 C CA . PRO A 1 1176 ? 29.021 10.515 42.578 1.00 84.94 1176 PRO A CA 1
ATOM 9511 C C . PRO A 1 1176 ? 29.478 11.391 41.405 1.00 84.94 1176 PRO A C 1
ATOM 9513 O O . PRO A 1 1176 ? 30.340 12.254 41.554 1.00 84.94 1176 PRO A O 1
ATOM 9516 N N . ILE A 1 1177 ? 28.823 11.233 40.252 1.00 81.69 1177 ILE A N 1
ATOM 9517 C CA . ILE A 1 1177 ? 28.988 12.103 39.078 1.00 81.69 1177 ILE A CA 1
ATOM 9518 C C . ILE A 1 1177 ? 27.731 12.960 38.924 1.00 81.69 1177 ILE A C 1
ATOM 9520 O O . ILE A 1 1177 ? 26.628 12.418 38.883 1.00 81.69 1177 ILE A O 1
ATOM 9524 N N . THR A 1 1178 ? 27.869 14.282 38.812 1.00 82.19 1178 THR A N 1
ATOM 9525 C CA . THR A 1 1178 ? 26.738 15.206 38.623 1.00 82.19 1178 THR A CA 1
ATOM 9526 C C . THR A 1 1178 ? 26.544 15.615 37.158 1.00 82.19 1178 THR A C 1
ATOM 9528 O O . THR A 1 1178 ? 27.486 15.655 36.372 1.00 82.19 1178 THR A O 1
ATOM 9531 N N . THR A 1 1179 ? 25.310 15.960 36.777 1.00 72.56 1179 THR A N 1
ATOM 9532 C CA . THR A 1 1179 ? 24.924 16.397 35.414 1.00 72.56 1179 THR A CA 1
ATOM 9533 C C . THR A 1 1179 ? 25.478 17.750 34.972 1.00 72.56 1179 THR A C 1
ATOM 9535 O O . THR A 1 1179 ? 25.366 18.106 33.800 1.00 72.56 1179 THR A O 1
ATOM 9538 N N . SER A 1 1180 ? 26.062 18.512 35.893 1.00 66.88 1180 SER A N 1
ATOM 9539 C CA . SER A 1 1180 ? 26.750 19.769 35.619 1.00 66.88 1180 SER A CA 1
ATOM 9540 C C . SER A 1 1180 ? 27.957 19.882 36.538 1.00 66.88 1180 SER A C 1
ATOM 9542 O O . SER A 1 1180 ? 27.824 19.710 37.753 1.00 66.88 1180 SER A O 1
ATOM 9544 N N . THR A 1 1181 ? 29.110 20.214 35.973 1.00 54.06 1181 THR A N 1
ATOM 9545 C CA . THR A 1 1181 ? 30.246 20.731 36.733 1.00 54.06 1181 THR A CA 1
ATOM 9546 C C . THR A 1 1181 ? 29.973 22.203 37.019 1.00 54.06 1181 THR A C 1
ATOM 9548 O O . THR A 1 1181 ? 29.686 22.948 36.083 1.00 54.06 1181 THR A O 1
ATOM 9551 N N . GLU A 1 1182 ? 30.022 22.637 38.280 1.00 49.06 1182 GLU A N 1
ATOM 9552 C CA . GLU A 1 1182 ? 30.200 24.066 38.545 1.00 49.06 1182 GLU A CA 1
ATOM 9553 C C . GLU A 1 1182 ? 31.530 24.489 37.905 1.00 49.06 1182 GLU A C 1
ATOM 9555 O O . GLU A 1 1182 ? 32.600 24.040 38.315 1.00 49.06 1182 GLU A O 1
ATOM 9560 N N . THR A 1 1183 ? 31.434 25.296 36.853 1.00 39.22 1183 THR A N 1
ATOM 9561 C CA . THR A 1 1183 ? 32.487 26.197 36.377 1.00 39.22 1183 THR A CA 1
ATOM 9562 C C . THR A 1 1183 ? 31.893 27.579 36.281 1.00 39.22 1183 THR A C 1
ATOM 9564 O O . THR A 1 1183 ? 30.812 27.672 35.648 1.00 39.22 1183 THR A O 1
#

Sequence (1183 aa):
MSSTKIQKFFNEKSIFVTGGTGFLGSLLIEKLLRACPHVRRIYVLIREKWNVSCEKRFEDLFNSPIYDNIRDNSDQLKKVFLLKGNLESEKLGLSESDWSVVIEEVNCIFHVGASVKQASPLRDALMSNFFATNEVILLAKEVKNLKCLIHVSSTYAQCDKEKSDEILYESSVSGEHLLLLAKCLGAKFDQIESTFVDKFPNTYTYTKFLAEDLLRRTACNIPVGIVRPSAVLQTWKEPIPGWTDNFNSASKILACCEVGILHVLPTKPNFIFDIIPADFVVNNIIAAAWEVANSWDVLNPNISVFNCASGHQNPITQKEHYDLEDKYSKLFPSNRRVWHRFVILSPNSLLQILFYYFHIPLLYFLEFIDFVLGKSQKHLKLYQKMYIRLSVLSSLNGRTWLFKTDNTKKLWNKLDEPDKKLFNFDIDGIDWDSVIRNFCEGTRLHVLHERPNTIPKAQIKRRVLEGSLLIEKLLRACPHVRRIYVLIREKWNVSCEKRFEDLFNSPIYDKIKNNSDQLRKVILLKGDLESEKLGLSKSDWNVVIEEVNCIFHVGASVNLVNTLRDALMCNFFATNEVILLAKEVKNLKCLIYVSSTFAHCDRNIVDEVLYESSVSGEDLLFLAKCLGAKFDQIESSFLDKLPNAYTYTKFLAEDLLRRTACDMPVGIVRPSIVLQTWKEPIPGWTDNFNSGSKLLACCEVGILHVLPTKPNFIFDIIPADFVVNNIIATAWEVANSWNVSKTSIPVFNCASGNQKPITQQEHYDLADKYSKLFPSNRRVWHRFVILSPNSLLQILFYYFHIPLLYFLEFIDFVLGKSQNHLKNYQKMYRRLSAISYFIGKSWLFKTDNTKKLWNKLDESDKKLFNFDIDEIDWDSVIRNFCEGTRLHVLQERSDTIPKAQIRRRVLEGLHYITIFSVAYLFFIIYDNIRNANPELLNKIIPLQGDLEKPRLGLSVDDVEKIIKNVNCVFHVGASVKFVDPLSSQLQSNLIGTYEIIQLTKQIENLQSFIYVSTAYSQCTKKTVEEVLYESTVSSESMLLLAKAFDSAKLDEMSSIVIGKYPNAYTFTKSLSEDLLRRTASNLPVAIVRPTIVCSSWKEPLPGWTNTLHSLSNFMAAYGLGLAHVLITQPQSVIDVIPADYVVNNMIAAAWEVGTFWSTTEKSIRVYNCGSSHQNPITTSTET

Radius of gyration: 40.35 Å; chains: 1; bounding box: 97×65×119 Å